Protein AF-0000000071181292 (afdb_homodimer)

pLDDT: mean 82.36, std 25.02, range [13.29, 98.94]

Secondary structure (DSSP, 8-state):
--HHHHHHHHHHHHHHHHHHTT------------------------------------------TTTTS------------TTTTTTT-B-TTSSBS-HHHHHHHHHHHHHHHHHHHH---PPP-GGG--TT-EEEEEEE--SHHHHHHHHHHTTSTT--EEEE-SS-SPPSGGGSGGGGGGGTTSTTB--EEPPP-SSS-TTBGGG--EE--B-STTGGGGTS--B--PPPHHHHHHHHHTT-TT-SHHHHHHHHHHHEEE--HHHHTT-HHHHHT--SSSSEEEEE--SHHHHHHHHHHHHHHHHTTPPB-SS--SS---EEEEPEESEETTEE--HHHHHT-SHHHHT-TTEEEE-S-EEEEEEE-TTSSBEEEEEEE-TTS-EEEEEEEEEEEE-SHHHHHHHHHHHTTEE-HHHHHHTTPPPSEE-TTTTEEEB--EEEEEEEEEESS-SS----HHHHHHIIIIIS-SGGGS-GGGGEEEEE--TT-SS--EEEEEEEE-TT--SSHHHHHHHHTB-HHHHHHHHHHHHHSEEEEEEEEESS----EEEE-SSS-TTSPPEEE--TT-SHHHHHHHHHHHHHHHGGGG-HHHHHTT-EEEPPP-TT--SPTTSHHHHHHHHHHH-EE-S--B-TT-B--TT-TT--B-TTSBBTT-BTEEE-SGGG-SS--SS-HHHHHHHHHHHHHHHHHHT-/--TTHHHHHHHHHHHHHHHHTT------------------------------------------TTGGG------------TTTTSSS---TTSS-SSHHHHHHHHHHHHHHHHHHHH---PPP-GGG--TT-EEEEEEE--SHHHHHHHHHHTTSTT--EEEE-SS-SPPSGGGSGGGGGGGTTSTTB--EEPPP-SSS-TTBGGG--EE--B-STTGGGGTS--B--PPPHHHHHHHHHTT-TT-SHHHHHHHHHHHEEE--HHHHSS-HHHHHT--SSSSEEEEE--SHHHHHHHHHHHHHHHHTTPPB-SS--SS---EEEEPEESEETTEE--HHHHHT-SHHHHT-TTEEEE-S-EEEEEEE-TTSSBEEEEEEE-TTS-EEEEEEEEEEEE-SHHHHHHHHHHHTTEE-HHHHHHTTPPPSEE-TTTTEEEB--EEEEEEEEEESS-SS----HHHHHHIIIIIS-SGGGS-GGGGEEEEE--TT-SS--EEEEEEEE-TT--SSHHHHHHHHTB-HHHHHHHHHHHHHSEEEEEEEEESS----EEEE-SSS-TTSPPEEE--TT-SHHHHHHHHHHHHHHHGGGG-HHHHHTT-EEEPPP-TT--SPTTSHHHHHHHHHHH-EE-S--B-TT-B--TT-TT--B-TTSBBTT-BTEEE-SGGG-SS--SS-HHHHHHHHHHHHHHHHHHT-

Organism: Bemisia tabaci (NCBI:txid7038)

Radius of gyration: 40.75 Å; Cα contacts (8 Å, |Δi|>4): 3110; chains: 2; bounding box: 77×122×88 Å

Nearest PDB structures (foldseek):
  5zu3-assembly2_B  TM=8.491E-01  e=5.265E-46  Aspergillus oryzae RIB40
  5zu2-assembly3_C  TM=8.439E-01  e=2.861E-45  Aspergillus oryzae RIB40
  3q9t-assembly1_A  TM=8.426E-01  e=2.699E-45  Aspergillus oryzae RIB40
  7vkd-assembly1_A  TM=7.624E-01  e=2.354E-42  Aspergillus oryzae
  6ze4-assembly1_A  TM=7.766E-01  e=1.087E-37  Thermochaetoides thermophila DSM 1495

Sequence (1400 aa):
MVAFRDAVQVAAVLAFILTQCTSGEEATARQKRGGLAMLSFGQKQQVVQETETVTTTTTTKVVRRNDVFGYNERMSKPPPPVSVCRRYGYDSEGLYSIKAFTKLLESLNKAQCDIVQEIIYPADNSLSLRDGDTADYIVVGLGVAGSVIASRLSEIPSNSVIGLEAGGNPSLITEFPRLWTEAADTEYEWNYRLRADNYSCLSSEYQRGKLYKGRGLGGTSAIDLMIYDRCMTSDYEKFNEIGLPDWGYEACLKYYMKSEDARCEEIFTKVTTIRASHNSGGLLTVDSFYNSQTVSIRKSFGQCISELGMTSKDVFTEIDHDGFAPSLALIKDGLRVNVARAFLSPREVRRRPNLKVCKFSYVTRLLLDDANTKVIGVEFRNRLGDLVKLYCNKEVILTAGAIESPHVLQNSGIGDPVDLARVGTILRKERPGVGKNLQMHPLFPGAIMTFKTPPIAQWPVGDMLYELIAHRKGPITNIGLTSYTGFVKTNTSDVPNLQIIPYYFSKEDSLFLNGQLAVFGYDEATRKKIREINRESSIAMFGVSLMYPKSVGSVYPETSNPYDHPVIDAKLLSDPEDIYSILGGIDWVRGLEDSPVFQKFGAKFLPLYVDNCLYPIGSREYWMEAVRHLTVPRKHPVGTCKMGLPDDPLAVVDPDFRFIGLDNLRIGDSSILPRIFSSDSSAVTVMIAEKCADRIMSQIMVAFRDAVQVAAVLAFILTQCTSGEEATARQKRGGLAMLSFGQKQQVVQETETVTTTTTTKVVRRNDVFGYNERMSKPPPPVSVCRRYGYDSEGLYSIKAFTKLLESLNKAQCDIVQEIIYPADNSLSLRDGDTADYIVVGLGVAGSVIASRLSEIPSNSVIGLEAGGNPSLITEFPRLWTEAADTEYEWNYRLRADNYSCLSSEYQRGKLYKGRGLGGTSAIDLMIYDRCMTSDYEKFNEIGLPDWGYEACLKYYMKSEDARCEEIFTKVTTIRASHNSGGLLTVDSFYNSQTVSIRKSFGQCISELGMTSKDVFTEIDHDGFAPSLALIKDGLRVNVARAFLSPREVRRRPNLKVCKFSYVTRLLLDDANTKVIGVEFRNRLGDLVKLYCNKEVILTAGAIESPHVLQNSGIGDPVDLARVGTILRKERPGVGKNLQMHPLFPGAIMTFKTPPIAQWPVGDMLYELIAHRKGPITNIGLTSYTGFVKTNTSDVPNLQIIPYYFSKEDSLFLNGQLAVFGYDEATRKKIREINRESSIAMFGVSLMYPKSVGSVYPETSNPYDHPVIDAKLLSDPEDIYSILGGIDWVRGLEDSPVFQKFGAKFLPLYVDNCLYPIGSREYWMEAVRHLTVPRKHPVGTCKMGLPDDPLAVVDPDFRFIGLDNLRIGDSSILPRIFSSDSSAVTVMIAEKCADRIMSQI

InterPro domains:
  IPR000172 Glucose-methanol-choline oxidoreductase, N-terminal [PF00732] (136-442)
  IPR000172 Glucose-methanol-choline oxidoreductase, N-terminal [PS00624] (401-415)
  IPR007867 Glucose-methanol-choline oxidoreductase, C-terminal [PF05199] (549-689)
  IPR012132 Glucose-methanol-choline oxidoreductase [PIRSF000137] (131-699)
  IPR012132 Glucose-methanol-choline oxidoreductase [PTHR11552] (101-697)
  IPR036188 FAD/NAD(P)-binding domain superfamily [G3DSA:3.50.50.60] (136-696)
  IPR036188 FAD/NAD(P)-binding domain superfamily [SSF51905] (133-698)

Structure (mmCIF, N/CA/C/O backbone):
data_AF-0000000071181292-model_v1
#
loop_
_entity.id
_entity.type
_entity.pdbx_description
1 polymer 'Glucose-methanol-choline oxidoreductase N-terminal domain-containing protein'
#
loop_
_atom_site.group_PDB
_atom_site.id
_atom_site.type_symbol
_atom_site.label_atom_id
_atom_site.label_alt_id
_atom_site.label_comp_id
_atom_site.label_asym_id
_atom_site.label_entity_id
_atom_site.label_seq_id
_atom_site.pdbx_PDB_ins_code
_atom_site.Cartn_x
_atom_site.Cartn_y
_atom_site.Cartn_z
_atom_site.occupancy
_atom_site.B_iso_or_equiv
_atom_site.auth_seq_id
_atom_site.auth_comp_id
_atom_site.auth_asym_id
_atom_site.auth_atom_id
_atom_site.pdbx_PDB_model_num
ATOM 1 N N . MET A 1 1 ? -17.594 -4.434 -18.031 1 20.17 1 MET A N 1
ATOM 2 C CA . MET A 1 1 ? -16.391 -5.109 -18.531 1 20.17 1 MET A CA 1
ATOM 3 C C . MET A 1 1 ? -15.906 -4.488 -19.828 1 20.17 1 MET A C 1
ATOM 5 O O . MET A 1 1 ? -14.703 -4.391 -20.062 1 20.17 1 MET A O 1
ATOM 9 N N . VAL A 1 2 ? -16.953 -4.016 -20.609 1 24.22 2 VAL A N 1
ATOM 10 C CA . VAL A 1 2 ? -16.719 -3.533 -21.969 1 24.22 2 VAL A CA 1
ATOM 11 C C . VAL A 1 2 ? -16.203 -2.098 -21.922 1 24.22 2 VAL A C 1
ATOM 13 O O . VAL A 1 2 ? -15.375 -1.702 -22.75 1 24.22 2 VAL A O 1
ATOM 16 N N . ALA A 1 3 ? -16.875 -1.363 -21.078 1 24.17 3 ALA A N 1
ATOM 17 C CA . ALA A 1 3 ? -16.594 0.071 -21.062 1 24.17 3 ALA A CA 1
ATOM 18 C C . ALA A 1 3 ? -15.203 0.352 -20.5 1 24.17 3 ALA A C 1
ATOM 20 O O . ALA A 1 3 ? -14.641 1.423 -20.734 1 24.17 3 ALA A O 1
ATOM 21 N N . PHE A 1 4 ? -14.758 -0.634 -19.656 1 26.12 4 PHE A N 1
ATOM 22 C CA . PHE A 1 4 ? -13.516 -0.522 -18.906 1 26.12 4 PHE A CA 1
ATOM 23 C C . PHE A 1 4 ? -12.312 -0.833 -19.797 1 26.12 4 PHE A C 1
ATOM 25 O O . PHE A 1 4 ? -11.164 -0.657 -19.375 1 26.12 4 PHE A O 1
ATOM 32 N N . ARG A 1 5 ? -12.523 -1.531 -20.984 1 28.03 5 ARG A N 1
ATOM 33 C CA . ARG A 1 5 ? -11.508 -1.911 -21.969 1 28.03 5 ARG A CA 1
ATOM 34 C C . ARG A 1 5 ? -10.898 -0.681 -22.625 1 28.03 5 ARG A C 1
ATOM 36 O O . ARG A 1 5 ? -9.688 -0.627 -22.859 1 28.03 5 ARG A O 1
ATOM 43 N N . ASP A 1 6 ? -11.758 0.251 -22.984 1 28.16 6 ASP A N 1
ATOM 44 C CA . ASP A 1 6 ? -11.391 1.364 -23.859 1 28.16 6 ASP A CA 1
ATOM 45 C C . ASP A 1 6 ? -10.547 2.396 -23.109 1 28.16 6 ASP A C 1
ATOM 47 O O . ASP A 1 6 ? -9.695 3.057 -23.703 1 28.16 6 ASP A O 1
ATOM 51 N N . ALA A 1 7 ? -10.773 2.363 -21.812 1 28.44 7 ALA A N 1
ATOM 52 C CA . ALA A 1 7 ? -10.086 3.402 -21.062 1 28.44 7 ALA A CA 1
ATOM 53 C C . ALA A 1 7 ? -8.625 3.031 -20.828 1 28.44 7 ALA A C 1
ATOM 55 O O . ALA A 1 7 ? -7.746 3.898 -20.812 1 28.44 7 ALA A O 1
ATOM 56 N N . VAL A 1 8 ? -8.383 1.75 -20.891 1 29.02 8 VAL A N 1
ATOM 57 C CA . VAL A 1 8 ? -7.047 1.227 -20.609 1 29.02 8 VAL A CA 1
ATOM 58 C C . VAL A 1 8 ? -6.18 1.328 -21.875 1 29.02 8 VAL A C 1
ATOM 60 O O . VAL A 1 8 ? -4.965 1.515 -21.781 1 29.02 8 VAL A O 1
ATOM 63 N N . GLN A 1 9 ? -6.723 1.319 -23.094 1 28.81 9 GLN A N 1
ATOM 64 C CA . GLN A 1 9 ? -5.969 1.464 -24.344 1 28.81 9 GLN A CA 1
ATOM 65 C C . GLN A 1 9 ? -5.367 2.861 -24.453 1 28.81 9 GLN A C 1
ATOM 67 O O . GLN A 1 9 ? -4.238 3.018 -24.922 1 28.81 9 GLN A O 1
ATOM 72 N N . VAL A 1 10 ? -6.07 3.758 -23.984 1 28.62 10 VAL A N 1
ATOM 73 C CA . VAL A 1 10 ? -5.672 5.145 -24.203 1 28.62 10 VAL A CA 1
ATOM 74 C C . VAL A 1 10 ? -4.52 5.508 -23.281 1 28.62 10 VAL A C 1
ATOM 76 O O . VAL A 1 10 ? -3.566 6.172 -23.688 1 28.62 10 VAL A O 1
ATOM 79 N N . ALA A 1 11 ? -4.441 4.77 -22.219 1 29.11 11 ALA A N 1
ATOM 80 C CA . ALA A 1 11 ? -3.377 5.094 -21.266 1 29.11 11 ALA A CA 1
ATOM 81 C C . ALA A 1 11 ? -2.035 4.539 -21.734 1 29.11 11 ALA A C 1
ATOM 83 O O . ALA A 1 11 ? -0.997 5.184 -21.562 1 29.11 11 ALA A O 1
ATOM 84 N N . ALA A 1 12 ? -2.01 3.545 -22.5 1 30 12 ALA A N 1
ATOM 85 C CA . ALA A 1 12 ? -0.8 2.926 -23.031 1 30 12 ALA A CA 1
ATOM 86 C C . ALA A 1 12 ? -0.184 3.789 -24.125 1 30 12 ALA A C 1
ATOM 88 O O . ALA A 1 12 ? 1.038 3.947 -24.188 1 30 12 ALA A O 1
ATOM 89 N N . VAL A 1 13 ? -0.932 4.332 -25.031 1 29.95 13 VAL A N 1
ATOM 90 C CA . VAL A 1 13 ? -0.421 5.148 -26.125 1 29.95 13 VAL A CA 1
ATOM 91 C C . VAL A 1 13 ? 0.196 6.43 -25.578 1 29.95 13 VAL A C 1
ATOM 93 O O . VAL A 1 13 ? 1.242 6.879 -26.047 1 29.95 13 VAL A O 1
ATOM 96 N N . LEU A 1 14 ? -0.288 6.723 -24.422 1 29.2 14 LEU A N 1
ATOM 97 C CA . LEU A 1 14 ? 0.179 8 -23.891 1 29.2 14 LEU A CA 1
ATOM 98 C C . LEU A 1 14 ? 1.562 7.855 -23.266 1 29.2 14 LEU A C 1
ATOM 100 O O . LEU A 1 14 ? 2.422 8.719 -23.453 1 29.2 14 LEU A O 1
ATOM 104 N N . ALA A 1 15 ? 1.79 6.77 -22.766 1 29.64 15 ALA A N 1
ATOM 105 C CA . ALA A 1 15 ? 3.121 6.57 -22.203 1 29.64 15 ALA A CA 1
ATOM 106 C C . ALA A 1 15 ? 4.172 6.441 -23.297 1 29.64 15 ALA A C 1
ATOM 108 O O . ALA A 1 15 ? 5.332 6.801 -23.094 1 29.64 15 ALA A O 1
ATOM 109 N N . PHE A 1 16 ? 3.781 5.984 -24.469 1 29.44 16 PHE A N 1
ATOM 110 C CA . PHE A 1 16 ? 4.711 5.895 -25.578 1 29.44 16 PHE A CA 1
ATOM 111 C C . PHE A 1 16 ? 5.211 7.273 -25.984 1 29.44 16 PHE A C 1
ATOM 113 O O . PHE A 1 16 ? 6.406 7.461 -26.234 1 29.44 16 PHE A O 1
ATOM 120 N N . ILE A 1 17 ? 4.309 8.203 -26.047 1 28.31 17 ILE A N 1
ATOM 121 C CA . ILE A 1 17 ? 4.707 9.5 -26.578 1 28.31 17 ILE A CA 1
ATOM 122 C C . ILE A 1 17 ? 5.652 10.195 -25.609 1 28.31 17 ILE A C 1
ATOM 124 O O . ILE A 1 17 ? 6.609 10.859 -26.016 1 28.31 17 ILE A O 1
ATOM 128 N N . LEU A 1 18 ? 5.41 9.734 -24.406 1 26.78 18 LEU A N 1
ATOM 129 C CA . LEU A 1 18 ? 6.18 10.539 -23.453 1 26.78 18 LEU A CA 1
ATOM 130 C C . LEU A 1 18 ? 7.664 10.188 -23.531 1 26.78 18 LEU A C 1
ATOM 132 O O . LEU A 1 18 ? 8.516 11.023 -23.234 1 26.78 18 LEU A O 1
ATOM 136 N N . THR A 1 19 ? 7.855 8.961 -23.812 1 26.86 19 THR A N 1
ATOM 137 C CA . THR A 1 19 ? 9.266 8.609 -23.734 1 26.86 19 THR A CA 1
ATOM 138 C C . THR A 1 19 ? 10.031 9.172 -24.922 1 26.86 19 THR A C 1
ATOM 140 O O . THR A 1 19 ? 11.266 9.117 -24.953 1 26.86 19 THR A O 1
ATOM 143 N N . GLN A 1 20 ? 9.227 9.453 -26.047 1 24.16 20 GLN A N 1
ATOM 144 C CA . GLN A 1 20 ? 10.117 9.875 -27.125 1 24.16 20 GLN A CA 1
ATOM 145 C C . GLN A 1 20 ? 10.805 11.203 -26.781 1 24.16 20 GLN A C 1
ATOM 147 O O . GLN A 1 20 ? 11.766 11.594 -27.438 1 24.16 20 GLN A O 1
ATOM 152 N N . CYS A 1 21 ? 10 11.969 -25.938 1 22.62 21 CYS A N 1
ATOM 153 C CA . CYS A 1 21 ? 10.438 13.352 -26.062 1 22.62 21 CYS A CA 1
ATOM 154 C C . CYS A 1 21 ? 11.797 13.562 -25.406 1 22.62 21 CYS A C 1
ATOM 156 O O . CYS A 1 21 ? 12.312 14.68 -25.375 1 22.62 21 CYS A O 1
ATOM 158 N N . THR A 1 22 ? 12.094 12.547 -24.547 1 21.33 22 THR A N 1
ATOM 159 C CA . THR A 1 22 ? 13.156 13.172 -23.781 1 21.33 22 THR A CA 1
ATOM 160 C C . THR A 1 22 ? 14.414 13.336 -24.625 1 21.33 22 THR A C 1
ATOM 162 O O . THR A 1 22 ? 15.477 13.711 -24.125 1 21.33 22 THR A O 1
ATOM 165 N N . SER A 1 23 ? 14.312 12.672 -25.844 1 19.47 23 SER A N 1
ATOM 166 C CA . SER A 1 23 ? 15.641 12.906 -26.406 1 19.47 23 SER A CA 1
ATOM 167 C C . SER A 1 23 ? 15.828 14.375 -26.781 1 19.47 23 SER A C 1
ATOM 169 O O . SER A 1 23 ? 15.164 14.875 -27.688 1 19.47 23 SER A O 1
ATOM 171 N N . GLY A 1 24 ? 15.68 15.164 -25.688 1 17.45 24 GLY A N 1
ATOM 172 C CA . GLY A 1 24 ? 15.93 16.594 -25.797 1 17.45 24 GLY A CA 1
ATOM 173 C C . GLY A 1 24 ? 17.125 16.922 -26.688 1 17.45 24 GLY A C 1
ATOM 174 O O . GLY A 1 24 ? 18.266 16.953 -26.203 1 17.45 24 GLY A O 1
ATOM 175 N N . GLU A 1 25 ? 17.078 16.203 -27.891 1 16.2 25 GLU A N 1
ATOM 176 C CA . GLU A 1 25 ? 18.094 16.844 -28.719 1 16.2 25 GLU A CA 1
ATOM 177 C C . GLU A 1 25 ? 17.844 18.344 -28.859 1 16.2 25 GLU A C 1
ATOM 179 O O . GLU A 1 25 ? 16.703 18.781 -28.922 1 16.2 25 GLU A O 1
ATOM 184 N N . GLU A 1 26 ? 18.812 19.031 -28.391 1 16.56 26 GLU A N 1
ATOM 185 C CA . GLU A 1 26 ? 19.094 20.469 -28.375 1 16.56 26 GLU A CA 1
ATOM 186 C C . GLU A 1 26 ? 18.906 21.078 -29.75 1 16.56 26 GLU A C 1
ATOM 188 O O . GLU A 1 26 ? 19.875 21.562 -30.359 1 16.56 26 GLU A O 1
ATOM 193 N N . ALA A 1 27 ? 17.984 20.359 -30.578 1 14.85 27 ALA A N 1
ATOM 194 C CA . ALA A 1 27 ? 18.125 21.078 -31.844 1 14.85 27 ALA A CA 1
ATOM 195 C C . ALA A 1 27 ? 17.609 22.5 -31.734 1 14.85 27 ALA A C 1
ATOM 197 O O . ALA A 1 27 ? 16.594 22.75 -31.078 1 14.85 27 ALA A O 1
ATOM 198 N N . THR A 1 28 ? 18.234 23.453 -32.281 1 15.39 28 THR A N 1
ATOM 199 C CA . THR A 1 28 ? 18.359 24.891 -32.438 1 15.39 28 THR A CA 1
ATOM 200 C C . THR A 1 28 ? 17.188 25.453 -33.25 1 15.39 28 THR A C 1
ATOM 202 O O . THR A 1 28 ? 16.984 26.672 -33.281 1 15.39 28 THR A O 1
ATOM 205 N N . ALA A 1 29 ? 16.344 24.469 -33.875 1 14.3 29 ALA A N 1
ATOM 206 C CA . ALA A 1 29 ? 16.031 25.234 -35.062 1 14.3 29 ALA A CA 1
ATOM 207 C C . ALA A 1 29 ? 15.062 26.375 -34.781 1 14.3 29 ALA A C 1
ATOM 209 O O . ALA A 1 29 ? 14.211 26.25 -33.875 1 14.3 29 ALA A O 1
ATOM 210 N N . ARG A 1 30 ? 14.938 27.359 -35.719 1 15.44 30 ARG A N 1
ATOM 211 C CA . ARG A 1 30 ? 14.641 28.766 -35.906 1 15.44 30 ARG A CA 1
ATOM 212 C C . ARG A 1 30 ? 13.148 28.984 -36.125 1 15.44 30 ARG A C 1
ATOM 214 O O . ARG A 1 30 ? 12.555 29.906 -35.562 1 15.44 30 ARG A O 1
ATOM 221 N N . GLN A 1 31 ? 12.453 28.188 -37.094 1 13.99 31 GLN A N 1
ATOM 222 C CA . GLN A 1 31 ? 11.914 29.172 -38.031 1 13.99 31 GLN A CA 1
ATOM 223 C C . GLN A 1 31 ? 10.531 29.641 -37.625 1 13.99 31 GLN A C 1
ATOM 225 O O . GLN A 1 31 ? 9.844 28.953 -36.844 1 13.99 31 GLN A O 1
ATOM 230 N N . LYS A 1 32 ? 9.93 30.5 -38.562 1 14.48 32 LYS A N 1
ATOM 231 C CA . LYS A 1 32 ? 9.172 31.75 -38.594 1 14.48 32 LYS A CA 1
ATOM 232 C C . LYS A 1 32 ? 7.668 31.484 -38.562 1 14.48 32 LYS A C 1
ATOM 234 O O . LYS A 1 32 ? 6.953 32.062 -37.719 1 14.48 32 LYS A O 1
ATOM 239 N N . ARG A 1 33 ? 7.07 31.219 -39.719 1 14.35 33 ARG A N 1
ATOM 240 C CA . ARG A 1 33 ? 6.191 32.281 -40.188 1 14.35 33 ARG A CA 1
ATOM 241 C C . ARG A 1 33 ? 4.734 31.984 -39.844 1 14.35 33 ARG A C 1
ATOM 243 O O . ARG A 1 33 ? 4.414 30.891 -39.406 1 14.35 33 ARG A O 1
ATOM 250 N N . GLY A 1 34 ? 3.918 31.719 -40.906 1 14.18 34 GLY A N 1
ATOM 251 C CA . GLY A 1 34 ? 2.816 32.5 -41.438 1 14.18 34 GLY A CA 1
ATOM 252 C C . GLY A 1 34 ? 1.454 31.953 -41.062 1 14.18 34 GLY A C 1
ATOM 253 O O . GLY A 1 34 ? 1.322 30.766 -40.75 1 14.18 34 GLY A O 1
ATOM 254 N N . GLY A 1 35 ? 0.558 32.781 -40.625 1 14.05 35 GLY A N 1
ATOM 255 C CA . GLY A 1 35 ? -0.72 32.938 -39.938 1 14.05 35 GLY A CA 1
ATOM 256 C C . GLY A 1 35 ? -1.87 32.281 -40.656 1 14.05 35 GLY A C 1
ATOM 257 O O . GLY A 1 35 ? -2.621 31.5 -40.062 1 14.05 35 GLY A O 1
ATOM 258 N N . LEU A 1 36 ? -2.375 32.75 -41.812 1 14.16 36 LEU A N 1
ATOM 259 C CA . LEU A 1 36 ? -3.703 33.344 -41.719 1 14.16 36 LEU A CA 1
ATOM 260 C C . LEU A 1 36 ? -4.785 32.312 -42.031 1 14.16 36 LEU A C 1
ATOM 262 O O . LEU A 1 36 ? -5.691 32.094 -41.219 1 14.16 36 LEU A O 1
ATOM 266 N N . ALA A 1 37 ? -5.688 32.469 -43 1 14.31 37 ALA A N 1
ATOM 267 C CA . ALA A 1 37 ? -7.078 32.938 -43 1 14.31 37 ALA A CA 1
ATOM 268 C C . ALA A 1 37 ? -8.008 31.844 -43.531 1 14.31 37 ALA A C 1
ATOM 270 O O . ALA A 1 37 ? -9.227 31.922 -43.344 1 14.31 37 ALA A O 1
ATOM 271 N N . MET A 1 38 ? -7.387 30.531 -44.062 1 13.36 38 MET A N 1
ATOM 272 C CA . MET A 1 38 ? -8.195 30.312 -45.25 1 13.36 38 MET A CA 1
ATOM 273 C C . MET A 1 38 ? -9.609 29.875 -44.906 1 13.36 38 MET A C 1
ATOM 275 O O . MET A 1 38 ? -9.875 29.516 -43.75 1 13.36 38 MET A O 1
ATOM 279 N N . LEU A 1 39 ? -10.055 28.562 -45.375 1 13.88 39 LEU A N 1
ATOM 280 C CA . LEU A 1 39 ? -11 28.312 -46.469 1 13.88 39 LEU A CA 1
ATOM 281 C C . LEU A 1 39 ? -12.359 27.922 -45.906 1 13.88 39 LEU A C 1
ATOM 283 O O . LEU A 1 39 ? -12.469 27.453 -44.781 1 13.88 39 LEU A O 1
ATOM 287 N N . SER A 1 40 ? -13.5 27.906 -46.719 1 14.32 40 SER A N 1
ATOM 288 C CA . SER A 1 40 ? -14.867 28.25 -47.094 1 14.32 40 SER A CA 1
ATOM 289 C C . SER A 1 40 ? -15.797 27.047 -46.969 1 14.32 40 SER A C 1
ATOM 291 O O . SER A 1 40 ? -17.016 27.156 -47.125 1 14.32 40 SER A O 1
ATOM 293 N N . PHE A 1 41 ? -15.203 25.781 -46.531 1 14.09 41 PHE A N 1
ATOM 294 C CA . PHE A 1 41 ? -15.922 24.797 -47.344 1 14.09 41 PHE A CA 1
ATOM 295 C C . PHE A 1 41 ? -17.375 24.672 -46.875 1 14.09 41 PHE A C 1
ATOM 297 O O . PHE A 1 41 ? -17.703 25.031 -45.75 1 14.09 41 PHE A O 1
ATOM 304 N N . GLY A 1 42 ? -18.188 23.938 -47.719 1 14.55 42 GLY A N 1
ATOM 305 C CA . GLY A 1 42 ? -19.438 23.75 -48.438 1 14.55 42 GLY A CA 1
ATOM 306 C C . GLY A 1 42 ? -20.469 22.969 -47.625 1 14.55 42 GLY A C 1
ATOM 307 O O . GLY A 1 42 ? -20.109 22.312 -46.656 1 14.55 42 GLY A O 1
ATOM 308 N N . GLN A 1 43 ? -21.641 22.828 -48.188 1 14.78 43 GLN A N 1
ATOM 309 C CA . GLN A 1 43 ? -23.078 22.859 -48 1 14.78 43 GLN A CA 1
ATOM 310 C C . GLN A 1 43 ? -23.609 21.469 -47.656 1 14.78 43 GLN A C 1
ATOM 312 O O . GLN A 1 43 ? -23.469 20.531 -48.438 1 14.78 43 GLN A O 1
ATOM 317 N N . LYS A 1 44 ? -23.812 21.062 -46.438 1 16.59 44 LYS A N 1
ATOM 318 C CA . LYS A 1 44 ? -24.016 19.766 -45.781 1 16.59 44 LYS A CA 1
ATOM 319 C C . LYS A 1 44 ? -25.422 19.25 -46.062 1 16.59 44 LYS A C 1
ATOM 321 O O . LYS A 1 44 ? -25.797 18.203 -45.531 1 16.59 44 LYS A O 1
ATOM 326 N N . GLN A 1 45 ? -26.141 19.766 -47.094 1 13.92 45 GLN A N 1
ATOM 327 C CA . GLN A 1 45 ? -27.438 19.672 -46.406 1 13.92 45 GLN A CA 1
ATOM 328 C C . GLN A 1 45 ? -27.875 18.219 -46.25 1 13.92 45 GLN A C 1
ATOM 330 O O . GLN A 1 45 ? -28.344 17.828 -45.188 1 13.92 45 GLN A O 1
ATOM 335 N N . GLN A 1 46 ? -27.906 17.375 -47.281 1 14.59 46 GLN A N 1
ATOM 336 C CA . GLN A 1 46 ? -29.219 16.828 -47.594 1 14.59 46 GLN A CA 1
ATOM 337 C C . GLN A 1 46 ? -29.516 15.57 -46.812 1 14.59 46 GLN A C 1
ATOM 339 O O . GLN A 1 46 ? -28.688 14.672 -46.719 1 14.59 46 GLN A O 1
ATOM 344 N N . VAL A 1 47 ? -30.656 15.469 -46 1 15.54 47 VAL A N 1
ATOM 345 C CA . VAL A 1 47 ? -31.141 14.727 -44.812 1 15.54 47 VAL A CA 1
ATOM 346 C C . VAL A 1 47 ? -31.672 13.367 -45.25 1 15.54 47 VAL A C 1
ATOM 348 O O . VAL A 1 47 ? -31.594 12.391 -44.5 1 15.54 47 VAL A O 1
ATOM 351 N N . VAL A 1 48 ? -31.891 13.109 -46.625 1 15.42 48 VAL A N 1
ATOM 352 C CA . VAL A 1 48 ? -33.219 12.547 -46.688 1 15.42 48 VAL A CA 1
ATOM 353 C C . VAL A 1 48 ? -33.219 11.133 -46.094 1 15.42 48 VAL A C 1
ATOM 355 O O . VAL A 1 48 ? -32.188 10.484 -46.031 1 15.42 48 VAL A O 1
ATOM 358 N N . GLN A 1 49 ? -34.438 10.547 -45.844 1 16 49 GLN A N 1
ATOM 359 C CA . GLN A 1 49 ? -35.281 9.773 -44.938 1 16 49 GLN A CA 1
ATOM 360 C C . GLN A 1 49 ? -35.281 8.289 -45.281 1 16 49 GLN A C 1
ATOM 362 O O . GLN A 1 49 ? -35.625 7.441 -44.469 1 16 49 GLN A O 1
ATOM 367 N N . GLU A 1 50 ? -34.5 7.887 -46.344 1 15.67 50 GLU A N 1
ATOM 368 C CA . GLU A 1 50 ? -35.281 6.844 -47 1 15.67 50 GLU A CA 1
ATOM 369 C C . GLU A 1 50 ? -35.344 5.59 -46.125 1 15.67 50 GLU A C 1
ATOM 371 O O . GLU A 1 50 ? -34.406 5.281 -45.406 1 15.67 50 GLU A O 1
ATOM 376 N N . THR A 1 51 ? -36.531 4.977 -46.094 1 17.17 51 THR A N 1
ATOM 377 C CA . THR A 1 51 ? -37.438 4.086 -45.406 1 17.17 51 THR A CA 1
ATOM 378 C C . THR A 1 51 ? -37 2.629 -45.562 1 17.17 51 THR A C 1
ATOM 380 O O . THR A 1 51 ? -37.562 1.737 -44.906 1 17.17 51 THR A O 1
ATOM 383 N N . GLU A 1 52 ? -35.812 2.383 -46.219 1 15.76 52 GLU A N 1
ATOM 384 C CA . GLU A 1 52 ? -36.031 1.128 -46.938 1 15.76 52 GLU A CA 1
ATOM 385 C C . GLU A 1 52 ? -36.25 -0.025 -45.969 1 15.76 52 GLU A C 1
ATOM 387 O O . GLU A 1 52 ? -35.75 -0.016 -44.844 1 15.76 52 GLU A O 1
ATOM 392 N N . THR A 1 53 ? -37.188 -0.838 -46.312 1 18.05 53 THR A N 1
ATOM 393 C CA . THR A 1 53 ? -38.094 -1.938 -45.969 1 18.05 53 THR A CA 1
ATOM 394 C C . THR A 1 53 ? -37.281 -3.229 -45.75 1 18.05 53 THR A C 1
ATOM 396 O O . THR A 1 53 ? -37.875 -4.273 -45.438 1 18.05 53 THR A O 1
ATOM 399 N N . VAL A 1 54 ? -36.062 -3.125 -45.156 1 17.64 54 VAL A N 1
ATOM 400 C CA . VAL A 1 54 ? -35.281 -4.324 -45.438 1 17.64 54 VAL A CA 1
ATOM 401 C C . VAL A 1 54 ? -35.969 -5.551 -44.844 1 17.64 54 VAL A C 1
ATOM 403 O O . VAL A 1 54 ? -36.469 -5.52 -43.719 1 17.64 54 VAL A O 1
ATOM 406 N N . THR A 1 55 ? -36.438 -6.41 -45.75 1 17.55 55 THR A N 1
ATOM 407 C CA . THR A 1 55 ? -37.031 -7.734 -45.844 1 17.55 55 THR A CA 1
ATOM 408 C C . THR A 1 55 ? -36.281 -8.75 -45 1 17.55 55 THR A C 1
ATOM 410 O O . THR A 1 55 ? -35.062 -8.758 -44.969 1 17.55 55 THR A O 1
ATOM 413 N N . THR A 1 56 ? -37.062 -9.312 -44.062 1 18.2 56 THR A N 1
ATOM 414 C CA . THR A 1 56 ? -36.844 -10.078 -42.844 1 18.2 56 THR A CA 1
ATOM 415 C C . THR A 1 56 ? -36.188 -11.43 -43.156 1 18.2 56 THR A C 1
ATOM 417 O O . THR A 1 56 ? -36.031 -12.258 -42.25 1 18.2 56 THR A O 1
ATOM 420 N N . THR A 1 57 ? -35.625 -11.57 -44.438 1 17.88 57 THR A N 1
ATOM 421 C CA . THR A 1 57 ? -35.531 -12.992 -44.781 1 17.88 57 THR A CA 1
ATOM 422 C C . THR A 1 57 ? -34.688 -13.75 -43.812 1 17.88 57 THR A C 1
ATOM 424 O O . THR A 1 57 ? -33.562 -13.328 -43.5 1 17.88 57 THR A O 1
ATOM 427 N N . THR A 1 58 ? -35.312 -14.57 -43.031 1 18.64 58 THR A N 1
ATOM 428 C CA . THR A 1 58 ? -34.969 -15.359 -41.875 1 18.64 58 THR A CA 1
ATOM 429 C C . THR A 1 58 ? -33.875 -16.375 -42.219 1 18.64 58 THR A C 1
ATOM 431 O O . THR A 1 58 ? -33.531 -17.234 -41.375 1 18.64 58 THR A O 1
ATOM 434 N N . THR A 1 59 ? -33.062 -16.094 -43.344 1 17.8 59 THR A N 1
ATOM 435 C CA . THR A 1 59 ? -32.375 -17.297 -43.781 1 17.8 59 THR A CA 1
ATOM 436 C C . THR A 1 59 ? -31.516 -17.875 -42.688 1 17.8 59 THR A C 1
ATOM 438 O O . THR A 1 59 ? -30.797 -17.141 -42 1 17.8 59 THR A O 1
ATOM 441 N N . THR A 1 60 ? -31.859 -19.031 -42.219 1 18.56 60 THR A N 1
ATOM 442 C CA . THR A 1 60 ? -31.328 -19.891 -41.188 1 18.56 60 THR A CA 1
ATOM 443 C C . THR A 1 60 ? -29.844 -20.172 -41.438 1 18.56 60 THR A C 1
ATOM 445 O O . THR A 1 60 ? -29.484 -20.938 -42.312 1 18.56 60 THR A O 1
ATOM 448 N N . LYS A 1 61 ? -28.984 -19.078 -41.562 1 21.02 61 LYS A N 1
ATOM 449 C CA . LYS A 1 61 ? -27.641 -19.344 -42.031 1 21.02 61 LYS A CA 1
ATOM 450 C C . LYS A 1 61 ? -26.938 -20.359 -41.156 1 21.02 61 LYS A C 1
ATOM 452 O O . LYS A 1 61 ? -26.859 -20.172 -39.938 1 21.02 61 LYS A O 1
ATOM 457 N N . VAL A 1 62 ? -26.922 -21.609 -41.594 1 20.23 62 VAL A N 1
ATOM 458 C CA . VAL A 1 62 ? -26.203 -22.812 -41.188 1 20.23 62 VAL A CA 1
ATOM 459 C C . VAL A 1 62 ? -24.734 -22.453 -40.906 1 20.23 62 VAL A C 1
ATOM 461 O O . VAL A 1 62 ? -24 -22.062 -41.812 1 20.23 62 VAL A O 1
ATOM 464 N N . VAL A 1 63 ? -24.562 -21.703 -39.875 1 20.47 63 VAL A N 1
ATOM 465 C CA . VAL A 1 63 ? -23.172 -21.281 -39.688 1 20.47 63 VAL A CA 1
ATOM 466 C C . VAL A 1 63 ? -22.281 -22.516 -39.562 1 20.47 63 VAL A C 1
ATOM 468 O O . VAL A 1 63 ? -22.5 -23.375 -38.719 1 20.47 63 VAL A O 1
ATOM 471 N N . ARG A 1 64 ? -21.734 -22.922 -40.719 1 22.77 64 ARG A N 1
ATOM 472 C CA . ARG A 1 64 ? -20.641 -23.875 -40.906 1 22.77 64 ARG A CA 1
ATOM 473 C C . ARG A 1 64 ? -19.547 -23.656 -39.844 1 22.77 64 ARG A C 1
ATOM 475 O O . ARG A 1 64 ? -19.016 -22.547 -39.719 1 22.77 64 ARG A O 1
ATOM 482 N N . ARG A 1 65 ? -19.641 -24.375 -38.781 1 23.06 65 ARG A N 1
ATOM 483 C CA . ARG A 1 65 ? -18.844 -24.547 -37.594 1 23.06 65 ARG A CA 1
ATOM 484 C C . ARG A 1 65 ? -17.359 -24.609 -37.938 1 23.06 65 ARG A C 1
ATOM 486 O O . ARG A 1 65 ? -16.531 -24.906 -37.062 1 23.06 65 ARG A O 1
ATOM 493 N N . ASN A 1 66 ? -17.25 -24.625 -39.344 1 20.33 66 ASN A N 1
ATOM 494 C CA . ASN A 1 66 ? -15.898 -25.109 -39.625 1 20.33 66 ASN A CA 1
ATOM 495 C C . ASN A 1 66 ? -14.836 -24.172 -39.062 1 20.33 66 ASN A C 1
ATOM 497 O O . ASN A 1 66 ? -13.688 -24.562 -38.875 1 20.33 66 ASN A O 1
ATOM 501 N N . ASP A 1 67 ? -15.164 -22.859 -39.312 1 21.81 67 ASP A N 1
ATOM 502 C CA . ASP A 1 67 ? -13.984 -22.031 -39.531 1 21.81 67 ASP A CA 1
ATOM 503 C C . ASP A 1 67 ? -13.25 -21.766 -38.219 1 21.81 67 ASP A C 1
ATOM 505 O O . ASP A 1 67 ? -13.234 -20.625 -37.75 1 21.81 67 ASP A O 1
ATOM 509 N N . VAL A 1 68 ? -13.43 -22.469 -37.219 1 22.25 68 VAL A N 1
ATOM 510 C CA . VAL A 1 68 ? -12.859 -22.047 -35.969 1 22.25 68 VAL A CA 1
ATOM 511 C C . VAL A 1 68 ? -11.375 -21.734 -36.125 1 22.25 68 VAL A C 1
ATOM 513 O O . VAL A 1 68 ? -10.805 -20.969 -35.375 1 22.25 68 VAL A O 1
ATOM 516 N N . PHE A 1 69 ? -10.719 -22.656 -36.875 1 26.11 69 PHE A N 1
ATOM 517 C CA . PHE A 1 69 ? -9.281 -22.406 -36.844 1 26.11 69 PHE A CA 1
ATOM 518 C C . PHE A 1 69 ? -8.922 -21.188 -37.656 1 26.11 69 PHE A C 1
ATOM 520 O O . PHE A 1 69 ? -8.484 -21.312 -38.812 1 26.11 69 PHE A O 1
ATOM 527 N N . GLY A 1 70 ? -9.812 -20.297 -37.906 1 22.62 70 GLY A N 1
ATOM 528 C CA . GLY A 1 70 ? -9.398 -19.141 -38.688 1 22.62 70 GLY A CA 1
ATOM 529 C C . GLY A 1 70 ? -8.109 -18.516 -38.188 1 22.62 70 GLY A C 1
ATOM 530 O O . GLY A 1 70 ? -8.07 -17.953 -37.125 1 22.62 70 GLY A O 1
ATOM 531 N N . TYR A 1 71 ? -7.059 -19.094 -38.688 1 23.94 71 TYR A N 1
ATOM 532 C CA . TYR A 1 71 ? -5.727 -18.516 -38.688 1 23.94 71 TYR A CA 1
ATOM 533 C C . TYR A 1 71 ? -5.766 -17.078 -39.219 1 23.94 71 TYR A C 1
ATOM 535 O O . TYR A 1 71 ? -5.738 -16.875 -40.438 1 23.94 71 TYR A O 1
ATOM 543 N N . ASN A 1 72 ? -6.762 -16.312 -39.031 1 22.91 72 ASN A N 1
ATOM 544 C CA . ASN A 1 72 ? -6.477 -14.961 -39.531 1 22.91 72 ASN A CA 1
ATOM 545 C C . ASN A 1 72 ? -5.074 -14.516 -39.125 1 22.91 72 ASN A C 1
ATOM 547 O O . ASN A 1 72 ? -4.672 -14.664 -37.969 1 22.91 72 ASN A O 1
ATOM 551 N N . GLU A 1 73 ? -4.234 -14.289 -40.156 1 22.44 73 GLU A N 1
ATOM 552 C CA . GLU A 1 73 ? -2.896 -13.773 -40.438 1 22.44 73 GLU A CA 1
ATOM 553 C C . GLU A 1 73 ? -2.66 -12.445 -39.719 1 22.44 73 GLU A C 1
ATOM 555 O O . GLU A 1 73 ? -1.688 -11.742 -40 1 22.44 73 GLU A O 1
ATOM 560 N N . ARG A 1 74 ? -3.541 -11.703 -39.281 1 26.5 74 ARG A N 1
ATOM 561 C CA . ARG A 1 74 ? -2.844 -10.461 -39 1 26.5 74 ARG A CA 1
ATOM 562 C C . ARG A 1 74 ? -1.594 -10.719 -38.156 1 26.5 74 ARG A C 1
ATOM 564 O O . ARG A 1 74 ? -1.682 -11.25 -37.031 1 26.5 74 ARG A O 1
ATOM 571 N N . MET A 1 75 ? -0.486 -10.898 -38.906 1 24.23 75 MET A N 1
ATOM 572 C CA . MET A 1 75 ? 0.888 -10.766 -38.438 1 24.23 75 MET A CA 1
ATOM 573 C C . MET A 1 75 ? 0.975 -9.75 -37.312 1 24.23 75 MET A C 1
ATOM 575 O O . MET A 1 75 ? 0.957 -8.539 -37.531 1 24.23 75 MET A O 1
ATOM 579 N N . SER A 1 76 ? 0.26 -9.914 -36.469 1 26.95 76 SER A N 1
ATOM 580 C CA . SER A 1 76 ? 0.456 -8.891 -35.469 1 26.95 76 SER A CA 1
ATOM 581 C C . SER A 1 76 ? 1.938 -8.602 -35.25 1 26.95 76 SER A C 1
ATOM 583 O O . SER A 1 76 ? 2.76 -9.516 -35.219 1 26.95 76 SER A O 1
ATOM 585 N N . LYS A 1 77 ? 2.307 -7.348 -35.719 1 30.98 77 LYS A N 1
ATOM 586 C CA . LYS A 1 77 ? 3.635 -6.777 -35.5 1 30.98 77 LYS A CA 1
ATOM 587 C C . LYS A 1 77 ? 4.309 -7.375 -34.281 1 30.98 77 LYS A C 1
ATOM 589 O O . LYS A 1 77 ? 3.66 -7.578 -33.25 1 30.98 77 LYS A O 1
ATOM 594 N N . PRO A 1 78 ? 5.391 -8.094 -34.688 1 28.41 78 PRO A N 1
ATOM 595 C CA . PRO A 1 78 ? 6.188 -8.602 -33.562 1 28.41 78 PRO A CA 1
ATOM 596 C C . PRO A 1 78 ? 6.16 -7.676 -32.375 1 28.41 78 PRO A C 1
ATOM 598 O O . PRO A 1 78 ? 6.25 -6.453 -32.5 1 28.41 78 PRO A O 1
ATOM 601 N N . PRO A 1 79 ? 5.41 -8.109 -31.422 1 31.48 79 PRO A N 1
ATOM 602 C CA . PRO A 1 79 ? 5.406 -7.039 -30.422 1 31.48 79 PRO A CA 1
ATOM 603 C C . PRO A 1 79 ? 6.793 -6.449 -30.188 1 31.48 79 PRO A C 1
ATOM 605 O O . PRO A 1 79 ? 7.801 -7.129 -30.391 1 31.48 79 PRO A O 1
ATOM 608 N N . PRO A 1 80 ? 6.906 -5.137 -30.391 1 30.52 80 PRO A N 1
ATOM 609 C CA . PRO A 1 80 ? 8.227 -4.52 -30.219 1 30.52 80 PRO A CA 1
ATOM 610 C C . PRO A 1 80 ? 9.062 -5.195 -29.141 1 30.52 80 PRO A C 1
ATOM 612 O O . PRO A 1 80 ? 8.516 -5.84 -28.25 1 30.52 80 PRO A O 1
ATOM 615 N N . PRO A 1 81 ? 10.297 -5.359 -29.406 1 29.41 81 PRO A N 1
ATOM 616 C CA . PRO A 1 81 ? 11.297 -5.938 -28.5 1 29.41 81 PRO A CA 1
ATOM 617 C C . PRO A 1 81 ? 10.992 -5.672 -27.031 1 29.41 81 PRO A C 1
ATOM 619 O O . PRO A 1 81 ? 10.492 -4.602 -26.688 1 29.41 81 PRO A O 1
ATOM 622 N N . VAL A 1 82 ? 10.766 -6.766 -26.281 1 34.53 82 VAL A N 1
ATOM 623 C CA . VAL A 1 82 ? 10.648 -6.941 -24.844 1 34.53 82 VAL A CA 1
ATOM 624 C C . VAL A 1 82 ? 11.586 -5.973 -24.125 1 34.53 82 VAL A C 1
ATOM 626 O O . VAL A 1 82 ? 11.906 -6.16 -22.953 1 34.53 82 VAL A O 1
ATOM 629 N N . SER A 1 83 ? 12.305 -5.227 -24.875 1 32.03 83 SER A N 1
ATOM 630 C CA . SER A 1 83 ? 13.305 -4.402 -24.203 1 32.03 83 SER A CA 1
ATOM 631 C C . SER A 1 83 ? 12.664 -3.5 -23.156 1 32.03 83 SER A C 1
ATOM 633 O O . SER A 1 83 ? 13.32 -3.074 -22.203 1 32.03 83 SER A O 1
ATOM 635 N N . VAL A 1 84 ? 11.375 -3.252 -23.406 1 31.53 84 VAL A N 1
ATOM 636 C CA . VAL A 1 84 ? 10.844 -2.164 -22.578 1 31.53 84 VAL A CA 1
ATOM 637 C C . VAL A 1 84 ? 10.336 -2.713 -21.25 1 31.53 84 VAL A C 1
ATOM 639 O O . VAL A 1 84 ? 9.133 -2.908 -21.062 1 31.53 84 VAL A O 1
ATOM 642 N N . CYS A 1 85 ? 10.07 -3.998 -20.969 1 37.91 85 CYS A N 1
ATOM 643 C CA . CYS A 1 85 ? 9.898 -3.92 -19.516 1 37.91 85 CYS A CA 1
ATOM 644 C C . CYS A 1 85 ? 10.797 -2.838 -18.922 1 37.91 85 CYS A C 1
ATOM 646 O O . CYS A 1 85 ? 10.945 -2.756 -17.703 1 37.91 85 CYS A O 1
ATOM 648 N N . ARG A 1 86 ? 11.938 -2.578 -19.375 1 35.25 86 ARG A N 1
ATOM 649 C CA . ARG A 1 86 ? 13.031 -1.98 -18.609 1 35.25 86 ARG A CA 1
ATOM 650 C C . ARG A 1 86 ? 12.547 -0.756 -17.828 1 35.25 86 ARG A C 1
ATOM 652 O O . ARG A 1 86 ? 12.812 -0.625 -16.641 1 35.25 86 ARG A O 1
ATOM 659 N N . ARG A 1 87 ? 12.516 0.513 -18.109 1 33.28 87 ARG A N 1
ATOM 660 C CA . ARG A 1 87 ? 12.641 1.448 -16.984 1 33.28 87 ARG A CA 1
ATOM 661 C C . ARG A 1 87 ? 11.398 1.4 -16.094 1 33.28 87 ARG A C 1
ATOM 663 O O . ARG A 1 87 ? 11.5 1.529 -14.875 1 33.28 87 ARG A O 1
ATOM 670 N N . TYR A 1 88 ? 9.953 1.541 -16.562 1 35.75 88 TYR A N 1
ATOM 671 C CA . TYR A 1 88 ? 8.906 1.87 -15.594 1 35.75 88 TYR A CA 1
ATOM 672 C C . TYR A 1 88 ? 7.926 0.716 -15.445 1 35.75 88 TYR A C 1
ATOM 674 O O . TYR A 1 88 ? 6.84 0.887 -14.883 1 35.75 88 TYR A O 1
ATOM 682 N N . GLY A 1 89 ? 8.047 -0.667 -15.766 1 38.81 89 GLY A N 1
ATOM 683 C CA . GLY A 1 89 ? 7.234 -1.82 -15.422 1 38.81 89 GLY A CA 1
ATOM 684 C C . GLY A 1 89 ? 6.16 -2.123 -16.438 1 38.81 89 GLY A C 1
ATOM 685 O O . GLY A 1 89 ? 5.168 -2.791 -16.141 1 38.81 89 GLY A O 1
ATOM 686 N N . TYR A 1 90 ? 5.973 -1.464 -17.656 1 38.91 90 TYR A N 1
ATOM 687 C CA . TYR A 1 90 ? 4.859 -1.648 -18.578 1 38.91 90 TYR A CA 1
ATOM 688 C C . TYR A 1 90 ? 5.137 -2.787 -19.547 1 38.91 90 TYR A C 1
ATOM 690 O O . TYR A 1 90 ? 6.293 -3.055 -19.891 1 38.91 90 TYR A O 1
ATOM 698 N N . ASP A 1 91 ? 4.188 -3.801 -19.719 1 42.22 91 ASP A N 1
ATOM 699 C CA . ASP A 1 91 ? 4.328 -4.852 -20.719 1 42.22 91 ASP A CA 1
ATOM 700 C C . ASP A 1 91 ? 4.297 -4.273 -22.141 1 42.22 91 ASP A C 1
ATOM 702 O O . ASP A 1 91 ? 4.203 -3.057 -22.312 1 42.22 91 ASP A O 1
ATOM 706 N N . SER A 1 92 ? 4.605 -5.078 -23.25 1 38.5 92 SER A N 1
ATOM 707 C CA . SER A 1 92 ? 4.711 -4.672 -24.641 1 38.5 92 SER A CA 1
ATOM 708 C C . SER A 1 92 ? 3.498 -3.854 -25.078 1 38.5 92 SER A C 1
ATOM 710 O O . SER A 1 92 ? 3.586 -3.049 -26 1 38.5 92 SER A O 1
ATOM 712 N N . GLU A 1 93 ? 2.309 -4.148 -24.547 1 37.94 93 GLU A N 1
ATOM 713 C CA . GLU A 1 93 ? 1.114 -3.416 -24.953 1 37.94 93 GLU A CA 1
ATOM 714 C C . GLU A 1 93 ? 0.897 -2.184 -24.078 1 37.94 93 GLU A C 1
ATOM 716 O O . GLU A 1 93 ? -0.083 -1.457 -24.25 1 37.94 93 GLU A O 1
ATOM 721 N N . GLY A 1 94 ? 1.835 -1.721 -23.375 1 39.72 94 GLY A N 1
ATOM 722 C CA . GLY A 1 94 ? 1.76 -0.514 -22.562 1 39.72 94 GLY A CA 1
ATOM 723 C C . GLY A 1 94 ? 0.916 -0.685 -21.312 1 39.72 94 GLY A C 1
ATOM 724 O O . GLY A 1 94 ? 0.619 0.29 -20.625 1 39.72 94 GLY A O 1
ATOM 725 N N . LEU A 1 95 ? 0.109 -1.662 -21.297 1 40.41 95 LEU A N 1
ATOM 726 C CA . LEU A 1 95 ? -0.768 -1.89 -20.141 1 40.41 95 LEU A CA 1
ATOM 727 C C . LEU A 1 95 ? 0.007 -2.488 -18.984 1 40.41 95 LEU A C 1
ATOM 729 O O . LEU A 1 95 ? 1.043 -3.127 -19.172 1 40.41 95 LEU A O 1
ATOM 733 N N . TYR A 1 96 ? -0.289 -1.872 -17.875 1 46.41 96 TYR A N 1
ATOM 734 C CA . TYR A 1 96 ? 0.325 -2.432 -16.672 1 46.41 96 TYR A CA 1
ATOM 735 C C . TYR A 1 96 ? 0.37 -3.953 -16.734 1 46.41 96 TYR A C 1
ATOM 737 O O . TYR A 1 96 ? -0.598 -4.59 -17.156 1 46.41 96 TYR A O 1
ATOM 745 N N . SER A 1 97 ? 1.48 -4.441 -16.906 1 47.91 97 SER A N 1
ATOM 746 C CA . SER A 1 97 ? 1.796 -5.852 -17.109 1 47.91 97 SER A CA 1
ATOM 747 C C . SER A 1 97 ? 0.974 -6.738 -16.188 1 47.91 97 SER A C 1
ATOM 749 O O . SER A 1 97 ? 0.639 -7.871 -16.531 1 47.91 97 SER A O 1
ATOM 751 N N . ILE A 1 98 ? 0.623 -6.027 -14.914 1 54.03 98 ILE A N 1
ATOM 752 C CA . ILE A 1 98 ? -0.084 -6.895 -13.977 1 54.03 98 ILE A CA 1
ATOM 753 C C . ILE A 1 98 ? -1.496 -6.363 -13.742 1 54.03 98 ILE A C 1
ATOM 755 O O . ILE A 1 98 ? -1.673 -5.281 -13.172 1 54.03 98 ILE A O 1
ATOM 759 N N . LYS A 1 99 ? -2.619 -6.809 -14.5 1 60.56 99 LYS A N 1
ATOM 760 C CA . LYS A 1 99 ? -4.02 -6.477 -14.258 1 60.56 99 LYS A CA 1
ATOM 761 C C . LYS A 1 99 ? -4.262 -6.184 -12.781 1 60.56 99 LYS A C 1
ATOM 763 O O . LYS A 1 99 ? -5.074 -5.316 -12.438 1 60.56 99 LYS A O 1
ATOM 768 N N . ALA A 1 100 ? -3.533 -6.848 -11.992 1 65.25 100 ALA A N 1
ATOM 769 C CA . ALA A 1 100 ? -3.633 -6.645 -10.547 1 65.25 100 ALA A CA 1
ATOM 770 C C . ALA A 1 100 ? -3.209 -5.23 -10.164 1 65.25 100 ALA A C 1
ATOM 772 O O . ALA A 1 100 ? -3.791 -4.621 -9.266 1 65.25 100 ALA A O 1
ATOM 773 N N . PHE A 1 101 ? -2.434 -4.656 -10.969 1 72.5 101 PHE A N 1
ATOM 774 C CA . PHE A 1 101 ? -1.946 -3.312 -10.688 1 72.5 101 PHE A CA 1
ATOM 775 C C . PHE A 1 101 ? -3.031 -2.277 -10.961 1 72.5 101 PHE A C 1
ATOM 777 O O . PHE A 1 101 ? -3.203 -1.334 -10.18 1 72.5 101 PHE A O 1
ATOM 784 N N . THR A 1 102 ? -3.775 -2.568 -11.914 1 70.62 102 THR A N 1
ATOM 785 C CA . THR A 1 102 ? -4.863 -1.651 -12.234 1 70.62 102 THR A CA 1
ATOM 786 C C . THR A 1 102 ? -5.902 -1.633 -11.109 1 70.62 102 THR A C 1
ATOM 788 O O . THR A 1 102 ? -6.422 -0.572 -10.758 1 70.62 102 THR A O 1
ATOM 791 N N . LYS A 1 103 ? -6.105 -2.725 -10.594 1 76.44 103 LYS A N 1
ATOM 792 C CA . LYS A 1 103 ? -7.059 -2.801 -9.492 1 76.44 103 LYS A CA 1
ATOM 793 C C . LYS A 1 103 ? -6.543 -2.045 -8.266 1 76.44 103 LYS A C 1
ATOM 795 O O . LYS A 1 103 ? -7.32 -1.402 -7.555 1 76.44 103 LYS A O 1
ATOM 800 N N . LEU A 1 104 ? -5.258 -2.127 -8.039 1 81.44 104 LEU A N 1
ATOM 801 C CA . LEU A 1 104 ? -4.652 -1.372 -6.949 1 81.44 104 LEU A CA 1
ATOM 802 C C . LEU A 1 104 ? -4.801 0.128 -7.18 1 81.44 104 LEU A C 1
ATOM 804 O O . LEU A 1 104 ? -5.172 0.866 -6.262 1 81.44 104 LEU A O 1
ATOM 808 N N . LEU A 1 105 ? -4.609 0.521 -8.375 1 77.88 105 LEU A N 1
ATOM 809 C CA . LEU A 1 105 ? -4.711 1.938 -8.703 1 77.88 105 LEU A CA 1
ATOM 810 C C . LEU A 1 105 ? -6.145 2.43 -8.531 1 77.88 105 LEU A C 1
ATOM 812 O O . LEU A 1 105 ? -6.375 3.543 -8.055 1 77.88 105 LEU A O 1
ATOM 816 N N . GLU A 1 106 ? -7.074 1.581 -8.891 1 77 106 GLU A N 1
ATOM 817 C CA . GLU A 1 106 ? -8.484 1.928 -8.711 1 77 106 GLU A CA 1
ATOM 818 C C . GLU A 1 106 ? -8.828 2.096 -7.238 1 77 106 GLU A C 1
ATOM 820 O O . GLU A 1 106 ? -9.539 3.029 -6.863 1 77 106 GLU A O 1
ATOM 825 N N . SER A 1 107 ? -8.336 1.228 -6.512 1 80.38 107 SER A N 1
ATOM 826 C CA . SER A 1 107 ? -8.578 1.3 -5.074 1 80.38 107 SER A CA 1
ATOM 827 C C . SER A 1 107 ? -7.988 2.57 -4.477 1 80.38 107 SER A C 1
ATOM 829 O O . SER A 1 107 ? -8.625 3.232 -3.652 1 80.38 107 SER A O 1
ATOM 831 N N . LEU A 1 108 ? -6.801 2.926 -4.883 1 82 108 LEU A N 1
ATOM 832 C CA . LEU A 1 108 ? -6.125 4.109 -4.367 1 82 108 LEU A CA 1
ATOM 833 C C . LEU A 1 108 ? -6.82 5.383 -4.84 1 82 108 LEU A C 1
ATOM 835 O O . LEU A 1 108 ? -6.926 6.352 -4.086 1 82 108 LEU A O 1
ATOM 839 N N . ASN A 1 109 ? -7.305 5.316 -6.008 1 77.19 109 ASN A N 1
ATOM 840 C CA . ASN A 1 109 ? -8.031 6.465 -6.539 1 77.19 109 ASN A CA 1
ATOM 841 C C . ASN A 1 109 ? -9.336 6.699 -5.773 1 77.19 109 ASN A C 1
ATOM 843 O O . ASN A 1 109 ? -9.688 7.84 -5.477 1 77.19 109 ASN A O 1
ATOM 847 N N . LYS A 1 110 ? -10.008 5.652 -5.566 1 80.81 110 LYS A N 1
ATOM 848 C CA . LYS A 1 110 ? -11.234 5.773 -4.777 1 80.81 110 LYS A CA 1
ATOM 849 C C . LYS A 1 110 ? -10.938 6.336 -3.389 1 80.81 110 LYS A C 1
ATOM 851 O O . LYS A 1 110 ? -11.656 7.215 -2.904 1 80.81 110 LYS A O 1
ATOM 856 N N . ALA A 1 111 ? -9.922 5.844 -2.826 1 81 111 ALA A N 1
ATOM 857 C CA . ALA A 1 111 ? -9.547 6.285 -1.485 1 81 111 ALA A CA 1
ATOM 858 C C . ALA A 1 111 ? -9.188 7.77 -1.476 1 81 111 ALA A C 1
ATOM 860 O O . ALA A 1 111 ? -9.602 8.508 -0.578 1 81 111 ALA A O 1
ATOM 861 N N . GLN A 1 112 ? -8.422 8.18 -2.363 1 78.88 112 GLN A N 1
ATOM 862 C CA . GLN A 1 112 ? -8.039 9.586 -2.455 1 78.88 112 GLN A CA 1
ATOM 863 C C . GLN A 1 112 ? -9.266 10.469 -2.672 1 78.88 112 GLN A C 1
ATOM 865 O O . GLN A 1 112 ? -9.359 11.562 -2.1 1 78.88 112 GLN A O 1
ATOM 870 N N . CYS A 1 113 ? -10.18 10.023 -3.475 1 77 113 CYS A N 1
ATOM 871 C CA . CYS A 1 113 ? -11.406 10.773 -3.727 1 77 113 CYS A CA 1
ATOM 872 C C . CYS A 1 113 ? -12.227 10.914 -2.451 1 77 113 CYS A C 1
ATOM 874 O O . CYS A 1 113 ? -12.812 11.977 -2.199 1 77 113 CYS A O 1
ATOM 876 N N . ASP A 1 114 ? -12.227 9.914 -1.767 1 80.12 114 ASP A N 1
ATOM 877 C CA . ASP A 1 114 ? -12.969 9.953 -0.507 1 80.12 114 ASP A CA 1
ATOM 878 C C . ASP A 1 114 ? -12.375 10.992 0.444 1 80.12 114 ASP A C 1
ATOM 880 O O . ASP A 1 114 ? -13.117 11.695 1.137 1 80.12 114 ASP A O 1
ATOM 884 N N . ILE A 1 115 ? -11.117 11.156 0.489 1 79.25 115 ILE A N 1
ATOM 885 C CA . ILE A 1 115 ? -10.438 12.117 1.355 1 79.25 115 ILE A CA 1
ATOM 886 C C . ILE A 1 115 ? -10.758 13.539 0.895 1 79.25 115 ILE A C 1
ATOM 888 O O . ILE A 1 115 ? -11.117 14.398 1.705 1 79.25 115 ILE A O 1
ATOM 892 N N . VAL A 1 116 ? -10.695 13.75 -0.344 1 76.19 116 VAL A N 1
ATOM 893 C CA . VAL A 1 116 ? -10.852 15.094 -0.893 1 76.19 116 VAL A CA 1
ATOM 894 C C . VAL A 1 116 ? -12.305 15.547 -0.722 1 76.19 116 VAL A C 1
ATOM 896 O O . VAL A 1 116 ? -12.562 16.734 -0.494 1 76.19 116 VAL A O 1
ATOM 899 N N . GLN A 1 117 ? -13.219 14.586 -0.806 1 77.31 117 GLN A N 1
ATOM 900 C CA . GLN A 1 117 ? -14.633 14.914 -0.686 1 77.31 117 GLN A CA 1
ATOM 901 C C . GLN A 1 117 ? -14.969 15.398 0.722 1 77.31 117 GLN A C 1
ATOM 903 O O . GLN A 1 117 ? -15.961 16.094 0.923 1 77.31 117 GLN A O 1
ATOM 908 N N . GLU A 1 118 ? -14.141 15.094 1.58 1 81.62 118 GLU A N 1
ATOM 909 C CA . GLU A 1 118 ? -14.367 15.508 2.963 1 81.62 118 GLU A CA 1
ATOM 910 C C . GLU A 1 118 ? -13.844 16.922 3.207 1 81.62 118 GLU A C 1
ATOM 912 O O . GLU A 1 118 ? -14.227 17.562 4.184 1 81.62 118 GLU A O 1
ATOM 917 N N . ILE A 1 119 ? -13.047 17.375 2.357 1 84.94 119 ILE A N 1
ATOM 918 C CA . ILE A 1 119 ? -12.414 18.688 2.52 1 84.94 119 ILE A CA 1
ATOM 919 C C . ILE A 1 119 ? -13.133 19.719 1.644 1 84.94 119 ILE A C 1
ATOM 921 O O . ILE A 1 119 ? -12.742 19.938 0.492 1 84.94 119 ILE A O 1
ATOM 925 N N . ILE A 1 120 ? -14.188 20.328 2.172 1 87 120 ILE A N 1
ATOM 926 C CA . ILE A 1 120 ? -15 21.297 1.438 1 87 120 ILE A CA 1
ATOM 927 C C . ILE A 1 120 ? -14.938 22.641 2.135 1 87 120 ILE A C 1
ATOM 929 O O . ILE A 1 120 ? -15.055 22.734 3.359 1 87 120 ILE A O 1
ATOM 933 N N . TYR A 1 121 ? -14.664 23.688 1.387 1 93.06 121 TYR A N 1
ATOM 934 C CA . TYR A 1 121 ? -14.68 25.062 1.89 1 93.06 121 TYR A CA 1
ATOM 935 C C . TYR A 1 121 ? -15.805 25.859 1.245 1 93.06 121 TYR A C 1
ATOM 937 O O . TYR A 1 121 ? -16.344 25.469 0.205 1 93.06 121 TYR A O 1
ATOM 945 N N . PRO A 1 122 ? -16.234 26.969 1.902 1 95.5 122 PRO A N 1
ATOM 946 C CA . PRO A 1 122 ? -17.312 27.781 1.339 1 95.5 122 PRO A CA 1
ATOM 947 C C . PRO A 1 122 ? -16.984 28.344 -0.042 1 95.5 122 PRO A C 1
ATOM 949 O O . PRO A 1 122 ? -15.805 28.531 -0.364 1 95.5 122 PRO A O 1
ATOM 952 N N . ALA A 1 123 ? -18.031 28.594 -0.77 1 93.44 123 ALA A N 1
ATOM 953 C CA . ALA A 1 123 ? -17.859 29.219 -2.074 1 93.44 123 ALA A CA 1
ATOM 954 C C . ALA A 1 123 ? -17.344 30.656 -1.926 1 93.44 123 ALA A C 1
ATOM 956 O O . ALA A 1 123 ? -17.531 31.281 -0.883 1 93.44 123 ALA A O 1
ATOM 957 N N . ASP A 1 124 ? -16.641 31.109 -2.896 1 94.5 124 ASP A N 1
ATOM 958 C CA . ASP A 1 124 ? -16.156 32.5 -2.947 1 94.5 124 ASP A CA 1
ATOM 959 C C . ASP A 1 124 ? -17.25 33.438 -3.455 1 94.5 124 ASP A C 1
ATOM 961 O O . ASP A 1 124 ? -17.719 33.312 -4.586 1 94.5 124 ASP A O 1
ATOM 965 N N . ASN A 1 125 ? -17.625 34.438 -2.668 1 95.5 125 ASN A N 1
ATOM 966 C CA . ASN A 1 125 ? -18.672 35.375 -3.035 1 95.5 125 ASN A CA 1
ATOM 967 C C . ASN A 1 125 ? -18.094 36.75 -3.322 1 95.5 125 ASN A C 1
ATOM 969 O O . ASN A 1 125 ? -18.828 37.75 -3.377 1 95.5 125 ASN A O 1
ATOM 973 N N . SER A 1 126 ? -16.797 36.875 -3.463 1 93.62 126 SER A N 1
ATOM 974 C CA . SER A 1 126 ? -16.125 38.188 -3.596 1 93.62 126 SER A CA 1
ATOM 975 C C . SER A 1 126 ? -16.641 38.938 -4.809 1 93.62 126 SER A C 1
ATOM 977 O O . SER A 1 126 ? -16.812 40.156 -4.75 1 93.62 126 SER A O 1
ATOM 979 N N . LEU A 1 127 ? -16.922 38.281 -5.867 1 92.44 127 LEU A N 1
ATOM 980 C CA . LEU A 1 127 ? -17.297 38.938 -7.117 1 92.44 127 LEU A CA 1
ATOM 981 C C . LEU A 1 127 ? -18.781 39.281 -7.141 1 92.44 127 LEU A C 1
ATOM 983 O O . LEU A 1 127 ? -19.234 40.031 -8.008 1 92.44 127 LEU A O 1
ATOM 987 N N . SER A 1 128 ? -19.484 38.75 -6.195 1 93.25 128 SER A N 1
ATOM 988 C CA . SER A 1 128 ? -20.891 39.094 -6.094 1 93.25 128 SER A CA 1
ATOM 989 C C . SER A 1 128 ? -21.078 40.438 -5.395 1 93.25 128 SER A C 1
ATOM 991 O O . SER A 1 128 ? -22.156 41.031 -5.461 1 93.25 128 SER A O 1
ATOM 993 N N . LEU A 1 129 ? -20.031 40.906 -4.738 1 95.81 129 LEU A N 1
ATOM 994 C CA . LEU A 1 129 ? -20.109 42.188 -4.02 1 95.81 129 LEU A CA 1
ATOM 995 C C . LEU A 1 129 ? -19.875 43.375 -4.965 1 95.81 129 LEU A C 1
ATOM 997 O O . LEU A 1 129 ? -19.047 43.281 -5.863 1 95.81 129 LEU A O 1
ATOM 1001 N N . ARG A 1 130 ? -20.688 44.438 -4.809 1 92.44 130 ARG A N 1
ATOM 1002 C CA . ARG A 1 130 ? -20.594 45.656 -5.598 1 92.44 130 ARG A CA 1
ATOM 1003 C C . ARG A 1 130 ? -20.312 46.875 -4.711 1 92.44 130 ARG A C 1
ATOM 1005 O O . ARG A 1 130 ? -20.578 46.812 -3.506 1 92.44 130 ARG A O 1
ATOM 1012 N N . ASP A 1 131 ? -19.766 47.906 -5.316 1 95.44 131 ASP A N 1
ATOM 1013 C CA . ASP A 1 131 ? -19.531 49.156 -4.617 1 95.44 131 ASP A CA 1
ATOM 1014 C C . ASP A 1 131 ? -20.828 49.719 -3.994 1 95.44 131 ASP A C 1
ATOM 1016 O O . ASP A 1 131 ? -21.844 49.812 -4.672 1 95.44 131 ASP A O 1
ATOM 1020 N N . GLY A 1 132 ? -20.781 49.938 -2.693 1 96.25 132 GLY A N 1
ATOM 1021 C CA . GLY A 1 132 ? -21.938 50.469 -2.02 1 96.25 132 GLY A CA 1
ATOM 1022 C C . GLY A 1 132 ? -22.75 49.438 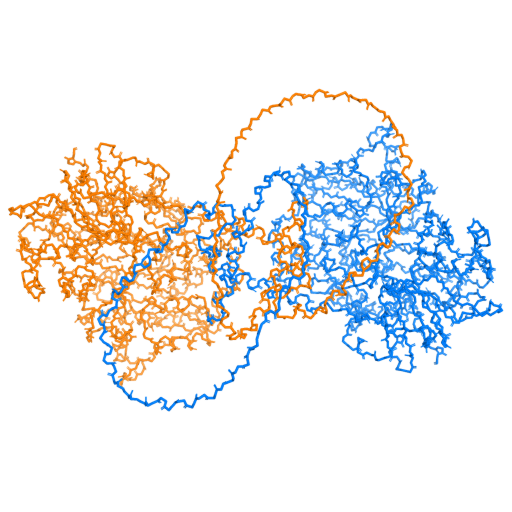-1.272 1 96.25 132 GLY A C 1
ATOM 1023 O O . GLY A 1 132 ? -23.656 49.781 -0.517 1 96.25 132 GLY A O 1
ATOM 1024 N N . ASP A 1 133 ? -22.406 48.188 -1.441 1 97.25 133 ASP A N 1
ATOM 1025 C CA . ASP A 1 133 ? -23.125 47.156 -0.726 1 97.25 133 ASP A CA 1
ATOM 1026 C C . ASP A 1 133 ? -22.984 47.312 0.785 1 97.25 133 ASP A C 1
ATOM 1028 O O . ASP A 1 133 ? -22.047 47.969 1.262 1 97.25 133 ASP A O 1
ATOM 1032 N N . THR A 1 134 ? -24.031 46.781 1.48 1 97.88 134 THR A N 1
ATOM 1033 C CA . THR A 1 134 ? -24.078 46.938 2.928 1 97.88 134 THR A CA 1
ATOM 1034 C C . THR A 1 134 ? -24.281 45.625 3.627 1 97.88 134 THR A C 1
ATOM 1036 O O . THR A 1 134 ? -24.844 44.688 3.045 1 97.88 134 THR A O 1
ATOM 1039 N N . ALA A 1 135 ? -23.812 45.5 4.781 1 98.31 135 ALA A N 1
ATOM 1040 C CA . ALA A 1 135 ? -24.062 44.375 5.703 1 98.31 135 ALA A CA 1
ATOM 1041 C C . ALA A 1 135 ? -24.109 44.875 7.145 1 98.31 135 ALA A C 1
ATOM 1043 O O . ALA A 1 135 ? -23.641 45.969 7.457 1 98.31 135 ALA A O 1
ATOM 1044 N N . ASP A 1 136 ? -24.797 44.094 7.969 1 98.31 136 ASP A N 1
ATOM 1045 C CA . ASP A 1 136 ? -24.812 44.469 9.383 1 98.31 136 ASP A CA 1
ATOM 1046 C C . ASP A 1 136 ? -23.406 44.375 9.984 1 98.31 136 ASP A C 1
ATOM 1048 O O . ASP A 1 136 ? -22.969 45.281 10.68 1 98.31 136 ASP A O 1
ATOM 1052 N N . TYR A 1 137 ? -22.75 43.312 9.664 1 98.62 137 TYR A N 1
ATOM 1053 C CA . TYR A 1 137 ? -21.391 43.094 10.164 1 98.62 137 TYR A CA 1
ATOM 1054 C C . TYR A 1 137 ? -20.438 42.781 9.023 1 98.62 137 TYR A C 1
ATOM 1056 O O . TYR A 1 137 ? -20.766 42 8.125 1 98.62 137 TYR A O 1
ATOM 1064 N N . ILE A 1 138 ? -19.266 43.406 9.008 1 98.88 138 ILE A N 1
ATOM 1065 C CA . ILE A 1 138 ? -18.156 43.094 8.109 1 98.88 138 ILE A CA 1
ATOM 1066 C C . ILE A 1 138 ? -16.969 42.562 8.906 1 98.88 138 ILE A C 1
ATOM 1068 O O . ILE A 1 138 ? -16.406 43.281 9.734 1 98.88 138 ILE A O 1
ATOM 1072 N N . VAL A 1 139 ? -16.656 41.281 8.719 1 98.94 139 VAL A N 1
ATOM 1073 C CA . VAL A 1 139 ? -15.516 40.656 9.391 1 98.94 139 VAL A CA 1
ATOM 1074 C C . VAL A 1 139 ? -14.289 40.688 8.484 1 98.94 139 VAL A C 1
ATOM 1076 O O . VAL A 1 139 ? -14.305 40.125 7.387 1 98.94 139 VAL A O 1
ATOM 1079 N N . VAL A 1 140 ? -13.211 41.375 8.961 1 98.88 140 VAL A N 1
ATOM 1080 C CA . VAL A 1 140 ? -12 41.531 8.172 1 98.88 140 VAL A CA 1
ATOM 1081 C C . VAL A 1 140 ? -10.961 40.5 8.57 1 98.88 140 VAL A C 1
ATOM 1083 O O . VAL A 1 140 ? -10.32 40.625 9.617 1 98.88 140 VAL A O 1
ATOM 1086 N N . GLY A 1 141 ? -10.703 39.531 7.727 1 98.69 141 GLY A N 1
ATOM 1087 C CA . GLY A 1 141 ? -9.852 38.375 8.008 1 98.69 141 GLY A CA 1
ATOM 1088 C C . GLY A 1 141 ? -10.625 37.156 8.469 1 98.69 141 GLY A C 1
ATOM 1089 O O . GLY A 1 141 ? -11.344 37.219 9.469 1 98.69 141 GLY A O 1
ATOM 1090 N N . LEU A 1 142 ? -10.523 36.125 7.707 1 98.75 142 LEU A N 1
ATOM 1091 C CA . LEU A 1 142 ? -11.188 34.875 8.062 1 98.75 142 LEU A CA 1
ATOM 1092 C C . LEU A 1 142 ? -10.164 33.812 8.43 1 98.75 142 LEU A C 1
ATOM 1094 O O . LEU A 1 142 ? -10.25 32.656 7.949 1 98.75 142 LEU A O 1
ATOM 1098 N N . GLY A 1 143 ? -9.148 34.25 9.211 1 97.88 143 GLY A N 1
ATOM 1099 C CA . GLY A 1 143 ? -8.227 33.312 9.828 1 97.88 143 GLY A CA 1
ATOM 1100 C C . GLY A 1 143 ? -8.836 32.562 11 1 97.88 143 GLY A C 1
ATOM 1101 O O . GLY A 1 143 ? -9.984 32.125 10.938 1 97.88 143 GLY A O 1
ATOM 1102 N N . VAL A 1 144 ? -8.109 32.469 12.07 1 97.88 144 VAL A N 1
ATOM 1103 C CA . VAL A 1 144 ? -8.562 31.719 13.234 1 97.88 144 VAL A CA 1
ATOM 1104 C C . VAL A 1 144 ? -9.742 32.438 13.883 1 97.88 144 VAL A C 1
ATOM 1106 O O . VAL A 1 144 ? -10.805 31.844 14.086 1 97.88 144 VAL A O 1
ATOM 1109 N N . ALA A 1 145 ? -9.602 33.656 14.117 1 98.62 145 ALA A N 1
ATOM 1110 C CA . ALA A 1 145 ? -10.617 34.406 14.852 1 98.62 145 ALA A CA 1
ATOM 1111 C C . ALA A 1 145 ? -11.812 34.719 13.961 1 98.62 145 ALA A C 1
ATOM 1113 O O . ALA A 1 145 ? -12.961 34.5 14.352 1 98.62 145 ALA A O 1
ATOM 1114 N N . GLY A 1 146 ? -11.562 35.219 12.789 1 98.81 146 GLY A N 1
ATOM 1115 C CA . GLY A 1 146 ? -12.625 35.656 11.906 1 98.81 146 GLY A CA 1
ATOM 1116 C C . GLY A 1 146 ? -13.57 34.531 11.508 1 98.81 146 GLY A C 1
ATOM 1117 O O . GLY A 1 146 ? -14.773 34.75 11.336 1 98.81 146 GLY A O 1
ATOM 1118 N N . SER A 1 147 ? -13.039 33.375 11.328 1 98.75 147 SER A N 1
ATOM 1119 C CA . SER A 1 147 ? -13.875 32.219 10.984 1 98.75 147 SER A CA 1
ATOM 1120 C C . SER A 1 147 ? -14.898 31.938 12.078 1 98.75 147 SER A C 1
ATOM 1122 O O . SER A 1 147 ? -16.062 31.641 11.789 1 98.75 147 SER A O 1
ATOM 1124 N N . VAL A 1 148 ? -14.469 32.031 13.297 1 98.75 148 VAL A N 1
ATOM 1125 C CA . VAL A 1 148 ? -15.344 31.797 14.438 1 98.75 148 VAL A CA 1
ATOM 1126 C C . VAL A 1 148 ? -16.406 32.875 14.516 1 98.75 148 VAL A C 1
ATOM 1128 O O . VAL A 1 148 ? -17.594 32.594 14.625 1 98.75 148 VAL A O 1
ATOM 1131 N N . ILE A 1 149 ? -16 34.125 14.398 1 98.81 149 ILE A N 1
ATOM 1132 C CA . ILE A 1 149 ? -16.891 35.25 14.594 1 98.81 149 ILE A CA 1
ATOM 1133 C C . ILE A 1 149 ? -17.938 35.281 13.469 1 98.81 149 ILE A C 1
ATOM 1135 O O . ILE A 1 149 ? -19.125 35.469 13.727 1 98.81 149 ILE A O 1
ATOM 1139 N N . ALA A 1 150 ? -17.469 35.156 12.242 1 98.81 150 ALA A N 1
ATOM 1140 C CA . ALA A 1 150 ? -18.391 35.156 11.117 1 98.81 150 ALA A CA 1
ATOM 1141 C C . ALA A 1 150 ? -19.438 34.031 11.258 1 98.81 150 ALA A C 1
ATOM 1143 O O . ALA A 1 150 ? -20.625 34.25 11.008 1 98.81 150 ALA A O 1
ATOM 1144 N N . SER A 1 151 ? -19 32.844 11.656 1 98.69 151 SER A N 1
ATOM 1145 C CA . SER A 1 151 ? -19.891 31.719 11.852 1 98.69 151 SER A CA 1
ATOM 1146 C C . SER A 1 151 ? -20.906 32 12.945 1 98.69 151 SER A C 1
ATOM 1148 O O . SER A 1 151 ? -22.109 31.797 12.75 1 98.69 151 SER A O 1
ATOM 1150 N N . ARG A 1 152 ? -20.438 32.531 14.047 1 98.62 152 ARG A N 1
ATOM 1151 C CA . ARG A 1 152 ? -21.312 32.75 15.195 1 98.62 152 ARG A CA 1
ATOM 1152 C C . ARG A 1 152 ? -22.297 33.875 14.938 1 98.62 152 ARG A C 1
ATOM 1154 O O . ARG A 1 152 ? -23.469 33.75 15.266 1 98.62 152 ARG A O 1
ATOM 1161 N N . LEU A 1 153 ? -21.844 34.969 14.375 1 98.25 153 LEU A N 1
ATOM 1162 C CA . LEU A 1 153 ? -22.734 36.094 14.125 1 98.25 153 LEU A CA 1
ATOM 1163 C C . LEU A 1 153 ? -23.828 35.719 13.125 1 98.25 153 LEU A C 1
ATOM 1165 O O . LEU A 1 153 ? -24.938 36.25 13.195 1 98.25 153 LEU A O 1
ATOM 1169 N N . SER A 1 154 ? -23.562 34.812 12.219 1 98.19 154 SER A N 1
ATOM 1170 C CA . SER A 1 154 ? -24.516 34.438 11.18 1 98.19 154 SER A CA 1
ATOM 1171 C C . SER A 1 154 ? -25.531 33.406 11.695 1 98.19 154 SER A C 1
ATOM 1173 O O . SER A 1 154 ? -26.469 33.031 10.984 1 98.19 154 SER A O 1
ATOM 1175 N N . GLU A 1 155 ? -25.266 32.906 12.945 1 96.88 155 GLU A N 1
ATOM 1176 C CA . GLU A 1 155 ? -26.266 32.031 13.562 1 96.88 155 GLU A CA 1
ATOM 1177 C C . GLU A 1 155 ? -27.594 32.75 13.734 1 96.88 155 GLU A C 1
ATOM 1179 O O . GLU A 1 155 ? -28.641 32.094 13.766 1 96.88 155 GLU A O 1
ATOM 1184 N N . ILE A 1 156 ? -27.516 34.062 13.875 1 96.75 156 ILE A N 1
ATOM 1185 C CA . ILE A 1 156 ? -28.719 34.875 13.945 1 96.75 156 ILE A CA 1
ATOM 1186 C C . ILE A 1 156 ? -29.156 35.25 12.539 1 96.75 156 ILE A C 1
ATOM 1188 O O . ILE A 1 156 ? -28.516 36.094 11.883 1 96.75 156 ILE A O 1
ATOM 1192 N N . PRO A 1 157 ? -30.266 34.844 12.133 1 96 157 PRO A N 1
ATOM 1193 C CA . PRO A 1 157 ? -30.672 35 10.734 1 96 157 PRO A CA 1
ATOM 1194 C C . PRO A 1 157 ? -30.875 36.469 10.359 1 96 157 PRO A C 1
ATOM 1196 O O . PRO A 1 157 ? -30.719 36.844 9.188 1 96 157 PRO A O 1
ATOM 1199 N N . SER A 1 158 ? -31.172 37.312 11.273 1 95.81 158 SER A N 1
ATOM 1200 C CA . SER A 1 158 ? -31.453 38.719 10.984 1 95.81 158 SER A CA 1
ATOM 1201 C C . SER A 1 158 ? -30.172 39.5 10.766 1 95.81 158 SER A C 1
ATOM 1203 O O . SER A 1 158 ? -30.188 40.625 10.266 1 95.81 158 SER A O 1
ATOM 1205 N N . ASN A 1 159 ? -29.016 38.938 11.094 1 97 159 ASN A N 1
ATOM 1206 C CA . ASN A 1 159 ? -27.719 39.594 10.875 1 97 159 ASN A CA 1
ATOM 1207 C C . ASN A 1 159 ? -27.156 39.281 9.492 1 97 159 ASN A C 1
ATOM 1209 O O . ASN A 1 159 ? -26.984 38.094 9.141 1 97 159 ASN A O 1
ATOM 1213 N N . SER A 1 160 ? -26.953 40.25 8.703 1 98.25 160 SER A N 1
ATOM 1214 C CA . SER A 1 160 ? -26.188 40.031 7.48 1 98.25 160 SER A CA 1
ATOM 1215 C C . SER A 1 160 ? -24.703 40.156 7.73 1 98.25 160 SER A C 1
ATOM 1217 O O . SER A 1 160 ? -24.234 41.188 8.234 1 98.25 160 SER A O 1
ATOM 1219 N N . VAL A 1 161 ? -23.938 39.094 7.371 1 98.75 161 VAL A N 1
ATOM 1220 C CA . VAL A 1 161 ? -22.516 39.062 7.684 1 98.75 161 VAL A CA 1
ATOM 1221 C C . VAL A 1 161 ? -21.719 38.844 6.402 1 98.75 161 VAL A C 1
ATOM 1223 O O . VAL A 1 161 ? -22.016 37.938 5.617 1 98.75 161 VAL A O 1
ATOM 1226 N N . ILE A 1 162 ? -20.719 39.688 6.141 1 98.75 162 ILE A N 1
ATOM 1227 C CA . ILE A 1 162 ? -19.766 39.5 5.055 1 98.75 162 ILE A CA 1
ATOM 1228 C C . ILE A 1 162 ? -18.359 39.312 5.629 1 98.75 162 ILE A C 1
ATOM 1230 O O . ILE A 1 162 ? -17.875 40.125 6.398 1 98.75 162 ILE A O 1
ATOM 1234 N N . GLY A 1 163 ? -17.797 38.125 5.32 1 98.75 163 GLY A N 1
ATOM 1235 C CA . GLY A 1 163 ? -16.406 37.875 5.684 1 98.75 163 GLY A CA 1
ATOM 1236 C C . GLY A 1 163 ? -15.445 38.062 4.531 1 98.75 163 GLY A C 1
ATOM 1237 O O . GLY A 1 163 ? -15.641 37.5 3.447 1 98.75 163 GLY A O 1
ATOM 1238 N N . LEU A 1 164 ? -14.383 38.875 4.773 1 98.81 164 LEU A N 1
ATOM 1239 C CA . LEU A 1 164 ? -13.375 39.156 3.758 1 98.81 164 LEU A CA 1
ATOM 1240 C C . LEU A 1 164 ? -12.047 38.5 4.102 1 98.81 164 LEU A C 1
ATOM 1242 O O . LEU A 1 164 ? -11.516 38.688 5.199 1 98.81 164 LEU A O 1
ATOM 1246 N N . GLU A 1 165 ? -11.547 37.688 3.225 1 98.62 165 GLU A N 1
ATOM 1247 C CA . GLU A 1 165 ? -10.273 37 3.406 1 98.62 165 GLU A CA 1
ATOM 1248 C C . GLU A 1 165 ? -9.305 37.312 2.27 1 98.62 165 GLU A C 1
ATOM 1250 O O . GLU A 1 165 ? -9.664 37.219 1.095 1 98.62 165 GLU A O 1
ATOM 1255 N N . ALA A 1 166 ? -8.07 37.656 2.666 1 97.94 166 ALA A N 1
ATOM 1256 C CA . ALA A 1 166 ? -7.047 38.062 1.703 1 97.94 166 ALA A CA 1
ATOM 1257 C C . ALA A 1 166 ? -6.629 36.906 0.818 1 97.94 166 ALA A C 1
ATOM 1259 O O . ALA A 1 166 ? -6.281 37.094 -0.35 1 97.94 166 ALA A O 1
ATOM 1260 N N . GLY A 1 167 ? -6.629 35.719 1.373 1 97 167 GLY A N 1
ATOM 1261 C CA . GLY A 1 167 ? -6.227 34.531 0.63 1 97 167 GLY A CA 1
ATOM 1262 C C . GLY A 1 167 ? -7.398 33.656 0.199 1 97 167 GLY A C 1
ATOM 1263 O O . GLY A 1 167 ? -8.547 34.125 0.205 1 97 167 GLY A O 1
ATOM 1264 N N . GLY A 1 168 ? -7.059 32.469 -0.342 1 96 168 GLY A N 1
ATOM 1265 C CA . GLY A 1 168 ? -8.055 31.5 -0.805 1 96 168 GLY A CA 1
ATOM 1266 C C . GLY A 1 168 ? -8.234 30.328 0.127 1 96 168 GLY A C 1
ATOM 1267 O O . GLY A 1 168 ? -8.156 30.469 1.349 1 96 168 GLY A O 1
ATOM 1268 N N . ASN A 1 169 ? -8.641 29.219 -0.458 1 94.38 169 ASN A N 1
ATOM 1269 C CA . ASN A 1 169 ? -8.672 27.953 0.286 1 94.38 169 ASN A CA 1
ATOM 1270 C C . ASN A 1 169 ? -7.266 27.5 0.677 1 94.38 169 ASN A C 1
ATOM 1272 O O . ASN A 1 169 ? -6.301 27.766 -0.041 1 94.38 169 ASN A O 1
ATOM 1276 N N . PRO A 1 170 ? -7.148 26.906 1.84 1 93.25 170 PRO A N 1
ATOM 1277 C CA . PRO A 1 170 ? -5.852 26.312 2.16 1 93.25 170 PRO A CA 1
ATOM 1278 C C . PRO A 1 170 ? -5.461 25.188 1.197 1 93.25 170 PRO A C 1
ATOM 1280 O O . PRO A 1 170 ? -6.316 24.672 0.471 1 93.25 170 PRO A O 1
ATOM 1283 N N . SER A 1 171 ? -4.203 24.859 1.259 1 88.31 171 SER A N 1
ATOM 1284 C CA . SER A 1 171 ? -3.707 23.781 0.423 1 88.31 171 SER A CA 1
ATOM 1285 C C . SER A 1 171 ? -4.215 22.422 0.918 1 88.31 171 SER A C 1
ATOM 1287 O O . SER A 1 171 ? -4.312 22.203 2.125 1 88.31 171 SER A O 1
ATOM 1289 N N . LEU A 1 172 ? -4.445 21.578 -0.028 1 85.12 172 LEU A N 1
ATOM 1290 C CA . LEU A 1 172 ? -4.844 20.219 0.329 1 85.12 172 LEU A CA 1
ATOM 1291 C C . LEU A 1 172 ? -3.697 19.484 1.015 1 85.12 172 LEU A C 1
ATOM 1293 O O . LEU A 1 172 ? -3.932 18.609 1.865 1 85.12 172 LEU A O 1
ATOM 1297 N N . ILE A 1 173 ? -2.504 19.797 0.688 1 85.56 173 ILE A N 1
ATOM 1298 C CA . ILE A 1 173 ? -1.341 19.062 1.184 1 85.56 173 ILE A CA 1
ATOM 1299 C C . ILE A 1 173 ? -1.199 19.281 2.688 1 85.56 173 ILE A C 1
ATOM 1301 O O . ILE A 1 173 ? -0.762 18.391 3.414 1 85.56 173 ILE A O 1
ATOM 1305 N N . THR A 1 174 ? -1.618 20.438 3.148 1 90 174 THR A N 1
ATOM 1306 C CA . THR A 1 174 ? -1.428 20.734 4.562 1 90 174 THR A CA 1
ATOM 1307 C C . THR A 1 174 ? -2.549 20.125 5.398 1 90 174 THR A C 1
ATOM 1309 O O . THR A 1 174 ? -2.52 20.188 6.629 1 90 174 THR A O 1
ATOM 1312 N N . GLU A 1 175 ? -3.496 19.531 4.727 1 90.5 175 GLU A N 1
ATOM 1313 C CA . GLU A 1 175 ? -4.512 18.766 5.449 1 90.5 175 GLU A CA 1
ATOM 1314 C C . GLU A 1 175 ? -3.906 17.547 6.121 1 90.5 175 GLU A C 1
ATOM 1316 O O . GLU A 1 175 ? -4.473 17.016 7.074 1 90.5 175 GLU A O 1
ATOM 1321 N N . PHE A 1 176 ? -2.836 17.141 5.559 1 89.62 176 PHE A N 1
ATOM 1322 C CA . PHE A 1 176 ? -2.113 16.016 6.148 1 89.62 176 PHE A CA 1
ATOM 1323 C C . PHE A 1 176 ? -1.117 16.5 7.195 1 89.62 176 PHE A C 1
ATOM 1325 O O . PHE A 1 176 ? -0.166 17.219 6.871 1 89.62 176 PHE A O 1
ATOM 1332 N N . PRO A 1 177 ? -1.234 16.078 8.359 1 91.94 177 PRO A N 1
ATOM 1333 C CA . PRO A 1 177 ? -0.529 16.672 9.492 1 91.94 177 PRO A CA 1
ATOM 1334 C C . PRO A 1 177 ? 0.983 16.734 9.289 1 91.94 177 PRO A C 1
ATOM 1336 O O . PRO A 1 177 ? 1.594 17.797 9.461 1 91.94 177 PRO A O 1
ATOM 1339 N N . ARG A 1 178 ? 1.59 15.648 8.82 1 91.5 178 ARG A N 1
ATOM 1340 C CA . ARG A 1 178 ? 3.047 15.617 8.734 1 91.5 178 ARG A CA 1
ATOM 1341 C C . ARG A 1 178 ? 3.553 16.5 7.598 1 91.5 178 ARG A C 1
ATOM 1343 O O . ARG A 1 178 ? 4.746 16.797 7.527 1 91.5 178 ARG A O 1
ATOM 1350 N N . LEU A 1 179 ? 2.674 16.953 6.734 1 90.62 179 LEU A N 1
ATOM 1351 C CA . LEU A 1 179 ? 3.072 17.766 5.586 1 90.62 179 LEU A CA 1
ATOM 1352 C C . LEU A 1 179 ? 2.727 19.234 5.805 1 90.62 179 LEU A C 1
ATOM 1354 O O . LEU A 1 179 ? 2.566 19.984 4.84 1 90.62 179 LEU A O 1
ATOM 1358 N N . TRP A 1 180 ? 2.666 19.656 7.016 1 93.5 180 TRP A N 1
ATOM 1359 C CA . TRP A 1 180 ? 2.295 21.016 7.383 1 93.5 180 TRP A CA 1
ATOM 1360 C C . TRP A 1 180 ? 3.33 22.016 6.879 1 93.5 180 TRP A C 1
ATOM 1362 O O . TRP A 1 180 ? 3.01 23.172 6.633 1 93.5 180 TRP A O 1
ATOM 1372 N N . THR A 1 181 ? 4.559 21.516 6.625 1 94.56 181 THR A N 1
ATOM 1373 C CA . THR A 1 181 ? 5.641 22.422 6.242 1 94.56 181 THR A CA 1
ATOM 1374 C C . THR A 1 181 ? 5.594 22.719 4.742 1 94.56 181 THR A C 1
ATOM 1376 O O . THR A 1 181 ? 6.285 23.609 4.262 1 94.56 181 THR A O 1
ATOM 1379 N N . GLU A 1 182 ? 4.75 22.062 4.039 1 90.12 182 GLU A N 1
ATOM 1380 C CA . GLU A 1 182 ? 4.758 22.172 2.582 1 90.12 182 GLU A CA 1
ATOM 1381 C C . GLU A 1 182 ? 4.152 23.484 2.111 1 90.12 182 GLU A C 1
ATOM 1383 O O . GLU A 1 182 ? 4.281 23.844 0.941 1 90.12 182 GLU A O 1
ATOM 1388 N N . ALA A 1 183 ? 3.6 24.188 2.996 1 92.31 183 ALA A N 1
ATOM 1389 C CA . ALA A 1 183 ? 3.066 25.5 2.65 1 92.31 183 ALA A CA 1
ATOM 1390 C C . ALA A 1 183 ? 4.168 26.562 2.664 1 92.31 183 ALA A C 1
ATOM 1392 O O . ALA A 1 183 ? 3.977 27.672 2.16 1 92.31 183 ALA A O 1
ATOM 1393 N N . ALA A 1 184 ? 5.328 26.234 3.205 1 93.56 184 ALA A N 1
ATOM 1394 C CA . ALA A 1 184 ? 6.414 27.203 3.309 1 93.56 184 ALA A CA 1
ATOM 1395 C C . ALA A 1 184 ? 6.824 27.719 1.933 1 93.56 184 ALA A C 1
ATOM 1397 O O . ALA A 1 184 ? 6.965 26.938 0.988 1 93.56 184 ALA A O 1
ATOM 1398 N N . ASP A 1 185 ? 6.926 29.031 1.825 1 92.12 185 ASP A N 1
ATOM 1399 C CA . ASP A 1 185 ? 7.41 29.734 0.635 1 92.12 185 ASP A CA 1
ATOM 1400 C C . ASP A 1 185 ? 6.43 29.578 -0.524 1 92.12 185 ASP A C 1
ATOM 1402 O O . ASP A 1 185 ? 6.832 29.562 -1.688 1 92.12 185 ASP A O 1
ATOM 1406 N N . THR A 1 186 ? 5.152 29.312 -0.18 1 92.25 186 THR A N 1
ATOM 1407 C CA . THR A 1 186 ? 4.102 29.234 -1.187 1 92.25 186 THR A CA 1
ATOM 1408 C C . THR A 1 186 ? 3.072 30.344 -0.974 1 92.25 186 THR A C 1
ATOM 1410 O O . THR A 1 186 ? 3.254 31.219 -0.114 1 92.25 186 THR A O 1
ATOM 1413 N N . GLU A 1 187 ? 1.991 30.344 -1.786 1 92.19 187 GLU A N 1
ATOM 1414 C CA . GLU A 1 187 ? 0.94 31.359 -1.716 1 92.19 187 GLU A CA 1
ATOM 1415 C C . GLU A 1 187 ? 0.045 31.141 -0.5 1 92.19 187 GLU A C 1
ATOM 1417 O O . GLU A 1 187 ? -0.741 32 -0.135 1 92.19 187 GLU A O 1
ATOM 1422 N N . TYR A 1 188 ? 0.282 30.078 0.213 1 94.5 188 TYR A N 1
ATOM 1423 C CA . TYR A 1 188 ? -0.585 29.734 1.336 1 94.5 188 TYR A CA 1
ATOM 1424 C C . TYR A 1 188 ? -0.071 30.359 2.629 1 94.5 188 TYR A C 1
ATOM 1426 O O . TYR A 1 188 ? -0.723 30.25 3.672 1 94.5 188 TYR A O 1
ATOM 1434 N N . GLU A 1 189 ? 1.061 31.062 2.545 1 95.19 189 GLU A N 1
ATOM 1435 C CA . GLU A 1 189 ? 1.586 31.812 3.68 1 95.19 189 GLU A CA 1
ATOM 1436 C C . GLU A 1 189 ? 1.872 33.25 3.297 1 95.19 189 GLU A C 1
ATOM 1438 O O . GLU A 1 189 ? 2.045 33.562 2.117 1 95.19 189 GLU A O 1
ATOM 1443 N N . TRP A 1 190 ? 1.881 34.188 4.227 1 96.31 190 TRP A N 1
ATOM 1444 C CA . TRP A 1 190 ? 2.094 35.625 4.016 1 96.31 190 TRP A CA 1
ATOM 1445 C C . TRP A 1 190 ? 3.547 35.906 3.658 1 96.31 190 TRP A C 1
ATOM 1447 O O . TRP A 1 190 ? 3.857 36.938 3.086 1 96.31 190 TRP A O 1
ATOM 1457 N N . ASN A 1 191 ? 4.52 34.969 4 1 94.94 191 ASN A N 1
ATOM 1458 C CA . ASN A 1 191 ? 5.953 35.094 3.756 1 94.94 191 ASN A CA 1
ATOM 1459 C C . ASN A 1 191 ? 6.512 36.375 4.418 1 94.94 191 ASN A C 1
ATOM 1461 O O . ASN A 1 191 ? 7.258 37.125 3.793 1 94.94 191 ASN A O 1
ATOM 1465 N N . TYR A 1 192 ? 6.078 36.625 5.625 1 97 192 TYR A N 1
ATOM 1466 C CA . TYR A 1 192 ? 6.582 37.719 6.418 1 97 192 TYR A CA 1
ATOM 1467 C C . TYR A 1 192 ? 8.039 37.5 6.82 1 97 192 TYR A C 1
ATOM 1469 O O . TYR A 1 192 ? 8.438 36.375 7.102 1 97 192 TYR A O 1
ATOM 1477 N N . ARG A 1 193 ? 8.773 38.625 6.895 1 97 193 ARG A N 1
ATOM 1478 C CA . ARG A 1 193 ? 10.125 38.625 7.449 1 97 193 ARG A CA 1
ATOM 1479 C C . ARG A 1 193 ? 10.273 39.719 8.5 1 97 193 ARG A C 1
ATOM 1481 O O . ARG A 1 193 ? 9.75 40.812 8.336 1 97 193 ARG A O 1
ATOM 1488 N N . LEU A 1 194 ? 10.844 39.344 9.531 1 97.81 194 LEU A N 1
ATOM 1489 C CA . LEU A 1 194 ? 11.133 40.344 10.562 1 97.81 194 LEU A CA 1
ATOM 1490 C C . LEU A 1 194 ? 12.148 41.344 10.055 1 97.81 194 LEU A C 1
ATOM 1492 O O . LEU A 1 194 ? 12.914 41.062 9.133 1 97.81 194 LEU A O 1
ATOM 1496 N N . ARG A 1 195 ? 12.07 42.5 10.633 1 97.38 195 ARG A N 1
ATOM 1497 C CA . ARG A 1 195 ? 13.141 43.469 10.391 1 97.38 195 ARG A CA 1
ATOM 1498 C C . ARG A 1 195 ? 14.484 42.938 10.852 1 97.38 195 ARG A C 1
ATOM 1500 O O . ARG A 1 195 ? 14.578 42.312 11.914 1 97.38 195 ARG A O 1
ATOM 1507 N N . ALA A 1 196 ? 15.492 43.156 10.031 1 96.25 196 ALA A N 1
ATOM 1508 C CA . ALA A 1 196 ? 16.828 42.719 10.422 1 96.25 196 ALA A CA 1
ATOM 1509 C C . ALA A 1 196 ? 17.344 43.562 11.602 1 96.25 196 ALA A C 1
ATOM 1511 O O . ALA A 1 196 ? 17.141 44.781 11.656 1 96.25 196 ALA A O 1
ATOM 1512 N N . ASP A 1 197 ? 17.906 42.906 12.531 1 94.5 197 ASP A N 1
ATOM 1513 C CA . ASP A 1 197 ? 18.594 43.531 13.648 1 94.5 197 ASP A CA 1
ATOM 1514 C C . ASP A 1 197 ? 19.781 42.688 14.117 1 94.5 197 ASP A C 1
ATOM 1516 O O . ASP A 1 197 ? 20.203 41.75 13.414 1 94.5 197 ASP A O 1
ATOM 1520 N N . ASN A 1 198 ? 20.422 43.062 15.211 1 92.44 198 ASN A N 1
ATOM 1521 C CA . ASN A 1 198 ? 21.609 42.344 15.656 1 92.44 198 ASN A CA 1
ATOM 1522 C C . ASN A 1 198 ? 21.312 41.469 16.875 1 92.44 198 ASN A C 1
ATOM 1524 O O . ASN A 1 198 ? 22.234 40.969 17.516 1 92.44 198 ASN A O 1
ATOM 1528 N N . TYR A 1 199 ? 20.047 41.219 17.125 1 95.06 199 TYR A N 1
ATOM 1529 C CA . TYR A 1 199 ? 19.703 40.5 18.344 1 95.06 199 TYR A CA 1
ATOM 1530 C C . TYR A 1 199 ? 19.438 39.031 18.062 1 95.06 199 TYR A C 1
ATOM 1532 O O . TYR A 1 199 ? 19.75 38.188 18.891 1 95.06 199 TYR A O 1
ATOM 1540 N N . SER A 1 200 ? 18.828 38.781 16.953 1 95.5 200 SER A N 1
ATOM 1541 C CA . SER A 1 200 ? 18.359 37.438 16.688 1 95.5 200 SER A CA 1
ATOM 1542 C C . SER A 1 200 ? 18.312 37.125 15.195 1 95.5 200 SER A C 1
ATOM 1544 O O . SER A 1 200 ? 18.531 38.031 14.375 1 95.5 200 SER A O 1
ATOM 1546 N N . CYS A 1 201 ? 18.125 35.844 14.797 1 96.75 201 CYS A N 1
ATOM 1547 C CA . CYS A 1 201 ? 17.891 35.344 13.445 1 96.75 201 CYS A CA 1
ATOM 1548 C C . CYS A 1 201 ? 19.062 35.656 12.531 1 96.75 201 CYS A C 1
ATOM 1550 O O . CYS A 1 201 ? 18.891 35.969 11.352 1 96.75 201 CYS A O 1
ATOM 1552 N N . LEU A 1 202 ? 20.219 35.594 13.078 1 96.44 202 LEU A N 1
ATOM 1553 C CA . LEU A 1 202 ? 21.406 36 12.312 1 96.44 202 LEU A CA 1
ATOM 1554 C C . LEU A 1 202 ? 21.766 34.938 11.273 1 96.44 202 LEU A C 1
ATOM 1556 O O . LEU A 1 202 ? 22.484 35.219 10.32 1 96.44 202 LEU A O 1
ATOM 1560 N N . SER A 1 203 ? 21.25 33.719 11.445 1 96.06 203 SER A N 1
ATOM 1561 C CA . SER A 1 203 ? 21.469 32.656 10.469 1 96.06 203 SER A CA 1
ATOM 1562 C C . SER A 1 203 ? 20.266 32.469 9.555 1 96.06 203 SER A C 1
ATOM 1564 O O . SER A 1 203 ? 20.172 31.453 8.844 1 96.06 203 SER A O 1
ATOM 1566 N N . SER A 1 204 ? 19.281 33.312 9.633 1 96.62 204 SER A N 1
ATOM 1567 C CA . SER A 1 204 ? 18.141 33.312 8.727 1 96.62 204 SER A CA 1
ATOM 1568 C C . SER A 1 204 ? 18.469 33.969 7.391 1 96.62 204 SER A C 1
ATOM 1570 O O . SER A 1 204 ? 19.453 34.688 7.285 1 96.62 204 SER A O 1
ATOM 1572 N N . GLU A 1 205 ? 17.672 33.625 6.359 1 94 205 GLU A N 1
ATOM 1573 C CA . GLU A 1 205 ? 17.844 34.281 5.062 1 94 205 GLU A CA 1
ATOM 1574 C C . GLU A 1 205 ? 17.844 35.812 5.199 1 94 205 GLU A C 1
ATOM 1576 O O . GLU A 1 205 ? 16.922 36.375 5.793 1 94 205 GLU A O 1
ATOM 1581 N N . TYR A 1 206 ? 18.906 36.531 4.777 1 92.81 206 TYR A N 1
ATOM 1582 C CA . TYR A 1 206 ? 19.078 37.969 4.832 1 92.81 206 TYR A CA 1
ATOM 1583 C C . TYR A 1 206 ? 19.109 38.469 6.273 1 92.81 206 TYR A C 1
ATOM 1585 O O . TYR A 1 206 ? 18.828 39.625 6.539 1 92.81 206 TYR A O 1
ATOM 1593 N N . GLN A 1 207 ? 19.266 37.531 7.223 1 95.38 207 GLN A N 1
ATOM 1594 C CA . GLN A 1 207 ? 19.281 37.812 8.656 1 95.38 207 GLN A CA 1
ATOM 1595 C C . GLN A 1 207 ? 17.938 38.375 9.117 1 95.38 207 GLN A C 1
ATOM 1597 O O . GLN A 1 207 ? 17.891 39.25 9.969 1 95.38 207 GLN A O 1
ATOM 1602 N N . ARG A 1 208 ? 16.922 38 8.414 1 96.88 208 ARG A N 1
ATOM 1603 C CA . ARG A 1 208 ? 15.539 38.344 8.75 1 96.88 208 ARG A CA 1
ATOM 1604 C C . ARG A 1 208 ? 14.734 37.094 9.086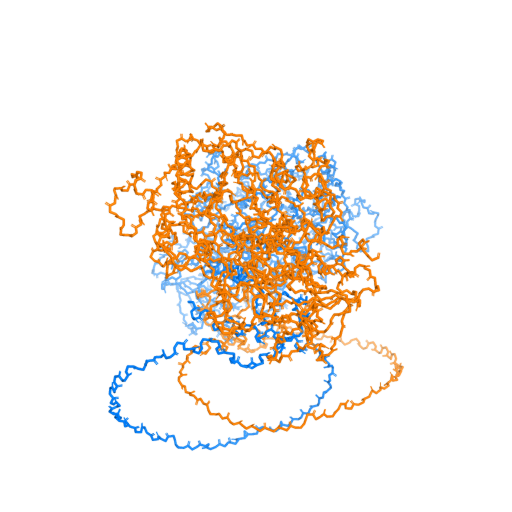 1 96.88 208 ARG A C 1
ATOM 1606 O O . ARG A 1 208 ? 14.57 36.219 8.242 1 96.88 208 ARG A O 1
ATOM 1613 N N . GLY A 1 209 ? 14.281 37.094 10.305 1 96.88 209 GLY A N 1
ATOM 1614 C CA . GLY A 1 209 ? 13.492 35.938 10.711 1 96.88 209 GLY A CA 1
ATOM 1615 C C . GLY A 1 209 ? 12.227 35.75 9.891 1 96.88 209 GLY A C 1
ATOM 1616 O O . GLY A 1 209 ? 11.57 36.719 9.539 1 96.88 209 GLY A O 1
ATOM 1617 N N . LYS A 1 210 ? 11.953 34.531 9.562 1 97 210 LYS A N 1
ATOM 1618 C CA . LYS A 1 210 ? 10.719 34.188 8.852 1 97 210 LYS A CA 1
ATOM 1619 C C . LYS A 1 210 ? 9.555 34.031 9.82 1 97 210 LYS A C 1
ATOM 1621 O O . LYS A 1 210 ? 9.656 33.281 10.797 1 97 210 LYS A O 1
ATOM 1626 N N . LEU A 1 211 ? 8.57 34.781 9.633 1 97.19 211 LEU A N 1
ATOM 1627 C CA . LEU A 1 211 ? 7.336 34.594 10.383 1 97.19 211 LEU A CA 1
ATOM 1628 C C . LEU A 1 211 ? 6.32 33.781 9.57 1 97.19 211 LEU A C 1
ATOM 1630 O O . LEU A 1 211 ? 5.672 34.344 8.68 1 97.19 211 LEU A O 1
ATOM 1634 N N . TYR A 1 212 ? 6.199 32.531 9.867 1 95.81 212 TYR A N 1
ATOM 1635 C CA . TYR A 1 212 ? 5.383 31.562 9.133 1 95.81 212 TYR A CA 1
ATOM 1636 C C . TYR A 1 212 ? 3.91 31.703 9.5 1 95.81 212 TYR A C 1
ATOM 1638 O O . TYR A 1 212 ? 3.447 31.109 10.477 1 95.81 212 TYR A O 1
ATOM 1646 N N . LYS A 1 213 ? 3.137 32.531 8.742 1 97 213 LYS A N 1
ATOM 1647 C CA . LYS A 1 213 ? 1.727 32.812 8.977 1 97 213 LYS A CA 1
ATOM 1648 C C . LYS A 1 213 ? 0.874 32.406 7.773 1 97 213 LYS A C 1
ATOM 1650 O O . LYS A 1 213 ? 1.271 32.656 6.629 1 97 213 LYS A O 1
ATOM 1655 N N . GLY A 1 214 ? -0.232 31.875 8.062 1 96.81 214 GLY A N 1
ATOM 1656 C CA . GLY A 1 214 ? -1.109 31.422 7 1 96.81 214 GLY A CA 1
ATOM 1657 C C . GLY A 1 214 ? -1.86 32.562 6.316 1 96.81 214 GLY A C 1
ATOM 1658 O O . GLY A 1 214 ? -2.291 33.5 6.973 1 96.81 214 GLY A O 1
ATOM 1659 N N . ARG A 1 215 ? -1.921 32.469 5.008 1 97.25 215 ARG A N 1
ATOM 1660 C CA . ARG A 1 215 ? -2.725 33.344 4.184 1 97.25 215 ARG A CA 1
ATOM 1661 C C . ARG A 1 215 ? -3.863 32.594 3.504 1 97.25 215 ARG A C 1
ATOM 1663 O O . ARG A 1 215 ? -3.637 31.859 2.545 1 97.25 215 ARG A O 1
ATOM 1670 N N . GLY A 1 216 ? -5.047 32.781 3.982 1 97.19 216 GLY A N 1
ATOM 1671 C CA . GLY A 1 216 ? -6.219 32.094 3.498 1 97.19 216 GLY A CA 1
ATOM 1672 C C . GLY A 1 216 ? -7.199 31.719 4.602 1 97.19 216 GLY A C 1
ATOM 1673 O O . GLY A 1 216 ? -6.969 32.031 5.77 1 97.19 216 GLY A O 1
ATOM 1674 N N . LEU A 1 217 ? -8.281 31.016 4.199 1 97.94 217 LEU A N 1
ATOM 1675 C CA . LEU A 1 217 ? -9.289 30.594 5.164 1 97.94 217 LEU A CA 1
ATOM 1676 C C . LEU A 1 217 ? -8.672 29.766 6.273 1 97.94 217 LEU A C 1
ATOM 1678 O O . LEU A 1 217 ? -7.859 28.875 6.008 1 97.94 217 LEU A O 1
ATOM 1682 N N . GLY A 1 218 ? -8.992 30.109 7.477 1 97.31 218 GLY A N 1
ATOM 1683 C CA . GLY A 1 218 ? -8.438 29.391 8.617 1 97.31 218 GLY A CA 1
ATOM 1684 C C . GLY A 1 218 ? -7.117 29.969 9.094 1 97.31 218 GLY A C 1
ATOM 1685 O O . GLY A 1 218 ? -6.672 29.672 10.211 1 97.31 218 GLY A O 1
ATOM 1686 N N . GLY A 1 219 ? -6.48 30.781 8.219 1 97 219 GLY A N 1
ATOM 1687 C CA . GLY A 1 219 ? -5.238 31.438 8.594 1 97 219 GLY A CA 1
ATOM 1688 C C . GLY A 1 219 ? -4.133 30.469 8.953 1 97 219 GLY A C 1
ATOM 1689 O O . GLY A 1 219 ? -3.904 29.484 8.242 1 97 219 GLY A O 1
ATOM 1690 N N . THR A 1 220 ? -3.439 30.75 10.039 1 97 220 THR A N 1
ATOM 1691 C CA . THR A 1 220 ? -2.277 29.969 10.43 1 97 220 THR A CA 1
ATOM 1692 C C . THR A 1 220 ? -2.699 28.578 10.906 1 97 220 THR A C 1
ATOM 1694 O O . THR A 1 220 ? -1.922 27.625 10.828 1 97 220 THR A O 1
ATOM 1697 N N . SER A 1 221 ? -3.945 28.359 11.32 1 96.81 221 SER A N 1
ATOM 1698 C CA . SER A 1 221 ? -4.414 27.047 11.734 1 96.81 221 SER A CA 1
ATOM 1699 C C . SER A 1 221 ? -4.438 26.062 10.562 1 96.81 221 SER A C 1
ATOM 1701 O O . SER A 1 221 ? -4.516 24.859 10.758 1 96.81 221 SER A O 1
ATOM 1703 N N . ALA A 1 222 ? -4.332 26.562 9.367 1 96.62 222 ALA A N 1
ATOM 1704 C CA . ALA A 1 222 ? -4.352 25.734 8.172 1 96.62 222 ALA A CA 1
ATOM 1705 C C . ALA A 1 222 ? -2.957 25.203 7.848 1 96.62 222 ALA A C 1
ATOM 1707 O O . ALA A 1 222 ? -2.803 24.297 7.043 1 96.62 222 ALA A O 1
ATOM 1708 N N . ILE A 1 223 ? -1.937 25.734 8.531 1 96.06 223 ILE A N 1
ATOM 1709 C CA . ILE A 1 223 ? -0.59 25.344 8.125 1 96.06 223 ILE A CA 1
ATOM 1710 C C . ILE A 1 223 ? 0.268 25.078 9.359 1 96.06 223 ILE A C 1
ATOM 1712 O O . ILE A 1 223 ? 1.469 24.828 9.25 1 96.06 223 ILE A O 1
ATOM 1716 N N . ASP A 1 224 ? -0.32 25.172 10.508 1 95.31 224 ASP A N 1
ATOM 1717 C CA . ASP A 1 224 ? 0.448 25.047 11.742 1 95.31 224 ASP A CA 1
ATOM 1718 C C . ASP A 1 224 ? 0.584 23.578 12.156 1 95.31 224 ASP A C 1
ATOM 1720 O O . ASP A 1 224 ? 0.367 22.672 11.344 1 95.31 224 ASP A O 1
ATOM 1724 N N . LEU A 1 225 ? 0.989 23.281 13.438 1 95.12 225 LEU A N 1
ATOM 1725 C CA . LEU A 1 225 ? 1.271 21.938 13.938 1 95.12 225 LEU A CA 1
ATOM 1726 C C . LEU A 1 225 ? 0.017 21.297 14.531 1 95.12 225 LEU A C 1
ATOM 1728 O O . LEU A 1 225 ? 0.044 20.156 14.961 1 95.12 225 LEU A O 1
ATOM 1732 N N . MET A 1 226 ? -1.071 22 14.609 1 95.06 226 MET A N 1
ATOM 1733 C CA . MET A 1 226 ? -2.371 21.5 15.055 1 95.06 226 MET A CA 1
ATOM 1734 C C . MET A 1 226 ? -2.373 21.25 16.562 1 95.06 226 MET A C 1
ATOM 1736 O O . MET A 1 226 ? -3.305 20.641 17.094 1 95.06 226 MET A O 1
ATOM 1740 N N . ILE A 1 227 ? -1.358 21.703 17.281 1 92.5 227 ILE A N 1
ATOM 1741 C CA . ILE A 1 227 ? -1.288 21.531 18.734 1 92.5 227 ILE A CA 1
ATOM 1742 C C . ILE A 1 227 ? -2.34 22.391 19.422 1 92.5 227 ILE A C 1
ATOM 1744 O O . ILE A 1 227 ? -2.473 23.578 19.094 1 92.5 227 ILE A O 1
ATOM 1748 N N . TYR A 1 228 ? -3.115 21.766 20.234 1 91.06 228 TYR A N 1
ATOM 1749 C CA . TYR A 1 228 ? -4.164 22.438 21 1 91.06 228 TYR A CA 1
ATOM 1750 C C . TYR A 1 228 ? -3.877 22.375 22.484 1 91.06 228 TYR A C 1
ATOM 1752 O O . TYR A 1 228 ? -4.406 21.5 23.203 1 91.06 228 TYR A O 1
ATOM 1760 N N . ASP A 1 229 ? -3.031 23.297 22.984 1 85.31 229 ASP A N 1
ATOM 1761 C CA . ASP A 1 229 ? -2.732 23.406 24.406 1 85.31 229 ASP A CA 1
ATOM 1762 C C . ASP A 1 229 ? -3.289 24.719 24.984 1 85.31 229 ASP A C 1
ATOM 1764 O O . ASP A 1 229 ? -3.148 25.781 24.375 1 85.31 229 ASP A O 1
ATOM 1768 N N . ARG A 1 230 ? -3.963 24.547 26.047 1 88.5 230 ARG A N 1
ATOM 1769 C CA . ARG A 1 230 ? -4.41 25.734 26.75 1 88.5 230 ARG A CA 1
ATOM 1770 C C . ARG A 1 230 ? -3.324 26.266 27.688 1 88.5 230 ARG A C 1
ATOM 1772 O O . ARG A 1 230 ? -2.316 25.594 27.922 1 88.5 230 ARG A O 1
ATOM 1779 N N . CYS A 1 231 ? -3.457 27.453 28.062 1 91.62 231 CYS A N 1
ATOM 1780 C CA . CYS A 1 231 ? -2.42 28.125 28.844 1 91.62 231 CYS A CA 1
ATOM 1781 C C . CYS A 1 231 ? -2.678 27.969 30.344 1 91.62 231 CYS A C 1
ATOM 1783 O O . CYS A 1 231 ? -3.721 27.453 30.75 1 91.62 231 CYS A O 1
ATOM 1785 N N . MET A 1 232 ? -1.725 28.344 31.125 1 92.31 232 MET A N 1
ATOM 1786 C CA . MET A 1 232 ? -1.828 28.234 32.594 1 92.31 232 MET A CA 1
ATOM 1787 C C . MET A 1 232 ? -2.887 29.203 33.125 1 92.31 232 MET A C 1
ATOM 1789 O O . MET A 1 232 ? -3.021 30.312 32.625 1 92.31 232 MET A O 1
ATOM 1793 N N . THR A 1 233 ? -3.555 28.781 34.188 1 91.75 233 THR A N 1
ATOM 1794 C CA . THR A 1 233 ? -4.59 29.594 34.812 1 91.75 233 THR A CA 1
ATOM 1795 C C . THR A 1 233 ? -4.035 30.953 35.25 1 91.75 233 THR A C 1
ATOM 1797 O O . THR A 1 233 ? -4.738 31.953 35.188 1 91.75 233 THR A O 1
ATOM 1800 N N . SER A 1 234 ? -2.826 30.984 35.594 1 90.81 234 SER A N 1
ATOM 1801 C CA . SER A 1 234 ? -2.189 32.188 36.062 1 90.81 234 SER A CA 1
ATOM 1802 C C . SER A 1 234 ? -2.117 33.25 34.969 1 90.81 234 SER A C 1
ATOM 1804 O O . SER A 1 234 ? -2.133 34.469 35.25 1 90.81 234 SER A O 1
ATOM 1806 N N . ASP A 1 235 ? -2.055 32.844 33.75 1 92.62 235 ASP A N 1
ATOM 1807 C CA . ASP A 1 235 ? -2.021 33.781 32.625 1 92.62 235 ASP A CA 1
ATOM 1808 C C . ASP A 1 235 ? -3.295 34.625 32.594 1 92.62 235 ASP A C 1
ATOM 1810 O O . ASP A 1 235 ? -3.236 35.844 32.406 1 92.62 235 ASP A O 1
ATOM 1814 N N . TYR A 1 236 ? -4.375 34 32.875 1 92.81 236 TYR A N 1
ATOM 1815 C CA . TYR A 1 236 ? -5.672 34.656 32.812 1 92.81 236 TYR A CA 1
ATOM 1816 C C . TYR A 1 236 ? -5.875 35.531 34.031 1 92.81 236 TYR A C 1
ATOM 1818 O O . TYR A 1 236 ? -6.414 36.656 33.938 1 92.81 236 TYR A O 1
ATOM 1826 N N . GLU A 1 237 ? -5.41 35.062 35.125 1 91.94 237 GLU A N 1
ATOM 1827 C CA . GLU A 1 237 ? -5.578 35.812 36.344 1 91.94 237 GLU A CA 1
ATOM 1828 C C . GLU A 1 237 ? -4.781 37.125 36.312 1 91.94 237 GLU A C 1
ATOM 1830 O O . GLU A 1 237 ? -5.184 38.125 36.938 1 91.94 237 GLU A O 1
ATOM 1835 N N . LYS A 1 238 ? -3.76 37.094 35.562 1 90.81 238 LYS A N 1
ATOM 1836 C CA . LYS A 1 238 ? -2.98 38.312 35.406 1 90.81 238 LYS A CA 1
ATOM 1837 C C . LYS A 1 238 ? -3.799 39.406 34.719 1 90.81 238 LYS A C 1
ATOM 1839 O O . LYS A 1 238 ? -3.588 40.594 34.938 1 90.81 238 LYS A O 1
ATOM 1844 N N . PHE A 1 239 ? -4.695 39.031 33.875 1 90.75 239 PHE A N 1
ATOM 1845 C CA . PHE A 1 239 ? -5.57 40 33.219 1 90.75 239 PHE A CA 1
ATOM 1846 C C . PHE A 1 239 ? -6.512 40.625 34.25 1 90.75 239 PHE A C 1
ATOM 1848 O O . PHE A 1 239 ? -6.754 41.844 34.188 1 90.75 239 PHE A O 1
ATOM 1855 N N . ASN A 1 240 ? -6.949 39.844 35.125 1 86.5 240 ASN A N 1
ATOM 1856 C CA . ASN A 1 240 ? -7.762 40.375 36.188 1 86.5 240 ASN A CA 1
ATOM 1857 C C . ASN A 1 240 ? -6.973 41.344 37.062 1 86.5 240 ASN A C 1
ATOM 1859 O O . ASN A 1 240 ? -7.504 42.375 37.5 1 86.5 240 ASN A O 1
ATOM 1863 N N . GLU A 1 241 ? -5.809 41.031 37.281 1 88.19 241 GLU A N 1
ATOM 1864 C CA . GLU A 1 241 ? -4.957 41.812 38.156 1 88.19 241 GLU A CA 1
ATOM 1865 C C . GLU A 1 241 ? -4.711 43.219 37.594 1 88.19 241 GLU A C 1
ATOM 1867 O O . GLU A 1 241 ? -4.543 44.188 38.344 1 88.19 241 GLU A O 1
ATOM 1872 N N . ILE A 1 242 ? -4.695 43.281 36.312 1 86.81 242 ILE A N 1
ATOM 1873 C CA . ILE A 1 242 ? -4.441 44.594 35.719 1 86.81 242 ILE A CA 1
ATOM 1874 C C . ILE A 1 242 ? -5.77 45.312 35.438 1 86.81 242 ILE A C 1
ATOM 1876 O O . ILE A 1 242 ? -5.809 46.312 34.719 1 86.81 242 ILE A O 1
ATOM 1880 N N . GLY A 1 243 ? -6.887 44.719 35.875 1 86.44 243 GLY A N 1
ATOM 1881 C CA . GLY A 1 243 ? -8.164 45.438 35.906 1 86.44 243 GLY A CA 1
ATOM 1882 C C . GLY A 1 243 ? -9.047 45.125 34.719 1 86.44 243 GLY A C 1
ATOM 1883 O O . GLY A 1 243 ? -9.977 45.875 34.406 1 86.44 243 GLY A O 1
ATOM 1884 N N . LEU A 1 244 ? -8.75 44.156 34.031 1 91.31 244 LEU A N 1
ATOM 1885 C CA . LEU A 1 244 ? -9.609 43.781 32.938 1 91.31 244 LEU A CA 1
ATOM 1886 C C . LEU A 1 244 ? -10.711 42.812 33.375 1 91.31 244 LEU A C 1
ATOM 1888 O O . LEU A 1 244 ? -10.469 41.625 33.531 1 91.31 244 LEU A O 1
ATOM 1892 N N . PRO A 1 245 ? -11.852 43.344 33.5 1 88.69 245 PRO A N 1
ATOM 1893 C CA . PRO A 1 245 ? -12.93 42.531 34.062 1 88.69 245 PRO A CA 1
ATOM 1894 C C . PRO A 1 245 ? -13.328 41.375 33.125 1 88.69 245 PRO A C 1
ATOM 1896 O O . PRO A 1 245 ? -13.305 41.531 31.906 1 88.69 245 PRO A O 1
ATOM 1899 N N . ASP A 1 246 ? -13.688 40.219 33.688 1 92.12 246 ASP A N 1
ATOM 1900 C CA . ASP A 1 246 ? -14.273 39.094 33 1 92.12 246 ASP A CA 1
ATOM 1901 C C . ASP A 1 246 ? -13.25 38.406 32.062 1 92.12 246 ASP A C 1
ATOM 1903 O O . ASP A 1 246 ? -13.617 37.844 31.031 1 92.12 246 ASP A O 1
ATOM 1907 N N . TRP A 1 247 ? -11.953 38.562 32.344 1 95.12 247 TRP A N 1
ATOM 1908 C CA . TRP A 1 247 ? -10.914 37.906 31.547 1 95.12 247 TRP A CA 1
ATOM 1909 C C . TRP A 1 247 ? -10.102 36.938 32.375 1 95.12 247 TRP A C 1
ATOM 1911 O O . TRP A 1 247 ? -9.016 36.5 32 1 95.12 247 TRP A O 1
ATOM 1921 N N . GLY A 1 248 ? -10.633 36.562 33.562 1 93.38 248 GLY A N 1
ATOM 1922 C CA . GLY A 1 248 ? -10.055 35.5 34.375 1 93.38 248 GLY A CA 1
ATOM 1923 C C . GLY A 1 248 ? -10.281 34.125 33.781 1 93.38 248 GLY A C 1
ATOM 1924 O O . GLY A 1 248 ? -10.984 34 32.781 1 93.38 248 GLY A O 1
ATOM 1925 N N . TYR A 1 249 ? -9.727 33.188 34.375 1 92.56 249 TYR A N 1
ATOM 1926 C CA . TYR A 1 249 ? -9.727 31.828 33.812 1 92.56 249 TYR A CA 1
ATOM 1927 C C . TYR A 1 249 ? -11.148 31.297 33.688 1 92.56 249 TYR A C 1
ATOM 1929 O O . TYR A 1 249 ? -11.531 30.828 32.594 1 92.56 249 TYR A O 1
ATOM 1937 N N . GLU A 1 250 ? -11.961 31.344 34.719 1 92.25 250 GLU A N 1
ATOM 1938 C CA . GLU A 1 250 ? -13.32 30.812 34.688 1 92.25 250 GLU A CA 1
ATOM 1939 C C . GLU A 1 250 ? -14.164 31.5 33.625 1 92.25 250 GLU A C 1
ATOM 1941 O O . GLU A 1 250 ? -14.961 30.844 32.938 1 92.25 250 GLU A O 1
ATOM 1946 N N . ALA A 1 251 ? -13.969 32.812 33.5 1 93.94 251 ALA A N 1
ATOM 1947 C CA . ALA A 1 251 ? -14.719 33.594 32.5 1 93.94 251 ALA A CA 1
ATOM 1948 C C . ALA A 1 251 ? -14.328 33.188 31.094 1 93.94 251 ALA A C 1
ATOM 1950 O O . ALA A 1 251 ? -15.156 33.219 30.188 1 93.94 251 ALA A O 1
ATOM 1951 N N . CYS A 1 252 ? -13.117 32.781 30.938 1 94.62 252 CYS A N 1
ATOM 1952 C CA . CYS A 1 252 ? -12.625 32.438 29.609 1 94.62 252 CYS A CA 1
ATOM 1953 C C . CYS A 1 252 ? -12.898 30.969 29.297 1 94.62 252 CYS A C 1
ATOM 1955 O O . CYS A 1 252 ? -13.102 30.609 28.141 1 94.62 252 CYS A O 1
ATOM 1957 N N . LEU A 1 253 ? -12.914 30.078 30.312 1 94.69 253 LEU A N 1
ATOM 1958 C CA . LEU A 1 253 ? -13.07 28.625 30.172 1 94.69 253 LEU A CA 1
ATOM 1959 C C . LEU A 1 253 ? -14.352 28.297 29.422 1 94.69 253 LEU A C 1
ATOM 1961 O O . LEU A 1 253 ? -14.375 27.359 28.609 1 94.69 253 LEU A O 1
ATOM 1965 N N . LYS A 1 254 ? -15.398 29.016 29.672 1 95.12 254 LYS A N 1
ATOM 1966 C CA . LYS A 1 254 ? -16.688 28.719 29.047 1 95.12 254 LYS A CA 1
ATOM 1967 C C . LYS A 1 254 ? -16.609 28.828 27.531 1 95.12 254 LYS A C 1
ATOM 1969 O O . LYS A 1 254 ? -17.312 28.109 26.812 1 95.12 254 LYS A O 1
ATOM 1974 N N . TYR A 1 255 ? -15.734 29.688 27.031 1 96.31 255 TYR A N 1
ATOM 1975 C CA . TYR A 1 255 ? -15.625 29.875 25.594 1 96.31 255 TYR A CA 1
ATOM 1976 C C . TYR A 1 255 ? -14.758 28.797 24.969 1 96.31 255 TYR A C 1
ATOM 1978 O O . TYR A 1 255 ? -14.977 28.406 23.812 1 96.31 255 TYR A O 1
ATOM 1986 N N . TYR A 1 256 ? -13.781 28.297 25.75 1 95.12 256 TYR A N 1
ATOM 1987 C CA . TYR A 1 256 ? -13.07 27.094 25.297 1 95.12 256 TYR A CA 1
ATOM 1988 C C . TYR A 1 256 ? -14.031 25.922 25.125 1 95.12 256 TYR A C 1
ATOM 1990 O O . TYR A 1 256 ? -14.016 25.25 24.094 1 95.12 256 TYR A O 1
ATOM 1998 N N . MET A 1 257 ? -14.805 25.75 26.094 1 95.25 257 MET A N 1
ATOM 1999 C CA . MET A 1 257 ? -15.719 24.609 26.141 1 95.25 257 MET A CA 1
ATOM 2000 C C . MET A 1 257 ? -16.797 24.734 25.078 1 95.25 257 MET A C 1
ATOM 2002 O O . MET A 1 257 ? -17.25 23.734 24.516 1 95.25 257 MET A O 1
ATOM 2006 N N . LYS A 1 258 ? -17.156 25.922 24.75 1 96 258 LYS A N 1
ATOM 2007 C CA . LYS A 1 258 ? -18.188 26.156 23.75 1 96 258 LYS A CA 1
ATOM 2008 C C . LYS A 1 258 ? -17.75 25.641 22.375 1 96 258 LYS A C 1
ATOM 2010 O O . LYS A 1 258 ? -18.531 25.031 21.656 1 96 258 LYS A O 1
ATOM 2015 N N . SER A 1 259 ? -16.531 25.859 22.031 1 96.5 259 SER A N 1
ATOM 2016 C CA . SER A 1 259 ? -16.031 25.516 20.703 1 96.5 259 SER A CA 1
ATOM 2017 C C . SER A 1 259 ? -15.562 24.062 20.641 1 96.5 259 SER A C 1
ATOM 2019 O O . SER A 1 259 ? -15.516 23.469 19.562 1 96.5 259 SER A O 1
ATOM 2021 N N . GLU A 1 260 ? -15.336 23.453 21.734 1 95.06 260 GLU A N 1
ATOM 2022 C CA . GLU A 1 260 ? -14.586 22.203 21.797 1 95.06 260 GLU A CA 1
ATOM 2023 C C . GLU A 1 260 ? -15.484 21 21.531 1 95.06 260 GLU A C 1
ATOM 2025 O O . GLU A 1 260 ? -16.594 20.922 22.062 1 95.06 260 GLU A O 1
ATOM 2030 N N . ASP A 1 261 ? -15.047 20.156 20.672 1 95 261 ASP A N 1
ATOM 2031 C CA . ASP A 1 261 ? -15.523 18.781 20.531 1 95 261 ASP A CA 1
ATOM 2032 C C . ASP A 1 261 ? -14.414 17.781 20.875 1 95 261 ASP A C 1
ATOM 2034 O O . ASP A 1 261 ? -13.805 17.203 19.969 1 95 261 ASP A O 1
ATOM 2038 N N . ALA A 1 262 ? -14.25 17.562 22.156 1 91.12 262 ALA A N 1
ATOM 2039 C CA . ALA A 1 262 ? -13.188 16.688 22.625 1 91.12 262 ALA A CA 1
ATOM 2040 C C . ALA A 1 262 ? -13.516 15.219 22.344 1 91.12 262 ALA A C 1
ATOM 2042 O O . ALA A 1 262 ? -14.578 14.734 22.719 1 91.12 262 ALA A O 1
ATOM 2043 N N . ARG A 1 263 ? -12.562 14.492 21.766 1 87.12 263 ARG A N 1
ATOM 2044 C CA . ARG A 1 263 ? -12.812 13.109 21.391 1 87.12 263 ARG A CA 1
ATOM 2045 C C . ARG A 1 263 ? -11.711 12.188 21.906 1 87.12 263 ARG A C 1
ATOM 2047 O O . ARG A 1 263 ? -11.812 10.969 21.797 1 87.12 263 ARG A O 1
ATOM 2054 N N . CYS A 1 264 ? -10.719 12.688 22.406 1 80.69 264 CYS A N 1
ATOM 2055 C CA . CYS A 1 264 ? -9.594 11.867 22.844 1 80.69 264 CYS A CA 1
ATOM 2056 C C . CYS A 1 264 ? -9.961 11.078 24.094 1 80.69 264 CYS A C 1
ATOM 2058 O O . CYS A 1 264 ? -10.602 11.602 25 1 80.69 264 CYS A O 1
ATOM 2060 N N . GLU A 1 265 ? -9.586 9.805 24.109 1 71.31 265 GLU A N 1
ATOM 2061 C CA . GLU A 1 265 ? -9.883 8.914 25.219 1 71.31 265 GLU A CA 1
ATOM 2062 C C . GLU A 1 265 ? -9.219 9.391 26.5 1 71.31 265 GLU A C 1
ATOM 2064 O O . GLU A 1 265 ? -9.758 9.195 27.594 1 71.31 265 GLU A O 1
ATOM 2069 N N . GLU A 1 266 ? -8.078 10.07 26.328 1 67.31 266 GLU A N 1
ATOM 2070 C CA . GLU A 1 266 ? -7.305 10.523 27.484 1 67.31 266 GLU A CA 1
ATOM 2071 C C . GLU A 1 266 ? -8.102 11.516 28.328 1 67.31 266 GLU A C 1
ATOM 2073 O O . GLU A 1 266 ? -7.891 11.617 29.531 1 67.31 266 GLU A O 1
ATOM 2078 N N . ILE A 1 267 ? -8.984 12.297 27.672 1 66.19 267 ILE A N 1
ATOM 2079 C CA . ILE A 1 267 ? -9.797 13.297 28.359 1 66.19 267 ILE A CA 1
ATOM 2080 C C . ILE A 1 267 ? -10.945 12.609 29.094 1 66.19 267 ILE A C 1
ATOM 2082 O O . ILE A 1 267 ? -11.297 12.992 30.219 1 66.19 267 ILE A O 1
ATOM 2086 N N . PHE A 1 268 ? -11.453 11.531 28.562 1 64 268 PHE A N 1
ATOM 2087 C CA . PHE A 1 268 ? -12.703 11.031 29.125 1 64 268 PHE A CA 1
ATOM 2088 C C . PHE A 1 268 ? -12.453 9.797 29.984 1 64 268 PHE A C 1
ATOM 2090 O O . PHE A 1 268 ? -13.328 9.383 30.75 1 64 268 PHE A O 1
ATOM 2097 N N . THR A 1 269 ? -11.547 8.984 29.828 1 58.72 269 THR A N 1
ATOM 2098 C CA . THR A 1 269 ? -11.414 7.734 30.562 1 58.72 269 THR A CA 1
ATOM 2099 C C . THR A 1 269 ? -10.805 7.977 31.938 1 58.72 269 THR A C 1
ATOM 2101 O O . THR A 1 269 ? -10.875 7.109 32.812 1 58.72 269 THR A O 1
ATOM 2104 N N . LYS A 1 270 ? -9.805 8.852 31.906 1 54.84 270 LYS A N 1
ATOM 2105 C CA . LYS A 1 270 ? -9.039 8.633 33.125 1 54.84 270 LYS A CA 1
ATOM 2106 C C . LYS A 1 270 ? -9.445 9.625 34.219 1 54.84 270 LYS A C 1
ATOM 2108 O O . LYS A 1 270 ? -9.617 9.25 35.375 1 54.84 270 LYS A O 1
ATOM 2113 N N . VAL A 1 271 ? -9.148 10.805 34.188 1 51.38 271 VAL A N 1
ATOM 2114 C CA . VAL A 1 271 ? -9.188 11.68 35.344 1 51.38 271 VAL A CA 1
ATOM 2115 C C . VAL A 1 271 ? -10.414 12.586 35.281 1 51.38 271 VAL A C 1
ATOM 2117 O O . VAL A 1 271 ? -10.555 13.383 34.344 1 51.38 271 VAL A O 1
ATOM 2120 N N . THR A 1 272 ? -11.383 12.445 36.188 1 50.72 272 THR A N 1
ATOM 2121 C CA . THR A 1 272 ? -12.656 13.141 36.344 1 50.72 272 THR A CA 1
ATOM 2122 C C . THR A 1 272 ? -12.469 14.648 36.219 1 50.72 272 THR A C 1
ATOM 2124 O O . THR A 1 272 ? -13.297 15.336 35.625 1 50.72 272 THR A O 1
ATOM 2127 N N . THR A 1 273 ? -11.438 15.242 36.781 1 50.47 273 THR A N 1
ATOM 2128 C CA . THR A 1 273 ? -11.25 16.688 36.812 1 50.47 273 THR A CA 1
ATOM 2129 C C . THR A 1 273 ? -10.922 17.219 35.438 1 50.47 273 THR A C 1
ATOM 2131 O O . THR A 1 273 ? -11.305 18.344 35.094 1 50.47 273 THR A O 1
ATOM 2134 N N . ILE A 1 274 ? -10.391 16.469 34.656 1 62.75 274 ILE A N 1
ATOM 2135 C CA . ILE A 1 274 ? -10.039 16.891 33.312 1 62.75 274 ILE A CA 1
ATOM 2136 C C . ILE A 1 274 ? -11.289 16.922 32.438 1 62.75 274 ILE A C 1
ATOM 2138 O O . ILE A 1 274 ? -11.484 17.844 31.656 1 62.75 274 ILE A O 1
ATOM 2142 N N . ARG A 1 275 ? -12.156 16.109 32.906 1 66.88 275 ARG A N 1
ATOM 2143 C CA . ARG A 1 275 ? -13.391 15.992 32.125 1 66.88 275 ARG A CA 1
ATOM 2144 C C . ARG A 1 275 ? -14.258 17.234 32.312 1 66.88 275 ARG A C 1
ATOM 2146 O O . ARG A 1 275 ? -14.93 17.672 31.359 1 66.88 275 ARG A O 1
ATOM 2153 N N . ALA A 1 276 ? -14.094 17.844 33.438 1 73.44 276 ALA A N 1
ATOM 2154 C CA . ALA A 1 276 ? -14.977 18.969 33.75 1 73.44 276 ALA A CA 1
ATOM 2155 C C . ALA A 1 276 ? -14.562 20.219 33 1 73.44 276 ALA A C 1
ATOM 2157 O O . ALA A 1 276 ? -15.367 21.141 32.812 1 73.44 276 ALA A O 1
ATOM 2158 N N . SER A 1 277 ? -13.391 20.297 32.562 1 85.94 277 SER A N 1
ATOM 2159 C CA . SER A 1 277 ? -12.891 21.484 31.875 1 85.94 277 SER A CA 1
ATOM 2160 C C . SER A 1 277 ? -12.906 21.312 30.359 1 85.94 277 SER A C 1
ATOM 2162 O O . SER A 1 277 ? -12.383 22.141 29.625 1 85.94 277 SER A O 1
ATOM 2164 N N . HIS A 1 278 ? -13.516 20.25 29.953 1 89.69 278 HIS A N 1
ATOM 2165 C CA . HIS A 1 278 ? -13.617 20 28.516 1 89.69 278 HIS A CA 1
ATOM 2166 C C . HIS A 1 278 ? -15.055 19.703 28.109 1 89.69 278 HIS A C 1
ATOM 2168 O O . HIS A 1 278 ? -15.906 19.438 28.953 1 89.69 278 HIS A O 1
ATOM 2174 N N . ASN A 1 279 ? -15.336 19.828 26.844 1 91.19 279 ASN A N 1
ATOM 2175 C CA . ASN A 1 279 ? -16.688 19.609 26.328 1 91.19 279 ASN A CA 1
ATOM 2176 C C . ASN A 1 279 ? -16.672 18.844 25 1 91.19 279 ASN A C 1
ATOM 2178 O O . ASN A 1 279 ? -15.641 18.781 24.344 1 91.19 279 ASN A O 1
ATOM 2182 N N . SER A 1 280 ? -17.766 18.109 24.797 1 90.25 280 SER A N 1
ATOM 2183 C CA . SER A 1 280 ? -18.016 17.484 23.5 1 90.25 280 SER A CA 1
ATOM 2184 C C . SER A 1 280 ? -19.219 18.125 22.812 1 90.25 280 SER A C 1
ATOM 2186 O O . SER A 1 280 ? -20.125 18.641 23.484 1 90.25 280 SER A O 1
ATOM 2188 N N . GLY A 1 281 ? -19.125 18.172 21.469 1 91.88 281 GLY A N 1
ATOM 2189 C CA . GLY A 1 281 ? -20.297 18.656 20.734 1 91.88 281 GLY A CA 1
ATOM 2190 C C . GLY A 1 281 ? -20.047 19.984 20.062 1 91.88 281 GLY A C 1
ATOM 2191 O O . GLY A 1 281 ? -20.875 20.438 19.25 1 91.88 281 GLY A O 1
ATOM 2192 N N . GLY A 1 282 ? -18.984 20.688 20.406 1 95.12 282 GLY A N 1
ATOM 2193 C CA . GLY A 1 282 ? -18.641 21.938 19.734 1 95.12 282 GLY A CA 1
ATOM 2194 C C . GLY A 1 282 ? -18.188 21.719 18.297 1 95.12 282 GLY A C 1
ATOM 2195 O O . GLY A 1 282 ? -18.156 20.594 17.812 1 95.12 282 GLY A O 1
ATOM 2196 N N . LEU A 1 283 ? -17.844 22.75 17.672 1 95.75 283 LEU A N 1
ATOM 2197 C CA . LEU A 1 283 ? -17.531 22.703 16.25 1 95.75 283 LEU A CA 1
ATOM 2198 C C . LEU A 1 283 ? -16.062 22.328 16.016 1 95.75 283 LEU A C 1
ATOM 2200 O O . LEU A 1 283 ? -15.695 21.875 14.938 1 95.75 283 LEU A O 1
ATOM 2204 N N . LEU A 1 284 ? -15.273 22.547 17 1 96.62 284 LEU A N 1
ATOM 2205 C CA . LEU A 1 284 ? -13.828 22.375 16.875 1 96.62 284 LEU A CA 1
ATOM 2206 C C . LEU A 1 284 ? -13.398 21.031 17.438 1 96.62 284 LEU A C 1
ATOM 2208 O O . LEU A 1 284 ? -13.258 20.875 18.656 1 96.62 284 LEU A O 1
ATOM 2212 N N . THR A 1 285 ? -13.148 20.109 16.594 1 94.81 285 THR A N 1
ATOM 2213 C CA . THR A 1 285 ? -12.766 18.781 17.047 1 94.81 285 THR A CA 1
ATOM 2214 C C . THR A 1 285 ? -11.359 18.797 17.625 1 94.81 285 THR A C 1
ATOM 2216 O O . THR A 1 285 ? -10.422 19.281 17 1 94.81 285 THR A O 1
ATOM 2219 N N . VAL A 1 286 ? -11.234 18.359 18.797 1 91.88 286 VAL A N 1
ATOM 2220 C CA . VAL A 1 286 ? -9.961 18.188 19.5 1 91.88 286 VAL A CA 1
ATOM 2221 C C . VAL A 1 286 ? -9.727 16.703 19.781 1 91.88 286 VAL A C 1
ATOM 2223 O O . VAL A 1 286 ? -10.539 16.062 20.453 1 91.88 286 VAL A O 1
ATOM 2226 N N . ASP A 1 287 ? -8.688 16.203 19.234 1 89.06 287 ASP A N 1
ATOM 2227 C CA . ASP A 1 287 ? -8.352 14.789 19.406 1 89.06 287 ASP A CA 1
ATOM 2228 C C . ASP A 1 287 ? -6.863 14.609 19.703 1 89.06 287 ASP A C 1
ATOM 2230 O O . ASP A 1 287 ? -6.176 15.57 20.062 1 89.06 287 ASP A O 1
ATOM 2234 N N . SER A 1 288 ? -6.453 13.344 19.734 1 82.06 288 SER A N 1
ATOM 2235 C CA . SER A 1 288 ? -5.039 13.031 19.906 1 82.06 288 SER A CA 1
ATOM 2236 C C . SER A 1 288 ? -4.406 12.562 18.609 1 82.06 288 SER A C 1
ATOM 2238 O O . SER A 1 288 ? -5.109 12.102 17.703 1 82.06 288 SER A O 1
ATOM 2240 N N . PHE A 1 289 ? -3.111 12.789 18.484 1 77.75 289 PHE A N 1
ATOM 2241 C CA . PHE A 1 289 ? -2.387 12.289 17.328 1 77.75 289 PHE A CA 1
ATOM 2242 C C . PHE A 1 289 ? -2.287 10.766 17.375 1 77.75 289 PHE A C 1
ATOM 2244 O O . PHE A 1 289 ? -1.588 10.164 16.547 1 77.75 289 PHE A O 1
ATOM 2251 N N . TYR A 1 290 ? -3.102 10.055 18.062 1 64.56 290 TYR A N 1
ATOM 2252 C CA . TYR A 1 290 ? -2.941 8.656 18.438 1 64.56 290 TYR A CA 1
ATOM 2253 C C . TYR A 1 290 ? -2.812 7.77 17.219 1 64.56 290 TYR A C 1
ATOM 2255 O O . TYR A 1 290 ? -3.711 7.727 16.375 1 64.56 290 TYR A O 1
ATOM 2263 N N . ASN A 1 291 ? -1.58 7.492 16.781 1 60.03 291 ASN A N 1
ATOM 2264 C CA . ASN A 1 291 ? -1.238 6.359 15.93 1 60.03 291 ASN A CA 1
ATOM 2265 C C . ASN A 1 291 ? -0.167 5.48 16.562 1 60.03 291 ASN A C 1
ATOM 2267 O O . ASN A 1 291 ? 0.356 5.809 17.625 1 60.03 291 ASN A O 1
ATOM 2271 N N . SER A 1 292 ? -0.17 4.336 16.219 1 56.03 292 SER A N 1
ATOM 2272 C CA . SER A 1 292 ? 0.752 3.336 16.75 1 56.03 292 SER A CA 1
ATOM 2273 C C . SER A 1 292 ? 2.146 3.922 16.953 1 56.03 292 SER A C 1
ATOM 2275 O O . SER A 1 292 ? 2.812 3.621 17.938 1 56.03 292 SER A O 1
ATOM 2277 N N . GLN A 1 293 ? 2.496 4.93 16.297 1 59.88 293 GLN A N 1
ATOM 2278 C CA . GLN A 1 293 ? 3.836 5.492 16.406 1 59.88 293 GLN A CA 1
ATOM 2279 C C . GLN A 1 293 ? 3.945 6.414 17.625 1 59.88 293 GLN A C 1
ATOM 2281 O O . GLN A 1 293 ? 4.977 6.434 18.297 1 59.88 293 GLN A O 1
ATOM 2286 N N . THR A 1 294 ? 2.863 7.039 17.875 1 63.59 294 THR A N 1
ATOM 2287 C CA . THR A 1 294 ? 2.867 7.957 19 1 63.59 294 THR A CA 1
ATOM 2288 C C . THR A 1 294 ? 3.033 7.199 20.312 1 63.59 294 THR A C 1
ATOM 2290 O O . THR A 1 294 ? 3.715 7.668 21.234 1 63.59 294 THR A O 1
ATOM 2293 N N . VAL A 1 295 ? 2.508 6.039 20.203 1 63.84 295 VAL A N 1
ATOM 2294 C CA . VAL A 1 295 ? 2.607 5.211 21.406 1 63.84 295 VAL A CA 1
ATOM 2295 C C . VAL A 1 295 ? 4.059 4.781 21.609 1 63.84 295 VAL A C 1
ATOM 2297 O O . VAL A 1 295 ? 4.574 4.84 22.734 1 63.84 295 VAL A O 1
ATOM 2300 N N . SER A 1 296 ? 4.645 4.406 20.516 1 69.19 296 SER A N 1
ATOM 2301 C CA . SER A 1 296 ? 6.035 3.977 20.609 1 69.19 296 SER A CA 1
ATOM 2302 C C . SER A 1 296 ? 6.945 5.133 21.016 1 69.19 296 SER A C 1
ATOM 2304 O O . SER A 1 296 ? 7.867 4.953 21.812 1 69.19 296 SER A O 1
ATOM 2306 N N . ILE A 1 297 ? 6.672 6.293 20.578 1 69.56 297 ILE A N 1
ATOM 2307 C CA . ILE A 1 297 ? 7.445 7.492 20.875 1 69.56 297 ILE A CA 1
ATOM 2308 C C . ILE A 1 297 ? 7.309 7.828 22.359 1 69.56 297 ILE A C 1
ATOM 2310 O O . ILE A 1 297 ? 8.305 8.07 23.047 1 69.56 297 ILE A O 1
ATOM 2314 N N . ARG A 1 298 ? 6.094 7.785 22.766 1 70.44 298 ARG A N 1
ATOM 2315 C CA . ARG A 1 298 ? 5.812 8.086 24.172 1 70.44 298 ARG A CA 1
ATOM 2316 C C . ARG A 1 298 ? 6.535 7.113 25.094 1 70.44 298 ARG A C 1
ATOM 2318 O O . ARG A 1 298 ? 7.078 7.516 26.125 1 70.44 298 ARG A O 1
ATOM 2325 N N . LYS A 1 299 ? 6.504 5.938 24.625 1 73 299 LYS A N 1
ATOM 2326 C CA . LYS A 1 299 ? 7.125 4.918 25.469 1 73 299 LYS A CA 1
ATOM 2327 C C . LYS A 1 299 ? 8.633 5.125 25.562 1 73 299 LYS A C 1
ATOM 2329 O O . LYS A 1 299 ? 9.195 5.168 26.656 1 73 299 LYS A O 1
ATOM 2334 N N . SER A 1 300 ? 9.273 5.363 24.469 1 72.75 300 SER A N 1
ATOM 2335 C CA . SER A 1 300 ? 10.734 5.48 24.453 1 72.75 300 SER A CA 1
ATOM 2336 C C . SER A 1 300 ? 11.18 6.828 25.016 1 72.75 300 SER A C 1
ATOM 2338 O O . SER A 1 300 ? 12.086 6.887 25.859 1 72.75 300 SER A O 1
ATOM 2340 N N . PHE A 1 301 ? 10.547 7.906 24.688 1 81.19 301 PHE A N 1
ATOM 2341 C CA . PHE A 1 301 ? 10.961 9.242 25.094 1 81.19 301 PHE A CA 1
ATOM 2342 C C . PHE A 1 301 ? 10.43 9.562 26.5 1 81.19 301 PHE A C 1
ATOM 2344 O O . PHE A 1 301 ? 11.07 10.289 27.25 1 81.19 301 PHE A O 1
ATOM 2351 N N . GLY A 1 302 ? 9.266 8.977 26.766 1 81.38 302 GLY A N 1
ATOM 2352 C CA . GLY A 1 302 ? 8.734 9.133 28.109 1 81.38 302 GLY A CA 1
ATOM 2353 C C . GLY A 1 302 ? 9.648 8.57 29.172 1 81.38 302 GLY A C 1
ATOM 2354 O O . GLY A 1 302 ? 9.844 9.188 30.219 1 81.38 302 GLY A O 1
ATOM 2355 N N . GLN A 1 303 ? 10.18 7.488 28.844 1 82.88 303 GLN A N 1
ATOM 2356 C CA . GLN A 1 303 ? 11.117 6.875 29.781 1 82.88 303 GLN A CA 1
ATOM 2357 C C . GLN A 1 303 ? 12.375 7.73 29.938 1 82.88 303 GLN A C 1
ATOM 2359 O O . GLN A 1 303 ? 12.891 7.887 31.047 1 82.88 303 GLN A O 1
ATOM 2364 N N . CYS A 1 304 ? 12.836 8.273 28.891 1 84.75 304 CYS A N 1
ATOM 2365 C CA . CYS A 1 304 ? 14.023 9.125 28.938 1 84.75 304 CYS A CA 1
ATOM 2366 C C . CYS A 1 304 ? 13.789 10.352 29.797 1 84.75 304 CYS A C 1
ATOM 2368 O O . CYS A 1 304 ? 14.633 10.711 30.625 1 84.75 304 CYS A O 1
ATOM 2370 N N . ILE A 1 305 ? 12.664 10.992 29.641 1 85.62 305 ILE A N 1
ATOM 2371 C CA . ILE A 1 305 ? 12.305 12.195 30.391 1 85.62 305 ILE A CA 1
ATOM 2372 C C . ILE A 1 305 ? 12.195 11.875 31.875 1 85.62 305 ILE A C 1
ATOM 2374 O O . ILE A 1 305 ? 12.633 12.664 32.719 1 85.62 305 ILE A O 1
ATOM 2378 N N . SER A 1 306 ? 11.68 10.719 32.125 1 83.44 306 SER A N 1
ATOM 2379 C CA . SER A 1 306 ? 11.523 10.297 33.5 1 83.44 306 SER A CA 1
ATOM 2380 C C . SER A 1 306 ? 12.875 10.078 34.188 1 83.44 306 SER A C 1
ATOM 2382 O O . SER A 1 306 ? 13.039 10.367 35.375 1 83.44 306 SER A O 1
ATOM 2384 N N . GLU A 1 307 ? 13.727 9.68 33.5 1 83.25 307 GLU A N 1
ATOM 2385 C CA . GLU A 1 307 ? 15.07 9.445 34 1 83.25 307 GLU A CA 1
ATOM 2386 C C . GLU A 1 307 ? 15.758 10.758 34.375 1 83.25 307 GLU A C 1
ATOM 2388 O O . GLU A 1 307 ? 16.656 10.781 35.219 1 83.25 307 GLU A O 1
ATOM 2393 N N . LEU A 1 308 ? 15.383 11.828 33.75 1 79.38 308 LEU A N 1
ATOM 2394 C CA . LEU A 1 308 ? 15.93 13.148 34.062 1 79.38 308 LEU A CA 1
ATOM 2395 C C . LEU A 1 308 ? 15.125 13.844 35.125 1 79.38 308 LEU A C 1
ATOM 2397 O O . LEU A 1 308 ? 15.328 15.031 35.406 1 79.38 308 LEU A O 1
ATOM 2401 N N . GLY A 1 309 ? 14.156 13.156 35.688 1 80.62 309 GLY A N 1
ATOM 2402 C CA . GLY A 1 309 ? 13.422 13.695 36.812 1 80.62 309 GLY A CA 1
ATOM 2403 C C . GLY A 1 309 ? 12.188 14.477 36.406 1 80.62 309 GLY A C 1
ATOM 2404 O O . GLY A 1 309 ? 11.602 15.188 37.219 1 80.62 309 GLY A O 1
ATOM 2405 N N . MET A 1 310 ? 11.867 14.367 35.188 1 86 310 MET A N 1
ATOM 2406 C CA . MET A 1 310 ? 10.656 15.055 34.75 1 86 310 MET A CA 1
ATOM 2407 C C . MET A 1 310 ? 9.484 14.078 34.625 1 86 310 MET A C 1
ATOM 2409 O O . MET A 1 310 ? 9.688 12.875 34.531 1 86 310 MET A O 1
ATOM 2413 N N . THR A 1 311 ? 8.336 14.602 34.75 1 85.38 311 THR A N 1
ATOM 2414 C CA . THR A 1 311 ? 7.137 13.773 34.75 1 85.38 311 THR A CA 1
ATOM 2415 C C . THR A 1 311 ? 6.574 13.68 33.312 1 85.38 311 THR A C 1
ATOM 2417 O O . THR A 1 311 ? 6.512 14.68 32.594 1 85.38 311 THR A O 1
ATOM 2420 N N . SER A 1 312 ? 6.305 12.477 32.906 1 83.56 312 SER A N 1
ATOM 2421 C CA . SER A 1 312 ? 5.508 12.234 31.719 1 83.56 312 SER A CA 1
ATOM 2422 C C . SER A 1 312 ? 4.027 12.102 32.062 1 83.56 312 SER A C 1
ATOM 2424 O O . SER A 1 312 ? 3.635 11.219 32.812 1 83.56 312 SER A O 1
ATOM 2426 N N . LYS A 1 313 ? 3.256 13.008 31.484 1 82.88 313 LYS A N 1
ATOM 2427 C CA . LYS A 1 313 ? 1.829 13.062 31.781 1 82.88 313 LYS A CA 1
ATOM 2428 C C . LYS A 1 313 ? 0.998 12.57 30.609 1 82.88 313 LYS A C 1
ATOM 2430 O O . LYS A 1 313 ? 1.514 12.422 29.484 1 82.88 313 LYS A O 1
ATOM 2435 N N . ASP A 1 314 ? -0.286 12.281 30.906 1 78.5 314 ASP A N 1
ATOM 2436 C CA . ASP A 1 314 ? -1.192 11.852 29.844 1 78.5 314 ASP A CA 1
ATOM 2437 C C . ASP A 1 314 ? -1.686 13.047 29.031 1 78.5 314 ASP A C 1
ATOM 2439 O O . ASP A 1 314 ? -1.934 12.93 27.844 1 78.5 314 ASP A O 1
ATOM 2443 N N . VAL A 1 315 ? -1.887 14.117 29.812 1 81.31 315 VAL A N 1
ATOM 2444 C CA . VAL A 1 315 ? -2.342 15.352 29.172 1 81.31 315 VAL A CA 1
ATOM 2445 C C . VAL A 1 315 ? -1.944 16.547 30.031 1 81.31 315 VAL A C 1
ATOM 2447 O O . VAL A 1 315 ? -1.821 16.438 31.25 1 81.31 315 VAL A O 1
ATOM 2450 N N . PHE A 1 316 ? -1.747 17.641 29.359 1 82 316 PHE A N 1
ATOM 2451 C CA . PHE A 1 316 ? -1.534 18.891 30.094 1 82 316 PHE A CA 1
ATOM 2452 C C . PHE A 1 316 ? -2.863 19.484 30.547 1 82 316 PHE A C 1
ATOM 2454 O O . PHE A 1 316 ? -3.85 19.438 29.797 1 82 316 PHE A O 1
ATOM 2461 N N . THR A 1 317 ? -2.836 20.031 31.781 1 80.69 317 THR A N 1
ATOM 2462 C CA . THR A 1 317 ? -3.963 20.828 32.25 1 80.69 317 THR A CA 1
ATOM 2463 C C . THR A 1 317 ? -3.521 22.266 32.562 1 80.69 317 THR A C 1
ATOM 2465 O O . THR A 1 317 ? -2.324 22.547 32.656 1 80.69 317 THR A O 1
ATOM 2468 N N . GLU A 1 318 ? -4.441 23.109 32.75 1 80.56 318 GLU A N 1
ATOM 2469 C CA . GLU A 1 318 ? -4.176 24.531 33 1 80.56 318 GLU A CA 1
ATOM 2470 C C . GLU A 1 318 ? -3.572 24.766 34.375 1 80.56 318 GLU A C 1
ATOM 2472 O O . GLU A 1 318 ? -3.025 25.828 34.625 1 80.56 318 GLU A O 1
ATOM 2477 N N . ILE A 1 319 ? -3.652 23.859 35.188 1 78.62 319 ILE A N 1
ATOM 2478 C CA . ILE A 1 319 ? -3.111 24 36.531 1 78.62 319 ILE A CA 1
ATOM 2479 C C . ILE A 1 319 ? -1.798 23.234 36.625 1 78.62 319 ILE A C 1
ATOM 2481 O O . ILE A 1 319 ? -0.931 23.578 37.438 1 78.62 319 ILE A O 1
ATOM 2485 N N . ASP A 1 320 ? -1.651 22.266 35.812 1 77.44 320 ASP A N 1
ATOM 2486 C CA . ASP A 1 320 ? -0.483 21.391 35.844 1 77.44 320 ASP A CA 1
ATOM 2487 C C . ASP A 1 320 ? 0.232 21.391 34.5 1 77.44 320 ASP A C 1
ATOM 2489 O O . ASP A 1 320 ? 0.009 20.5 33.688 1 77.44 320 ASP A O 1
ATOM 2493 N N . HIS A 1 321 ? 1.236 22.328 34.406 1 83.19 321 HIS A N 1
ATOM 2494 C CA . HIS A 1 321 ? 1.834 22.547 33.094 1 83.19 321 HIS A CA 1
ATOM 2495 C C . HIS A 1 321 ? 3.293 22.094 33.062 1 83.19 321 HIS A C 1
ATOM 2497 O O . HIS A 1 321 ? 3.967 22.203 32.031 1 83.19 321 HIS A O 1
ATOM 2503 N N . ASP A 1 322 ? 3.75 21.5 34.094 1 87.12 322 ASP A N 1
ATOM 2504 C CA . ASP A 1 322 ? 5.148 21.078 34.156 1 87.12 322 ASP A CA 1
ATOM 2505 C C . ASP A 1 322 ? 5.312 19.625 33.688 1 87.12 322 ASP A C 1
ATOM 2507 O O . ASP A 1 322 ? 4.5 18.766 34.031 1 87.12 322 ASP A O 1
ATOM 2511 N N . GLY A 1 323 ? 6.352 19.406 32.875 1 90.69 323 GLY A N 1
ATOM 2512 C CA . GLY A 1 323 ? 6.598 18.047 32.375 1 90.69 323 GLY A CA 1
ATOM 2513 C C . GLY A 1 323 ? 6.348 17.891 30.906 1 90.69 323 GLY A C 1
ATOM 2514 O O . GLY A 1 323 ? 6.414 18.859 30.141 1 90.69 323 GLY A O 1
ATOM 2515 N N . PHE A 1 324 ? 6.27 16.547 30.484 1 90.5 324 PHE A N 1
ATOM 2516 C CA . PHE A 1 324 ? 6.027 16.219 29.094 1 90.5 324 PHE A CA 1
ATOM 2517 C C . PHE A 1 324 ? 4.715 15.461 28.938 1 90.5 324 PHE A C 1
ATOM 2519 O O . PHE A 1 324 ? 4.316 14.703 29.812 1 90.5 324 PHE A O 1
ATOM 2526 N N . ALA A 1 325 ? 4.039 15.664 27.875 1 86.62 325 ALA A N 1
ATOM 2527 C CA . ALA A 1 325 ? 2.811 14.945 27.547 1 86.62 325 ALA A CA 1
ATOM 2528 C C . ALA A 1 325 ? 2.551 14.961 26.047 1 86.62 325 ALA A C 1
ATOM 2530 O O . ALA A 1 325 ? 3.035 15.844 25.328 1 86.62 325 ALA A O 1
ATOM 2531 N N . PRO A 1 326 ? 1.834 13.891 25.594 1 84.81 326 PRO A N 1
ATOM 2532 C CA . PRO A 1 326 ? 1.306 14.039 24.234 1 84.81 326 PRO A CA 1
ATOM 2533 C C . PRO A 1 326 ? 0.361 15.234 24.094 1 84.81 326 PRO A C 1
ATOM 2535 O O . PRO A 1 326 ? -0.484 15.461 24.969 1 84.81 326 PRO A O 1
ATOM 2538 N N . SER A 1 327 ? 0.513 15.977 23.047 1 85.38 327 SER A N 1
ATOM 2539 C CA . SER A 1 327 ? -0.317 17.156 22.844 1 85.38 327 SER A CA 1
ATOM 2540 C C . SER A 1 327 ? -1.697 16.781 22.312 1 85.38 327 SER A C 1
ATOM 2542 O O . SER A 1 327 ? -1.837 15.82 21.562 1 85.38 327 SER A O 1
ATOM 2544 N N . LEU A 1 328 ? -2.674 17.531 22.766 1 88 328 LEU A N 1
ATOM 2545 C CA . LEU A 1 328 ? -3.953 17.5 22.078 1 88 328 LEU A CA 1
ATOM 2546 C C . LEU A 1 328 ? -3.842 18.156 20.703 1 88 328 LEU A C 1
ATOM 2548 O O . LEU A 1 328 ? -2.949 18.984 20.484 1 88 328 LEU A O 1
ATOM 2552 N N . ALA A 1 329 ? -4.711 17.703 19.844 1 91 329 ALA A N 1
ATOM 2553 C CA . ALA A 1 329 ? -4.523 18.141 18.469 1 91 329 ALA A CA 1
ATOM 2554 C C . ALA A 1 329 ? -5.859 18.5 17.828 1 91 329 ALA A C 1
ATOM 2556 O O . ALA A 1 329 ? -6.887 17.891 18.125 1 91 329 ALA A O 1
ATOM 2557 N N . LEU A 1 330 ? -5.82 19.516 16.969 1 94.56 330 LEU A N 1
ATOM 2558 C CA . LEU A 1 330 ? -6.934 19.797 16.062 1 94.56 330 LEU A CA 1
ATOM 2559 C C . LEU A 1 330 ? -6.898 18.875 14.852 1 94.56 330 LEU A C 1
ATOM 2561 O O . LEU A 1 330 ? -6.504 19.297 13.758 1 94.56 330 LEU A O 1
ATOM 2565 N N . ILE A 1 331 ? -7.309 17.672 15.125 1 91.88 331 ILE A N 1
ATOM 2566 C CA . ILE A 1 331 ? -7.266 16.609 14.125 1 91.88 331 ILE A CA 1
ATOM 2567 C C . ILE A 1 331 ? -8.555 15.797 14.18 1 91.88 331 ILE A C 1
ATOM 2569 O O . ILE A 1 331 ? -9.18 15.672 15.234 1 91.88 331 ILE A O 1
ATOM 2573 N N . LYS A 1 332 ? -9 15.305 13.055 1 89.94 332 LYS A N 1
ATOM 2574 C CA . LYS A 1 332 ? -10.141 14.398 12.938 1 89.94 332 LYS A CA 1
ATOM 2575 C C . LYS A 1 332 ? -9.898 13.344 11.867 1 89.94 332 LYS A C 1
ATOM 2577 O O . LYS A 1 332 ? -9.672 13.672 10.703 1 89.94 332 LYS A O 1
ATOM 2582 N N . ASP A 1 333 ? -9.898 12.109 12.203 1 83.94 333 ASP A N 1
ATOM 2583 C CA . ASP A 1 333 ? -9.773 10.977 11.289 1 83.94 333 ASP A CA 1
ATOM 2584 C C . ASP A 1 333 ? -8.484 11.07 10.469 1 83.94 333 ASP A C 1
ATOM 2586 O O . ASP A 1 333 ? -8.508 10.898 9.25 1 83.94 333 ASP A O 1
ATOM 2590 N N . GLY A 1 334 ? -7.438 11.562 11.141 1 83.69 334 GLY A N 1
ATOM 2591 C CA . GLY A 1 334 ? -6.125 11.578 10.516 1 83.69 334 GLY A CA 1
ATOM 2592 C C . GLY A 1 334 ? -5.863 12.836 9.703 1 83.69 334 GLY A C 1
ATOM 2593 O O . GLY A 1 334 ? -4.789 12.992 9.117 1 83.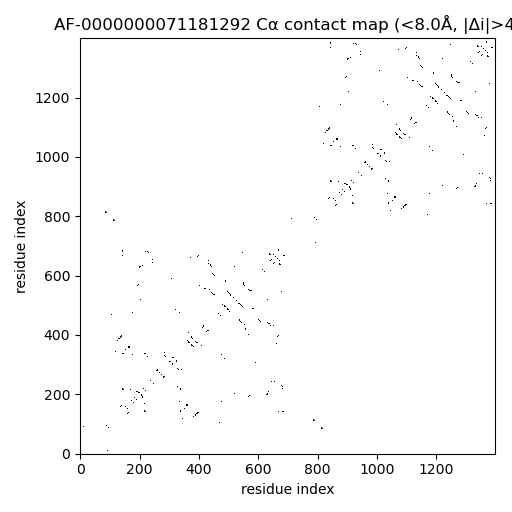69 334 GLY A O 1
ATOM 2594 N N . LEU A 1 335 ? -6.863 13.75 9.656 1 89.38 335 LEU A N 1
ATOM 2595 C CA . LEU A 1 335 ? -6.727 14.984 8.891 1 89.38 335 LEU A CA 1
ATOM 2596 C C . LEU A 1 335 ? -6.758 16.203 9.805 1 89.38 335 LEU A C 1
ATOM 2598 O O . LEU A 1 335 ? -7.402 16.172 10.859 1 89.38 335 LEU A O 1
ATOM 2602 N N . ARG A 1 336 ? -6.09 17.203 9.398 1 93.62 336 ARG A N 1
ATOM 2603 C CA . ARG A 1 336 ? -6.125 18.5 10.078 1 93.62 336 ARG A CA 1
ATOM 2604 C C . ARG A 1 336 ? -7.551 19.031 10.172 1 93.62 336 ARG A C 1
ATOM 2606 O O . ARG A 1 336 ? -8.344 18.859 9.242 1 93.62 336 ARG A O 1
ATOM 2613 N N . VAL A 1 337 ? -7.844 19.609 11.305 1 94.06 337 VAL A N 1
ATOM 2614 C CA . VAL A 1 337 ? -9.039 20.422 11.453 1 94.06 337 VAL A CA 1
ATOM 2615 C C . VAL A 1 337 ? -8.648 21.891 11.648 1 94.06 337 VAL A C 1
ATOM 2617 O O . VAL A 1 337 ? -8.453 22.344 12.781 1 94.06 337 VAL A O 1
ATOM 2620 N N . ASN A 1 338 ? -8.555 22.609 10.508 1 95.81 338 ASN A N 1
ATOM 2621 C CA . ASN A 1 338 ? -8.32 24.031 10.727 1 95.81 338 ASN A CA 1
ATOM 2622 C C . ASN A 1 338 ? -9.609 24.75 11.102 1 95.81 338 ASN A C 1
ATOM 2624 O O . ASN A 1 338 ? -10.703 24.188 11.008 1 95.81 338 ASN A O 1
ATOM 2628 N N . VAL A 1 339 ? -9.516 25.953 11.531 1 97.69 339 VAL A N 1
ATOM 2629 C CA . VAL A 1 339 ? -10.633 26.625 12.18 1 97.69 339 VAL A CA 1
ATOM 2630 C C . VAL A 1 339 ? -11.695 26.984 11.141 1 97.69 339 VAL A C 1
ATOM 2632 O O . VAL A 1 339 ? -12.891 26.953 11.43 1 97.69 339 VAL A O 1
ATOM 2635 N N . ALA A 1 340 ? -11.281 27.312 9.922 1 97.81 340 ALA A N 1
ATOM 2636 C CA . ALA A 1 340 ? -12.266 27.578 8.875 1 97.81 340 ALA A CA 1
ATOM 2637 C C . ALA A 1 340 ? -13.047 26.312 8.523 1 97.81 340 ALA A C 1
ATOM 2639 O O . ALA A 1 340 ? -14.25 26.375 8.266 1 97.81 340 ALA A O 1
ATOM 2640 N N . ARG A 1 341 ? -12.367 25.219 8.523 1 95.12 341 ARG A N 1
ATOM 2641 C CA . ARG A 1 341 ? -13.031 23.953 8.258 1 95.12 341 ARG A CA 1
ATOM 2642 C C . ARG A 1 341 ? -14.047 23.625 9.352 1 95.12 341 ARG A C 1
ATOM 2644 O O . ARG A 1 341 ? -15.117 23.078 9.062 1 95.12 341 ARG A O 1
ATOM 2651 N N . ALA A 1 342 ? -13.75 23.922 10.5 1 97.12 342 ALA A N 1
ATOM 2652 C CA . ALA A 1 342 ? -14.617 23.625 11.641 1 97.12 342 ALA A CA 1
ATOM 2653 C C . ALA A 1 342 ? -15.812 24.578 11.672 1 97.12 342 ALA A C 1
ATOM 2655 O O . ALA A 1 342 ? -16.938 24.156 11.922 1 97.12 342 ALA A O 1
ATOM 2656 N N . PHE A 1 343 ? -15.617 25.875 11.312 1 98.38 343 PHE A N 1
ATOM 2657 C CA . PHE A 1 343 ? -16.625 26.859 11.633 1 98.38 343 PHE A CA 1
ATOM 2658 C C . PHE A 1 343 ? -17.328 27.359 10.375 1 98.38 343 PHE A C 1
ATOM 2660 O O . PHE A 1 343 ? -18.422 27.922 10.438 1 98.38 343 PHE A O 1
ATOM 2667 N N . LEU A 1 344 ? -16.688 27.188 9.18 1 98.12 344 LEU A N 1
ATOM 2668 C CA . LEU A 1 344 ? -17.266 27.75 7.969 1 98.12 344 LEU A CA 1
ATOM 2669 C C . LEU A 1 344 ? -17.641 26.641 6.984 1 98.12 344 LEU A C 1
ATOM 2671 O O . LEU A 1 344 ? -18.484 26.859 6.109 1 98.12 344 LEU A O 1
ATOM 2675 N N . SER A 1 345 ? -17.094 25.484 7.125 1 94.88 345 SER A N 1
ATOM 2676 C CA . SER A 1 345 ? -17.219 24.438 6.113 1 94.88 345 SER A CA 1
ATOM 2677 C C . SER A 1 345 ? -18.469 23.594 6.336 1 94.88 345 SER A C 1
ATOM 2679 O O . SER A 1 345 ? -18.969 22.953 5.406 1 94.88 345 SER A O 1
ATOM 2681 N N . PRO A 1 346 ? -18.938 23.391 7.59 1 95.31 346 PRO A N 1
ATOM 2682 C CA . PRO A 1 346 ? -20.172 22.609 7.758 1 95.31 346 PRO A CA 1
ATOM 2683 C C . PRO A 1 346 ? -21.281 23.047 6.809 1 95.31 346 PRO A C 1
ATOM 2685 O O . PRO A 1 346 ? -21.453 24.25 6.562 1 95.31 346 PRO A O 1
ATOM 2688 N N . ARG A 1 347 ? -22.016 22.047 6.336 1 93.38 347 ARG A N 1
ATOM 2689 C CA . ARG A 1 347 ? -23.047 22.266 5.328 1 93.38 347 ARG A CA 1
ATOM 2690 C C . ARG A 1 347 ? -24.062 23.297 5.809 1 93.38 347 ARG A C 1
ATOM 2692 O O . ARG A 1 347 ? -24.5 24.156 5.039 1 93.38 347 ARG A O 1
ATOM 2699 N N . GLU A 1 348 ? -24.406 23.25 7.016 1 95.06 348 GLU A N 1
ATOM 2700 C CA . GLU A 1 348 ? -25.406 24.141 7.59 1 95.06 348 GLU A CA 1
ATOM 2701 C C . GLU A 1 348 ? -24.922 25.594 7.562 1 95.06 348 GLU A C 1
ATOM 2703 O O . GLU A 1 348 ? -25.719 26.516 7.402 1 95.06 348 GLU A O 1
ATOM 2708 N N . VAL A 1 349 ? -23.609 25.828 7.723 1 97.06 349 VAL A N 1
ATOM 2709 C CA . VAL A 1 349 ? -23.047 27.172 7.715 1 97.06 349 VAL A CA 1
ATOM 2710 C C . VAL A 1 349 ? -22.906 27.656 6.277 1 97.06 349 VAL A C 1
ATOM 2712 O O . VAL A 1 349 ? -23.266 28.797 5.969 1 97.06 349 VAL A O 1
ATOM 2715 N N . ARG A 1 350 ? -22.453 26.781 5.422 1 95.25 350 ARG A N 1
ATOM 2716 C CA . ARG A 1 350 ? -22.219 27.141 4.027 1 95.25 350 ARG A CA 1
ATOM 2717 C C . ARG A 1 350 ? -23.531 27.516 3.332 1 95.25 350 ARG A C 1
ATOM 2719 O O . ARG A 1 350 ? -23.531 28.281 2.371 1 95.25 350 ARG A O 1
ATOM 2726 N N . ARG A 1 351 ? -24.609 27.031 3.846 1 95.31 351 ARG A N 1
ATOM 2727 C CA . ARG A 1 351 ? -25.906 27.219 3.184 1 95.31 351 ARG A CA 1
ATOM 2728 C C . ARG A 1 351 ? -26.641 28.422 3.766 1 95.31 351 ARG A C 1
ATOM 2730 O O . ARG A 1 351 ? -27.703 28.797 3.271 1 95.31 351 ARG A O 1
ATOM 2737 N N . ARG A 1 352 ? -26.125 29.094 4.785 1 97.75 352 ARG A N 1
ATOM 2738 C CA . ARG A 1 352 ? -26.781 30.266 5.355 1 97.75 352 ARG A CA 1
ATOM 2739 C C . ARG A 1 352 ? -26.828 31.406 4.348 1 97.75 352 ARG A C 1
ATOM 2741 O O . ARG A 1 352 ? -25.797 31.859 3.861 1 97.75 352 ARG A O 1
ATOM 2748 N N . PRO A 1 353 ? -27.969 31.891 4.098 1 96.62 353 PRO A N 1
ATOM 2749 C CA . PRO A 1 353 ? -28.078 32.969 3.115 1 96.62 353 PRO A CA 1
ATOM 2750 C C . PRO A 1 353 ? -27.562 34.312 3.65 1 96.62 353 PRO A C 1
ATOM 2752 O O . PRO A 1 353 ? -27.281 35.219 2.873 1 96.62 353 PRO A O 1
ATOM 2755 N N . ASN A 1 354 ? -27.453 34.406 4.988 1 98.19 354 ASN A N 1
ATOM 2756 C CA . ASN A 1 354 ? -27.062 35.688 5.59 1 98.19 354 ASN A CA 1
ATOM 2757 C C . ASN A 1 354 ? -25.562 35.75 5.816 1 98.19 354 ASN A C 1
ATOM 2759 O O . ASN A 1 354 ? -25.078 36.688 6.48 1 98.19 354 ASN A O 1
ATOM 2763 N N . LEU A 1 355 ? -24.797 34.781 5.297 1 98.56 355 LEU A N 1
ATOM 2764 C CA . LEU A 1 355 ? -23.344 34.781 5.398 1 98.56 355 LEU A CA 1
ATOM 2765 C C . LEU A 1 355 ? -22.703 34.719 4.02 1 98.56 355 LEU A C 1
ATOM 2767 O O . LEU A 1 355 ? -22.984 33.812 3.24 1 98.56 355 LEU A O 1
ATOM 2771 N N . LYS A 1 356 ? -21.859 35.719 3.73 1 98.31 356 LYS A N 1
ATOM 2772 C CA . LYS A 1 356 ? -21.062 35.688 2.504 1 98.31 356 LYS A CA 1
ATOM 2773 C C . LYS A 1 356 ? -19.578 35.594 2.814 1 98.31 356 LYS A C 1
ATOM 2775 O O . LYS A 1 356 ? -19.016 36.531 3.412 1 98.31 356 LYS A O 1
ATOM 2780 N N . VAL A 1 357 ? -19 34.531 2.422 1 98.5 357 VAL A N 1
ATOM 2781 C CA . VAL A 1 357 ? -17.547 34.375 2.516 1 98.5 357 VAL A CA 1
ATOM 2782 C C . VAL A 1 357 ? -16.891 34.875 1.227 1 98.5 357 VAL A C 1
ATOM 2784 O O . VAL A 1 357 ? -17.25 34.406 0.134 1 98.5 357 VAL A O 1
ATOM 2787 N N . CYS A 1 358 ? -15.977 35.812 1.395 1 98.31 358 CYS A N 1
ATOM 2788 C CA . CYS A 1 358 ? -15.305 36.406 0.237 1 98.31 358 CYS A CA 1
ATOM 2789 C C . CYS A 1 358 ? -13.805 36.125 0.285 1 98.31 358 CYS A C 1
ATOM 2791 O O . CYS A 1 358 ? -13.117 36.625 1.191 1 98.31 358 CYS A O 1
ATOM 2793 N N . LYS A 1 359 ? -13.352 35.406 -0.675 1 97.56 359 LYS A N 1
ATOM 2794 C CA . LYS A 1 359 ? -11.938 35.062 -0.784 1 97.56 359 LYS A CA 1
ATOM 2795 C C . LYS A 1 359 ? -11.211 36.031 -1.721 1 97.56 359 LYS A C 1
ATOM 2797 O O . LYS A 1 359 ? -11.844 36.812 -2.408 1 97.56 359 LYS A O 1
ATOM 2802 N N . PHE A 1 360 ? -9.859 36.031 -1.559 1 97.06 360 PHE A N 1
ATOM 2803 C CA . PHE A 1 360 ? -9.031 36.906 -2.361 1 97.06 360 PHE A CA 1
ATOM 2804 C C . PHE A 1 360 ? -9.539 38.344 -2.289 1 97.06 360 PHE A C 1
ATOM 2806 O O . PHE A 1 360 ? -9.664 39 -3.314 1 97.06 360 PHE A O 1
ATOM 2813 N N . SER A 1 361 ? -9.961 38.719 -1.165 1 98.19 361 SER A N 1
ATOM 2814 C CA . SER A 1 361 ? -10.484 40.062 -0.853 1 98.19 361 SER A CA 1
ATOM 2815 C C . SER A 1 361 ? -9.602 40.781 0.158 1 98.19 361 SER A C 1
ATOM 2817 O O . SER A 1 361 ? -9.852 40.719 1.363 1 98.19 361 SER A O 1
ATOM 2819 N N . TYR A 1 362 ? -8.625 41.5 -0.331 1 98.12 362 TYR A N 1
ATOM 2820 C CA . TYR A 1 362 ? -7.613 42.156 0.488 1 98.12 362 TYR A CA 1
ATOM 2821 C C . TYR A 1 362 ? -8.094 43.531 0.956 1 98.12 362 TYR A C 1
ATOM 2823 O O . TYR A 1 362 ? -8.234 44.438 0.151 1 98.12 362 TYR A O 1
ATOM 2831 N N . VAL A 1 363 ? -8.367 43.688 2.227 1 98.75 363 VAL A N 1
ATOM 2832 C CA . VAL A 1 363 ? -8.844 44.969 2.779 1 98.75 363 VAL A CA 1
ATOM 2833 C C . VAL A 1 363 ? -7.695 45.969 2.848 1 98.75 363 VAL A C 1
ATOM 2835 O O . VAL A 1 363 ? -6.648 45.688 3.432 1 98.75 363 VAL A O 1
ATOM 2838 N N . THR A 1 364 ? -7.914 47.156 2.291 1 97.81 364 THR A N 1
ATOM 2839 C CA . THR A 1 364 ? -6.863 48.188 2.203 1 97.81 364 THR A CA 1
ATOM 2840 C C . THR A 1 364 ? -7.023 49.219 3.303 1 97.81 364 THR A C 1
ATOM 2842 O O . THR A 1 364 ? -6.035 49.75 3.824 1 97.81 364 THR A O 1
ATOM 2845 N N . ARG A 1 365 ? -8.258 49.531 3.629 1 97.5 365 ARG A N 1
ATOM 2846 C CA . ARG A 1 365 ? -8.461 50.531 4.684 1 97.5 365 ARG A CA 1
ATOM 2847 C C . ARG A 1 365 ? -9.891 50.5 5.195 1 97.5 365 ARG A C 1
ATOM 2849 O O . ARG A 1 365 ? -10.789 49.969 4.527 1 97.5 365 ARG A O 1
ATOM 2856 N N . LEU A 1 366 ? -10.07 51.031 6.383 1 98.69 366 LEU A N 1
ATOM 2857 C CA . LEU A 1 366 ? -11.375 51.312 6.961 1 98.69 366 LEU A CA 1
ATOM 2858 C C . LEU A 1 366 ? -11.914 52.656 6.445 1 98.69 366 LEU A C 1
ATOM 2860 O O . LEU A 1 366 ? -11.141 53.594 6.223 1 98.69 366 LEU A O 1
ATOM 2864 N N . LEU A 1 367 ? -13.219 52.719 6.238 1 98.5 367 LEU A N 1
ATOM 2865 C CA . LEU A 1 367 ? -13.891 53.969 5.883 1 98.5 367 LEU A CA 1
ATOM 2866 C C . LEU A 1 367 ? -14.453 54.656 7.121 1 98.5 367 LEU A C 1
ATOM 2868 O O . LEU A 1 367 ? -15.211 54.062 7.883 1 98.5 367 LEU A O 1
ATOM 2872 N N . LEU A 1 368 ? -14.031 55.906 7.34 1 98.31 368 LEU A N 1
ATOM 2873 C CA . LEU A 1 368 ? -14.508 56.688 8.477 1 98.31 368 LEU A CA 1
ATOM 2874 C C . LEU A 1 368 ? -15.5 57.75 8.023 1 98.31 368 LEU A C 1
ATOM 2876 O O . LEU A 1 368 ? -15.516 58.125 6.848 1 98.31 368 LEU A O 1
ATOM 2880 N N . ASP A 1 369 ? -16.359 58.188 8.953 1 97.88 369 ASP A N 1
ATOM 2881 C CA . ASP A 1 369 ? -17.25 59.312 8.656 1 97.88 369 ASP A CA 1
ATOM 2882 C C . ASP A 1 369 ? -16.484 60.625 8.57 1 97.88 369 ASP A C 1
ATOM 2884 O O . ASP A 1 369 ? -15.297 60.688 8.922 1 97.88 369 ASP A O 1
ATOM 2888 N N . ASP A 1 370 ? -17.125 61.656 8.148 1 96.12 370 ASP A N 1
ATOM 2889 C CA . ASP A 1 370 ? -16.469 62.938 7.902 1 96.12 370 ASP A CA 1
ATOM 2890 C C . ASP A 1 370 ? -15.867 63.5 9.188 1 96.12 370 ASP A C 1
ATOM 2892 O O . ASP A 1 370 ? -14.828 64.188 9.156 1 96.12 370 ASP A O 1
ATOM 2896 N N . ALA A 1 371 ? -16.422 63.125 10.344 1 97.19 371 ALA A N 1
ATOM 2897 C CA . ALA A 1 371 ? -15.977 63.656 11.641 1 97.19 371 ALA A CA 1
ATOM 2898 C C . ALA A 1 371 ? -14.922 62.75 12.258 1 97.19 371 ALA A C 1
ATOM 2900 O O . ALA A 1 371 ? -14.344 63.062 13.297 1 97.19 371 ALA A O 1
ATOM 2901 N N . ASN A 1 372 ? -14.578 61.594 11.617 1 97.38 372 ASN A N 1
ATOM 2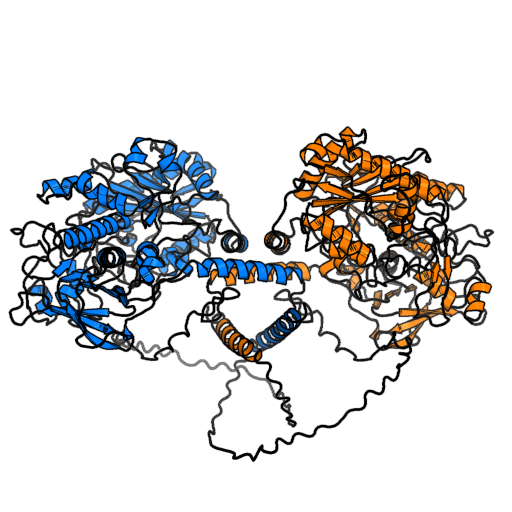902 C CA . ASN A 1 372 ? -13.633 60.594 12.117 1 97.38 372 ASN A CA 1
ATOM 2903 C C . ASN A 1 372 ? -14.023 60.125 13.508 1 97.38 372 ASN A C 1
ATOM 2905 O O . ASN A 1 372 ? -13.18 60.031 14.398 1 97.38 372 ASN A O 1
ATOM 2909 N N . THR A 1 373 ? -15.312 59.812 13.688 1 97.19 373 THR A N 1
ATOM 2910 C CA . THR A 1 373 ? -15.805 59.375 14.984 1 97.19 373 THR A CA 1
ATOM 2911 C C . THR A 1 373 ? -16.359 57.969 14.883 1 97.19 373 THR A C 1
ATOM 2913 O O . THR A 1 373 ? -16.547 57.281 15.906 1 97.19 373 THR A O 1
ATOM 2916 N N . LYS A 1 374 ? -16.578 57.656 13.648 1 97.62 374 LYS A N 1
ATOM 2917 C CA . LYS A 1 374 ? -17.188 56.344 13.469 1 97.62 374 LYS A CA 1
ATOM 2918 C C . LYS A 1 374 ? -16.688 55.656 12.203 1 97.62 374 LYS A C 1
ATOM 2920 O O . LYS A 1 374 ? -16.391 56.312 11.203 1 97.62 374 LYS A O 1
ATOM 2925 N N . VAL A 1 375 ? -16.578 54.281 12.266 1 98.62 375 VAL A N 1
ATOM 2926 C CA . VAL A 1 375 ? -16.266 53.469 11.078 1 98.62 375 VAL A CA 1
ATOM 2927 C C . VAL A 1 375 ? -17.562 53.156 10.328 1 98.62 375 VAL A C 1
ATOM 2929 O O . VAL A 1 375 ? -18.531 52.688 10.914 1 98.62 375 VAL A O 1
ATOM 2932 N N . ILE A 1 376 ? -17.625 53.406 9.008 1 98.56 376 ILE A N 1
ATOM 2933 C CA . ILE A 1 376 ? -18.859 53.25 8.258 1 98.56 376 ILE A CA 1
ATOM 2934 C C . ILE A 1 376 ? -18.719 52.125 7.246 1 98.56 376 ILE A C 1
ATOM 2936 O O . ILE A 1 376 ? -19.672 51.75 6.574 1 98.56 376 ILE A O 1
ATOM 2940 N N . GLY A 1 377 ? -17.516 51.594 7.109 1 98.62 377 GLY A N 1
ATOM 2941 C CA . GLY A 1 377 ? -17.312 50.531 6.168 1 98.62 377 GLY A CA 1
ATOM 2942 C C . GLY A 1 377 ? -15.852 50.188 5.926 1 98.62 377 GLY A C 1
ATOM 2943 O O . GLY A 1 377 ? -15 50.5 6.766 1 98.62 377 GLY A O 1
ATOM 2944 N N . VAL A 1 378 ? -15.594 49.406 4.789 1 98.81 378 VAL A N 1
ATOM 2945 C CA . VAL A 1 378 ? -14.234 49.031 4.426 1 98.81 378 VAL A CA 1
ATOM 2946 C C . VAL A 1 378 ? -14.055 49.156 2.916 1 98.81 378 VAL A C 1
ATOM 2948 O O . VAL A 1 378 ? -15.031 49.156 2.164 1 98.81 378 VAL A O 1
ATOM 2951 N N . GLU A 1 379 ? -12.844 49.375 2.551 1 98.62 379 GLU A N 1
ATOM 2952 C CA . GLU A 1 379 ? -12.414 49.25 1.162 1 98.62 379 GLU A CA 1
ATOM 2953 C C . GLU A 1 379 ? -11.516 48.031 0.967 1 98.62 379 GLU A C 1
ATOM 2955 O O . GLU A 1 379 ? -10.648 47.75 1.801 1 98.62 379 GLU A O 1
ATOM 2960 N N . PHE A 1 380 ? -11.797 47.25 -0.051 1 98.12 380 PHE A N 1
ATOM 2961 C CA . PHE A 1 380 ? -10.953 46.094 -0.327 1 98.12 380 PHE A CA 1
ATOM 2962 C C . PHE A 1 380 ? -10.734 45.938 -1.826 1 98.12 380 PHE A C 1
ATOM 2964 O O . PHE A 1 380 ? -11.477 46.469 -2.633 1 98.12 380 PHE A O 1
ATOM 2971 N N . ARG A 1 381 ? -9.641 45.25 -2.139 1 97.19 381 ARG A N 1
ATOM 2972 C CA . ARG A 1 381 ? -9.344 44.875 -3.514 1 97.19 381 ARG A CA 1
ATOM 2973 C C . ARG A 1 3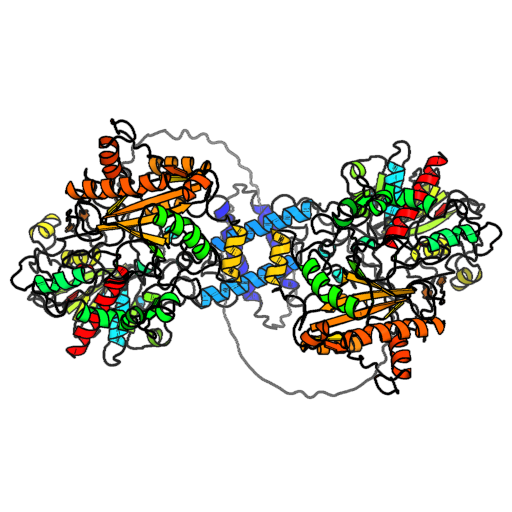81 ? -9.797 43.438 -3.793 1 97.19 381 ARG A C 1
ATOM 2975 O O . ARG A 1 381 ? -9.406 42.531 -3.09 1 97.19 381 ARG A O 1
ATOM 2982 N N . ASN A 1 382 ? -10.656 43.25 -4.73 1 93.62 382 ASN A N 1
ATOM 2983 C CA . ASN A 1 382 ? -11.133 41.906 -5.062 1 93.62 382 ASN A CA 1
ATOM 2984 C C . ASN A 1 382 ? -10.148 41.156 -5.969 1 93.62 382 ASN A C 1
ATOM 2986 O O . ASN A 1 382 ? -9.07 41.688 -6.266 1 93.62 382 ASN A O 1
ATOM 2990 N N . ARG A 1 383 ? -10.445 39.938 -6.293 1 90.88 383 ARG A N 1
ATOM 2991 C CA . ARG A 1 383 ? -9.531 39.062 -7.004 1 90.88 383 ARG A CA 1
ATOM 2992 C C . ARG A 1 383 ? -9.234 39.594 -8.398 1 90.88 383 ARG A C 1
ATOM 2994 O O . ARG A 1 383 ? -8.219 39.25 -9.008 1 90.88 383 ARG A O 1
ATOM 3001 N N . LEU A 1 384 ? -10.094 40.469 -8.938 1 91.94 384 LEU A N 1
ATOM 3002 C CA . LEU A 1 384 ? -9.898 41.062 -10.266 1 91.94 384 LEU A CA 1
ATOM 3003 C C . LEU A 1 384 ? -9.062 42.312 -10.188 1 91.94 384 LEU A C 1
ATOM 3005 O O . LEU A 1 384 ? -8.688 42.906 -11.211 1 91.94 384 LEU A O 1
ATOM 3009 N N . GLY A 1 385 ? -8.781 42.781 -8.984 1 92.19 385 GLY A N 1
ATOM 3010 C CA . GLY A 1 385 ? -7.961 43.969 -8.805 1 92.19 385 GLY A CA 1
ATOM 3011 C C . GLY A 1 385 ? -8.773 45.219 -8.609 1 92.19 385 GLY A C 1
ATOM 3012 O O . GLY A 1 385 ? -8.203 46.312 -8.438 1 92.19 385 GLY A O 1
ATOM 3013 N N . ASP A 1 386 ? -10.078 45.125 -8.578 1 93.88 386 ASP A N 1
ATOM 3014 C CA . ASP A 1 386 ? -10.945 46.281 -8.398 1 93.88 386 ASP A CA 1
ATOM 3015 C C . ASP A 1 386 ? -11.055 46.656 -6.922 1 93.88 386 ASP A C 1
ATOM 3017 O O . ASP A 1 386 ? -11.094 45.781 -6.051 1 93.88 386 ASP A O 1
ATOM 3021 N N . LEU A 1 387 ? -11.086 47.969 -6.691 1 96.19 387 LEU A N 1
ATOM 3022 C CA . LEU A 1 387 ? -11.367 48.438 -5.348 1 96.19 387 LEU A CA 1
ATOM 3023 C C . LEU A 1 387 ? -12.867 48.531 -5.105 1 96.19 387 LEU A C 1
ATOM 3025 O O . LEU A 1 387 ? -13.602 49.094 -5.914 1 96.19 387 LEU A O 1
ATOM 3029 N N . VAL A 1 388 ? -13.312 47.938 -4.07 1 97.44 388 VAL A N 1
ATOM 3030 C CA . VAL A 1 388 ? -14.727 47.906 -3.713 1 97.44 388 VAL A CA 1
ATOM 3031 C C . VAL A 1 388 ? -14.93 48.5 -2.316 1 97.44 388 VAL A C 1
ATOM 3033 O O . VAL A 1 388 ? -14.172 48.188 -1.396 1 97.44 388 VAL A O 1
ATOM 3036 N N . LYS A 1 389 ? -15.922 49.375 -2.145 1 98.38 389 LYS A N 1
ATOM 3037 C CA . LYS A 1 389 ? -16.281 49.906 -0.838 1 98.38 389 LYS A CA 1
ATOM 3038 C C . LYS A 1 389 ? -17.562 49.25 -0.302 1 98.38 389 LYS A C 1
ATOM 3040 O O . LYS A 1 389 ? -18.578 49.219 -0.982 1 98.38 389 LYS A O 1
ATOM 3045 N N . LEU A 1 390 ? -17.422 48.719 0.841 1 98.31 390 LEU A N 1
ATOM 3046 C CA . LEU A 1 390 ? -18.547 48.094 1.554 1 98.31 390 LEU A CA 1
ATOM 3047 C C . LEU A 1 390 ? -18.891 48.906 2.795 1 98.31 390 LEU A C 1
ATOM 3049 O O . LEU A 1 390 ? -18.016 49.406 3.496 1 98.31 390 LEU A O 1
ATOM 3053 N N . TYR A 1 391 ? -20.141 48.969 3.062 1 98.44 391 TYR A N 1
ATOM 3054 C CA . TYR A 1 391 ? -20.594 49.75 4.215 1 98.44 391 TYR A CA 1
ATOM 3055 C C . TYR A 1 391 ? -21.234 48.844 5.258 1 98.44 391 TYR A C 1
ATOM 3057 O O . TYR A 1 391 ? -21.734 47.781 4.934 1 98.44 391 TYR A O 1
ATOM 3065 N N . CYS A 1 392 ? -21.094 49.219 6.531 1 97.69 392 CYS A N 1
ATOM 3066 C CA . CYS A 1 392 ? -21.656 48.438 7.609 1 97.69 392 CYS A CA 1
ATOM 3067 C C . CYS A 1 392 ? -22.797 49.156 8.297 1 97.69 392 CYS A C 1
ATOM 3069 O O . CYS A 1 392 ? -22.734 50.375 8.516 1 97.69 392 CYS A O 1
ATOM 3071 N N . ASN A 1 393 ? -23.891 48.438 8.641 1 97.56 393 ASN A N 1
ATOM 3072 C CA . ASN A 1 393 ? -25.016 49 9.383 1 97.56 393 ASN A CA 1
ATOM 3073 C C . ASN A 1 393 ? -24.766 48.969 10.891 1 97.56 393 ASN A C 1
ATOM 3075 O O . ASN A 1 393 ? -25.328 49.781 11.625 1 97.56 393 ASN A O 1
ATOM 3079 N N . LYS A 1 394 ? -23.969 48.062 11.32 1 97.62 394 LYS A N 1
ATOM 3080 C CA . LYS A 1 394 ? -23.703 47.938 12.758 1 97.62 394 LYS A CA 1
ATOM 3081 C C . LYS A 1 394 ? -22.219 48.094 13.062 1 97.62 394 LYS A C 1
ATOM 3083 O O . LYS A 1 394 ? -21.766 49.188 13.438 1 97.62 394 LYS A O 1
ATOM 3088 N N . GLU A 1 395 ? -21.391 47.031 12.727 1 98.12 395 GLU A N 1
ATOM 3089 C CA . GLU A 1 395 ? -20 47.156 13.117 1 98.12 395 GLU A CA 1
ATOM 3090 C C . GLU A 1 395 ? -19.078 46.469 12.102 1 98.12 395 GLU A C 1
ATOM 3092 O O . GLU A 1 395 ? -19.484 45.562 11.391 1 98.12 395 GLU A O 1
ATOM 3097 N N . VAL A 1 396 ? -17.875 46.969 12.047 1 98.81 396 VAL A N 1
ATOM 3098 C CA . VAL A 1 396 ? -16.75 46.281 11.438 1 98.81 396 VAL A CA 1
ATOM 3099 C C . VAL A 1 396 ? -15.938 45.562 12.508 1 98.81 396 VAL A C 1
ATOM 3101 O O . VAL A 1 396 ? -15.625 46.156 13.555 1 98.81 396 VAL A O 1
ATOM 3104 N N . ILE A 1 397 ? -15.688 44.281 12.32 1 98.88 397 ILE A N 1
ATOM 3105 C CA . ILE A 1 397 ? -14.867 43.5 13.242 1 98.88 397 ILE A CA 1
ATOM 3106 C C . ILE A 1 397 ? -13.523 43.188 12.594 1 98.88 397 ILE A C 1
ATOM 3108 O O . ILE A 1 397 ? -13.469 42.406 11.625 1 98.88 397 ILE A O 1
ATOM 3112 N N . LEU A 1 398 ? -12.492 43.75 13.133 1 98.81 398 LEU A N 1
ATOM 3113 C CA . LEU A 1 398 ? -11.141 43.531 12.625 1 98.81 398 LEU A CA 1
ATOM 3114 C C . LEU A 1 398 ? -10.531 42.25 13.227 1 98.81 398 LEU A C 1
ATOM 3116 O O . LEU A 1 398 ? -10.383 42.156 14.445 1 98.81 398 LEU A O 1
ATOM 3120 N N . THR A 1 399 ? -10.234 41.281 12.406 1 98.81 399 THR A N 1
ATOM 3121 C CA . THR A 1 399 ? -9.633 40 12.812 1 98.81 399 THR A CA 1
ATOM 3122 C C . THR A 1 399 ? -8.539 39.594 11.836 1 98.81 399 THR A C 1
ATOM 3124 O O . THR A 1 399 ? -8.484 38.438 11.414 1 98.81 399 THR A O 1
ATOM 3127 N N . ALA A 1 400 ? -7.734 40.5 11.469 1 98.31 400 ALA A N 1
ATOM 3128 C CA . ALA A 1 400 ? -6.707 40.25 10.461 1 98.31 400 ALA A CA 1
ATOM 3129 C C . ALA A 1 400 ? -5.418 39.719 11.102 1 98.31 400 ALA A C 1
ATOM 3131 O O . ALA A 1 400 ? -4.449 39.438 10.398 1 98.31 400 ALA A O 1
ATOM 3132 N N . GLY A 1 401 ? -5.379 39.594 12.422 1 97.06 401 GLY A N 1
ATOM 3133 C CA . GLY A 1 401 ? -4.227 39.031 13.117 1 97.06 401 GLY A CA 1
ATOM 3134 C C . GLY A 1 401 ? -3.314 40.125 13.688 1 97.06 401 GLY A C 1
ATOM 3135 O O . GLY A 1 401 ? -3.467 41.281 13.367 1 97.06 401 GLY A O 1
ATOM 3136 N N . ALA A 1 402 ? -2.35 39.719 14.383 1 97.94 402 ALA A N 1
ATOM 3137 C CA . ALA A 1 402 ? -1.491 40.625 15.148 1 97.94 402 ALA A CA 1
ATOM 3138 C C . ALA A 1 402 ? -0.574 41.406 14.227 1 97.94 402 ALA A C 1
ATOM 3140 O O . ALA A 1 402 ? 0.036 42.406 14.648 1 97.94 402 ALA A O 1
ATOM 3141 N N . ILE A 1 403 ? -0.506 41 12.969 1 98.25 403 ILE A N 1
ATOM 3142 C CA . ILE A 1 403 ? 0.32 41.75 12.023 1 98.25 403 ILE A CA 1
ATOM 3143 C C . ILE A 1 403 ? -0.562 42.656 11.172 1 98.25 403 ILE A C 1
ATOM 3145 O O . ILE A 1 403 ? -0.307 43.844 11.07 1 98.25 403 ILE A O 1
ATOM 3149 N N . GLU A 1 404 ? -1.639 42.156 10.719 1 98.19 404 GLU A N 1
ATOM 3150 C CA . GLU A 1 404 ? -2.406 42.875 9.711 1 98.19 404 GLU A CA 1
ATOM 3151 C C . GLU A 1 404 ? -3.482 43.75 10.359 1 98.19 404 GLU A C 1
ATOM 3153 O O . GLU A 1 404 ? -3.904 44.75 9.781 1 98.19 404 GLU A O 1
ATOM 3158 N N . SER A 1 405 ? -4.008 43.406 11.562 1 98.75 405 SER A N 1
ATOM 3159 C CA . SER A 1 405 ? -4.996 44.25 12.211 1 98.75 405 SER A CA 1
ATOM 3160 C C . SER A 1 405 ? -4.441 45.656 12.461 1 98.75 405 SER A C 1
ATOM 3162 O O . SER A 1 405 ? -5.055 46.656 12.07 1 98.75 405 SER A O 1
ATOM 3164 N N . PRO A 1 406 ? -3.277 45.781 13.102 1 98.75 406 PRO A N 1
ATOM 3165 C CA . PRO A 1 406 ? -2.727 47.125 13.242 1 98.75 406 PRO A CA 1
ATOM 3166 C C . PRO A 1 406 ? -2.387 47.75 11.898 1 98.75 406 PRO A C 1
ATOM 3168 O O . PRO A 1 406 ? -2.514 48.969 11.742 1 98.75 406 PRO A O 1
ATOM 3171 N N . HIS A 1 407 ? -1.957 46.969 10.945 1 98.5 407 HIS A N 1
ATOM 3172 C CA . HIS A 1 407 ? -1.589 47.469 9.633 1 98.5 407 HIS A CA 1
ATOM 3173 C C . HIS A 1 407 ? -2.791 48.125 8.93 1 98.5 407 HIS A C 1
ATOM 3175 O O . HIS A 1 407 ? -2.68 49.188 8.344 1 98.5 407 HIS A O 1
ATOM 3181 N N . VAL A 1 408 ? -3.924 47.438 9 1 98.62 408 VAL A N 1
ATOM 3182 C CA . VAL A 1 408 ? -5.156 47.969 8.422 1 98.62 408 VAL A CA 1
ATOM 3183 C C . VAL A 1 408 ? -5.52 49.281 9.117 1 98.62 408 VAL A C 1
ATOM 3185 O O . VAL A 1 408 ? -5.922 50.25 8.453 1 98.62 408 VAL A O 1
ATOM 3188 N N . LEU A 1 409 ? -5.387 49.344 10.406 1 98.81 409 LEU A N 1
ATOM 3189 C CA . LEU A 1 409 ? -5.652 50.562 11.156 1 98.81 409 LEU A CA 1
ATOM 3190 C C . LEU A 1 409 ? -4.719 51.688 10.703 1 98.81 409 LEU A C 1
ATOM 3192 O O . LEU A 1 409 ? -5.168 52.812 10.422 1 98.81 409 LEU A O 1
ATOM 3196 N N . GLN A 1 410 ? -3.51 51.406 10.594 1 98.75 410 GLN A N 1
ATOM 3197 C CA . GLN A 1 410 ? -2.498 52.406 10.227 1 98.75 410 GLN A CA 1
ATOM 3198 C C . GLN A 1 410 ? -2.721 52.906 8.805 1 98.75 410 GLN A C 1
ATOM 3200 O O . GLN A 1 410 ? -2.637 54.094 8.555 1 98.75 410 GLN A O 1
ATOM 3205 N N . ASN A 1 411 ? -3.043 52 7.926 1 97.94 411 ASN A N 1
ATOM 3206 C CA . ASN A 1 411 ? -3.34 52.406 6.551 1 97.94 411 ASN A CA 1
ATOM 3207 C C . ASN A 1 411 ? -4.602 53.25 6.469 1 97.94 411 ASN A C 1
ATOM 3209 O O . ASN A 1 411 ? -4.82 53.938 5.477 1 97.94 411 ASN A O 1
ATOM 3213 N N . SER A 1 412 ? -5.398 53.219 7.508 1 98.56 412 SER A N 1
ATOM 3214 C CA . SER A 1 412 ? -6.641 54 7.574 1 98.56 412 SER A CA 1
ATOM 3215 C C . SER A 1 412 ? -6.434 55.344 8.25 1 98.56 412 SER A C 1
ATOM 3217 O O . SER A 1 412 ? -7.395 56.062 8.508 1 98.56 412 SER A O 1
ATOM 3219 N N . GLY A 1 413 ? -5.172 55.625 8.594 1 98.25 413 GLY A N 1
ATOM 3220 C CA . GLY A 1 413 ? -4.859 56.875 9.281 1 98.25 413 GLY A CA 1
ATOM 3221 C C . GLY A 1 413 ? -5.109 56.812 10.773 1 98.25 413 GLY A C 1
ATOM 3222 O O . GLY A 1 413 ? -5.336 57.844 11.414 1 98.25 413 GLY A O 1
ATOM 3223 N N . ILE A 1 414 ? -5.18 55.688 11.344 1 98.62 414 ILE A N 1
ATOM 3224 C CA . ILE A 1 414 ? -5.43 55.5 12.766 1 98.62 414 ILE A CA 1
ATOM 3225 C C . ILE A 1 414 ? -4.172 54.938 13.438 1 98.62 414 ILE A C 1
ATOM 3227 O O . ILE A 1 414 ? -3.695 53.875 13.078 1 98.62 414 ILE A O 1
ATOM 3231 N N . GLY A 1 415 ? -3.574 55.625 14.375 1 97.88 415 GLY A N 1
ATOM 3232 C CA . GLY A 1 415 ? -2.396 55.094 15.039 1 97.88 415 GLY A CA 1
ATOM 3233 C C . GLY A 1 415 ? -1.477 56.188 15.578 1 97.88 415 GLY A C 1
ATOM 3234 O O . GLY A 1 415 ? -1.937 57.25 15.984 1 97.88 415 GLY A O 1
ATOM 3235 N N . ASP A 1 416 ? -0.278 55.844 15.711 1 97.56 416 ASP A N 1
ATOM 3236 C CA . ASP A 1 416 ? 0.766 56.75 16.172 1 97.56 416 ASP A CA 1
ATOM 3237 C C . ASP A 1 416 ? 1.068 57.812 15.133 1 97.56 416 ASP A C 1
ATOM 3239 O O . ASP A 1 416 ? 1.432 57.5 13.992 1 97.56 416 ASP A O 1
ATOM 3243 N N . PRO A 1 417 ? 0.939 59.062 15.555 1 97.12 417 PRO A N 1
ATOM 3244 C CA . PRO A 1 417 ? 1.146 60.125 14.586 1 97.12 417 PRO A CA 1
ATOM 3245 C C . PRO A 1 417 ? 2.541 60.125 13.961 1 97.12 417 PRO A C 1
ATOM 3247 O O . PRO A 1 417 ? 2.701 60.438 12.781 1 97.12 417 PRO A O 1
ATOM 3250 N N . VAL A 1 418 ? 3.486 59.719 14.68 1 96.75 418 VAL A N 1
ATOM 3251 C CA . VAL A 1 418 ? 4.863 59.719 14.195 1 96.75 418 VAL A CA 1
ATOM 3252 C C . VAL A 1 418 ? 5.031 58.625 13.133 1 96.75 418 VAL A C 1
ATOM 3254 O O . VAL A 1 418 ? 5.605 58.875 12.07 1 96.75 418 VAL A O 1
ATOM 3257 N N . ASP A 1 419 ? 4.535 57.469 13.398 1 96.12 419 ASP A N 1
ATOM 3258 C CA . ASP A 1 419 ? 4.621 56.375 12.453 1 96.12 419 ASP A CA 1
ATOM 3259 C C . ASP A 1 419 ? 3.91 56.688 11.148 1 96.12 419 ASP A C 1
ATOM 3261 O O . ASP A 1 419 ? 4.402 56.375 10.062 1 96.12 419 ASP A O 1
ATOM 3265 N N . LEU A 1 420 ? 2.758 57.312 11.234 1 97.81 420 LEU A N 1
ATOM 3266 C CA . LEU A 1 420 ? 1.942 57.625 10.062 1 97.81 420 LEU A CA 1
ATOM 3267 C C . LEU A 1 420 ? 2.58 58.719 9.234 1 97.81 420 LEU A C 1
ATOM 3269 O O . LEU A 1 420 ? 2.596 58.656 8.008 1 97.81 420 LEU A O 1
ATOM 3273 N N . ALA A 1 421 ? 3.146 59.719 9.938 1 97.56 421 ALA A N 1
ATOM 3274 C CA . ALA A 1 421 ? 3.789 60.844 9.25 1 97.56 421 ALA A CA 1
ATOM 3275 C C . ALA A 1 421 ? 5.012 60.375 8.461 1 97.56 421 ALA A C 1
ATOM 3277 O O . ALA A 1 421 ? 5.289 60.875 7.375 1 97.56 421 ALA A O 1
ATOM 3278 N N . ARG A 1 422 ? 5.664 59.5 8.984 1 96.81 422 ARG A N 1
ATOM 3279 C CA . ARG A 1 422 ? 6.883 58.969 8.383 1 96.81 422 ARG A CA 1
ATOM 3280 C C . ARG A 1 422 ? 6.613 58.438 6.98 1 96.81 422 ARG A C 1
ATOM 3282 O O . ARG A 1 422 ? 7.473 58.531 6.102 1 96.81 422 ARG A O 1
ATOM 3289 N N . VAL A 1 423 ? 5.43 57.906 6.734 1 97.38 423 VAL A N 1
ATOM 3290 C CA . VAL A 1 423 ? 5.16 57.281 5.445 1 97.38 423 VAL A CA 1
ATOM 3291 C C . VAL A 1 423 ? 4.176 58.125 4.648 1 97.38 423 VAL A C 1
ATOM 3293 O O . VAL A 1 423 ? 3.701 57.719 3.588 1 97.38 423 VAL A O 1
ATOM 3296 N N . GLY A 1 424 ? 3.771 59.219 5.18 1 97.06 424 GLY A N 1
ATOM 3297 C CA . GLY A 1 424 ? 2.928 60.156 4.469 1 97.06 424 GLY A CA 1
ATOM 3298 C C . GLY A 1 424 ? 1.451 59.844 4.559 1 97.06 424 GLY A C 1
ATOM 3299 O O . GLY A 1 424 ? 0.662 60.25 3.707 1 97.06 424 GLY A O 1
ATOM 3300 N N . THR A 1 425 ? 1.058 59.062 5.539 1 96.75 425 THR A N 1
ATOM 3301 C CA . THR A 1 425 ? -0.351 58.75 5.75 1 96.75 425 THR A CA 1
ATOM 3302 C C . THR A 1 425 ? -1.024 59.812 6.59 1 96.75 425 THR A C 1
ATOM 3304 O O . THR A 1 425 ? -0.511 60.219 7.645 1 96.75 425 THR A O 1
ATOM 3307 N N . ILE A 1 426 ? -2.18 60.312 6.137 1 96.62 426 ILE A N 1
ATOM 3308 C CA . ILE A 1 426 ? -2.912 61.375 6.82 1 96.62 426 ILE A CA 1
ATOM 3309 C C . ILE A 1 426 ? -3.494 60.844 8.125 1 96.62 426 ILE A C 1
ATOM 3311 O O . ILE A 1 426 ? -4.176 59.812 8.133 1 96.62 426 ILE A O 1
ATOM 3315 N N . LEU A 1 427 ? -3.174 61.5 9.234 1 97.81 427 LEU A N 1
ATOM 3316 C CA . LEU A 1 427 ? -3.705 61.156 10.539 1 97.81 427 LEU A CA 1
ATOM 3317 C C . LEU A 1 427 ? -5.188 61.469 10.641 1 97.81 427 LEU A C 1
ATOM 3319 O O . LEU A 1 427 ? -5.582 62.625 10.453 1 97.81 427 LEU A O 1
ATOM 3323 N N . ARG A 1 428 ? -6.004 60.562 10.891 1 98 428 ARG A N 1
ATOM 3324 C CA . ARG A 1 428 ? -7.438 60.75 11.07 1 98 428 ARG A CA 1
ATOM 3325 C C . ARG A 1 428 ? -7.844 60.562 12.523 1 98 428 ARG A C 1
ATOM 3327 O O . ARG A 1 428 ? -8.742 61.219 13.031 1 98 428 ARG A O 1
ATOM 3334 N N . LYS A 1 429 ? -7.25 59.594 13.219 1 97.56 429 LYS A N 1
ATOM 3335 C CA . LYS A 1 429 ? -7.52 59.281 14.625 1 97.56 429 LYS A CA 1
ATOM 3336 C C . LYS A 1 429 ? -6.238 58.875 15.352 1 97.56 429 LYS A C 1
ATOM 3338 O O . LYS A 1 429 ? -5.582 57.906 14.977 1 97.56 429 LYS A O 1
ATOM 3343 N N . GLU A 1 430 ? -5.922 59.625 16.344 1 96.94 430 GLU A N 1
ATOM 3344 C CA . GLU A 1 430 ? -4.727 59.344 17.125 1 96.94 430 GLU A CA 1
ATOM 3345 C C . GLU A 1 430 ? -4.984 58.219 18.141 1 96.94 430 GLU A C 1
ATOM 3347 O O . GLU A 1 430 ? -5.906 58.312 18.953 1 96.94 430 GLU A O 1
ATOM 3352 N N . ARG A 1 431 ? -4.23 57.219 18.094 1 97.19 431 ARG A N 1
ATOM 3353 C CA . ARG A 1 431 ? -4.168 56.125 19.047 1 97.19 431 ARG A CA 1
ATOM 3354 C C . ARG A 1 431 ? -2.787 55.469 19.031 1 97.19 431 ARG A C 1
ATOM 3356 O O . ARG A 1 431 ? -2.582 54.438 18.391 1 97.19 431 ARG A O 1
ATOM 3363 N N . PRO A 1 432 ? -1.855 56 19.844 1 97.31 432 PRO A N 1
ATOM 3364 C CA . PRO A 1 432 ? -0.438 55.625 19.734 1 97.31 432 PRO A CA 1
ATOM 3365 C C . PRO A 1 432 ? -0.174 54.156 20.047 1 97.31 432 PRO A C 1
ATOM 3367 O O . PRO A 1 432 ? 0.875 53.625 19.688 1 97.31 432 PRO A O 1
ATOM 3370 N N . GLY A 1 433 ? -1.071 53.469 20.656 1 98.06 433 GLY A N 1
ATOM 3371 C CA . GLY A 1 433 ? -0.881 52.094 21.016 1 98.06 433 GLY A CA 1
ATOM 3372 C C . GLY A 1 433 ? -0.98 51.125 19.828 1 98.06 433 GLY A C 1
ATOM 3373 O O . GLY A 1 433 ? -0.568 49.969 19.922 1 98.06 433 GLY A O 1
ATOM 3374 N N . VAL A 1 434 ? -1.482 51.656 18.672 1 98.69 434 VAL A N 1
ATOM 3375 C CA . VAL A 1 434 ? -1.651 50.812 17.5 1 98.69 434 VAL A CA 1
ATOM 3376 C C . VAL A 1 434 ? -0.285 50.375 16.984 1 98.69 434 VAL A C 1
ATOM 3378 O O . VAL A 1 434 ? 0.577 51.188 16.688 1 98.69 434 VAL A O 1
ATOM 3381 N N . GLY A 1 435 ? -0.066 49.031 16.875 1 98.56 435 GLY A N 1
ATOM 3382 C CA . GLY A 1 435 ? 1.161 48.469 16.359 1 98.56 435 GLY A CA 1
ATOM 3383 C C . GLY A 1 435 ? 2.236 48.281 17.422 1 98.56 435 GLY A C 1
ATOM 3384 O O . GLY A 1 435 ? 3.295 47.719 17.141 1 98.56 435 GLY A O 1
ATOM 3385 N N . LYS A 1 436 ? 1.942 48.688 18.625 1 98.25 436 LYS A N 1
ATOM 3386 C CA . LYS A 1 436 ? 2.922 48.594 19.703 1 98.25 436 LYS A CA 1
ATOM 3387 C C . LYS A 1 436 ? 2.695 47.344 20.531 1 98.25 436 LYS A C 1
ATOM 3389 O O . LYS A 1 436 ? 1.699 46.625 20.344 1 98.25 436 LYS A O 1
ATOM 3394 N N . ASN A 1 437 ? 3.645 46.938 21.375 1 98 437 ASN A N 1
ATOM 3395 C CA . ASN A 1 437 ? 3.549 45.812 22.312 1 98 437 ASN A CA 1
ATOM 3396 C C . ASN A 1 437 ? 3.549 44.469 21.594 1 98 437 ASN A C 1
ATOM 3398 O O . ASN A 1 437 ? 2.857 43.531 22 1 98 437 ASN A O 1
ATOM 3402 N N . LEU A 1 438 ? 4.25 44.406 20.453 1 98.25 438 LEU A N 1
ATOM 3403 C CA . LEU A 1 438 ? 4.379 43.125 19.766 1 98.25 438 LEU A CA 1
ATOM 3404 C C . LEU A 1 438 ? 5.156 42.125 20.609 1 98.25 438 LEU A C 1
ATOM 3406 O O . LEU A 1 438 ? 6.305 42.375 20.984 1 98.25 438 LEU A O 1
ATOM 3410 N N . GLN A 1 439 ? 4.508 41.062 20.984 1 97.06 439 GLN A N 1
ATOM 3411 C CA . GLN A 1 439 ? 5.129 39.969 21.703 1 97.06 439 GLN A CA 1
ATOM 3412 C C . GLN A 1 439 ? 5.066 38.688 20.906 1 97.06 439 GLN A C 1
ATOM 3414 O O . GLN A 1 439 ? 4.062 38.406 20.25 1 97.06 439 GLN A O 1
ATOM 3419 N N . MET A 1 440 ? 6.148 37.969 20.938 1 94.75 440 MET A N 1
ATOM 3420 C CA . MET A 1 440 ? 6.215 36.688 20.25 1 94.75 440 MET A CA 1
ATOM 3421 C C . MET A 1 440 ? 7.117 35.688 21 1 94.75 440 MET A C 1
ATOM 3423 O O . MET A 1 440 ? 8.078 36.125 21.641 1 94.75 440 MET A O 1
ATOM 3427 N N . HIS A 1 441 ? 6.816 34.438 20.859 1 96.12 441 HIS A N 1
ATOM 3428 C CA . HIS A 1 441 ? 7.672 33.406 21.422 1 96.12 441 HIS A CA 1
ATOM 3429 C C . HIS A 1 441 ? 8.898 33.156 20.547 1 96.12 441 HIS A C 1
ATOM 3431 O O . HIS A 1 441 ? 8.766 32.875 19.359 1 96.12 441 HIS A O 1
ATOM 3437 N N . PRO A 1 442 ? 10.117 33.281 21.125 1 97.25 442 PRO A N 1
ATOM 3438 C CA . PRO A 1 442 ? 11.297 32.812 20.391 1 97.25 442 PRO A CA 1
ATOM 3439 C C . PRO A 1 442 ? 11.477 31.297 20.453 1 97.25 442 PRO A C 1
ATOM 3441 O O . PRO A 1 442 ? 11.102 30.672 21.453 1 97.25 442 PRO A O 1
ATOM 3444 N N . LEU A 1 443 ? 11.992 30.703 19.406 1 97.94 443 LEU A N 1
ATOM 3445 C CA . LEU A 1 443 ? 12.297 29.281 19.344 1 97.94 443 LEU A CA 1
ATOM 3446 C C . LEU A 1 443 ? 13.75 29.062 18.922 1 97.94 443 LEU A C 1
ATOM 3448 O O . LEU A 1 443 ? 14.195 29.562 17.891 1 97.94 443 LEU A O 1
ATOM 3452 N N . PHE A 1 444 ? 14.523 28.406 19.734 1 98 444 PHE A N 1
ATOM 3453 C CA . PHE A 1 444 ? 15.867 27.938 19.406 1 98 444 PHE A CA 1
ATOM 3454 C C . PHE A 1 444 ? 15.859 26.469 19.031 1 98 444 PHE A C 1
ATOM 3456 O O . PHE A 1 444 ? 15.898 25.594 19.922 1 98 444 PHE A O 1
ATOM 3463 N N . PRO A 1 445 ? 15.898 26.109 17.781 1 96.56 445 PRO A N 1
ATOM 3464 C CA . PRO A 1 445 ? 15.875 24.703 17.375 1 96.56 445 PRO A CA 1
ATOM 3465 C C . PRO A 1 445 ? 17.281 24.109 17.219 1 96.56 445 PRO A C 1
ATOM 3467 O O . PRO A 1 445 ? 17.438 23.047 16.609 1 96.56 445 PRO A O 1
ATOM 3470 N N . GLY A 1 446 ? 18.312 24.703 17.719 1 93.5 446 GLY A N 1
ATOM 3471 C CA . GLY A 1 446 ? 19.688 24.328 17.422 1 93.5 446 GLY A CA 1
ATOM 3472 C C . GLY A 1 446 ? 20.234 23.297 18.391 1 93.5 446 GLY A C 1
ATOM 3473 O O . GLY A 1 446 ? 21.406 22.922 18.312 1 93.5 446 GLY A O 1
ATOM 3474 N N . ALA A 1 447 ? 19.422 22.844 19.297 1 95.25 447 ALA A N 1
ATOM 3475 C CA . ALA A 1 447 ? 19.828 21.734 20.172 1 95.25 447 ALA A CA 1
ATOM 3476 C C . ALA A 1 447 ? 19.625 20.391 19.484 1 95.25 447 ALA A C 1
ATOM 3478 O O . ALA A 1 447 ? 18.547 19.797 19.562 1 95.25 447 ALA A O 1
ATOM 3479 N N . ILE A 1 448 ? 20.703 19.906 18.891 1 96.31 448 ILE A N 1
ATOM 3480 C CA . ILE A 1 448 ? 20.594 18.75 18 1 96.31 448 ILE A CA 1
ATOM 3481 C C . ILE A 1 448 ? 21.141 17.5 18.703 1 96.31 448 ILE A C 1
ATOM 3483 O O . ILE A 1 448 ? 22.234 17.547 19.281 1 96.31 448 ILE A O 1
ATOM 3487 N N . MET A 1 449 ? 20.391 16.484 18.688 1 95.44 449 MET A N 1
ATOM 3488 C CA . MET A 1 449 ? 20.781 15.148 19.141 1 95.44 449 MET A CA 1
ATOM 3489 C C . MET A 1 449 ? 20.875 14.188 17.953 1 95.44 449 MET A C 1
ATOM 3491 O O . MET A 1 449 ? 19.953 14.102 17.141 1 95.44 449 MET A O 1
ATOM 3495 N N . THR A 1 450 ? 22 13.508 17.75 1 95.94 450 THR A N 1
ATOM 3496 C CA . THR A 1 450 ? 22.141 12.484 16.719 1 95.94 450 THR A CA 1
ATOM 3497 C C . THR A 1 450 ? 21.984 11.094 17.328 1 95.94 450 THR A C 1
ATOM 3499 O O . THR A 1 450 ? 22.234 10.883 18.516 1 95.94 450 THR A O 1
ATOM 3502 N N . PHE A 1 451 ? 21.484 10.211 16.516 1 93.69 451 PHE A N 1
ATOM 3503 C CA . PHE A 1 451 ? 21.297 8.828 16.938 1 93.69 451 PHE A CA 1
ATOM 3504 C C . PHE A 1 451 ? 22 7.867 15.984 1 93.69 451 PHE A C 1
ATOM 3506 O O . PHE A 1 451 ? 21.797 7.938 14.773 1 93.69 451 PHE A O 1
ATOM 3513 N N . LYS A 1 452 ? 22.75 6.902 16.453 1 91.19 452 LYS A N 1
ATOM 3514 C CA . LYS A 1 452 ? 23.391 5.871 15.641 1 91.19 452 LYS A CA 1
ATOM 3515 C C . LYS A 1 452 ? 22.359 4.867 15.125 1 91.19 452 LYS A C 1
ATOM 3517 O O . LYS A 1 452 ? 22.422 4.453 13.969 1 91.19 452 LYS A O 1
ATOM 3522 N N . THR A 1 453 ? 21.484 4.473 16.016 1 90 453 THR A N 1
ATOM 3523 C CA . THR A 1 453 ? 20.344 3.641 15.68 1 90 453 THR A CA 1
ATOM 3524 C C . THR A 1 453 ? 19.047 4.426 15.82 1 90 453 THR A C 1
ATOM 3526 O O . THR A 1 453 ? 18.828 5.094 16.828 1 90 453 THR A O 1
ATOM 3529 N N . PRO A 1 454 ? 18.234 4.293 14.812 1 86.81 454 PRO A N 1
ATOM 3530 C CA . PRO A 1 454 ? 17.016 5.082 14.898 1 86.81 454 PRO A CA 1
ATOM 3531 C C . PRO A 1 454 ? 16.141 4.688 16.094 1 86.81 454 PRO A C 1
ATOM 3533 O O . PRO A 1 454 ? 15.781 3.516 16.234 1 86.81 454 PRO A O 1
ATOM 3536 N N . PRO A 1 455 ? 15.812 5.621 16.844 1 84.56 455 PRO A N 1
ATOM 3537 C CA . PRO A 1 455 ? 14.953 5.309 18 1 84.56 455 PRO A CA 1
ATOM 3538 C C . PRO A 1 455 ? 13.492 5.102 17.594 1 84.56 455 PRO A C 1
ATOM 3540 O O . PRO A 1 455 ? 12.695 4.598 18.391 1 84.56 455 PRO A O 1
ATOM 3543 N N . ILE A 1 456 ? 13.125 5.574 16.438 1 80.62 456 ILE A N 1
ATOM 3544 C CA . ILE A 1 456 ? 11.781 5.426 15.906 1 80.62 456 ILE A CA 1
ATOM 3545 C C . ILE A 1 456 ? 11.828 4.605 14.617 1 80.62 456 ILE A C 1
ATOM 3547 O O . ILE A 1 456 ? 12.734 4.781 13.797 1 80.62 456 ILE A O 1
ATOM 3551 N N . ALA A 1 457 ? 10.805 3.664 14.531 1 76.38 457 ALA A N 1
ATOM 3552 C CA . ALA A 1 457 ? 10.742 2.797 13.359 1 76.38 457 ALA A CA 1
ATOM 3553 C C . ALA A 1 457 ? 10.68 3.619 12.07 1 76.38 457 ALA A C 1
ATOM 3555 O O . ALA A 1 457 ? 9.977 4.637 12.016 1 76.38 457 ALA A O 1
ATOM 3556 N N . GLN A 1 458 ? 11.508 3.16 11.133 1 80 458 GLN A N 1
ATOM 3557 C CA . GLN A 1 458 ? 11.523 3.824 9.828 1 80 458 GLN A CA 1
ATOM 3558 C C . GLN A 1 458 ? 10.547 3.162 8.867 1 80 458 GLN A C 1
ATOM 3560 O O . GLN A 1 458 ? 10.406 1.938 8.852 1 80 458 GLN A O 1
ATOM 3565 N N . TRP A 1 459 ? 9.797 3.979 8.195 1 81.75 459 TRP A N 1
ATOM 3566 C CA . TRP A 1 459 ? 8.867 3.512 7.172 1 81.75 459 TRP A CA 1
ATOM 3567 C C . TRP A 1 459 ? 9.359 3.906 5.781 1 81.75 459 TRP A C 1
ATOM 3569 O O . TRP A 1 459 ? 9.805 5.035 5.57 1 81.75 459 TRP A O 1
ATOM 3579 N N . PRO A 1 460 ? 9.289 2.951 4.828 1 83.81 460 PRO A N 1
ATOM 3580 C CA . PRO A 1 460 ? 9.484 3.395 3.447 1 83.81 460 PRO A CA 1
ATOM 3581 C C . PRO A 1 460 ? 8.438 4.414 3.002 1 83.81 460 PRO A C 1
ATOM 3583 O O . PRO A 1 460 ? 7.266 4.316 3.389 1 83.81 460 PRO A O 1
ATOM 3586 N N . VAL A 1 461 ? 8.914 5.348 2.254 1 82.69 461 VAL A N 1
ATOM 3587 C CA . VAL A 1 461 ? 8.047 6.441 1.816 1 82.69 461 VAL A CA 1
ATOM 3588 C C . VAL A 1 461 ? 6.777 5.875 1.19 1 82.69 461 VAL A C 1
ATOM 3590 O O . VAL A 1 461 ? 5.676 6.352 1.472 1 82.69 461 VAL A O 1
ATOM 3593 N N . GLY A 1 462 ? 6.895 4.852 0.339 1 84.56 462 GLY A N 1
ATOM 3594 C CA . GLY A 1 462 ? 5.734 4.242 -0.292 1 84.56 462 GLY A CA 1
ATOM 3595 C C . GLY A 1 462 ? 4.738 3.684 0.705 1 84.56 462 GLY A C 1
ATOM 3596 O O . GLY A 1 462 ? 3.527 3.834 0.53 1 84.56 462 GLY A O 1
ATOM 3597 N N . ASP A 1 463 ? 5.191 3.104 1.722 1 88.81 463 ASP A N 1
ATOM 3598 C CA . ASP A 1 463 ? 4.324 2.525 2.742 1 88.81 463 ASP A CA 1
ATOM 3599 C C . ASP A 1 463 ? 3.576 3.615 3.51 1 88.81 463 ASP A C 1
ATOM 3601 O O . ASP A 1 463 ? 2.391 3.467 3.812 1 88.81 463 ASP A O 1
ATOM 3605 N N . MET A 1 464 ? 4.301 4.664 3.783 1 87.38 464 MET A N 1
ATOM 3606 C CA . MET A 1 464 ? 3.686 5.777 4.5 1 87.38 464 MET A CA 1
ATOM 3607 C C . MET A 1 464 ? 2.531 6.367 3.697 1 87.38 464 MET A C 1
ATOM 3609 O O . MET A 1 464 ? 1.453 6.613 4.242 1 87.38 464 MET A O 1
ATOM 3613 N N . LEU A 1 465 ? 2.82 6.555 2.551 1 85.69 465 LEU A N 1
ATOM 3614 C CA . LEU A 1 465 ? 1.833 7.188 1.683 1 85.69 465 LEU A CA 1
ATOM 3615 C C . LEU A 1 465 ? 0.646 6.262 1.443 1 85.69 465 LEU A C 1
ATOM 3617 O O . LEU A 1 465 ? -0.501 6.711 1.401 1 85.69 465 LEU A O 1
ATOM 3621 N N . TYR A 1 466 ? 0.906 5.027 1.267 1 88.75 466 TYR A N 1
ATOM 3622 C CA . TYR A 1 466 ? -0.183 4.074 1.078 1 88.75 466 TYR A CA 1
ATOM 3623 C C . TYR A 1 466 ? -1.089 4.031 2.303 1 88.75 466 TYR A C 1
ATOM 3625 O O . TYR A 1 466 ? -2.314 4.039 2.176 1 88.75 466 TYR A O 1
ATOM 3633 N N . GLU A 1 467 ? -0.507 3.91 3.436 1 89.06 467 GLU A N 1
ATOM 3634 C CA . GLU A 1 467 ? -1.286 3.869 4.668 1 89.06 467 GLU A CA 1
ATOM 3635 C C . GLU A 1 467 ? -2.16 5.113 4.812 1 89.06 467 GLU A C 1
ATOM 3637 O O . GLU A 1 467 ? -3.291 5.031 5.293 1 89.06 467 GLU A O 1
ATOM 3642 N N . LEU A 1 468 ? -1.589 6.246 4.449 1 86.25 468 LEU A N 1
ATOM 3643 C CA . LEU A 1 468 ? -2.33 7.504 4.492 1 86.25 468 LEU A CA 1
ATOM 3644 C C . LEU A 1 468 ? -3.531 7.457 3.555 1 86.25 468 LEU A C 1
ATOM 3646 O O . LEU A 1 468 ? -4.664 7.703 3.977 1 86.25 468 LEU A O 1
ATOM 3650 N N . ILE A 1 469 ? -3.275 7.082 2.365 1 84.62 469 ILE A N 1
ATOM 3651 C CA . ILE A 1 469 ? -4.289 7.195 1.322 1 84.62 469 ILE A CA 1
ATOM 3652 C C . ILE A 1 469 ? -5.336 6.098 1.497 1 84.62 469 ILE A C 1
ATOM 3654 O O . ILE A 1 469 ? -6.539 6.367 1.47 1 84.62 469 ILE A O 1
ATOM 3658 N N . ALA A 1 470 ? -4.844 4.902 1.705 1 87.12 470 ALA A N 1
ATOM 3659 C CA . ALA A 1 470 ? -5.746 3.758 1.735 1 87.12 470 ALA A CA 1
ATOM 3660 C C . ALA A 1 470 ? -6.5 3.688 3.062 1 87.12 470 ALA A C 1
ATOM 3662 O O . ALA A 1 470 ? -7.648 3.244 3.107 1 87.12 470 ALA A O 1
ATOM 3663 N N . HIS A 1 471 ? -5.844 4.172 4.191 1 87.56 471 HIS A N 1
ATOM 3664 C CA . HIS A 1 471 ? -6.414 3.861 5.496 1 87.56 471 HIS A CA 1
ATOM 3665 C C . HIS A 1 471 ? -6.484 5.102 6.375 1 87.56 471 HIS A C 1
ATOM 3667 O O . HIS A 1 471 ? -7.055 5.062 7.469 1 87.56 471 HIS A O 1
ATOM 3673 N N . ARG A 1 472 ? -5.902 6.242 6.016 1 84.19 472 ARG A N 1
ATOM 3674 C CA . ARG A 1 472 ? -5.816 7.461 6.812 1 84.19 472 ARG A CA 1
ATOM 3675 C C . ARG A 1 472 ? -5.121 7.191 8.148 1 84.19 472 ARG A C 1
ATOM 3677 O O . ARG A 1 472 ? -5.598 7.625 9.195 1 84.19 472 ARG A O 1
ATOM 3684 N N . LYS A 1 473 ? -4.109 6.422 8.047 1 85.94 473 LYS A N 1
ATOM 3685 C CA . LYS A 1 473 ? -3.271 6.066 9.188 1 85.94 473 LYS A CA 1
ATOM 3686 C C . LYS A 1 473 ? -1.79 6.199 8.844 1 85.94 473 LYS A C 1
ATOM 3688 O O . LYS A 1 473 ? -1.438 6.645 7.75 1 85.94 473 LYS A O 1
ATOM 3693 N N . GLY A 1 474 ? -1.005 6.016 9.805 1 84.06 474 GLY A N 1
ATOM 3694 C CA . GLY A 1 474 ? 0.43 5.992 9.57 1 84.06 474 GLY A CA 1
ATOM 3695 C C . GLY A 1 474 ? 1.12 7.285 9.969 1 84.06 474 GLY A C 1
ATOM 3696 O O . GLY A 1 474 ? 0.486 8.188 10.508 1 84.06 474 GLY A O 1
ATOM 3697 N N . PRO A 1 475 ? 2.373 7.391 9.602 1 85.25 475 PRO A N 1
ATOM 3698 C CA . PRO A 1 475 ? 3.223 8.469 10.109 1 85.25 475 PRO A CA 1
ATOM 3699 C C . PRO A 1 475 ? 2.83 9.836 9.555 1 85.25 475 PRO A C 1
ATOM 3701 O O . PRO A 1 475 ? 3.115 10.867 10.18 1 85.25 475 PRO A O 1
ATOM 3704 N N . ILE A 1 476 ? 2.139 9.898 8.461 1 88.25 476 ILE A N 1
ATOM 3705 C CA . ILE A 1 476 ? 1.819 11.18 7.848 1 88.25 476 ILE A CA 1
ATOM 3706 C C . ILE A 1 476 ? 0.569 11.766 8.5 1 88.25 476 ILE A C 1
ATOM 3708 O O . ILE A 1 476 ? 0.308 12.969 8.383 1 88.25 476 ILE A O 1
ATOM 3712 N N . THR A 1 477 ? -0.168 10.953 9.266 1 88.19 477 THR A N 1
ATOM 3713 C CA . THR A 1 477 ? -1.394 11.406 9.914 1 88.19 477 THR A CA 1
ATOM 3714 C C . THR A 1 477 ? -1.098 11.969 11.297 1 88.19 477 THR A C 1
ATOM 3716 O O . THR A 1 477 ? -2.018 12.258 12.07 1 88.19 477 THR A O 1
ATOM 3719 N N . ASN A 1 478 ? 0.157 12.125 11.555 1 87.94 478 ASN A N 1
ATOM 3720 C CA . ASN A 1 478 ? 0.619 12.758 12.789 1 87.94 478 ASN A CA 1
ATOM 3721 C C . ASN A 1 478 ? 1.838 13.641 12.539 1 87.94 478 ASN A C 1
ATOM 3723 O O . ASN A 1 478 ? 2.281 13.789 11.406 1 87.94 478 ASN A O 1
ATOM 3727 N N . ILE A 1 479 ? 2.363 14.219 13.625 1 90 479 ILE A N 1
ATOM 3728 C CA . ILE A 1 479 ? 3.496 15.117 13.445 1 90 479 ILE A CA 1
ATOM 3729 C C . ILE A 1 479 ? 4.734 14.531 14.125 1 90 479 ILE A C 1
ATOM 3731 O O . ILE A 1 479 ? 5.641 15.273 14.516 1 90 479 ILE A O 1
ATOM 3735 N N . GLY A 1 480 ? 4.727 13.219 14.367 1 85.81 480 GLY A N 1
ATOM 3736 C CA . GLY A 1 480 ? 5.879 12.508 14.898 1 85.81 480 GLY A CA 1
ATOM 3737 C C . GLY A 1 480 ? 6.184 12.859 16.344 1 85.81 480 GLY A C 1
ATOM 3738 O O . GLY A 1 480 ? 5.27 13.016 17.156 1 85.81 480 GLY A O 1
ATOM 3739 N N . LEU A 1 481 ? 7.441 12.969 16.625 1 86.5 481 LEU A N 1
ATOM 3740 C CA . LEU A 1 481 ? 7.918 13.242 17.969 1 86.5 481 LEU A CA 1
ATOM 3741 C C . LEU A 1 481 ? 7.465 14.617 18.438 1 86.5 481 LEU A C 1
ATOM 3743 O O . LEU A 1 481 ? 7.371 14.875 19.641 1 86.5 481 LEU A O 1
ATOM 3747 N N . THR A 1 482 ? 7.129 15.484 17.5 1 91.12 482 THR A N 1
ATOM 3748 C CA . THR A 1 482 ? 6.699 16.844 17.828 1 91.12 482 THR A CA 1
ATOM 3749 C C . THR A 1 482 ? 5.371 16.828 18.578 1 91.12 482 THR A C 1
ATOM 3751 O O . THR A 1 482 ? 5.016 17.812 19.234 1 91.12 482 THR A O 1
ATOM 3754 N N . SER A 1 483 ? 4.703 15.727 18.531 1 88.88 483 SER A N 1
ATOM 3755 C CA . SER A 1 483 ? 3.432 15.594 19.234 1 88.88 483 SER A CA 1
ATOM 3756 C C . SER A 1 483 ? 3.65 15.352 20.734 1 88.88 483 SER A C 1
ATOM 3758 O O . SER A 1 483 ? 2.705 15.398 21.516 1 88.88 483 SER A O 1
ATOM 3760 N N . TYR A 1 484 ? 4.852 15.133 21.141 1 89 484 TYR A N 1
ATOM 3761 C CA . TYR A 1 484 ? 5.234 14.938 22.531 1 89 484 TYR A CA 1
ATOM 3762 C C . TYR A 1 484 ? 6.066 16.109 23.031 1 89 484 TYR A C 1
ATOM 3764 O O . TYR A 1 484 ? 7.297 16.078 22.984 1 89 484 TYR A O 1
ATOM 3772 N N . THR A 1 485 ? 5.449 17.141 23.578 1 89.75 485 THR A N 1
ATOM 3773 C CA . THR A 1 485 ? 6.102 18.375 23.984 1 89.75 485 THR A CA 1
ATOM 3774 C C . THR A 1 485 ? 6.207 18.469 25.5 1 89.75 485 THR A C 1
ATOM 3776 O O . THR A 1 485 ? 5.555 17.703 26.219 1 89.75 485 THR A O 1
ATOM 3779 N N . GLY A 1 486 ? 7.109 19.344 25.938 1 91.44 486 GLY A N 1
ATOM 3780 C CA . GLY A 1 486 ? 7.309 19.5 27.359 1 91.44 486 GLY A CA 1
ATOM 3781 C C . GLY A 1 486 ? 7.418 20.969 27.781 1 91.44 486 GLY A C 1
ATOM 3782 O O . GLY A 1 486 ? 7.801 21.812 26.984 1 91.44 486 GLY A O 1
ATOM 3783 N N . PHE A 1 487 ? 6.984 21.219 29.016 1 93.25 487 PHE A N 1
ATOM 3784 C CA . PHE A 1 487 ? 7.172 22.516 29.672 1 93.25 487 PHE A CA 1
ATOM 3785 C C . PHE A 1 487 ? 8.117 22.375 30.859 1 93.25 487 PHE A C 1
ATOM 3787 O O . PHE A 1 487 ? 7.934 21.516 31.719 1 93.25 487 PHE A O 1
ATOM 3794 N N . VAL A 1 488 ? 9.133 23.219 30.812 1 91.75 488 VAL A N 1
ATOM 3795 C CA . VAL A 1 488 ? 10.203 23.141 31.812 1 91.75 488 VAL A CA 1
ATOM 3796 C C . VAL A 1 488 ? 10.359 24.484 32.5 1 91.75 488 VAL A C 1
ATOM 3798 O O . VAL A 1 488 ? 10.234 25.547 31.891 1 91.75 488 VAL A O 1
ATOM 3801 N N . LYS A 1 489 ? 10.609 24.328 33.75 1 89.88 489 LYS A N 1
ATOM 3802 C CA . LYS A 1 489 ? 10.875 25.516 34.594 1 89.88 489 LYS A CA 1
ATOM 3803 C C . LYS A 1 489 ? 12.375 25.781 34.688 1 89.88 489 LYS A C 1
ATOM 3805 O O . LYS A 1 489 ? 13.156 24.859 34.969 1 89.88 489 LYS A O 1
ATOM 3810 N N . THR A 1 490 ? 12.75 26.969 34.375 1 85.06 490 THR A N 1
ATOM 3811 C CA . THR A 1 490 ? 14.141 27.359 34.625 1 85.06 490 THR A CA 1
ATOM 3812 C C . THR A 1 490 ? 14.297 28.031 35.969 1 85.06 490 THR A C 1
ATOM 3814 O O . THR A 1 490 ? 13.305 28.297 36.656 1 85.06 490 THR A O 1
ATOM 3817 N N . ASN A 1 491 ? 15.531 28.344 36.375 1 80.62 491 ASN A N 1
ATOM 3818 C CA . ASN A 1 491 ? 15.828 28.969 37.656 1 80.62 491 ASN A CA 1
ATOM 3819 C C . ASN A 1 491 ? 15.375 30.438 37.688 1 80.62 491 ASN A C 1
ATOM 3821 O O . ASN A 1 491 ? 15.227 31.016 38.75 1 80.62 491 ASN A O 1
ATOM 3825 N N . THR A 1 492 ? 15 30.938 36.562 1 78.25 492 THR A N 1
ATOM 3826 C CA . THR A 1 492 ? 14.648 32.344 36.469 1 78.25 492 THR A CA 1
ATOM 3827 C C . THR A 1 492 ? 13.141 32.562 36.594 1 78.25 492 THR A C 1
ATOM 3829 O O . THR A 1 492 ? 12.648 33.688 36.531 1 78.25 492 THR A O 1
ATOM 3832 N N . SER A 1 493 ? 12.414 31.438 36.781 1 84.38 493 SER A N 1
ATOM 3833 C CA . SER A 1 493 ? 10.961 31.562 36.781 1 84.38 493 SER A CA 1
ATOM 3834 C C . SER A 1 493 ? 10.32 30.688 37.844 1 84.38 493 SER A C 1
ATOM 3836 O O . SER A 1 493 ? 10.867 29.641 38.188 1 84.38 493 SER A O 1
ATOM 3838 N N . ASP A 1 494 ? 9.18 31.109 38.344 1 85.62 494 ASP A N 1
ATOM 3839 C CA . ASP A 1 494 ? 8.438 30.344 39.344 1 85.62 494 ASP A CA 1
ATOM 3840 C C . ASP A 1 494 ? 7.449 29.391 38.656 1 85.62 494 ASP A C 1
ATOM 3842 O O . ASP A 1 494 ? 6.859 28.531 39.344 1 85.62 494 ASP A O 1
ATOM 3846 N N . VAL A 1 495 ? 7.27 29.5 37.438 1 89.56 495 VAL A N 1
ATOM 3847 C CA . VAL A 1 495 ? 6.402 28.641 36.625 1 89.56 495 VAL A CA 1
ATOM 3848 C C . VAL A 1 495 ? 7.164 28.141 35.406 1 89.56 495 VAL A C 1
ATOM 3850 O O . VAL A 1 495 ? 8.203 28.688 35.031 1 89.56 495 VAL A O 1
ATOM 3853 N N . PRO A 1 496 ? 6.723 27.062 34.844 1 92.19 496 PRO A N 1
ATOM 3854 C CA . PRO A 1 496 ? 7.387 26.656 33.625 1 92.19 496 PRO A CA 1
ATOM 3855 C C . PRO A 1 496 ? 7.441 27.781 32.594 1 92.19 496 PRO A C 1
ATOM 3857 O O . PRO A 1 496 ? 6.402 28.344 32.219 1 92.19 496 PRO A O 1
ATOM 3860 N N . ASN A 1 497 ? 8.625 28.156 32.156 1 93.62 497 ASN A N 1
ATOM 3861 C CA . ASN A 1 497 ? 8.766 29.297 31.25 1 93.62 497 ASN A CA 1
ATOM 3862 C C . ASN A 1 497 ? 9.383 28.875 29.922 1 93.62 497 ASN A C 1
ATOM 3864 O O . ASN A 1 497 ? 9.68 29.719 29.078 1 93.62 497 ASN A O 1
ATOM 3868 N N . LEU A 1 498 ? 9.648 27.547 29.797 1 95.56 498 LEU A N 1
ATOM 3869 C CA . LEU A 1 498 ? 10.156 27.031 28.516 1 95.56 498 LEU A CA 1
ATOM 3870 C C . LEU A 1 498 ? 9.266 25.922 27.984 1 95.56 498 LEU A C 1
ATOM 3872 O O . LEU A 1 498 ? 8.766 25.094 28.766 1 95.56 498 LEU A O 1
ATOM 3876 N N . GLN A 1 499 ? 9.039 25.906 26.75 1 94.94 499 GLN A N 1
ATOM 3877 C CA . GLN A 1 499 ? 8.469 24.766 26.047 1 94.94 499 GLN A CA 1
ATOM 3878 C C . GLN A 1 499 ? 9.531 24.047 25.219 1 94.94 499 GLN A C 1
ATOM 3880 O O . GLN A 1 499 ? 10.258 24.688 24.453 1 94.94 499 GLN A O 1
ATOM 3885 N N . ILE A 1 500 ? 9.664 22.797 25.406 1 94.94 500 ILE A N 1
ATOM 3886 C CA . ILE A 1 500 ? 10.578 21.969 24.625 1 94.94 500 ILE A CA 1
ATOM 3887 C C . ILE A 1 500 ? 9.797 21.219 23.547 1 94.94 500 ILE A C 1
ATOM 3889 O O . ILE A 1 500 ? 8.914 20.422 23.859 1 94.94 500 ILE A O 1
ATOM 3893 N N . ILE A 1 501 ? 10.156 21.438 22.297 1 94.94 501 ILE A N 1
ATOM 3894 C CA . ILE A 1 501 ? 9.469 20.828 21.156 1 94.94 501 ILE A CA 1
ATOM 3895 C C . ILE A 1 501 ? 10.469 20.016 20.328 1 94.94 501 ILE A C 1
ATOM 3897 O O . ILE A 1 501 ? 11.266 20.594 19.578 1 94.94 501 ILE A O 1
ATOM 3901 N N . PRO A 1 502 ? 10.375 18.75 20.312 1 94.06 502 PRO A N 1
ATOM 3902 C CA . PRO A 1 502 ? 11.32 17.938 19.531 1 94.06 502 PRO A CA 1
ATOM 3903 C C . PRO A 1 502 ? 10.891 17.75 18.078 1 94.06 502 PRO A C 1
ATOM 3905 O O . PRO A 1 502 ? 9.711 17.516 17.812 1 94.06 502 PRO A O 1
ATOM 3908 N N . TYR A 1 503 ? 11.82 17.875 17.188 1 94.69 503 TYR A N 1
ATOM 3909 C CA . TYR A 1 503 ? 11.664 17.578 15.758 1 94.69 503 TYR A CA 1
ATOM 3910 C C . TYR A 1 503 ? 12.578 16.422 15.344 1 94.69 503 TYR A C 1
ATOM 3912 O O . TYR A 1 503 ? 13.797 16.578 15.312 1 94.69 503 TYR A O 1
ATOM 3920 N N . TYR A 1 504 ? 11.969 15.328 15 1 92.81 504 TYR A N 1
ATOM 3921 C CA . TYR A 1 504 ? 12.742 14.141 14.664 1 92.81 504 TYR A CA 1
ATOM 3922 C C . TYR A 1 504 ? 12.742 13.891 13.164 1 92.81 504 TYR A C 1
ATOM 3924 O O . TYR A 1 504 ? 11.711 14.016 12.508 1 92.81 504 TYR A O 1
ATOM 3932 N N . PHE A 1 505 ? 13.914 13.539 12.68 1 93.44 505 PHE A N 1
ATOM 3933 C CA . PHE A 1 505 ? 14.086 13.211 11.273 1 93.44 505 PHE A CA 1
ATOM 3934 C C . PHE A 1 505 ? 14.945 11.961 11.117 1 93.44 505 PHE A C 1
ATOM 3936 O O . PHE A 1 505 ? 16.016 11.852 11.711 1 93.44 505 PHE A O 1
ATOM 3943 N N . SER A 1 506 ? 14.438 11.055 10.32 1 91.38 506 SER A N 1
ATOM 3944 C CA . SER A 1 506 ? 15.195 9.836 10.031 1 91.38 506 SER A CA 1
ATOM 3945 C C . SER A 1 506 ? 16.438 10.141 9.195 1 91.38 506 SER A C 1
ATOM 3947 O O . SER A 1 506 ? 16.547 11.211 8.594 1 91.38 506 SER A O 1
ATOM 3949 N N . LYS A 1 507 ? 17.328 9.156 9.25 1 93.38 507 LYS A N 1
ATOM 3950 C CA . LYS A 1 507 ? 18.531 9.305 8.438 1 93.38 507 LYS A CA 1
ATOM 3951 C C . LYS A 1 507 ? 18.188 9.555 6.973 1 93.38 507 LYS A C 1
ATOM 3953 O O . LYS A 1 507 ? 17.375 8.836 6.395 1 93.38 507 LYS A O 1
ATOM 3958 N N . GLU A 1 508 ? 18.719 10.602 6.387 1 90.62 508 GLU A N 1
ATOM 3959 C CA . GLU A 1 508 ? 18.5 11 4.996 1 90.62 508 GLU A CA 1
ATOM 3960 C C . GLU A 1 508 ? 17.016 11.242 4.719 1 90.62 508 GLU A C 1
ATOM 3962 O O . GLU A 1 508 ? 16.469 10.703 3.76 1 90.62 508 GLU A O 1
ATOM 3967 N N . ASP A 1 509 ? 16.438 11.914 5.664 1 89.62 509 ASP A N 1
ATOM 3968 C CA . ASP A 1 509 ? 15.031 12.242 5.504 1 89.62 509 ASP A CA 1
ATOM 3969 C C . ASP A 1 509 ? 14.82 13.18 4.316 1 89.62 509 ASP A C 1
ATOM 3971 O O . ASP A 1 509 ? 15.219 14.344 4.355 1 89.62 509 ASP A O 1
ATOM 3975 N N . SER A 1 510 ? 14.25 12.727 3.303 1 76.69 510 SER A N 1
ATOM 3976 C CA . SER A 1 510 ? 14.055 13.484 2.074 1 76.69 510 SER A CA 1
ATOM 3977 C C . SER A 1 510 ? 12.656 14.086 2.006 1 76.69 510 SER A C 1
ATOM 3979 O O . SER A 1 510 ? 12.367 14.906 1.133 1 76.69 510 SER A O 1
ATOM 3981 N N . LEU A 1 511 ? 11.836 13.75 2.961 1 80.19 511 LEU A N 1
ATOM 3982 C CA . LEU A 1 511 ? 10.438 14.133 2.844 1 80.19 511 LEU A CA 1
ATOM 3983 C C . LEU A 1 511 ? 10.117 15.312 3.762 1 80.19 511 LEU A C 1
ATOM 3985 O O . LEU A 1 511 ? 9.344 16.203 3.396 1 80.19 511 LEU A O 1
ATOM 3989 N N . PHE A 1 512 ? 10.75 15.336 4.965 1 90.44 512 PHE A N 1
ATOM 3990 C CA . PHE A 1 512 ? 10.188 16.25 5.961 1 90.44 512 PHE A CA 1
ATOM 3991 C C . PHE A 1 512 ? 11.211 17.297 6.371 1 90.44 512 PHE A C 1
ATOM 3993 O O . PHE A 1 512 ? 10.844 18.422 6.734 1 90.44 512 PHE A O 1
ATOM 4000 N N . LEU A 1 513 ? 12.531 17 6.324 1 94.88 513 LEU A N 1
ATOM 4001 C CA . LEU A 1 513 ? 13.57 17.875 6.871 1 94.88 513 LEU A CA 1
ATOM 4002 C C . LEU A 1 513 ? 13.625 19.203 6.113 1 94.88 513 LEU A C 1
ATOM 4004 O O . LEU A 1 513 ? 13.68 20.266 6.723 1 94.88 513 LEU A O 1
ATOM 4008 N N . ASN A 1 514 ? 13.539 19.125 4.816 1 93.81 514 ASN A N 1
ATOM 4009 C CA . ASN A 1 514 ? 13.648 20.344 4.02 1 93.81 514 ASN A CA 1
ATOM 4010 C C . ASN A 1 514 ? 12.5 21.297 4.297 1 93.81 514 ASN A C 1
ATOM 4012 O O . ASN A 1 514 ? 12.695 22.516 4.363 1 93.81 514 ASN A O 1
ATOM 4016 N N . GLY A 1 515 ? 11.305 20.75 4.371 1 94.06 515 GLY A N 1
ATOM 4017 C CA . GLY A 1 515 ? 10.164 21.578 4.715 1 94.06 515 GLY A CA 1
ATOM 4018 C C . GLY A 1 515 ? 10.305 22.25 6.066 1 94.06 515 GLY A C 1
ATOM 4019 O O . GLY A 1 515 ? 9.969 23.422 6.219 1 94.06 515 GLY A O 1
ATOM 4020 N N . GLN A 1 516 ? 10.867 21.531 7.008 1 96.44 516 GLN A N 1
ATOM 4021 C CA . GLN A 1 516 ? 11.055 22.078 8.344 1 96.44 516 GLN A CA 1
ATOM 4022 C C . GLN A 1 516 ? 12.07 23.219 8.336 1 96.44 516 GLN A C 1
ATOM 4024 O O . GLN A 1 516 ? 11.859 24.25 8.977 1 96.44 516 GLN A O 1
ATOM 4029 N N . LEU A 1 517 ? 13.156 23 7.648 1 96.81 517 LEU A N 1
ATOM 4030 C CA . LEU A 1 517 ? 14.203 24.016 7.57 1 96.81 517 LEU A CA 1
ATOM 4031 C C . LEU A 1 517 ? 13.695 25.266 6.852 1 96.81 517 LEU A C 1
ATOM 4033 O O . LEU A 1 517 ? 14.086 26.375 7.184 1 96.81 517 LEU A O 1
ATOM 4037 N N . ALA A 1 518 ? 12.781 25.031 5.887 1 95.69 518 ALA A N 1
ATOM 4038 C CA . ALA A 1 518 ? 12.156 26.156 5.203 1 95.69 518 ALA A CA 1
ATOM 4039 C C . ALA A 1 518 ? 11.273 26.953 6.156 1 95.69 518 ALA A C 1
ATOM 4041 O O . ALA A 1 518 ? 11.25 28.188 6.105 1 95.69 518 ALA A O 1
ATOM 4042 N N . VAL A 1 519 ? 10.617 26.297 7.031 1 96.81 519 VAL A N 1
ATOM 4043 C CA . VAL A 1 519 ? 9.75 26.953 8.008 1 96.81 519 VAL A CA 1
ATOM 4044 C C . VAL A 1 519 ? 10.594 27.734 9.008 1 96.81 519 VAL A C 1
ATOM 4046 O O . VAL A 1 519 ? 10.211 28.844 9.414 1 96.81 519 VAL A O 1
ATOM 4049 N N . PHE A 1 520 ? 11.766 27.188 9.336 1 97.06 520 PHE A N 1
ATOM 4050 C CA . PHE A 1 520 ? 12.672 27.906 10.227 1 97.06 520 PHE A CA 1
ATOM 4051 C C . PHE A 1 520 ? 13.234 29.141 9.547 1 97.06 520 PHE A C 1
ATOM 4053 O O . PHE A 1 520 ? 13.68 30.078 10.211 1 97.06 520 PHE A O 1
ATOM 4060 N N . GLY A 1 521 ? 13.258 29.188 8.258 1 97.06 521 GLY A N 1
ATOM 4061 C CA . GLY A 1 521 ? 13.711 30.344 7.5 1 97.06 521 GLY A CA 1
ATOM 4062 C C . GLY A 1 521 ? 15.219 30.5 7.488 1 97.06 521 GLY A C 1
ATOM 4063 O O . GLY A 1 521 ? 15.742 31.609 7.316 1 97.06 521 GLY A O 1
ATOM 4064 N N . TYR A 1 522 ? 15.953 29.391 7.664 1 96.62 522 TYR A N 1
ATOM 4065 C CA . TYR A 1 522 ? 17.406 29.422 7.703 1 96.62 522 TYR A CA 1
ATOM 4066 C C . TYR A 1 522 ? 17.984 29.719 6.324 1 96.62 522 TYR A C 1
ATOM 4068 O O . TYR A 1 522 ? 17.344 29.422 5.309 1 96.62 522 TYR A O 1
ATOM 4076 N N . ASP A 1 523 ? 19.125 30.297 6.312 1 95.94 523 ASP A N 1
ATOM 4077 C CA . ASP A 1 523 ? 19.828 30.469 5.051 1 95.94 523 ASP A CA 1
ATOM 4078 C C . ASP A 1 523 ? 20.375 29.141 4.535 1 95.94 523 ASP A C 1
ATOM 4080 O O . ASP A 1 523 ? 20.312 28.125 5.234 1 95.94 523 ASP A O 1
ATOM 4084 N N . GLU A 1 524 ? 20.812 29.141 3.357 1 95.56 524 GLU A N 1
ATOM 4085 C CA . GLU A 1 524 ? 21.203 27.891 2.699 1 95.56 524 GLU A CA 1
ATOM 4086 C C . GLU A 1 524 ? 22.406 27.266 3.381 1 95.56 524 GLU A C 1
ATOM 4088 O O . GLU A 1 524 ? 22.516 26.031 3.447 1 95.56 524 GLU A O 1
ATOM 4093 N N . ALA A 1 525 ? 23.344 28.047 3.809 1 95.31 525 ALA A N 1
ATOM 4094 C CA . ALA A 1 525 ? 24.531 27.516 4.484 1 95.31 525 ALA A CA 1
ATOM 4095 C C . ALA A 1 525 ? 24.141 26.734 5.734 1 95.31 525 ALA A C 1
ATOM 4097 O O . ALA A 1 525 ? 24.672 25.641 5.973 1 95.31 525 ALA A O 1
ATOM 4098 N N . THR A 1 526 ? 23.281 27.312 6.527 1 96.06 526 THR A N 1
ATOM 4099 C CA . THR A 1 526 ? 22.797 26.656 7.738 1 96.06 526 THR A CA 1
ATOM 4100 C C . THR A 1 526 ? 22.016 25.391 7.398 1 96.06 526 THR A C 1
ATOM 4102 O O . THR A 1 526 ? 22.188 24.344 8.031 1 96.06 526 THR A O 1
ATOM 4105 N N . ARG A 1 527 ? 21.156 25.453 6.418 1 96.62 527 ARG A N 1
ATOM 4106 C CA . ARG A 1 527 ? 20.375 24.297 5.977 1 96.62 527 ARG A CA 1
ATOM 4107 C C . ARG A 1 527 ? 21.297 23.156 5.555 1 96.62 527 ARG A C 1
ATOM 4109 O O . ARG A 1 527 ? 21.062 22 5.91 1 96.62 527 ARG A O 1
ATOM 4116 N N . LYS A 1 528 ? 22.266 23.469 4.742 1 96.06 528 LYS A N 1
ATOM 4117 C CA . LYS A 1 528 ? 23.219 22.469 4.242 1 96.06 528 LYS A CA 1
ATOM 4118 C C . LYS A 1 528 ? 23.906 21.75 5.395 1 96.06 528 LYS A C 1
ATOM 4120 O O . LYS A 1 528 ? 24.078 20.531 5.355 1 96.06 528 LYS A O 1
ATOM 4125 N N . LYS A 1 529 ? 24.328 22.484 6.402 1 95.62 529 LYS A N 1
ATOM 4126 C CA . LYS A 1 529 ? 25 21.906 7.555 1 95.62 529 LYS A CA 1
ATOM 4127 C C . LYS A 1 529 ? 24.109 20.875 8.242 1 95.62 529 LYS A C 1
ATOM 4129 O O . LYS A 1 529 ? 24.562 19.781 8.594 1 95.62 529 LYS A O 1
ATOM 4134 N N . ILE A 1 530 ? 22.875 21.219 8.445 1 96.75 530 ILE A N 1
ATOM 4135 C CA . ILE A 1 530 ? 21.938 20.328 9.125 1 96.75 530 ILE A CA 1
ATOM 4136 C C . ILE A 1 530 ? 21.672 19.109 8.25 1 96.75 530 ILE A C 1
ATOM 4138 O O . ILE A 1 530 ? 21.609 17.984 8.75 1 96.75 530 ILE A O 1
ATOM 4142 N N . ARG A 1 531 ? 21.516 19.281 6.941 1 96.44 531 ARG A N 1
ATOM 4143 C CA . ARG A 1 531 ? 21.312 18.188 6.004 1 96.44 531 ARG A CA 1
ATOM 4144 C C . ARG A 1 531 ? 22.5 17.219 6.039 1 96.44 531 ARG A C 1
ATOM 4146 O O . ARG A 1 531 ? 22.312 16 5.938 1 96.44 531 ARG A O 1
ATOM 4153 N N . GLU A 1 532 ? 23.656 17.734 6.109 1 95.75 532 GLU A N 1
ATOM 4154 C CA . GLU A 1 532 ? 24.859 16.906 6.148 1 95.75 532 GLU A CA 1
ATOM 4155 C C . GLU A 1 532 ? 24.891 16.031 7.402 1 95.75 532 GLU A C 1
ATOM 4157 O O . GLU A 1 532 ? 25.266 14.852 7.34 1 95.75 532 GLU A O 1
ATOM 4162 N N . ILE A 1 533 ? 24.484 16.625 8.445 1 95.62 533 ILE A N 1
ATOM 4163 C CA . ILE A 1 533 ? 24.391 15.859 9.68 1 95.62 533 ILE A CA 1
ATOM 4164 C C . ILE A 1 533 ? 23.359 14.742 9.523 1 95.62 533 ILE A C 1
ATOM 4166 O O . ILE A 1 533 ? 23.594 13.609 9.938 1 95.62 533 ILE A O 1
ATOM 4170 N N . ASN A 1 534 ? 22.234 15.055 8.906 1 96.5 534 ASN A N 1
ATOM 4171 C CA . ASN A 1 534 ? 21.141 14.102 8.742 1 96.5 534 ASN A CA 1
ATOM 4172 C C . ASN A 1 534 ? 21.484 13.016 7.727 1 96.5 534 ASN A C 1
ATOM 4174 O O . ASN A 1 534 ? 20.922 11.922 7.766 1 96.5 534 ASN A O 1
ATOM 4178 N N . ARG A 1 535 ? 22.406 13.211 6.824 1 94.31 535 ARG A N 1
ATOM 4179 C CA . ARG A 1 535 ? 22.859 12.195 5.875 1 94.31 535 ARG A CA 1
ATOM 4180 C C . ARG A 1 535 ? 23.547 11.039 6.59 1 94.31 535 ARG A C 1
ATOM 4182 O O . ARG A 1 535 ? 23.531 9.906 6.109 1 94.31 535 ARG A O 1
ATOM 4189 N N . GLU A 1 536 ? 24.062 11.352 7.758 1 93.5 536 GLU A N 1
ATOM 4190 C CA . GLU A 1 536 ? 24.875 10.367 8.453 1 93.5 536 GLU A CA 1
ATOM 4191 C C . GLU A 1 536 ? 24.094 9.688 9.57 1 93.5 536 GLU A C 1
ATOM 4193 O O . GLU A 1 536 ? 24.453 8.586 10.008 1 93.5 536 GLU A O 1
ATOM 4198 N N . SER A 1 537 ? 23.109 10.352 10.062 1 94.56 537 SER A N 1
ATOM 4199 C CA . SER A 1 537 ? 22.391 9.828 11.211 1 94.56 537 SER A CA 1
ATOM 4200 C C . SER A 1 537 ? 20.969 10.375 11.273 1 94.56 537 SER A C 1
ATOM 4202 O O . SER A 1 537 ? 20.656 11.391 10.641 1 94.56 537 SER A O 1
ATOM 4204 N N . SER A 1 538 ? 20.094 9.609 12 1 93.94 538 SER A N 1
ATOM 4205 C CA . SER A 1 538 ? 18.844 10.234 12.438 1 93.94 538 SER A CA 1
ATOM 4206 C C . SER A 1 538 ? 19.109 11.344 13.445 1 93.94 538 SER A C 1
ATOM 4208 O O . SER A 1 538 ? 20.078 11.281 14.211 1 93.94 538 SER A O 1
ATOM 4210 N N . ILE A 1 539 ? 18.281 12.375 13.391 1 95.44 539 ILE A N 1
ATOM 4211 C CA . ILE A 1 539 ? 18.531 13.5 14.289 1 95.44 539 ILE A CA 1
ATOM 4212 C C . ILE A 1 539 ? 17.219 13.922 14.953 1 95.44 539 ILE A C 1
ATOM 4214 O O . ILE A 1 539 ? 16.141 13.742 14.391 1 95.44 539 ILE A O 1
ATOM 4218 N N . ALA A 1 540 ? 17.297 14.406 16.156 1 93.94 540 ALA A N 1
ATOM 4219 C CA . ALA A 1 540 ? 16.25 15.156 16.844 1 93.94 540 ALA A CA 1
ATOM 4220 C C . ALA A 1 540 ? 16.703 16.578 17.156 1 93.94 540 ALA A C 1
ATOM 4222 O O . ALA A 1 540 ? 17.734 16.781 17.797 1 93.94 540 ALA A O 1
ATOM 4223 N N . MET A 1 541 ? 16 17.531 16.578 1 96.44 541 MET A N 1
ATOM 4224 C CA . MET A 1 541 ? 16.219 18.938 16.906 1 96.44 541 MET A CA 1
ATOM 4225 C C . MET A 1 541 ? 15.258 19.391 18 1 96.44 541 MET A C 1
ATOM 4227 O O . MET A 1 541 ? 14.062 19.578 17.75 1 96.44 541 MET A O 1
ATOM 4231 N N . PHE A 1 542 ? 15.781 19.594 19.172 1 95.81 542 PHE A N 1
ATOM 4232 C CA . PHE A 1 542 ? 14.945 20.031 20.297 1 95.81 542 PHE A CA 1
ATOM 4233 C C . PHE A 1 542 ? 14.789 21.547 20.297 1 95.81 542 PHE A C 1
ATOM 4235 O O . PHE A 1 542 ? 15.711 22.266 20.688 1 95.81 542 PHE A O 1
ATOM 4242 N N . GLY A 1 543 ? 13.586 21.969 19.906 1 97.31 543 GLY A N 1
ATOM 4243 C CA . GLY A 1 543 ? 13.281 23.391 19.969 1 97.31 543 GLY A CA 1
ATOM 4244 C C . GLY A 1 543 ? 13.055 23.875 21.391 1 97.31 543 GLY A C 1
ATOM 4245 O O . GLY A 1 543 ? 12.195 23.344 22.109 1 97.31 543 GLY A O 1
ATOM 4246 N N . VAL A 1 544 ? 13.844 24.859 21.812 1 97.31 544 VAL A N 1
ATOM 4247 C CA . VAL A 1 544 ? 13.672 25.516 23.109 1 97.31 544 VAL A CA 1
ATOM 4248 C C . VAL A 1 544 ? 12.961 26.859 22.906 1 97.31 544 VAL A C 1
ATOM 4250 O O . VAL A 1 544 ? 13.516 27.781 22.297 1 97.31 544 VAL A O 1
ATOM 4253 N N . SER A 1 545 ? 11.766 26.906 23.406 1 97.06 545 SER A N 1
ATOM 4254 C CA . SER A 1 545 ? 10.969 28.125 23.219 1 97.06 545 SER A CA 1
ATOM 4255 C C . SER A 1 545 ? 10.688 28.812 24.547 1 97.06 545 SER A C 1
ATOM 4257 O O . SER A 1 545 ? 10.266 28.156 25.516 1 97.06 545 SER A O 1
ATOM 4259 N N . LEU A 1 546 ? 10.953 30.094 24.547 1 96.69 546 LEU A N 1
ATOM 4260 C CA . LEU A 1 546 ? 10.672 30.875 25.734 1 96.69 546 LEU A CA 1
ATOM 4261 C C . LEU A 1 546 ? 9.227 31.375 25.734 1 96.69 546 LEU A C 1
ATOM 4263 O O . LEU A 1 546 ? 8.781 32 24.766 1 96.69 546 LEU A O 1
ATOM 4267 N N . MET A 1 547 ? 8.484 31.156 26.812 1 94.69 547 MET A N 1
ATOM 4268 C CA . MET A 1 547 ? 7.051 31.422 26.844 1 94.69 547 MET A CA 1
ATOM 4269 C C . MET A 1 547 ? 6.773 32.844 27.312 1 94.69 547 MET A C 1
ATOM 4271 O O . MET A 1 547 ? 5.75 33.438 26.953 1 94.69 547 MET A O 1
ATOM 4275 N N . TYR A 1 548 ? 7.695 33.438 28.094 1 93.88 548 TYR A N 1
ATOM 4276 C CA . TYR A 1 548 ? 7.492 34.781 28.609 1 93.88 548 TYR A CA 1
ATOM 4277 C C . TYR A 1 548 ? 8.672 35.688 28.266 1 93.88 548 TYR A C 1
ATOM 4279 O O . TYR A 1 548 ? 9.383 36.156 29.156 1 93.88 548 TYR A O 1
ATOM 4287 N N . PRO A 1 549 ? 8.852 35.938 27 1 95.38 549 PRO A N 1
ATOM 4288 C CA . PRO A 1 549 ? 9.945 36.844 26.641 1 95.38 549 PRO A CA 1
ATOM 4289 C C . PRO A 1 549 ? 9.75 38.25 27.188 1 95.38 549 PRO A C 1
ATOM 4291 O O . PRO A 1 549 ? 8.617 38.75 27.234 1 95.38 549 PRO A O 1
ATOM 4294 N N . LYS A 1 550 ? 10.844 38.875 27.484 1 95.81 550 LYS A N 1
ATOM 4295 C CA . LYS A 1 550 ? 10.828 40.281 27.953 1 95.81 550 LYS A CA 1
ATOM 4296 C C . LYS A 1 550 ? 10.961 41.25 26.781 1 95.81 550 LYS A C 1
ATOM 4298 O O . LYS A 1 550 ? 10.578 42.406 26.891 1 95.81 550 LYS A O 1
ATOM 4303 N N . SER A 1 551 ? 11.516 40.75 25.688 1 96.75 551 SER A N 1
ATOM 4304 C CA . SER A 1 551 ? 11.648 41.562 24.469 1 96.75 551 SER A CA 1
ATOM 4305 C C . SER A 1 551 ? 10.281 41.906 23.891 1 96.75 551 SER A C 1
ATOM 4307 O O . SER A 1 551 ? 9.398 41.062 23.812 1 96.75 551 SER A O 1
ATOM 4309 N N . VAL A 1 552 ? 10.023 43.188 23.609 1 97.38 552 VAL A N 1
ATOM 4310 C CA . VAL A 1 552 ? 8.781 43.719 23.031 1 97.38 552 VAL A CA 1
ATOM 4311 C C . VAL A 1 552 ? 9.094 44.531 21.781 1 97.38 552 VAL A C 1
ATOM 4313 O O . VAL A 1 552 ? 10.07 45.281 21.75 1 97.38 552 VAL A O 1
ATOM 4316 N N . GLY A 1 553 ? 8.32 44.312 20.75 1 97.62 553 GLY A N 1
ATOM 4317 C CA . GLY A 1 553 ? 8.531 45 19.484 1 97.62 553 GLY A CA 1
ATOM 4318 C C . GLY A 1 553 ? 7.32 45.781 19.031 1 97.62 553 GLY A C 1
ATOM 4319 O O . GLY A 1 553 ? 6.539 46.25 19.859 1 97.62 553 GLY A O 1
ATOM 4320 N N . SER A 1 554 ? 7.309 46.094 17.719 1 98.19 554 SER A N 1
ATOM 4321 C CA . SER A 1 554 ? 6.223 46.875 17.125 1 98.19 554 SER A CA 1
ATOM 4322 C C . SER A 1 554 ? 6.027 46.531 15.656 1 98.19 554 SER A C 1
ATOM 4324 O O . SER A 1 554 ? 6.902 45.938 15.031 1 98.19 554 SER A O 1
ATOM 4326 N N . VAL A 1 555 ? 4.855 46.844 15.188 1 98.5 555 VAL A N 1
ATOM 4327 C CA . VAL A 1 555 ? 4.5 46.75 13.773 1 98.5 555 VAL A CA 1
ATOM 4328 C C . VAL A 1 555 ? 4.117 48.125 13.25 1 98.5 555 VAL A C 1
ATOM 4330 O O . VAL A 1 555 ? 3.27 48.812 13.828 1 98.5 555 VAL A O 1
ATOM 4333 N N . TYR A 1 556 ? 4.746 48.562 12.195 1 98.31 556 TYR A N 1
ATOM 4334 C CA . TYR A 1 556 ? 4.438 49.875 11.625 1 98.31 556 TYR A CA 1
ATOM 4335 C C . TYR A 1 556 ? 4.602 49.844 10.109 1 98.31 556 TYR A C 1
ATOM 4337 O O . TYR A 1 556 ? 5.277 48.969 9.562 1 98.31 556 TYR A O 1
ATOM 4345 N N . PRO A 1 557 ? 3.902 50.75 9.438 1 97.62 557 PRO A N 1
ATOM 4346 C CA . PRO A 1 557 ? 3.939 50.719 7.973 1 97.62 557 PRO A CA 1
ATOM 4347 C C . PRO A 1 557 ? 5.316 51.062 7.414 1 97.62 557 PRO A C 1
ATOM 4349 O O . PRO A 1 557 ? 5.992 51.969 7.945 1 97.62 557 PRO A O 1
ATOM 4352 N N . GLU A 1 558 ? 5.703 50.406 6.422 1 96.06 558 GLU A N 1
ATOM 4353 C CA . GLU A 1 558 ? 6.934 50.719 5.699 1 96.06 558 GLU A CA 1
ATOM 4354 C C . GLU A 1 558 ? 6.715 51.812 4.676 1 96.06 558 GLU A C 1
ATOM 4356 O O . GLU A 1 558 ? 7.613 52.625 4.43 1 96.06 558 GLU A O 1
ATOM 4361 N N . THR A 1 559 ? 5.594 51.719 3.951 1 97.12 559 THR A N 1
ATOM 4362 C CA . THR A 1 559 ? 5.152 52.688 2.979 1 97.12 559 THR A CA 1
ATOM 4363 C C . THR A 1 559 ? 3.666 53 3.148 1 97.12 559 THR A C 1
ATOM 4365 O O . THR A 1 559 ? 3.006 52.406 4.012 1 97.12 559 THR A O 1
ATOM 4368 N N . SER A 1 560 ? 3.219 53.938 2.328 1 95.62 560 SER A N 1
ATOM 4369 C CA . SER A 1 560 ? 1.797 54.25 2.367 1 95.62 560 SER A CA 1
ATOM 4370 C C . SER A 1 560 ? 0.992 53.312 1.472 1 95.62 560 SER A C 1
ATOM 4372 O O . SER A 1 560 ? -0.238 53.375 1.435 1 95.62 560 SER A O 1
ATOM 4374 N N . ASN A 1 561 ? 1.723 52.406 0.795 1 95.81 561 ASN A N 1
ATOM 4375 C CA . ASN A 1 561 ? 1.058 51.406 -0.021 1 95.81 561 ASN A CA 1
ATOM 4376 C C . ASN A 1 561 ? 0.53 50.25 0.833 1 95.81 561 ASN A C 1
ATOM 4378 O O . ASN A 1 561 ? 1.309 49.5 1.438 1 95.81 561 ASN A O 1
ATOM 4382 N N . PRO A 1 562 ? -0.825 50.062 0.874 1 95.5 562 PRO A N 1
ATOM 4383 C CA . PRO A 1 562 ? -1.408 49.062 1.756 1 95.5 562 PRO A CA 1
ATOM 4384 C C . PRO A 1 562 ? -1.02 47.625 1.358 1 95.5 562 PRO A C 1
ATOM 4386 O O . PRO A 1 562 ? -1.229 46.688 2.131 1 95.5 562 PRO A O 1
ATOM 4389 N N . TYR A 1 563 ? -0.48 47.438 0.226 1 94.19 563 TYR A N 1
ATOM 4390 C CA . TYR A 1 563 ? -0.141 46.125 -0.267 1 94.19 563 TYR A CA 1
ATOM 4391 C C . TYR A 1 563 ? 1.28 45.719 0.129 1 94.19 563 TYR A C 1
ATOM 4393 O O . TYR A 1 563 ? 1.67 44.562 0.021 1 94.19 563 TYR A O 1
ATOM 4401 N N . ASP A 1 564 ? 2.059 46.656 0.569 1 96.25 564 ASP A N 1
ATOM 4402 C CA . ASP A 1 564 ? 3.391 46.375 1.089 1 96.25 564 ASP A CA 1
ATOM 4403 C C . ASP A 1 564 ? 3.312 45.781 2.502 1 96.25 564 ASP A C 1
ATOM 4405 O O . ASP A 1 564 ? 2.484 46.219 3.307 1 96.25 564 ASP A O 1
ATOM 4409 N N . HIS A 1 565 ? 4.145 44.844 2.74 1 96.69 565 HIS A N 1
ATOM 4410 C CA . HIS A 1 565 ? 4.211 44.344 4.109 1 96.69 565 HIS A CA 1
ATOM 4411 C C . HIS A 1 565 ? 4.594 45.438 5.086 1 96.69 565 HIS A C 1
ATOM 4413 O O . HIS A 1 565 ? 5.387 46.344 4.75 1 96.69 565 HIS A O 1
ATOM 4419 N N . PRO A 1 566 ? 4.004 45.406 6.23 1 98 566 PRO A N 1
ATOM 4420 C CA . PRO A 1 566 ? 4.512 46.281 7.266 1 98 566 PRO A CA 1
ATOM 4421 C C . PRO A 1 566 ? 5.887 45.875 7.789 1 98 566 PRO A C 1
ATOM 4423 O O . PRO A 1 566 ? 6.336 44.75 7.527 1 98 566 PRO A O 1
ATOM 4426 N N . VAL A 1 567 ? 6.531 46.812 8.445 1 98.19 567 VAL A N 1
ATOM 4427 C CA . VAL A 1 567 ? 7.75 46.469 9.164 1 98.19 567 VAL A CA 1
ATOM 4428 C C . VAL A 1 567 ? 7.402 45.719 10.453 1 98.19 567 VAL A C 1
ATOM 4430 O O . VAL A 1 567 ? 6.613 46.219 11.266 1 98.19 567 VAL A O 1
ATOM 4433 N N . ILE A 1 568 ? 7.887 44.594 10.547 1 98.38 568 ILE A N 1
ATOM 4434 C CA . ILE A 1 568 ? 7.75 43.812 11.773 1 98.38 568 ILE A CA 1
ATOM 4435 C C . ILE A 1 568 ? 9.047 43.875 12.578 1 98.38 568 ILE A C 1
ATOM 4437 O O . ILE A 1 568 ? 9.953 43.094 12.375 1 98.38 568 ILE A O 1
ATOM 4441 N N . ASP A 1 569 ? 9.07 44.781 13.477 1 98.06 569 ASP A N 1
ATOM 4442 C CA . ASP A 1 569 ? 10.219 45 14.352 1 98.06 569 ASP A CA 1
ATOM 4443 C C . ASP A 1 569 ? 10.047 44.281 15.688 1 98.06 569 ASP A C 1
ATOM 4445 O O . ASP A 1 569 ? 9.695 44.906 16.688 1 98.06 569 ASP A O 1
ATOM 4449 N N . ALA A 1 570 ? 10.375 43.062 15.672 1 96.62 570 ALA A N 1
ATOM 4450 C CA . ALA A 1 570 ? 10.07 42.219 16.812 1 96.62 570 ALA A CA 1
ATOM 4451 C C . ALA A 1 570 ? 11.07 42.406 17.953 1 96.62 570 ALA A C 1
ATOM 4453 O O . ALA A 1 570 ? 10.75 42.219 19.125 1 96.62 570 ALA A O 1
ATOM 4454 N N . LYS A 1 571 ? 12.32 42.75 17.609 1 96.81 571 LYS A N 1
ATOM 4455 C CA . LYS A 1 571 ? 13.406 42.906 18.562 1 96.81 571 LYS A CA 1
ATOM 4456 C C . LYS A 1 571 ? 13.562 41.688 19.438 1 96.81 571 LYS A C 1
ATOM 4458 O O . LYS A 1 571 ? 13.688 41.781 20.656 1 96.81 571 LYS A O 1
ATOM 4463 N N . LEU A 1 572 ? 13.391 40.562 18.766 1 95.75 572 LEU A N 1
ATOM 4464 C CA . LEU A 1 572 ? 13.492 39.281 19.453 1 95.75 572 LEU A CA 1
ATOM 4465 C C . LEU A 1 572 ? 14.859 39.125 20.109 1 95.75 572 LEU A C 1
ATOM 4467 O O . LEU A 1 572 ? 15.891 39.344 19.484 1 95.75 572 LEU A O 1
ATOM 4471 N N . LEU A 1 573 ? 14.914 38.844 21.406 1 97.44 573 LEU A N 1
ATOM 4472 C CA . LEU A 1 573 ? 16.094 38.594 22.219 1 97.44 573 LEU A CA 1
ATOM 4473 C C . LEU A 1 573 ? 16.828 39.906 22.5 1 97.44 573 LEU A C 1
ATOM 4475 O O . LEU A 1 573 ? 18.016 39.906 22.812 1 97.44 573 LEU A O 1
ATOM 4479 N N . SER A 1 574 ? 16.141 41.031 22.359 1 97.38 574 SER A N 1
ATOM 4480 C CA . SER A 1 574 ? 16.75 42.312 22.688 1 97.38 574 SER A CA 1
ATOM 4481 C C . SER A 1 574 ? 17.016 42.406 24.188 1 97.38 574 SER A C 1
ATOM 4483 O O . SER A 1 574 ? 17.906 43.156 24.609 1 97.38 574 SER A O 1
ATOM 4485 N N . ASP A 1 575 ? 16.234 41.719 24.984 1 96.62 575 ASP A N 1
ATOM 4486 C CA . ASP A 1 575 ? 16.516 41.625 26.422 1 96.62 575 ASP A CA 1
ATOM 4487 C C . ASP A 1 575 ? 17.438 40.438 26.719 1 96.62 575 ASP A C 1
ATOM 4489 O O . ASP A 1 575 ? 17.094 39.281 26.422 1 96.62 575 ASP A O 1
ATOM 4493 N N . PRO A 1 576 ? 18.516 40.594 27.391 1 94.81 576 PRO A N 1
ATOM 4494 C CA . PRO A 1 576 ? 19.484 39.531 27.641 1 94.81 576 PRO A CA 1
ATOM 4495 C C . PRO A 1 576 ? 18.906 38.406 28.5 1 94.81 576 PRO A C 1
ATOM 4497 O O . PRO A 1 576 ? 19.359 37.25 28.406 1 94.81 576 PRO A O 1
ATOM 4500 N N . GLU A 1 577 ? 17.953 38.75 29.312 1 94.88 577 GLU A N 1
ATOM 4501 C CA . GLU A 1 577 ? 17.344 37.719 30.141 1 94.88 577 GLU A CA 1
ATOM 4502 C C . GLU A 1 577 ? 16.703 36.625 29.281 1 94.88 577 GLU A C 1
ATOM 4504 O O . GLU A 1 577 ? 16.609 35.469 29.703 1 94.88 577 GLU A O 1
ATOM 4509 N N . ASP A 1 578 ? 16.234 37 28.125 1 96.75 578 ASP A N 1
ATOM 4510 C CA . ASP A 1 578 ? 15.656 36 27.203 1 96.75 578 ASP A CA 1
ATOM 4511 C C . ASP A 1 578 ? 16.703 34.969 26.781 1 96.75 578 ASP A C 1
ATOM 4513 O O . ASP A 1 578 ? 16.406 33.781 26.703 1 96.75 578 ASP A O 1
ATOM 4517 N N . ILE A 1 579 ? 17.938 35.438 26.547 1 96.62 579 ILE A N 1
ATOM 4518 C CA . ILE A 1 579 ? 19.016 34.562 26.109 1 96.62 579 ILE A CA 1
ATOM 4519 C C . ILE A 1 579 ? 19.391 33.594 27.234 1 96.62 579 ILE A C 1
ATOM 4521 O O . ILE A 1 579 ? 19.562 32.406 27 1 96.62 579 ILE A O 1
ATOM 4525 N N . TYR A 1 580 ? 19.438 34.156 28.469 1 95.31 580 TYR A N 1
ATOM 4526 C CA . TYR A 1 580 ? 19.812 33.312 29.609 1 95.31 580 TYR A CA 1
ATOM 4527 C C . TYR A 1 580 ? 18.797 32.219 29.844 1 95.31 580 TYR A C 1
ATOM 4529 O O . TYR A 1 580 ? 19.172 31.078 30.172 1 95.31 580 TYR A O 1
ATOM 4537 N N . SER A 1 581 ? 17.531 32.531 29.688 1 95.44 581 SER A N 1
ATOM 4538 C CA . SER A 1 581 ? 16.5 31.531 29.844 1 95.44 581 SER A CA 1
ATOM 4539 C C . SER A 1 581 ? 16.641 30.406 28.812 1 95.44 581 SER A C 1
ATOM 4541 O O . SER A 1 581 ? 16.531 29.234 29.156 1 95.44 581 SER A O 1
ATOM 4543 N N . ILE A 1 582 ? 16.922 30.75 27.594 1 97.06 582 ILE A N 1
ATOM 4544 C CA . ILE A 1 582 ? 17.062 29.766 26.516 1 97.06 582 ILE A CA 1
ATOM 4545 C C . ILE A 1 582 ? 18.297 28.906 26.766 1 97.06 582 ILE A C 1
ATOM 4547 O O . ILE A 1 582 ? 18.266 27.688 26.516 1 97.06 582 ILE A O 1
ATOM 4551 N N . LEU A 1 583 ? 19.422 29.516 27.297 1 96.31 583 LEU A N 1
ATOM 4552 C CA . LEU A 1 583 ? 20.609 28.75 27.641 1 96.31 583 LEU A CA 1
ATOM 4553 C C . LEU A 1 583 ? 20.281 27.688 28.672 1 96.31 583 LEU A C 1
ATOM 4555 O O . LEU A 1 583 ? 20.812 26.562 28.609 1 96.31 583 LEU A O 1
ATOM 4559 N N . GLY A 1 584 ? 19.422 28.078 29.641 1 93.69 584 GLY A N 1
ATOM 4560 C CA . GLY A 1 584 ? 18.969 27.094 30.609 1 93.69 584 GLY A CA 1
ATOM 4561 C C . GLY A 1 584 ? 18.266 25.906 29.953 1 93.69 584 GLY A C 1
ATOM 4562 O O . GLY A 1 584 ? 18.438 24.766 30.391 1 93.69 584 GLY A O 1
ATOM 4563 N N . GLY A 1 585 ? 17.438 26.172 28.938 1 94.94 585 GLY A N 1
ATOM 4564 C CA . GLY A 1 585 ? 16.781 25.109 28.203 1 94.94 585 GLY A CA 1
ATOM 4565 C C . GLY A 1 585 ? 17.734 24.25 27.406 1 94.94 585 GLY A C 1
ATOM 4566 O O . GLY A 1 585 ? 17.531 23.031 27.312 1 94.94 585 GLY A O 1
ATOM 4567 N N . ILE A 1 586 ? 18.781 24.844 26.812 1 95.56 586 ILE A N 1
ATOM 4568 C CA . ILE A 1 586 ? 19.797 24.094 26.062 1 95.56 586 ILE A CA 1
ATOM 4569 C C . ILE A 1 586 ? 20.516 23.141 27 1 95.56 586 ILE A C 1
ATOM 4571 O O . ILE A 1 586 ? 20.766 21.984 26.641 1 95.56 586 ILE A O 1
ATOM 4575 N N . ASP A 1 587 ? 20.797 23.656 28.156 1 93.12 587 ASP A N 1
ATOM 4576 C CA . ASP A 1 587 ? 21.453 22.812 29.156 1 93.12 587 ASP A CA 1
ATOM 4577 C C . ASP A 1 587 ? 20.578 21.625 29.547 1 93.12 587 ASP A C 1
ATOM 4579 O O . ASP A 1 587 ? 21.062 20.516 29.734 1 93.12 587 ASP A O 1
ATOM 4583 N N . TRP A 1 588 ? 19.375 21.922 29.688 1 91.06 588 TRP A N 1
ATOM 4584 C CA . TRP A 1 588 ? 18.438 20.844 30 1 91.06 588 TRP A CA 1
ATOM 4585 C C . TRP A 1 588 ? 18.438 19.781 28.906 1 91.06 588 TRP A C 1
ATOM 4587 O O . TRP A 1 588 ? 18.469 18.578 29.203 1 91.06 588 TRP A O 1
ATOM 4597 N N . VAL A 1 589 ? 18.406 20.156 27.625 1 93.38 589 VAL A N 1
ATOM 4598 C CA . VAL A 1 589 ? 18.391 19.234 26.5 1 93.38 589 VAL A CA 1
ATOM 4599 C C . VAL A 1 589 ? 19.688 18.438 26.469 1 93.38 589 VAL A C 1
ATOM 4601 O O . VAL A 1 589 ? 19.688 17.234 26.172 1 93.38 589 VAL A O 1
ATOM 4604 N N . ARG A 1 590 ? 20.766 19.094 26.672 1 93.38 590 ARG A N 1
ATOM 4605 C CA . ARG A 1 590 ? 22.047 18.422 26.719 1 93.38 590 ARG A CA 1
ATOM 4606 C C . ARG A 1 590 ? 22.031 17.266 27.719 1 93.38 590 ARG A C 1
ATOM 4608 O O . ARG A 1 590 ? 22.641 16.219 27.484 1 93.38 590 ARG A O 1
ATOM 4615 N N . GLY A 1 591 ? 21.344 17.438 28.766 1 90.56 591 GLY A N 1
ATOM 4616 C CA . GLY A 1 591 ? 21.234 16.406 29.781 1 90.56 591 GLY A CA 1
ATOM 4617 C C . GLY A 1 591 ? 20.578 15.133 29.297 1 90.56 591 GLY A C 1
ATOM 4618 O O . GLY A 1 591 ? 20.828 14.055 29.844 1 90.56 591 GLY A O 1
ATOM 4619 N N . LEU A 1 592 ? 19.812 15.203 28.266 1 90.38 592 LEU A N 1
ATOM 4620 C CA . LEU A 1 592 ? 19.156 14.031 27.688 1 90.38 592 LEU A CA 1
ATOM 4621 C C . LEU A 1 592 ? 20.172 13.031 27.172 1 90.38 592 LEU A C 1
ATOM 4623 O O . LEU A 1 592 ? 19.891 11.836 27.094 1 90.38 592 LEU A O 1
ATOM 4627 N N . GLU A 1 593 ? 21.266 13.531 26.703 1 91.62 593 GLU A N 1
ATOM 4628 C CA . GLU A 1 593 ? 22.328 12.672 26.172 1 91.62 593 GLU A CA 1
ATOM 4629 C C . GLU A 1 593 ? 22.75 11.617 27.188 1 91.62 593 GLU A C 1
ATOM 4631 O O . GLU A 1 593 ? 23.109 10.5 26.828 1 91.62 593 GLU A O 1
ATOM 4636 N N . ASP A 1 594 ? 22.625 11.977 28.453 1 89.12 594 ASP A N 1
ATOM 4637 C CA . ASP A 1 594 ? 23.125 11.117 29.531 1 89.12 594 ASP A CA 1
ATOM 4638 C C . ASP A 1 594 ? 22.078 10.086 29.938 1 89.12 594 ASP A C 1
ATOM 4640 O O . ASP A 1 594 ? 22.359 9.188 30.734 1 89.12 594 ASP A O 1
ATOM 4644 N N . SER A 1 595 ? 20.922 10.172 29.422 1 89 595 SER A N 1
ATOM 4645 C CA . SER A 1 595 ? 19.891 9.188 29.734 1 89 595 SER A CA 1
ATOM 4646 C C . SER A 1 595 ? 20.266 7.801 29.219 1 89 595 SER A C 1
ATOM 4648 O O . SER A 1 595 ? 20.703 7.652 28.078 1 89 595 SER A O 1
ATOM 4650 N N . PRO A 1 596 ? 20.062 6.695 29.984 1 89.06 596 PRO A N 1
ATOM 4651 C CA . PRO A 1 596 ? 20.359 5.332 29.531 1 89.06 596 PRO A CA 1
ATOM 4652 C C . PRO A 1 596 ? 19.562 4.93 28.297 1 89.06 596 PRO A C 1
ATOM 4654 O O . PRO A 1 596 ? 20.094 4.227 27.422 1 89.06 596 PRO A O 1
ATOM 4657 N N . VAL A 1 597 ? 18.375 5.328 28.234 1 86.62 597 VAL A N 1
ATOM 4658 C CA . VAL A 1 597 ? 17.547 4.984 27.078 1 86.62 597 VAL A CA 1
ATOM 4659 C C . VAL A 1 597 ? 18.156 5.59 25.812 1 86.62 597 VAL A C 1
ATOM 4661 O O . VAL A 1 597 ? 18.266 4.91 24.781 1 86.62 597 VAL A O 1
ATOM 4664 N N . PHE A 1 598 ? 18.547 6.84 25.828 1 89.12 598 PHE A N 1
ATOM 4665 C CA . PHE A 1 598 ? 19.125 7.5 24.672 1 89.12 598 PHE A CA 1
ATOM 4666 C C . PHE A 1 598 ? 20.5 6.914 24.328 1 89.12 598 PHE A C 1
ATOM 4668 O O . PHE A 1 598 ? 20.859 6.805 23.156 1 89.12 598 PHE A O 1
ATOM 4675 N N . GLN A 1 599 ? 21.156 6.531 25.344 1 91.25 599 GLN A N 1
ATOM 4676 C CA . GLN A 1 599 ? 22.469 5.938 25.125 1 91.25 599 GLN A CA 1
ATOM 4677 C C . GLN A 1 599 ? 22.359 4.617 24.359 1 91.25 599 GLN A C 1
ATOM 4679 O O . GLN A 1 599 ? 23.234 4.277 23.578 1 91.25 599 GLN A O 1
ATOM 4684 N N . LYS A 1 600 ? 21.312 3.887 24.641 1 89.88 600 LYS A N 1
ATOM 4685 C CA . LYS A 1 600 ? 21.078 2.637 23.922 1 89.88 600 LYS A CA 1
ATOM 4686 C C . LYS A 1 600 ? 20.984 2.869 22.422 1 89.88 600 LYS A C 1
ATOM 4688 O O . LYS A 1 600 ? 21.312 1.979 21.625 1 89.88 600 LYS A O 1
ATOM 4693 N N . PHE A 1 601 ? 20.609 4.07 22.109 1 89.88 601 PHE A N 1
ATOM 4694 C CA . PHE A 1 601 ? 20.469 4.379 20.688 1 89.88 601 PHE A CA 1
ATOM 4695 C C . PHE A 1 601 ? 21.688 5.129 20.172 1 89.88 601 PHE A C 1
ATOM 4697 O O . PHE A 1 601 ? 21.703 5.598 19.031 1 89.88 601 PHE A O 1
ATOM 4704 N N . GLY A 1 602 ? 22.703 5.316 20.984 1 93.25 602 GLY A N 1
ATOM 4705 C CA . GLY A 1 602 ? 23.906 6.039 20.578 1 93.25 602 GLY A CA 1
ATOM 4706 C C . GLY A 1 602 ? 23.688 7.531 20.438 1 93.25 602 GLY A C 1
ATOM 4707 O O . GLY A 1 602 ? 24.203 8.148 19.5 1 93.25 602 GLY A O 1
ATOM 4708 N N . ALA A 1 603 ? 22.891 8.086 21.281 1 93.62 603 ALA A N 1
ATOM 4709 C CA . ALA A 1 603 ? 22.578 9.508 21.203 1 93.62 603 ALA A CA 1
ATOM 4710 C C . ALA A 1 603 ? 23.797 10.359 21.531 1 93.62 603 ALA A C 1
ATOM 4712 O O . ALA A 1 603 ? 24.578 10.031 22.422 1 93.62 603 ALA A O 1
ATOM 4713 N N . LYS A 1 604 ? 24 11.398 20.75 1 95.69 604 LYS A N 1
ATOM 4714 C CA . LYS A 1 604 ? 25.062 12.375 20.969 1 95.69 604 LYS A CA 1
ATOM 4715 C C . LYS A 1 604 ? 24.562 13.797 20.734 1 95.69 604 LYS A C 1
ATOM 4717 O O . LYS A 1 604 ? 23.969 14.086 19.688 1 95.69 604 LYS A O 1
ATOM 4722 N N . PHE A 1 605 ? 24.766 14.633 21.766 1 95.56 605 PHE A N 1
ATOM 4723 C CA . PHE A 1 605 ? 24.438 16.047 21.641 1 95.56 605 PHE A CA 1
ATOM 4724 C C . PHE A 1 605 ? 25.469 16.766 20.766 1 95.56 605 PHE A C 1
ATOM 4726 O O . PHE A 1 605 ? 26.672 16.703 21.062 1 95.56 605 PHE A O 1
ATOM 4733 N N . LEU A 1 606 ? 25.031 17.422 19.688 1 93.69 606 LEU A N 1
ATOM 4734 C CA . LEU A 1 606 ? 25.938 18.016 18.703 1 93.69 606 LEU A CA 1
ATOM 4735 C C . LEU A 1 606 ? 25.672 19.5 18.547 1 93.69 606 LEU A C 1
ATOM 4737 O O . LEU A 1 606 ? 24.609 19.906 18.078 1 93.69 606 LEU A O 1
ATOM 4741 N N . PRO A 1 607 ? 26.609 20.406 18.984 1 92.56 607 PRO A N 1
ATOM 4742 C CA . PRO A 1 607 ? 26.484 21.828 18.672 1 92.56 607 PRO A CA 1
ATOM 4743 C C . PRO A 1 607 ? 26.672 22.125 17.188 1 92.56 607 PRO A C 1
ATOM 4745 O O . PRO A 1 607 ? 27.594 21.594 16.562 1 92.56 607 PRO A O 1
ATOM 4748 N N . LEU A 1 608 ? 25.766 22.828 16.641 1 92.06 608 LEU A N 1
ATOM 4749 C CA . LEU A 1 608 ? 25.875 23.234 15.25 1 92.06 608 LEU A CA 1
ATOM 4750 C C . LEU A 1 608 ? 26.906 24.359 15.094 1 92.06 608 LEU A C 1
ATOM 4752 O O . LEU A 1 608 ? 26.859 25.344 15.836 1 92.06 608 LEU A O 1
ATOM 4756 N N . TYR A 1 609 ? 27.703 24.25 14.195 1 87.56 609 TYR A N 1
ATOM 4757 C CA . TYR A 1 609 ? 28.672 25.312 13.914 1 87.56 609 TYR A CA 1
ATOM 4758 C C . TYR A 1 609 ? 27.969 26.547 13.352 1 87.56 609 TYR A C 1
ATOM 4760 O O . TYR A 1 609 ? 27.172 26.438 12.414 1 87.56 609 TYR A O 1
ATOM 4768 N N . VAL A 1 610 ? 28.188 27.656 13.961 1 90.19 610 VAL A N 1
ATOM 4769 C CA . VAL A 1 610 ? 27.625 28.938 13.5 1 90.19 610 VAL A CA 1
ATOM 4770 C C . VAL A 1 610 ? 28.719 29.75 12.82 1 90.19 610 VAL A C 1
ATOM 4772 O O . VAL A 1 610 ? 29.828 29.891 13.352 1 90.19 610 VAL A O 1
ATOM 4775 N N . ASP A 1 611 ? 28.375 30.297 11.719 1 84.69 611 ASP A N 1
ATOM 4776 C CA . ASP A 1 611 ? 29.359 31.016 10.922 1 84.69 611 ASP A CA 1
ATOM 4777 C C . ASP A 1 611 ? 29.859 32.25 11.664 1 84.69 611 ASP A C 1
ATOM 4779 O O . ASP A 1 611 ? 29.078 32.938 12.328 1 84.69 611 ASP A O 1
ATOM 4783 N N . ASN A 1 612 ? 31.094 32.594 11.664 1 83.75 612 ASN A N 1
ATOM 4784 C CA . ASN A 1 612 ? 31.766 33.781 12.18 1 83.75 612 ASN A CA 1
ATOM 4785 C C . ASN A 1 612 ? 31.781 33.781 13.711 1 83.75 612 ASN A C 1
ATOM 4787 O O . ASN A 1 612 ? 31.969 34.844 14.32 1 83.75 612 ASN A O 1
ATOM 4791 N N . CYS A 1 613 ? 31.391 32.719 14.234 1 88.12 613 CYS A N 1
ATOM 4792 C CA . CYS A 1 613 ? 31.531 32.625 15.688 1 88.12 613 CYS A CA 1
ATOM 4793 C C . CYS A 1 613 ? 33 32.438 16.094 1 88.12 613 CYS A C 1
ATOM 4795 O O . CYS A 1 613 ? 33.688 31.562 15.578 1 88.12 613 CYS A O 1
ATOM 4797 N N . LEU A 1 614 ? 33.531 33.219 17.031 1 89 614 LEU A N 1
ATOM 4798 C CA . LEU A 1 614 ? 34.938 33.25 17.406 1 89 614 LEU A CA 1
ATOM 4799 C C . LEU A 1 614 ? 35.188 32.438 18.688 1 89 614 LEU A C 1
ATOM 4801 O O . LEU A 1 614 ? 36.312 32.281 19.109 1 89 614 LEU A O 1
ATOM 4805 N N . TYR A 1 615 ? 34.188 31.891 19.281 1 93.06 615 TYR A N 1
ATOM 4806 C CA . TYR A 1 615 ? 34.281 31.203 20.547 1 93.06 615 TYR A CA 1
ATOM 4807 C C . TYR A 1 615 ? 34.375 29.688 20.344 1 93.06 615 TYR A C 1
ATOM 4809 O O . TYR A 1 615 ? 33.875 29.172 19.344 1 93.06 615 TYR A O 1
ATOM 4817 N N . PRO A 1 616 ? 35.062 28.984 21.266 1 92.31 616 PRO A N 1
ATOM 4818 C CA . PRO A 1 616 ? 35.094 27.516 21.156 1 92.31 616 PRO A CA 1
ATOM 4819 C C . PRO A 1 616 ? 33.719 26.891 21.203 1 92.31 616 PRO A C 1
ATOM 4821 O O . PRO A 1 616 ? 32.906 27.25 22.047 1 92.31 616 PRO A O 1
ATOM 4824 N N . ILE A 1 617 ? 33.562 25.984 20.281 1 89.62 617 ILE A N 1
ATOM 4825 C CA . ILE A 1 617 ? 32.281 25.312 20.172 1 89.62 617 ILE A CA 1
ATOM 4826 C C . ILE A 1 617 ? 31.938 24.641 21.5 1 89.62 617 ILE A C 1
ATOM 4828 O O . ILE A 1 617 ? 32.781 23.969 22.109 1 89.62 617 ILE A O 1
ATOM 4832 N N . GLY A 1 618 ? 30.797 25.016 22.016 1 87.25 618 GLY A N 1
ATOM 4833 C CA . GLY A 1 618 ? 30.344 24.406 23.25 1 87.25 618 GLY A CA 1
ATOM 4834 C C . GLY A 1 618 ? 30.531 25.281 24.469 1 87.25 618 GLY A C 1
ATOM 4835 O O . GLY A 1 618 ? 29.984 25.016 25.531 1 87.25 618 GLY A O 1
ATOM 4836 N N . SER A 1 619 ? 31.281 26.328 24.359 1 92.94 619 SER A N 1
ATOM 4837 C CA . SER A 1 619 ? 31.438 27.281 25.469 1 92.94 619 SER A CA 1
ATOM 4838 C C . SER A 1 619 ? 30.156 28.062 25.703 1 92.94 619 SER A C 1
ATOM 4840 O O . SER A 1 619 ? 29.266 28.062 24.859 1 92.94 619 SER A O 1
ATOM 4842 N N . ARG A 1 620 ? 30.078 28.625 26.844 1 92.94 620 ARG A N 1
ATOM 4843 C CA . ARG A 1 620 ? 28.922 29.469 27.156 1 92.94 620 ARG A CA 1
ATOM 4844 C C . ARG A 1 620 ? 28.781 30.609 26.156 1 92.94 620 ARG A C 1
ATOM 4846 O O . ARG A 1 620 ? 27.672 30.922 25.719 1 92.94 620 ARG A O 1
ATOM 4853 N N . GLU A 1 621 ? 29.922 31.172 25.75 1 94 621 GLU A N 1
ATOM 4854 C CA . GLU A 1 621 ? 29.938 32.281 24.781 1 94 621 GLU A CA 1
ATOM 4855 C C . GLU A 1 621 ? 29.453 31.781 23.406 1 94 621 GLU A C 1
ATOM 4857 O O . GLU A 1 621 ? 28.734 32.5 22.719 1 94 621 GLU A O 1
ATOM 4862 N N . TYR A 1 622 ? 29.938 30.641 23.109 1 94.75 622 TYR A N 1
ATOM 4863 C CA . TYR A 1 622 ? 29.453 30.047 21.859 1 94.75 622 TYR A CA 1
ATOM 4864 C C . TYR A 1 622 ? 27.938 29.922 21.859 1 94.75 622 TYR A C 1
ATOM 4866 O O . TYR A 1 622 ? 27.281 30.297 20.891 1 94.75 622 TYR A O 1
ATOM 4874 N N . TRP A 1 623 ? 27.406 29.422 22.938 1 96.44 623 TRP A N 1
ATOM 4875 C CA . TRP A 1 623 ? 25.969 29.172 22.984 1 96.44 623 TRP A CA 1
ATOM 4876 C C . TRP A 1 623 ? 25.188 30.484 22.953 1 96.44 623 TRP A C 1
ATOM 4878 O O . TRP A 1 623 ? 24.109 30.562 22.375 1 96.44 623 TRP A O 1
ATOM 4888 N N . MET A 1 624 ? 25.688 31.5 23.594 1 95.69 624 MET A N 1
ATOM 4889 C CA . MET A 1 624 ? 25.047 32.812 23.5 1 95.69 624 MET A CA 1
ATOM 4890 C C . MET A 1 624 ? 24.984 33.281 22.062 1 95.69 624 MET A C 1
ATOM 4892 O O . MET A 1 624 ? 23.953 33.812 21.609 1 95.69 624 MET A O 1
ATOM 4896 N N . GLU A 1 625 ? 26.031 33.031 21.359 1 95.25 625 GLU A N 1
ATOM 4897 C CA . GLU A 1 625 ? 26.062 33.375 19.938 1 95.25 625 GLU A CA 1
ATOM 4898 C C . GLU A 1 625 ? 25.125 32.5 19.125 1 95.25 625 GLU A C 1
ATOM 4900 O O . GLU A 1 625 ? 24.438 33 18.234 1 95.25 625 GLU A O 1
ATOM 4905 N N . ALA A 1 626 ? 25.219 31.281 19.422 1 96.62 626 ALA A N 1
ATOM 4906 C CA . ALA A 1 626 ? 24.359 30.344 18.703 1 96.62 626 ALA A CA 1
ATOM 4907 C C . ALA A 1 626 ? 22.875 30.719 18.859 1 96.62 626 ALA A C 1
ATOM 4909 O O . ALA A 1 626 ? 22.109 30.609 17.906 1 96.62 626 ALA A O 1
ATOM 4910 N N . VAL A 1 627 ? 22.5 31.109 20.047 1 97.81 627 VAL A N 1
ATOM 4911 C CA . VAL A 1 627 ? 21.125 31.516 20.312 1 97.81 627 VAL A CA 1
ATOM 4912 C C . VAL A 1 627 ? 20.781 32.719 19.438 1 97.81 627 VAL A C 1
ATOM 4914 O O . VAL A 1 627 ? 19.703 32.781 18.828 1 97.81 627 VAL A O 1
ATOM 4917 N N . ARG A 1 628 ? 21.625 33.656 19.312 1 96.62 628 ARG A N 1
ATOM 4918 C CA . ARG A 1 628 ? 21.375 34.844 18.484 1 96.62 628 ARG A CA 1
ATOM 4919 C C . ARG A 1 628 ? 21.266 34.469 17.016 1 96.62 628 ARG A C 1
ATOM 4921 O O . ARG A 1 628 ? 20.5 35.094 16.281 1 96.62 628 ARG A O 1
ATOM 4928 N N . HIS A 1 629 ? 22.016 33.5 16.641 1 96.19 629 HIS A N 1
ATOM 4929 C CA . HIS A 1 629 ? 22.078 33.094 15.242 1 96.19 629 HIS A CA 1
ATOM 4930 C C . HIS A 1 629 ? 20.891 32.219 14.852 1 96.19 629 HIS A C 1
ATOM 4932 O O . HIS A 1 629 ? 20.266 32.438 13.812 1 96.19 629 HIS A O 1
ATOM 4938 N N . LEU A 1 630 ? 20.562 31.297 15.703 1 97.31 630 LEU A N 1
ATOM 4939 C CA . LEU A 1 630 ? 19.703 30.203 15.266 1 97.31 630 LEU A CA 1
ATOM 4940 C C . LEU A 1 630 ? 18.281 30.391 15.766 1 97.31 630 LEU A C 1
ATOM 4942 O O . LEU A 1 630 ? 17.359 29.719 15.305 1 97.31 630 LEU A O 1
ATOM 4946 N N . THR A 1 631 ? 18.047 31.312 16.672 1 97.75 631 THR A N 1
ATOM 4947 C CA . THR A 1 631 ? 16.688 31.531 17.172 1 97.75 631 THR A CA 1
ATOM 4948 C C . THR A 1 631 ? 15.797 32.125 16.078 1 97.75 631 THR A C 1
ATOM 4950 O O . THR A 1 631 ? 16.234 33 15.336 1 97.75 631 THR A O 1
ATOM 4953 N N . VAL A 1 632 ? 14.641 31.594 15.984 1 97.31 632 VAL A N 1
ATOM 4954 C CA . VAL A 1 632 ? 13.656 32.031 15.008 1 97.31 632 VAL A CA 1
ATOM 4955 C C . VAL A 1 632 ? 12.328 32.344 15.711 1 97.31 632 VAL A C 1
ATOM 4957 O O . VAL A 1 632 ? 12.102 31.875 16.828 1 97.31 632 VAL A O 1
ATOM 4960 N N . PRO A 1 633 ? 11.5 33.156 15.102 1 96.25 633 PRO A N 1
ATOM 4961 C CA . PRO A 1 633 ? 10.195 33.438 15.711 1 96.25 633 PRO A CA 1
ATOM 4962 C C . PRO A 1 633 ? 9.227 32.25 15.57 1 96.25 633 PRO A C 1
ATOM 4964 O O . PRO A 1 633 ? 9.219 31.578 14.539 1 96.25 633 PRO A O 1
ATOM 4967 N N . ARG A 1 634 ? 8.422 32.031 16.594 1 94.06 634 ARG A N 1
ATOM 4968 C CA . ARG A 1 634 ? 7.289 31.125 16.453 1 94.06 634 ARG A CA 1
ATOM 4969 C C . ARG A 1 634 ? 6.113 31.812 15.781 1 94.06 634 ARG A C 1
ATOM 4971 O O . ARG A 1 634 ? 6.199 33 15.422 1 94.06 634 ARG A O 1
ATOM 4978 N N . LYS A 1 635 ? 5.07 31.203 15.648 1 87.5 635 LYS A N 1
ATOM 4979 C CA . LYS A 1 635 ? 3.928 31.641 14.852 1 87.5 635 LYS A CA 1
ATOM 4980 C C . LYS A 1 635 ? 2.873 32.312 15.734 1 87.5 635 LYS A C 1
ATOM 4982 O O . LYS A 1 635 ? 1.686 32.312 15.406 1 87.5 635 LYS A O 1
ATOM 4987 N N . HIS A 1 636 ? 3.34 32.938 16.859 1 87.88 636 HIS A N 1
ATOM 4988 C CA . HIS A 1 636 ? 2.334 33.375 17.812 1 87.88 636 HIS A CA 1
ATOM 4989 C C . HIS A 1 636 ? 2.504 34.875 18.141 1 87.88 636 HIS A C 1
ATOM 4991 O O . HIS A 1 636 ? 2.633 35.219 19.312 1 87.88 636 HIS A O 1
ATOM 4997 N N . PRO A 1 637 ? 2.445 35.719 17.172 1 95.62 637 PRO A N 1
ATOM 4998 C CA . PRO A 1 637 ? 2.477 37.125 17.547 1 95.62 637 PRO A CA 1
ATOM 4999 C C . PRO A 1 637 ? 1.186 37.594 18.219 1 95.62 637 PRO A C 1
ATOM 5001 O O . PRO A 1 637 ? 0.096 37.156 17.844 1 95.62 637 PRO A O 1
ATOM 5004 N N . VAL A 1 638 ? 1.338 38.469 19.25 1 97.5 638 VAL A N 1
ATOM 5005 C CA . VAL A 1 638 ? 0.174 39 19.953 1 97.5 638 VAL A CA 1
ATOM 5006 C C . VAL A 1 638 ? 0.457 40.438 20.391 1 97.5 638 VAL A C 1
ATOM 5008 O O . VAL A 1 638 ? 1.591 40.906 20.297 1 97.5 638 VAL A O 1
ATOM 5011 N N . GLY A 1 639 ? -0.553 41.188 20.703 1 97.62 639 GLY A N 1
ATOM 5012 C CA . GLY A 1 639 ? -0.428 42.375 21.562 1 97.62 639 GLY A CA 1
ATOM 5013 C C . GLY A 1 639 ? -0.418 43.688 20.812 1 97.62 639 GLY A C 1
ATOM 5014 O O . GLY A 1 639 ? -0.392 44.75 21.406 1 97.62 639 GLY A O 1
ATOM 5015 N N . THR A 1 640 ? -0.578 43.719 19.516 1 98.62 640 THR A N 1
ATOM 5016 C CA . THR A 1 640 ? -0.313 44.906 18.719 1 98.62 640 THR A CA 1
ATOM 5017 C C . THR A 1 640 ? -1.534 45.844 18.688 1 98.62 640 THR A C 1
ATOM 5019 O O . THR A 1 640 ? -1.478 46.938 18.141 1 98.62 640 THR A O 1
ATOM 5022 N N . CYS A 1 641 ? -2.607 45.406 19.172 1 98.69 641 CYS A N 1
ATOM 5023 C CA . CYS A 1 641 ? -3.805 46.188 19.453 1 98.69 641 CYS A CA 1
ATOM 5024 C C . CYS A 1 641 ? -4.316 45.906 20.859 1 98.69 641 CYS A C 1
ATOM 5026 O O . CYS A 1 641 ? -5.5 45.625 21.047 1 98.69 641 CYS A O 1
ATOM 5028 N N . LYS A 1 642 ? -3.514 46.125 21.844 1 97.81 642 LYS A N 1
ATOM 5029 C CA . LYS A 1 642 ? -3.695 45.594 23.172 1 97.81 642 LYS A CA 1
ATOM 5030 C C . LYS A 1 642 ? -4.926 46.188 23.859 1 97.81 642 LYS A C 1
ATOM 5032 O O . LYS A 1 642 ? -5.215 47.375 23.703 1 97.81 642 LYS A O 1
ATOM 5037 N N . MET A 1 643 ? -5.543 45.312 24.578 1 97.12 643 MET A N 1
ATOM 5038 C CA . MET A 1 643 ? -6.652 45.719 25.453 1 97.12 643 MET A CA 1
ATOM 5039 C C . MET A 1 643 ? -6.145 46.406 26.703 1 97.12 643 MET A C 1
ATOM 5041 O O . MET A 1 643 ? -5.051 46.125 27.188 1 97.12 643 MET A O 1
ATOM 5045 N N . GLY A 1 644 ? -6.895 47.375 27.141 1 94.81 644 GLY A N 1
ATOM 5046 C CA . GLY A 1 644 ? -6.547 48.062 28.359 1 94.81 644 GLY A CA 1
ATOM 5047 C C . GLY A 1 644 ? -7.664 48.969 28.875 1 94.81 644 GLY A C 1
ATOM 5048 O O . GLY A 1 644 ? -8.773 48.938 28.328 1 94.81 644 GLY A O 1
ATOM 5049 N N . LEU A 1 645 ? -7.32 49.562 29.953 1 89.56 645 LEU A N 1
ATOM 5050 C CA . LEU A 1 645 ? -8.258 50.5 30.547 1 89.56 645 LEU A CA 1
ATOM 5051 C C . LEU A 1 645 ? -8.32 51.781 29.719 1 89.56 645 LEU A C 1
ATOM 5053 O O . LEU A 1 645 ? -7.363 52.125 29.016 1 89.56 645 LEU A O 1
ATOM 5057 N N . PRO A 1 646 ? -9.383 52.438 29.875 1 82.38 646 PRO A N 1
ATOM 5058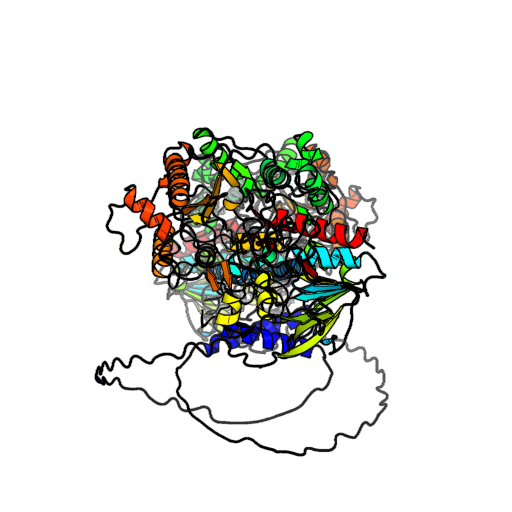 C CA . PRO A 1 646 ? -9.555 53.656 29.047 1 82.38 646 PRO A CA 1
ATOM 5059 C C . PRO A 1 646 ? -8.5 54.719 29.328 1 82.38 646 PRO A C 1
ATOM 5061 O O . PRO A 1 646 ? -8.148 55.5 28.438 1 82.38 646 PRO A O 1
ATOM 5064 N N . ASP A 1 647 ? -7.984 54.719 30.5 1 87.06 647 ASP A N 1
ATOM 5065 C CA . ASP A 1 647 ? -7.027 55.781 30.859 1 87.06 647 ASP A CA 1
ATOM 5066 C C . ASP A 1 647 ? -5.609 55.375 30.453 1 87.06 647 ASP A C 1
ATOM 5068 O O . ASP A 1 647 ? -4.684 56.188 30.516 1 87.06 647 ASP A O 1
ATOM 5072 N N . ASP A 1 648 ? -5.41 54.188 29.969 1 92.19 648 ASP A N 1
ATOM 5073 C CA . ASP A 1 648 ? -4.141 53.75 29.391 1 92.19 648 ASP A CA 1
ATOM 5074 C C . ASP A 1 648 ? -3.963 54.281 27.969 1 92.19 648 ASP A C 1
ATOM 5076 O O . ASP A 1 648 ? -4.688 53.906 27.062 1 92.19 648 ASP A O 1
ATOM 5080 N N . PRO A 1 649 ? -3.039 55.156 27.812 1 91.94 649 PRO A N 1
ATOM 5081 C CA . PRO A 1 649 ? -2.881 55.812 26.5 1 91.94 649 PRO A CA 1
ATOM 5082 C C . PRO A 1 649 ? -2.443 54.812 25.422 1 91.94 649 PRO A C 1
ATOM 5084 O O . PRO A 1 649 ? -2.594 55.094 24.234 1 91.94 649 PRO A O 1
ATOM 5087 N N . LEU A 1 650 ? -1.935 53.688 25.828 1 95.75 650 LEU A N 1
ATOM 5088 C CA . LEU A 1 650 ? -1.446 52.719 24.844 1 95.75 650 LEU A CA 1
ATOM 5089 C C . LEU A 1 650 ? -2.479 51.625 24.578 1 95.75 650 LEU A C 1
ATOM 5091 O O . LEU A 1 650 ? -2.283 50.781 23.719 1 95.75 650 LEU A O 1
ATOM 5095 N N . ALA A 1 651 ? -3.625 51.688 25.344 1 97.19 651 ALA A N 1
ATOM 5096 C CA . ALA A 1 651 ? -4.707 50.75 25.078 1 97.19 651 ALA A CA 1
ATOM 5097 C C . ALA A 1 651 ? -5.414 51.062 23.766 1 97.19 651 ALA A C 1
ATOM 5099 O O . ALA A 1 651 ? -5.637 52.219 23.438 1 97.19 651 ALA A O 1
ATOM 5100 N N . VAL A 1 652 ? -5.66 50.094 23 1 98.38 652 VAL A N 1
ATOM 5101 C CA . VAL A 1 652 ? -6.285 50.25 21.688 1 98.38 652 VAL A CA 1
ATOM 5102 C C . VAL A 1 652 ? -7.762 49.875 21.766 1 98.38 652 VAL A C 1
ATOM 5104 O O . VAL A 1 652 ? -8.609 50.531 21.156 1 98.38 652 VAL A O 1
ATOM 5107 N N . VAL A 1 653 ? -8.062 48.75 22.5 1 97.94 653 VAL A N 1
ATOM 5108 C CA . VAL A 1 653 ? -9.445 48.344 22.672 1 97.94 653 VAL A CA 1
ATOM 5109 C C . VAL A 1 653 ? -9.781 48.219 24.156 1 97.94 653 VAL A C 1
ATOM 5111 O O . VAL A 1 653 ? -8.883 48.094 24.984 1 97.94 653 VAL A O 1
ATOM 5114 N N . ASP A 1 654 ? -11.008 48.312 24.438 1 96.12 654 ASP A N 1
ATOM 5115 C CA . ASP A 1 654 ? -11.461 48.094 25.812 1 96.12 654 ASP A CA 1
ATOM 5116 C C . ASP A 1 654 ? -11.75 46.594 26.062 1 96.12 654 ASP A C 1
ATOM 5118 O O . ASP A 1 654 ? -11.562 45.781 25.156 1 96.12 654 ASP A O 1
ATOM 5122 N N . PRO A 1 655 ? -12.141 46.188 27.234 1 94.5 655 PRO A N 1
ATOM 5123 C CA . PRO A 1 655 ? -12.305 44.75 27.547 1 94.5 655 PRO A CA 1
ATOM 5124 C C . PRO A 1 655 ? -13.453 44.125 26.781 1 94.5 655 PRO A C 1
ATOM 5126 O O . PRO A 1 655 ? -13.578 42.875 26.766 1 94.5 655 PRO A O 1
ATOM 5129 N N . ASP A 1 656 ? -14.32 44.875 26.156 1 95.25 656 ASP A N 1
ATOM 5130 C CA . ASP A 1 656 ? -15.414 44.375 25.344 1 95.25 656 ASP A CA 1
ATOM 5131 C C . ASP A 1 656 ? -15.078 44.438 23.859 1 95.25 656 ASP A C 1
ATOM 5133 O O . ASP A 1 656 ? -15.977 44.438 23.016 1 95.25 656 ASP A O 1
ATOM 5137 N N . PHE A 1 657 ? -13.797 44.625 23.516 1 97.38 657 PHE A N 1
ATOM 5138 C CA . PHE A 1 657 ? -13.234 44.5 22.172 1 97.38 657 PHE A CA 1
ATOM 5139 C C . PHE A 1 657 ? -13.477 45.781 21.375 1 97.38 657 PHE A C 1
ATOM 5141 O O . PHE A 1 657 ? -13.117 45.844 20.203 1 97.38 657 PHE A O 1
ATOM 5148 N N . ARG A 1 658 ? -14.125 46.812 21.969 1 97.88 658 ARG A N 1
ATOM 5149 C CA . ARG A 1 658 ? -14.445 48.031 21.25 1 97.88 658 ARG A CA 1
ATOM 5150 C C . ARG A 1 658 ? -13.211 48.938 21.109 1 97.88 658 ARG A C 1
ATOM 5152 O O . ARG A 1 658 ? -12.469 49.125 22.078 1 97.88 658 ARG A O 1
ATOM 5159 N N . PHE A 1 659 ? -13 49.375 19.906 1 97.94 659 PHE A N 1
ATOM 5160 C CA . PHE A 1 659 ? -11.914 50.312 19.703 1 97.94 659 PHE A CA 1
ATOM 5161 C C . PHE A 1 659 ? -12.125 51.594 20.531 1 97.94 659 PHE A C 1
ATOM 5163 O O . PHE A 1 659 ? -13.219 52.156 20.547 1 97.94 659 PHE A O 1
ATOM 5170 N N . ILE A 1 660 ? -11.156 52.031 21.234 1 97.31 660 ILE A N 1
ATOM 5171 C CA . ILE A 1 660 ? -11.266 53.219 22.078 1 97.31 660 ILE A CA 1
ATOM 5172 C C . ILE A 1 660 ? -11.195 54.469 21.219 1 97.31 660 ILE A C 1
ATOM 5174 O O . ILE A 1 660 ? -10.172 54.75 20.562 1 97.31 660 ILE A O 1
ATOM 5178 N N . GLY A 1 661 ? -12.297 55.25 21.125 1 94.81 661 GLY A N 1
ATOM 5179 C CA . GLY A 1 661 ? -12.289 56.531 20.438 1 94.81 661 GLY A CA 1
ATOM 5180 C C . GLY A 1 661 ? -12.977 56.469 19.094 1 94.81 661 GLY A C 1
ATOM 5181 O O . GLY A 1 661 ? -13.133 57.5 18.438 1 94.81 661 GLY A O 1
ATOM 5182 N N . LEU A 1 662 ? -13.359 55.312 18.609 1 96.19 662 LEU A N 1
ATOM 5183 C CA . LEU A 1 662 ? -14.094 55.188 17.359 1 96.19 662 LEU A CA 1
ATOM 5184 C C . LEU A 1 662 ? -15.297 54.25 17.547 1 96.19 662 LEU A C 1
ATOM 5186 O O . LEU A 1 662 ? -15.148 53.125 18.062 1 96.19 662 LEU A O 1
ATOM 5190 N N . ASP A 1 663 ? -16.438 54.688 17.078 1 97.56 663 ASP A N 1
ATOM 5191 C CA . ASP A 1 663 ? -17.625 53.844 17.141 1 97.56 663 ASP A CA 1
ATOM 5192 C C . ASP A 1 663 ? -17.672 52.844 16 1 97.56 663 ASP A C 1
ATOM 5194 O O . ASP A 1 663 ? -17.047 53.062 14.953 1 97.56 663 ASP A O 1
ATOM 5198 N N . ASN A 1 664 ? -18.297 51.719 16.141 1 98.25 664 ASN A N 1
ATOM 5199 C CA . ASN A 1 664 ? -18.625 50.688 15.141 1 98.25 664 ASN A CA 1
ATOM 5200 C C . ASN A 1 664 ? -17.375 49.938 14.703 1 98.25 664 ASN A C 1
ATOM 5202 O O . ASN A 1 664 ? -17.25 49.562 13.539 1 98.25 664 ASN A O 1
ATOM 5206 N N . LEU A 1 665 ? -16.422 49.812 15.664 1 98.56 665 LEU A N 1
ATOM 5207 C CA . LEU A 1 665 ? -15.219 49.062 15.367 1 98.56 665 LEU A CA 1
ATOM 5208 C C . LEU A 1 665 ? -14.828 48.188 16.562 1 98.56 665 LEU A C 1
ATOM 5210 O O . LEU A 1 665 ? -14.719 48.688 17.688 1 98.56 665 LEU A O 1
ATOM 5214 N N . ARG A 1 666 ? -14.68 46.906 16.312 1 98.62 666 ARG A N 1
ATOM 5215 C CA . ARG A 1 666 ? -14.102 46 17.297 1 98.62 666 ARG A CA 1
ATOM 5216 C C . ARG A 1 666 ? -12.906 45.25 16.703 1 98.62 666 ARG A C 1
ATOM 5218 O O . ARG A 1 666 ? -12.773 45.156 15.484 1 98.62 666 ARG A O 1
ATOM 5225 N N . ILE A 1 667 ? -12.047 44.844 17.562 1 98.81 667 ILE A N 1
ATOM 5226 C CA . ILE A 1 667 ? -10.945 43.938 17.203 1 98.81 667 ILE A CA 1
ATOM 5227 C C . ILE A 1 667 ? -11.047 42.656 18.016 1 98.81 667 ILE A C 1
ATOM 5229 O O . ILE A 1 667 ? -11.055 42.688 19.25 1 98.81 667 ILE A O 1
ATOM 5233 N N . GLY A 1 668 ? -11.125 41.531 17.312 1 98.31 668 GLY A N 1
ATOM 5234 C CA . GLY A 1 668 ? -11.422 40.281 18.016 1 98.31 668 GLY A CA 1
ATOM 5235 C C . GLY A 1 668 ? -10.406 39.188 17.766 1 98.31 668 GLY A C 1
ATOM 5236 O O . GLY A 1 668 ? -10.75 38 17.719 1 98.31 668 GLY A O 1
ATOM 5237 N N . ASP A 1 669 ? -9.094 39.562 17.469 1 98.06 669 ASP A N 1
ATOM 5238 C CA . ASP A 1 669 ? -8.055 38.562 17.234 1 98.06 669 ASP A CA 1
ATOM 5239 C C . ASP A 1 669 ? -6.977 38.625 18.328 1 98.06 669 ASP A C 1
ATOM 5241 O O . ASP A 1 669 ? -7.18 39.25 19.359 1 98.06 669 ASP A O 1
ATOM 5245 N N . SER A 1 670 ? -5.906 37.938 18.125 1 97.12 670 SER A N 1
ATOM 5246 C CA . SER A 1 670 ? -4.887 37.781 19.172 1 97.12 670 SER A CA 1
ATOM 5247 C C . SER A 1 670 ? -4.156 39.094 19.422 1 97.12 670 SER A C 1
ATOM 5249 O O . SER A 1 670 ? -3.463 39.219 20.438 1 97.12 670 SER A O 1
ATOM 5251 N N . SER A 1 671 ? -4.301 40.094 18.547 1 98.31 671 SER A N 1
ATOM 5252 C CA . SER A 1 671 ? -3.621 41.375 18.703 1 98.31 671 SER A CA 1
ATOM 5253 C C . SER A 1 671 ? -4.098 42.094 19.953 1 98.31 671 SER A C 1
ATOM 5255 O O . SER A 1 671 ? -3.428 43 20.453 1 98.31 671 SER A O 1
ATOM 5257 N N . ILE A 1 672 ? -5.156 41.688 20.562 1 98 672 ILE A N 1
ATOM 5258 C CA . ILE A 1 672 ? -5.754 42.438 21.656 1 98 672 ILE A CA 1
ATOM 5259 C C . ILE A 1 672 ? -5.102 42.031 22.969 1 98 672 ILE A C 1
ATOM 5261 O O . ILE A 1 672 ? -5.324 42.688 24 1 98 672 ILE A O 1
ATOM 5265 N N . LEU A 1 673 ? -4.363 41 23 1 96.81 673 LEU A N 1
ATOM 5266 C CA . LEU A 1 673 ? -3.801 40.5 24.25 1 96.81 673 LEU A CA 1
ATOM 5267 C C . LEU A 1 673 ? -2.75 41.469 24.797 1 96.81 673 LEU A C 1
ATOM 5269 O O . LEU A 1 673 ? -1.775 41.781 24.109 1 96.81 673 LEU A O 1
ATOM 5273 N N . PRO A 1 674 ? -2.895 41.812 26.031 1 95.81 674 PRO A N 1
ATOM 5274 C CA . PRO A 1 674 ? -1.88 42.719 26.609 1 95.81 674 PRO A CA 1
ATOM 5275 C C . PRO A 1 674 ? -0.562 42 26.891 1 95.81 674 PRO A C 1
ATOM 5277 O O . PRO A 1 674 ? 0.494 42.625 26.938 1 95.81 674 PRO A O 1
ATOM 5280 N N . ARG A 1 675 ? -0.693 40.688 27.156 1 93.44 675 ARG A N 1
ATOM 5281 C CA . ARG A 1 675 ? 0.468 39.844 27.453 1 93.44 675 ARG A CA 1
ATOM 5282 C C . ARG A 1 675 ? 0.367 38.5 26.734 1 93.44 675 ARG A C 1
ATOM 5284 O O . ARG A 1 675 ? -0.726 37.969 26.594 1 93.44 675 ARG A O 1
ATOM 5291 N N . ILE A 1 676 ? 1.558 38.094 26.375 1 93.88 676 ILE A N 1
ATOM 5292 C CA . ILE A 1 676 ? 1.624 36.781 25.703 1 93.88 676 ILE A CA 1
ATOM 5293 C C . ILE A 1 676 ? 1.385 35.656 26.719 1 93.88 676 ILE A C 1
ATOM 5295 O O . ILE A 1 676 ? 1.67 35.844 27.906 1 93.88 676 ILE A O 1
ATOM 5299 N N . PHE A 1 677 ? 0.777 34.594 26.312 1 90.94 677 PHE A N 1
ATOM 5300 C CA . PHE A 1 677 ? 0.403 33.5 27.188 1 90.94 677 PHE A CA 1
ATOM 5301 C C . PHE A 1 677 ? 1.504 32.438 27.219 1 90.94 677 PHE A C 1
ATOM 5303 O O . PHE A 1 677 ? 2.484 32.531 26.484 1 90.94 677 PHE A O 1
ATOM 5310 N N . SER A 1 678 ? 1.333 31.438 28.062 1 89 678 SER A N 1
ATOM 5311 C CA . SER A 1 678 ? 2.326 30.422 28.406 1 89 678 SER A CA 1
ATOM 5312 C C . SER A 1 678 ? 2.309 29.281 27.391 1 89 678 SER A C 1
ATOM 5314 O O . SER A 1 678 ? 3.016 28.281 27.562 1 89 678 SER A O 1
ATOM 5316 N N . SER A 1 679 ? 1.478 29.375 26.438 1 85 679 SER A N 1
ATOM 5317 C CA . SER A 1 679 ? 1.425 28.312 25.438 1 85 679 SER A CA 1
ATOM 5318 C C . SER A 1 679 ? 1.045 28.875 24.078 1 85 679 SER A C 1
ATOM 5320 O O . SER A 1 679 ? 1.101 30.078 23.844 1 85 679 SER A O 1
ATOM 5322 N N . ASP A 1 680 ? 0.697 27.969 23.188 1 85.06 680 ASP A N 1
ATOM 5323 C CA . ASP A 1 680 ? 0.386 28.328 21.812 1 85.06 680 ASP A CA 1
ATOM 5324 C C . ASP A 1 680 ? -0.885 29.172 21.734 1 85.06 680 ASP A C 1
ATOM 5326 O O . ASP A 1 680 ? -1.72 29.125 22.641 1 85.06 680 ASP A O 1
ATOM 5330 N N . SER A 1 681 ? -1.007 29.859 20.703 1 84.94 681 SER A N 1
ATOM 5331 C CA . SER A 1 681 ? -2.021 30.906 20.672 1 84.94 681 SER A CA 1
ATOM 5332 C C . SER A 1 681 ? -3.283 30.438 19.969 1 84.94 681 SER A C 1
ATOM 5334 O O . SER A 1 681 ? -4.309 31.125 20 1 84.94 681 SER A O 1
ATOM 5336 N N . SER A 1 682 ? -3.26 29.328 19.359 1 89.12 682 SER A N 1
ATOM 5337 C CA . SER A 1 682 ? -4.41 28.938 18.547 1 89.12 682 SER A CA 1
ATOM 5338 C C . SER A 1 682 ? -5.656 28.766 19.406 1 89.12 682 SER A C 1
ATOM 5340 O O . SER A 1 682 ? -6.715 29.312 19.094 1 89.12 682 SER A O 1
ATOM 5342 N N . ALA A 1 683 ? -5.539 28 20.438 1 92.88 683 ALA A N 1
ATOM 5343 C CA . ALA A 1 683 ? -6.672 27.781 21.344 1 92.88 683 ALA A CA 1
ATOM 5344 C C . ALA A 1 683 ? -7.152 29.094 21.953 1 92.88 683 ALA A C 1
ATOM 5346 O O . ALA A 1 683 ? -8.359 29.344 22.031 1 92.88 683 ALA A O 1
ATOM 5347 N N . VAL A 1 684 ? -6.25 29.891 22.312 1 95.06 684 VAL A N 1
ATOM 5348 C CA . VAL A 1 684 ? -6.555 31.172 22.938 1 95.06 684 VAL A CA 1
ATOM 5349 C C . VAL A 1 684 ? -7.281 32.094 21.953 1 95.06 684 VAL A C 1
ATOM 5351 O O . VAL A 1 684 ? -8.234 32.781 22.312 1 95.06 684 VAL A O 1
ATOM 5354 N N . THR A 1 685 ? -6.812 32.094 20.734 1 97 685 THR A N 1
ATOM 5355 C CA . THR A 1 685 ? -7.418 32.938 19.719 1 97 685 THR A CA 1
ATOM 5356 C C . THR A 1 685 ? -8.859 32.531 19.453 1 97 685 THR A C 1
ATOM 5358 O O . THR A 1 685 ? -9.734 33.375 19.25 1 97 685 THR A O 1
ATOM 5361 N N . VAL A 1 686 ? -9.109 31.219 19.438 1 97.69 686 VAL A N 1
ATOM 5362 C CA . VAL A 1 686 ? -10.477 30.734 19.281 1 97.69 686 VAL A CA 1
ATOM 5363 C C . VAL A 1 686 ? -11.336 31.188 20.453 1 97.69 686 VAL A C 1
ATOM 5365 O O . VAL A 1 686 ? -12.469 31.625 20.266 1 97.69 686 VAL A O 1
ATOM 5368 N N . MET A 1 687 ? -10.797 31.062 21.625 1 97 687 MET A N 1
ATOM 5369 C CA . MET A 1 687 ? -11.492 31.5 22.828 1 97 687 MET A CA 1
ATOM 5370 C C . MET A 1 687 ? -11.828 33 22.75 1 97 687 MET A C 1
ATOM 5372 O O . MET A 1 687 ? -12.953 33.406 23.031 1 97 687 MET A O 1
ATOM 5376 N N . ILE A 1 688 ? -10.898 33.812 22.297 1 97.31 688 ILE A N 1
ATOM 5377 C CA . ILE A 1 688 ? -11.078 35.25 22.125 1 97.31 688 ILE A CA 1
ATOM 5378 C C . ILE A 1 688 ? -12.219 35.531 21.141 1 97.31 688 ILE A C 1
ATOM 5380 O O . ILE A 1 688 ? -13.086 36.344 21.406 1 97.31 688 ILE A O 1
ATOM 5384 N N . ALA A 1 689 ? -12.164 34.812 20.094 1 98.69 689 ALA A N 1
ATOM 5385 C CA . ALA A 1 689 ? -13.156 35 19.031 1 98.69 689 ALA A CA 1
ATOM 5386 C C . ALA A 1 689 ? -14.555 34.656 19.516 1 98.69 689 ALA A C 1
ATOM 5388 O O . ALA A 1 689 ? -15.523 35.344 19.219 1 98.69 689 ALA A O 1
ATOM 5389 N N . GLU A 1 690 ? -14.688 33.531 20.234 1 98.5 690 GLU A N 1
ATOM 5390 C CA . GLU A 1 690 ? -15.969 33.156 20.828 1 98.5 690 GLU A CA 1
ATOM 5391 C C . GLU A 1 690 ? -16.484 34.219 21.781 1 98.5 690 GLU A C 1
ATOM 5393 O O . GLU A 1 690 ? -17.672 34.562 21.75 1 98.5 690 GLU A O 1
ATOM 5398 N N . LYS A 1 691 ? -15.68 34.688 22.562 1 97.88 691 LYS A N 1
ATOM 5399 C CA . LYS A 1 691 ? -16.047 35.719 23.516 1 97.88 691 LYS A CA 1
ATOM 5400 C C . LYS A 1 691 ? -16.469 37 22.812 1 97.88 691 LYS A C 1
ATOM 5402 O O . LYS A 1 691 ? -17.453 37.656 23.188 1 97.88 691 LYS A O 1
ATOM 5407 N N . CYS A 1 692 ? -15.672 37.375 21.812 1 98.31 692 CYS A N 1
ATOM 5408 C CA . CYS A 1 692 ? -16 38.562 21.031 1 98.31 692 CYS A CA 1
ATOM 5409 C C . CYS A 1 692 ? -17.375 38.438 20.406 1 98.31 692 CYS A C 1
ATOM 5411 O O . CYS A 1 692 ? -18.203 39.375 20.516 1 98.31 692 CYS A O 1
ATOM 5413 N N . ALA A 1 693 ? -17.641 37.344 19.781 1 98.38 693 ALA A N 1
ATOM 5414 C CA . ALA A 1 693 ? -18.953 37.125 19.172 1 98.38 693 ALA A CA 1
ATOM 5415 C C . ALA A 1 693 ? -20.062 37.188 20.219 1 98.38 693 ALA A C 1
ATOM 5417 O O . ALA A 1 693 ? -21.125 37.75 19.969 1 98.38 693 ALA A O 1
ATOM 5418 N N . ASP A 1 694 ? -19.797 36.562 21.328 1 97.31 694 ASP A N 1
ATOM 5419 C CA . ASP A 1 694 ? -20.781 36.562 22.406 1 97.31 694 ASP A CA 1
ATOM 5420 C C . ASP A 1 694 ? -21.078 37.969 22.891 1 97.31 694 ASP A C 1
ATOM 5422 O O . ASP A 1 694 ? -22.25 38.312 23.141 1 97.31 694 ASP A O 1
ATOM 5426 N N . ARG A 1 695 ? -20.062 38.812 23.047 1 95.75 695 ARG A N 1
ATOM 5427 C CA . ARG A 1 695 ? -20.234 40.188 23.5 1 95.75 695 ARG A CA 1
ATOM 5428 C C . ARG A 1 695 ? -21.031 41 22.5 1 95.75 695 ARG A C 1
ATOM 5430 O O . ARG A 1 695 ? -21.828 41.844 22.875 1 95.75 695 ARG A O 1
ATOM 5437 N N . ILE A 1 696 ? -20.797 40.75 21.25 1 95.94 696 ILE A N 1
ATOM 5438 C CA . ILE A 1 696 ? -21.531 41.438 20.188 1 95.94 696 ILE A CA 1
ATOM 5439 C C . ILE A 1 696 ? -23 41.031 20.234 1 95.94 696 ILE A C 1
ATOM 5441 O O . ILE A 1 696 ? -23.891 41.906 20.141 1 95.94 696 ILE A O 1
ATOM 5445 N N . MET A 1 697 ? -23.281 39.812 20.391 1 92.69 697 MET A N 1
ATOM 5446 C CA . MET A 1 697 ? -24.641 39.281 20.344 1 92.69 697 MET A CA 1
ATOM 5447 C C . MET A 1 697 ? -25.422 39.656 21.594 1 92.69 697 MET A C 1
ATOM 5449 O O . MET A 1 697 ? -26.656 39.75 21.547 1 92.69 697 MET A O 1
ATOM 5453 N N . SER A 1 698 ? -24.766 39.781 22.703 1 87 698 SER A N 1
ATOM 5454 C CA . SER A 1 698 ? -25.453 40.125 23.938 1 87 698 SER A CA 1
ATOM 5455 C C . SER A 1 698 ? -25.906 41.594 23.906 1 87 698 SER A C 1
ATOM 5457 O O . SER A 1 698 ? -26.797 41.969 24.672 1 87 698 SER A O 1
ATOM 5459 N N . GLN A 1 699 ? -25.328 42.375 23.125 1 73.81 699 GLN A N 1
ATOM 5460 C CA . GLN A 1 699 ? -25.688 43.781 23.016 1 73.81 699 GLN A CA 1
ATOM 5461 C C . GLN A 1 699 ? -26.828 43.969 22.016 1 73.81 699 GLN A C 1
ATOM 5463 O O . GLN A 1 699 ? -27.438 45.062 21.953 1 73.81 699 GLN A O 1
ATOM 5468 N N . ILE A 1 700 ? -27.125 42.938 21.344 1 50.31 700 ILE A N 1
ATOM 5469 C CA . ILE A 1 700 ? -28.266 43 20.422 1 50.31 700 ILE A CA 1
ATOM 5470 C C . ILE A 1 700 ? -29.547 42.656 21.156 1 50.31 700 ILE A C 1
ATOM 5472 O O . ILE A 1 700 ? -29.609 41.688 21.906 1 50.31 700 ILE A O 1
ATOM 5476 N N . MET B 1 1 ? 13.945 19.031 -10.594 1 20.02 1 MET B N 1
ATOM 5477 C CA . MET B 1 1 ? 12.742 19.797 -10.273 1 20.02 1 MET B CA 1
ATOM 5478 C C . MET B 1 1 ? 12.07 20.297 -11.547 1 20.02 1 MET B C 1
ATOM 5480 O O . MET B 1 1 ? 10.844 20.359 -11.625 1 20.02 1 MET B O 1
ATOM 5484 N N . VAL B 1 2 ? 12.984 20.688 -12.508 1 23.81 2 VAL B N 1
ATOM 5485 C CA . VAL B 1 2 ? 12.539 21.359 -13.719 1 23.81 2 VAL B CA 1
ATOM 5486 C C . VAL B 1 2 ? 11.938 20.359 -14.695 1 23.81 2 VAL B C 1
ATOM 5488 O O . VAL B 1 2 ? 11.031 20.688 -15.461 1 23.81 2 VAL B O 1
ATOM 5491 N N . ALA B 1 3 ? 12.648 19.234 -14.719 1 23.19 3 ALA B N 1
ATOM 5492 C CA . ALA B 1 3 ? 12.297 18.234 -15.719 1 23.19 3 ALA B CA 1
ATOM 5493 C C . ALA B 1 3 ? 10.938 17.609 -15.406 1 23.19 3 ALA B C 1
ATOM 5495 O O . ALA B 1 3 ? 10.32 16.984 -16.281 1 23.19 3 ALA B O 1
ATOM 5496 N N . PHE B 1 4 ? 10.594 17.734 -14.07 1 25.55 4 PHE B N 1
ATOM 5497 C CA . PHE B 1 4 ? 9.43 17.078 -13.492 1 25.55 4 PHE B CA 1
ATOM 5498 C C . PHE B 1 4 ? 8.164 17.875 -13.766 1 25.55 4 PHE B C 1
ATOM 5500 O O . PHE B 1 4 ? 7.055 17.406 -13.516 1 25.55 4 PHE B O 1
ATOM 5507 N N . ARG B 1 5 ? 8.273 19.234 -14.047 1 27.61 5 ARG B N 1
ATOM 5508 C CA . ARG B 1 5 ? 7.18 20.172 -14.289 1 27.61 5 ARG B CA 1
ATOM 5509 C C . ARG B 1 5 ? 6.43 19.812 -15.57 1 27.61 5 ARG B C 1
ATOM 5511 O O . ARG B 1 5 ? 5.203 19.891 -15.617 1 27.61 5 ARG B O 1
ATOM 5518 N N . ASP B 1 6 ? 7.191 19.578 -16.594 1 27.22 6 ASP B N 1
ATOM 5519 C CA . ASP B 1 6 ? 6.648 19.484 -17.938 1 27.22 6 ASP B CA 1
ATOM 5520 C C . ASP B 1 6 ? 5.824 18.219 -18.125 1 27.22 6 ASP B C 1
ATOM 5522 O O . ASP B 1 6 ? 4.883 18.188 -18.906 1 27.22 6 ASP B O 1
ATOM 5526 N N . ALA B 1 7 ? 6.172 17.312 -17.234 1 27.66 7 ALA B N 1
ATOM 5527 C CA . ALA B 1 7 ? 5.52 16.016 -17.406 1 27.66 7 ALA B CA 1
ATOM 5528 C C . ALA B 1 7 ? 4.098 16.031 -16.844 1 27.66 7 ALA B C 1
ATOM 5530 O O . ALA B 1 7 ? 3.205 15.375 -17.375 1 27.66 7 ALA B O 1
ATOM 5531 N N . VAL B 1 8 ? 3.898 16.984 -15.953 1 28.33 8 VAL B N 1
ATOM 5532 C CA . VAL B 1 8 ? 2.615 17.094 -15.266 1 28.33 8 VAL B CA 1
ATOM 5533 C C . VAL B 1 8 ? 1.626 17.859 -16.141 1 28.33 8 VAL B C 1
ATOM 5535 O O . VAL B 1 8 ? 0.435 17.547 -16.172 1 28.33 8 VAL B O 1
ATOM 5538 N N . GLN B 1 9 ? 2.061 18.844 -16.984 1 27.86 9 GLN B N 1
ATOM 5539 C CA . GLN B 1 9 ? 1.152 19.609 -17.812 1 27.86 9 GLN B CA 1
ATOM 5540 C C . GLN B 1 9 ? 0.5 18.734 -18.891 1 27.86 9 GLN B C 1
ATOM 5542 O O . GLN B 1 9 ? -0.683 18.891 -19.188 1 27.86 9 GLN B O 1
ATOM 5547 N N . VAL B 1 10 ? 1.266 17.859 -19.344 1 27.73 10 VAL B N 1
ATOM 5548 C CA . VAL B 1 10 ? 0.775 17.078 -20.484 1 27.73 10 VAL B CA 1
ATOM 5549 C C . VAL B 1 10 ? -0.274 16.078 -20.016 1 27.73 10 VAL B C 1
ATOM 5551 O O . VAL B 1 10 ? -1.281 15.859 -20.688 1 27.73 10 VAL B O 1
ATOM 5554 N N . ALA B 1 11 ? -0.187 15.828 -18.719 1 28.59 11 ALA B N 1
ATOM 5555 C CA . ALA B 1 11 ? -1.149 14.867 -18.188 1 28.59 11 ALA B CA 1
ATOM 5556 C C . ALA B 1 11 ? -2.525 15.508 -18.016 1 28.59 11 ALA B C 1
ATOM 5558 O O . ALA B 1 11 ? -3.549 14.867 -18.25 1 28.59 11 ALA B O 1
ATOM 5559 N N . ALA B 1 12 ? -2.566 16.734 -17.781 1 29.09 12 ALA B N 1
ATOM 5560 C CA . ALA B 1 12 ? -3.811 17.484 -17.625 1 29.09 12 ALA B CA 1
ATOM 5561 C C . ALA B 1 12 ? -4.547 17.609 -18.953 1 29.09 12 ALA B C 1
ATOM 5563 O O . ALA B 1 12 ? -5.773 17.469 -19.016 1 29.09 12 ALA B O 1
ATOM 5564 N N . VAL B 1 13 ? -3.844 17.938 -20.016 1 29.25 13 VAL B N 1
ATOM 5565 C CA . VAL B 1 13 ? -4.504 18.156 -21.297 1 29.25 13 VAL B CA 1
ATOM 5566 C C . VAL B 1 13 ? -5.109 16.844 -21.797 1 29.25 13 VAL B C 1
ATOM 5568 O O . VAL B 1 13 ? -6.227 16.828 -22.312 1 29.25 13 VAL B O 1
ATOM 5571 N N . LEU B 1 14 ? -4.43 15.836 -21.281 1 28 14 LEU B N 1
ATOM 5572 C CA . LEU B 1 14 ? -4.895 14.57 -21.812 1 28 14 LEU B CA 1
ATOM 5573 C C . LEU B 1 14 ? -6.176 14.117 -21.125 1 28 14 LEU B C 1
ATOM 5575 O O . LEU B 1 14 ? -7.078 13.578 -21.766 1 28 14 LEU B O 1
ATOM 5579 N N . ALA B 1 15 ? -6.27 14.484 -19.922 1 28.95 15 ALA B N 1
ATOM 5580 C CA . ALA B 1 15 ? -7.531 14.172 -19.266 1 28.95 15 ALA B CA 1
ATOM 5581 C C . ALA B 1 15 ? -8.68 14.969 -19.859 1 28.95 15 ALA B C 1
ATOM 5583 O O . ALA B 1 15 ? -9.82 14.492 -19.906 1 28.95 15 ALA B O 1
ATOM 5584 N N . PHE B 1 16 ? -8.32 16.141 -20.344 1 28.59 16 PHE B N 1
ATOM 5585 C CA . PHE B 1 16 ? -9.359 16.938 -20.984 1 28.59 16 PHE B CA 1
ATOM 5586 C C . PHE B 1 16 ? -9.914 16.219 -22.203 1 28.59 16 PHE B C 1
ATOM 5588 O O . PHE B 1 16 ? -11.133 16.188 -22.422 1 28.59 16 PHE B O 1
ATOM 5595 N N . ILE B 1 17 ? -8.922 15.688 -22.922 1 26.84 17 ILE B N 1
ATOM 5596 C CA . ILE B 1 17 ? -9.414 15.148 -24.172 1 26.84 17 ILE B CA 1
ATOM 5597 C C . ILE B 1 17 ? -10.281 13.914 -23.906 1 26.84 17 ILE B C 1
ATOM 5599 O O . ILE B 1 17 ? -11.305 13.719 -24.562 1 26.84 17 ILE B O 1
ATOM 5603 N N . LEU B 1 18 ? -9.797 13.375 -22.75 1 26.09 18 LEU B N 1
ATOM 5604 C CA . LEU B 1 18 ? -10.5 12.109 -22.609 1 26.09 18 LEU B CA 1
ATOM 5605 C C . LEU B 1 18 ? -11.969 12.336 -22.266 1 26.09 18 LEU B C 1
ATOM 5607 O O . LEU B 1 18 ? -12.812 11.484 -22.562 1 26.09 18 LEU B O 1
ATOM 5611 N N . THR B 1 19 ? -12.094 13.391 -21.5 1 26.14 19 THR B N 1
ATOM 5612 C CA . THR B 1 19 ? -13.5 13.547 -21.125 1 26.14 19 THR B CA 1
ATOM 5613 C C . THR B 1 19 ? -14.344 13.883 -22.344 1 26.14 19 THR B C 1
ATOM 5615 O O . THR B 1 19 ? -15.578 13.812 -22.297 1 26.14 19 THR B O 1
ATOM 5618 N N . GLN B 1 20 ? -13.5 14.57 -23.344 1 23.41 20 GLN B N 1
ATOM 5619 C CA . GLN B 1 20 ? -14.477 14.969 -24.359 1 23.41 20 GLN B CA 1
ATOM 5620 C C . GLN B 1 20 ? -15.094 13.742 -25.031 1 23.41 20 GLN B C 1
ATOM 5622 O O . GLN B 1 20 ? -16.125 13.844 -25.688 1 23.41 20 GLN B O 1
ATOM 5627 N N . CYS B 1 21 ? -14.109 12.695 -25.016 1 22.22 21 CYS B N 1
ATOM 5628 C CA . CYS B 1 21 ? -14.547 11.812 -26.078 1 22.22 21 CYS B CA 1
ATOM 5629 C C . CYS B 1 21 ? -15.875 11.148 -25.75 1 22.22 21 CYS B C 1
ATOM 5631 O O . CYS B 1 21 ? -16.406 10.375 -26.547 1 22.22 21 CYS B O 1
ATOM 5633 N N . THR B 1 22 ? -16.094 11.164 -24.422 1 21.22 22 THR B N 1
ATOM 5634 C CA . THR B 1 22 ? -17.141 10.156 -24.406 1 21.22 22 THR B CA 1
ATOM 5635 C C . THR B 1 22 ? -18.375 10.648 -25.172 1 21.22 22 THR B C 1
ATOM 5637 O O . THR B 1 22 ? -19.422 10 -25.141 1 21.22 22 THR B O 1
ATOM 5640 N N . SER B 1 23 ? -18.234 12.039 -25.562 1 19.78 23 SER B N 1
ATOM 5641 C CA . SER B 1 23 ? -19.5 12.227 -26.266 1 19.78 23 SER B CA 1
ATOM 5642 C C . SER B 1 23 ? -19.516 11.5 -27.609 1 19.78 23 SER B C 1
ATOM 5644 O O . SER B 1 23 ? -18.766 11.859 -28.516 1 19.78 23 SER B O 1
ATOM 5646 N N . GLY B 1 24 ? -19.188 10.203 -27.547 1 17.3 24 GLY B N 1
ATOM 5647 C CA . GLY B 1 24 ? -19.297 9.367 -28.734 1 17.3 24 GLY B CA 1
ATOM 5648 C C . GLY B 1 24 ? -20.453 9.766 -29.641 1 17.3 24 GLY B C 1
ATOM 5649 O O . GLY B 1 24 ? -21.594 9.336 -29.422 1 17.3 24 GLY B O 1
ATOM 5650 N N . GLU B 1 25 ? -20.578 11.148 -29.984 1 16.28 25 GLU B N 1
ATOM 5651 C CA . GLU B 1 25 ? -21.391 11.203 -31.203 1 16.28 25 GLU B CA 1
ATOM 5652 C C . GLU B 1 25 ? -20.734 10.422 -32.344 1 16.28 25 GLU B C 1
ATOM 5654 O O . GLU B 1 25 ? -19.516 10.234 -32.344 1 16.28 25 GLU B O 1
ATOM 5659 N N . GLU B 1 26 ? -21.531 9.766 -33.188 1 16.58 26 GLU B N 1
ATOM 5660 C CA . GLU B 1 26 ? -21.531 8.969 -34.406 1 16.58 26 GLU B CA 1
ATOM 5661 C C . GLU B 1 26 ? -20.797 9.688 -35.531 1 16.58 26 GLU B C 1
ATOM 5663 O O . GLU B 1 26 ? -20.688 9.156 -36.656 1 16.58 26 GLU B O 1
ATOM 5668 N N . ALA B 1 27 ? -20.125 10.93 -35.375 1 15.97 27 ALA B N 1
ATOM 5669 C CA . ALA B 1 27 ? -19.938 11.398 -36.75 1 15.97 27 ALA B CA 1
ATOM 5670 C C . ALA B 1 27 ? -18.719 10.758 -37.406 1 15.97 27 ALA B C 1
ATOM 5672 O O . ALA B 1 27 ? -17.609 10.859 -36.875 1 15.97 27 ALA B O 1
ATOM 5673 N N . THR B 1 28 ? -18.672 9.656 -38.219 1 15.66 28 THR B N 1
ATOM 5674 C CA . THR B 1 28 ? -17.641 8.844 -38.812 1 15.66 28 THR B CA 1
ATOM 5675 C C . THR B 1 28 ? -16.766 9.695 -39.75 1 15.66 28 THR B C 1
ATOM 5677 O O . THR B 1 28 ? -17.188 10.117 -40.812 1 15.66 28 THR B O 1
ATOM 5680 N N . ALA B 1 29 ? -16.062 10.852 -39.031 1 14.34 29 ALA B N 1
ATOM 5681 C CA . ALA B 1 29 ? -15.391 11.578 -40.094 1 14.34 29 ALA B CA 1
ATOM 5682 C C . ALA B 1 29 ? -14.391 10.688 -40.812 1 14.34 29 ALA B C 1
ATOM 5684 O O . ALA B 1 29 ? -13.719 9.859 -40.219 1 14.34 29 ALA B O 1
ATOM 5685 N N . ARG B 1 30 ? -14.07 10.984 -42.25 1 14.98 30 ARG B N 1
ATOM 5686 C CA . ARG B 1 30 ? -13.578 10.375 -43.5 1 14.98 30 ARG B CA 1
ATOM 5687 C C . ARG B 1 30 ? -12.062 10.5 -43.625 1 14.98 30 ARG B C 1
ATOM 5689 O O . ARG B 1 30 ? -11.391 9.586 -44.094 1 14.98 30 ARG B O 1
ATOM 5696 N N . GLN B 1 31 ? -11.367 11.703 -43.125 1 13.84 31 GLN B N 1
ATOM 5697 C CA . GLN B 1 31 ? -10.547 12.102 -44.281 1 13.84 31 GLN B CA 1
ATOM 5698 C C . GLN B 1 31 ? -9.258 11.289 -44.344 1 13.84 31 GLN B C 1
ATOM 5700 O O . GLN B 1 31 ? -8.789 10.789 -43.312 1 13.84 31 GLN B O 1
ATOM 5705 N N . LYS B 1 32 ? -8.5 11.555 -45.562 1 14.88 32 LYS B N 1
ATOM 5706 C CA . LYS B 1 32 ? -7.648 10.812 -46.469 1 14.88 32 LYS B CA 1
ATOM 5707 C C . LYS B 1 32 ? -6.184 10.891 -46.062 1 14.88 32 LYS B C 1
ATOM 5709 O O . LYS B 1 32 ? -5.516 9.859 -45.938 1 14.88 32 LYS B O 1
ATOM 5714 N N . ARG B 1 33 ? -5.355 11.992 -46.531 1 14.19 33 ARG B N 1
ATOM 5715 C CA . ARG B 1 33 ? -4.402 11.531 -47.531 1 14.19 33 ARG B CA 1
ATOM 5716 C C . ARG B 1 33 ? -3.014 11.359 -46.938 1 14.19 33 ARG B C 1
ATOM 5718 O O . ARG B 1 33 ? -2.488 10.242 -46.906 1 14.19 33 ARG B O 1
ATOM 5725 N N . GLY B 1 34 ? -2.057 12.422 -47.219 1 13.5 34 GLY B N 1
ATOM 5726 C CA . GLY B 1 34 ? -0.923 12.18 -48.125 1 13.5 34 GLY B CA 1
ATOM 5727 C C . GLY B 1 34 ? 0.371 11.93 -47.375 1 13.5 34 GLY B C 1
ATOM 5728 O O . GLY B 1 34 ? 0.4 11.984 -46.125 1 13.5 34 GLY B O 1
ATOM 5729 N N . GLY B 1 35 ? 1.405 12.859 -47.594 1 13.61 35 GLY B N 1
ATOM 5730 C CA . GLY B 1 35 ? 2.623 12.508 -48.312 1 13.61 35 GLY B CA 1
ATOM 5731 C C . GLY B 1 35 ? 3.816 12.312 -47.406 1 13.61 35 GLY B C 1
ATOM 5732 O O . GLY B 1 35 ? 4.215 11.18 -47.125 1 13.61 35 GLY B O 1
ATOM 5733 N N . LEU B 1 36 ? 4.664 13.406 -47.25 1 13.84 36 LEU B N 1
ATOM 5734 C CA . LEU B 1 36 ? 5.98 13.367 -47.875 1 13.84 36 LEU B CA 1
ATOM 5735 C C . LEU B 1 36 ? 7.055 12.984 -46.844 1 13.84 36 LEU B C 1
ATOM 5737 O O . LEU B 1 36 ? 6.867 13.156 -45.656 1 13.84 36 LEU B O 1
ATOM 5741 N N . ALA B 1 37 ? 8.305 13.367 -47.281 1 13.73 37 ALA B N 1
ATOM 5742 C CA . ALA B 1 37 ? 9.617 12.789 -47.562 1 13.73 37 ALA B CA 1
ATOM 5743 C C . ALA B 1 37 ? 10.586 13.047 -46.406 1 13.73 37 ALA B C 1
ATOM 5745 O O . ALA B 1 37 ? 10.758 14.188 -45.969 1 13.73 37 ALA B O 1
ATOM 5746 N N . MET B 1 38 ? 10.977 12.086 -45.719 1 13.97 38 MET B N 1
ATOM 5747 C CA . MET B 1 38 ? 11.547 11.758 -44.406 1 13.97 38 MET B CA 1
ATOM 5748 C C . MET B 1 38 ? 12.984 12.258 -44.312 1 13.97 38 MET B C 1
ATOM 5750 O O . MET B 1 38 ? 13.531 12.344 -43.219 1 13.97 38 MET B O 1
ATOM 5754 N N . LEU B 1 39 ? 13.68 12.633 -45.5 1 13.61 39 LEU B N 1
ATOM 5755 C CA . LEU B 1 39 ? 14.805 11.742 -45.219 1 13.61 39 LEU B CA 1
ATOM 5756 C C . LEU B 1 39 ? 15.781 12.391 -44.25 1 13.61 39 LEU B C 1
ATOM 5758 O O . LEU B 1 39 ? 16.156 11.781 -43.25 1 13.61 39 LEU B O 1
ATOM 5762 N N . SER B 1 40 ? 16.641 13.422 -44.656 1 13.34 40 SER B N 1
ATOM 5763 C CA . SER B 1 40 ? 18.062 13.062 -44.75 1 13.34 40 SER B CA 1
ATOM 5764 C C . SER B 1 40 ? 18.844 13.562 -43.531 1 13.34 40 SER B C 1
ATOM 5766 O O . SER B 1 40 ? 18.609 14.672 -43.062 1 13.34 40 SER B O 1
ATOM 5768 N N . PHE B 1 41 ? 19.703 12.758 -42.938 1 13.89 41 PHE B N 1
ATOM 5769 C CA . PHE B 1 41 ? 20.375 12.43 -41.688 1 13.89 41 PHE B CA 1
ATOM 5770 C C . PHE B 1 41 ? 21.609 13.305 -41.469 1 13.89 41 PHE B C 1
ATOM 5772 O O . PHE B 1 41 ? 22.391 13.07 -40.562 1 13.8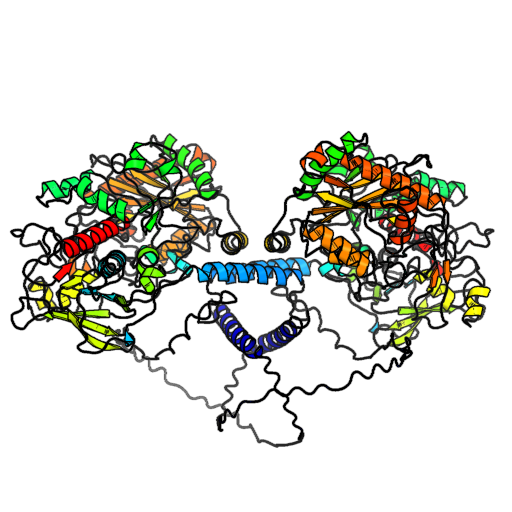9 41 PHE B O 1
ATOM 5779 N N . GLY B 1 42 ? 21.625 14.523 -42.188 1 13.31 42 GLY B N 1
ATOM 5780 C CA . GLY B 1 42 ? 23.062 14.641 -42.344 1 13.31 42 GLY B CA 1
ATOM 5781 C C . GLY B 1 42 ? 23.781 14.852 -41.031 1 13.31 42 GLY B C 1
ATOM 5782 O O . GLY B 1 42 ? 23.156 15.227 -40.031 1 13.31 42 GLY B O 1
ATOM 5783 N N . GLN B 1 43 ? 25.062 15.234 -41.156 1 13.64 43 GLN B N 1
ATOM 5784 C CA . GLN B 1 43 ? 26.391 14.93 -40.625 1 13.64 43 GLN B CA 1
ATOM 5785 C C . GLN B 1 43 ? 26.719 15.781 -39.406 1 13.64 43 GLN B C 1
ATOM 5787 O O . GLN B 1 43 ? 26.109 16.844 -39.219 1 13.64 43 GLN B O 1
ATOM 5792 N N . LYS B 1 44 ? 28.031 15.531 -38.938 1 14.67 44 LYS B N 1
ATOM 5793 C CA . LYS B 1 44 ? 28.703 15.242 -37.688 1 14.67 44 LYS B CA 1
ATOM 5794 C C . LYS B 1 44 ? 29.047 16.531 -36.938 1 14.67 44 LYS B C 1
ATOM 5796 O O . LYS B 1 44 ? 28.734 16.656 -35.75 1 14.67 44 LYS B O 1
ATOM 5801 N N . GLN B 1 45 ? 30.047 17.359 -37.375 1 13.29 45 GLN B N 1
ATOM 5802 C CA . GLN B 1 45 ? 31.234 17.172 -36.562 1 13.29 45 GLN B CA 1
ATOM 5803 C C . GLN B 1 45 ? 31.312 18.234 -35.469 1 13.29 45 GLN B C 1
ATOM 5805 O O . GLN B 1 45 ? 31.375 17.906 -34.281 1 13.29 45 GLN B O 1
ATOM 5810 N N . GLN B 1 46 ? 32.375 19.156 -35.562 1 14.08 46 GLN B N 1
ATOM 5811 C CA . GLN B 1 46 ? 33.562 19.281 -34.719 1 14.08 46 GLN B CA 1
ATOM 5812 C C . GLN B 1 46 ? 33.375 20.375 -33.656 1 14.08 46 GLN B C 1
ATOM 5814 O O . GLN B 1 46 ? 32.531 21.266 -33.844 1 14.08 46 GLN B O 1
ATOM 5819 N N . VAL B 1 47 ? 34.406 20.5 -32.812 1 14.46 47 VAL B N 1
ATOM 5820 C CA . VAL B 1 47 ? 34.781 20.578 -31.406 1 14.46 47 VAL B CA 1
ATOM 5821 C C . VAL B 1 47 ? 34.906 22.047 -30.984 1 14.46 47 VAL B C 1
ATOM 5823 O O . VAL B 1 47 ? 34.562 22.422 -29.875 1 14.46 47 VAL B O 1
ATOM 5826 N N . VAL B 1 48 ? 35.094 23.016 -31.969 1 14.77 48 VAL B N 1
ATOM 5827 C CA . VAL B 1 48 ? 36.281 23.734 -31.531 1 14.77 48 VAL B CA 1
ATOM 5828 C C . VAL B 1 48 ? 35.938 24.609 -30.328 1 14.77 48 VAL B C 1
ATOM 5830 O O . VAL B 1 48 ? 34.781 24.984 -30.125 1 14.77 48 VAL B O 1
ATOM 5833 N N . GLN B 1 49 ? 37.031 25.141 -29.719 1 15.2 49 GLN B N 1
ATOM 5834 C CA . GLN B 1 49 ? 37.688 25.422 -28.453 1 15.2 49 GLN B CA 1
ATOM 5835 C C . GLN B 1 49 ? 37.375 26.828 -27.953 1 15.2 49 GLN B C 1
ATOM 5837 O O . GLN B 1 49 ? 37.656 27.156 -26.797 1 15.2 49 GLN B O 1
ATOM 5842 N N . GLU B 1 50 ? 36.5 27.531 -28.656 1 14.73 50 GLU B N 1
ATOM 5843 C CA . GLU B 1 50 ? 37.031 28.875 -28.484 1 14.73 50 GLU B CA 1
ATOM 5844 C C . GLU B 1 50 ? 36.906 29.344 -27.047 1 14.73 50 GLU B C 1
ATOM 5846 O O . GLU B 1 50 ? 35.906 29.078 -26.391 1 14.73 50 GLU B O 1
ATOM 5851 N N . THR B 1 51 ? 37.969 29.938 -26.609 1 15.79 51 THR B N 1
ATOM 5852 C CA . THR B 1 51 ? 38.625 30.344 -25.375 1 15.79 51 THR B CA 1
ATOM 5853 C C . THR B 1 51 ? 37.969 31.562 -24.766 1 15.79 51 THR B C 1
ATOM 5855 O O . THR B 1 51 ? 38.25 31.953 -23.641 1 15.79 51 THR B O 1
ATOM 5858 N N . GLU B 1 52 ? 36.875 32 -25.406 1 14.98 52 GLU B N 1
ATOM 5859 C CA . GLU B 1 52 ? 37 33.438 -25.188 1 14.98 52 GLU B CA 1
ATOM 5860 C C . GLU B 1 52 ? 36.938 33.781 -23.703 1 14.98 52 GLU B C 1
ATOM 5862 O O . GLU B 1 52 ? 36.406 33.031 -22.891 1 14.98 52 GLU B O 1
ATOM 5867 N N . THR B 1 53 ? 37.344 35.031 -23.547 1 16.42 53 THR B N 1
ATOM 5868 C CA . THR B 1 53 ? 37.906 36.031 -22.672 1 16.42 53 THR B CA 1
ATOM 5869 C C . THR B 1 53 ? 36.906 36.438 -21.594 1 16.42 53 THR B C 1
ATOM 5871 O O . THR B 1 53 ? 35.719 36.594 -21.859 1 16.42 53 THR B O 1
ATOM 5874 N N . VAL B 1 54 ? 37.438 36.5 -20.438 1 17.47 54 VAL B N 1
ATOM 5875 C CA . VAL B 1 54 ? 37.125 36.438 -19.016 1 17.47 54 VAL B CA 1
ATOM 5876 C C . VAL B 1 54 ? 36.438 37.75 -18.609 1 17.47 54 VAL B C 1
ATOM 5878 O O . VAL B 1 54 ? 35.938 37.875 -17.469 1 17.47 54 VAL B O 1
ATOM 5881 N N . THR B 1 55 ? 36.125 38.656 -19.594 1 16.98 55 THR B N 1
ATOM 5882 C CA . THR B 1 55 ? 36.219 39.969 -18.969 1 16.98 55 THR B CA 1
ATOM 5883 C C . THR B 1 55 ? 35.156 40.125 -17.891 1 16.98 55 THR B C 1
ATOM 5885 O O . THR B 1 55 ? 33.969 39.812 -18.094 1 16.98 55 THR B O 1
ATOM 5888 N N . THR B 1 56 ? 35.656 40.344 -16.703 1 17.2 56 THR B N 1
ATOM 5889 C CA . THR B 1 56 ? 35.156 40.281 -15.32 1 17.2 56 THR B CA 1
ATOM 5890 C C . THR B 1 56 ? 34.188 41.438 -15.055 1 17.2 56 THR B C 1
ATOM 5892 O O . THR B 1 56 ? 33.688 41.562 -13.938 1 17.2 56 THR B O 1
ATOM 5895 N N . THR B 1 57 ? 33.688 42.125 -16.141 1 17.31 57 THR B N 1
ATOM 5896 C CA . THR B 1 57 ? 33.25 43.438 -15.68 1 17.31 57 THR B CA 1
ATOM 5897 C C . THR B 1 57 ? 32.125 43.312 -14.672 1 17.31 57 THR B C 1
ATOM 5899 O O . THR B 1 57 ? 31.141 42.625 -14.914 1 17.31 57 THR B O 1
ATOM 5902 N N . THR B 1 58 ? 32.469 43.688 -13.484 1 17.72 58 THR B N 1
ATOM 5903 C CA . THR B 1 58 ? 31.781 43.625 -12.188 1 17.72 58 THR B CA 1
ATOM 5904 C C . THR B 1 58 ? 30.516 44.469 -12.18 1 17.72 58 THR B C 1
ATOM 5906 O O . THR B 1 58 ? 29.906 44.688 -11.133 1 17.72 58 THR B O 1
ATOM 5909 N N . THR B 1 59 ? 29.875 44.656 -13.375 1 17.12 59 THR B N 1
ATOM 5910 C CA . THR B 1 59 ? 28.906 45.719 -13.25 1 17.12 59 THR B CA 1
ATOM 5911 C C . THR B 1 59 ? 27.859 45.406 -12.18 1 17.12 59 THR B C 1
ATOM 5913 O O . THR B 1 59 ? 27.266 44.312 -12.188 1 17.12 59 THR B O 1
ATOM 5916 N N . THR B 1 60 ? 27.938 46.094 -11.102 1 17.88 60 THR B N 1
ATOM 5917 C CA . THR B 1 60 ? 27.125 46.031 -9.883 1 17.88 60 THR B CA 1
ATOM 5918 C C . THR B 1 60 ? 25.656 46.312 -10.195 1 17.88 60 THR B C 1
ATOM 5920 O O . THR B 1 60 ? 25.266 47.438 -10.438 1 17.88 60 THR B O 1
ATOM 5923 N N . LYS B 1 61 ? 25.031 45.594 -11.188 1 19.39 61 LYS B N 1
ATOM 5924 C CA . LYS B 1 61 ? 23.688 46.031 -11.547 1 19.39 61 LYS B CA 1
ATOM 5925 C C . LYS B 1 61 ? 22.766 46.062 -10.336 1 19.39 61 LYS B C 1
ATOM 5927 O O . LYS B 1 61 ? 22.641 45.062 -9.633 1 19.39 61 LYS B O 1
ATOM 5932 N N . VAL B 1 62 ? 22.531 47.25 -9.852 1 19.53 62 VAL B N 1
ATOM 5933 C CA . VAL B 1 62 ? 21.625 47.719 -8.82 1 19.53 62 VAL B CA 1
ATOM 5934 C C . VAL B 1 62 ? 20.219 47.156 -9.07 1 19.53 62 VAL B C 1
ATOM 5936 O O . VAL B 1 62 ? 19.594 47.469 -10.086 1 19.53 62 VAL B O 1
ATOM 5939 N N . VAL B 1 63 ? 20.078 45.938 -8.914 1 20.05 63 VAL B N 1
ATOM 5940 C CA . VAL B 1 63 ? 18.797 45.312 -9.219 1 20.05 63 VAL B CA 1
ATOM 5941 C C . VAL B 1 63 ? 17.688 45.969 -8.414 1 20.05 63 VAL B C 1
ATOM 5943 O O . VAL B 1 63 ? 17.75 46.031 -7.184 1 20.05 63 VAL B O 1
ATOM 5946 N N . ARG B 1 64 ? 17.031 46.875 -9.117 1 20.58 64 ARG B N 1
ATOM 5947 C CA . ARG B 1 64 ? 15.773 47.531 -8.773 1 20.58 64 ARG B CA 1
ATOM 5948 C C . ARG B 1 64 ? 14.75 46.531 -8.242 1 20.58 64 ARG B C 1
ATOM 5950 O O . ARG B 1 64 ? 14.391 45.562 -8.945 1 20.58 64 ARG B O 1
ATOM 5957 N N . ARG B 1 65 ? 14.82 46.281 -6.953 1 21.84 65 ARG B N 1
ATOM 5958 C CA . ARG B 1 65 ? 14.078 45.438 -6.02 1 21.84 65 ARG B CA 1
ATOM 5959 C C . ARG B 1 65 ? 12.57 45.625 -6.191 1 21.84 65 ARG B C 1
ATOM 5961 O O . ARG B 1 65 ? 11.781 45.094 -5.402 1 21.84 65 ARG B O 1
ATOM 5968 N N . ASN B 1 66 ? 12.336 46.719 -7.047 1 20.44 66 ASN B N 1
ATOM 5969 C CA . ASN B 1 66 ? 10.969 47.188 -6.848 1 20.44 66 ASN B CA 1
ATOM 5970 C C . ASN B 1 66 ? 9.953 46.094 -7.238 1 20.44 66 ASN B C 1
ATOM 5972 O O . ASN B 1 66 ? 8.789 46.188 -6.852 1 20.44 66 ASN B O 1
ATOM 5976 N N . ASP B 1 67 ? 10.305 45.469 -8.391 1 21.88 67 ASP B N 1
ATOM 5977 C CA . ASP B 1 67 ? 9.133 45.031 -9.148 1 21.88 67 ASP B CA 1
ATOM 5978 C C . ASP B 1 67 ? 8.461 43.844 -8.484 1 21.88 67 ASP B C 1
ATOM 5980 O O . ASP B 1 67 ? 8.406 42.75 -9.07 1 21.88 67 ASP B O 1
ATOM 5984 N N . VAL B 1 68 ? 8.742 43.562 -7.324 1 22.16 68 VAL B N 1
ATOM 5985 C CA . VAL B 1 68 ? 8.25 42.25 -6.844 1 22.16 68 VAL B CA 1
ATOM 5986 C C . VAL B 1 68 ? 6.742 42.188 -7.047 1 22.16 68 VAL B C 1
ATOM 5988 O O . VAL B 1 68 ? 6.191 41.094 -7.203 1 22.16 68 VAL B O 1
ATOM 5991 N N . PHE B 1 69 ? 6.078 43.281 -6.656 1 25.36 69 PHE B N 1
ATOM 5992 C CA . PHE B 1 69 ? 4.652 43 -6.609 1 25.36 69 PHE B CA 1
ATOM 5993 C C . PHE B 1 69 ? 4.07 42.906 -8.016 1 25.36 69 PHE B C 1
ATOM 5995 O O . PHE B 1 69 ? 3.477 43.875 -8.5 1 25.36 69 PHE B O 1
ATOM 6002 N N . GLY B 1 70 ? 4.816 42.625 -9.016 1 22.77 70 GLY B N 1
ATOM 6003 C CA . GLY B 1 70 ? 4.176 42.531 -10.32 1 22.77 70 GLY B CA 1
ATOM 6004 C C . GLY B 1 70 ? 2.947 41.656 -10.312 1 22.77 70 GLY B C 1
ATOM 6005 O O . GLY B 1 70 ? 3.055 40.438 -10.133 1 22.77 70 GLY B O 1
ATOM 6006 N N . TYR B 1 71 ? 1.878 42.281 -9.969 1 24 71 TYR B N 1
ATOM 6007 C CA . TYR B 1 71 ? 0.516 41.812 -10.195 1 24 71 TYR B CA 1
ATOM 6008 C C . TYR B 1 71 ? 0.323 41.344 -11.641 1 24 71 TYR B C 1
ATOM 6010 O O . TYR B 1 71 ? 0.052 42.188 -12.516 1 24 71 TYR B O 1
ATOM 6018 N N . ASN B 1 72 ? 1.246 40.844 -12.328 1 22.77 72 ASN B N 1
ATOM 6019 C CA . ASN B 1 72 ? 0.755 40.375 -13.617 1 22.77 72 ASN B CA 1
ATOM 6020 C C . ASN B 1 72 ? -0.565 39.625 -13.477 1 22.77 72 ASN B C 1
ATOM 6022 O O . ASN B 1 72 ? -0.698 38.75 -12.617 1 22.77 72 ASN B O 1
ATOM 6026 N N . GLU B 1 73 ? -1.618 40.188 -14.086 1 22.69 73 GLU B N 1
ATOM 6027 C CA . GLU B 1 73 ? -3.029 39.969 -14.391 1 22.69 73 GLU B CA 1
ATOM 6028 C C . GLU B 1 73 ? -3.266 38.594 -14.992 1 22.69 73 GLU B C 1
ATOM 6030 O O . GLU B 1 73 ? -4.344 38.312 -15.516 1 22.69 73 GLU B O 1
ATOM 6035 N N . ARG B 1 74 ? -2.398 37.906 -15.523 1 25.62 74 ARG B N 1
ATOM 6036 C CA . ARG B 1 74 ? -3.141 36.844 -16.188 1 25.62 74 ARG B CA 1
ATOM 6037 C C . ARG B 1 74 ? -4.145 36.188 -15.242 1 25.62 74 ARG B C 1
ATOM 6039 O O . ARG B 1 74 ? -3.762 35.656 -14.203 1 25.62 74 ARG B O 1
ATOM 6046 N N . MET B 1 75 ? -5.363 36.75 -15.305 1 24.25 75 MET B N 1
ATOM 6047 C CA . MET B 1 75 ? -6.633 36.188 -14.859 1 24.25 75 MET B CA 1
ATOM 6048 C C . MET B 1 75 ? -6.621 34.656 -14.977 1 24.25 75 MET B C 1
ATOM 6050 O O . MET B 1 75 ? -6.75 34.125 -16.078 1 24.25 75 MET B O 1
ATOM 6054 N N . SER B 1 76 ? -5.816 34.156 -14.477 1 26.77 76 SER B N 1
ATOM 6055 C CA . SER B 1 76 ? -5.957 32.688 -14.609 1 26.77 76 SER B CA 1
ATOM 6056 C C . SER B 1 76 ? -7.41 32.281 -14.453 1 26.77 76 SER B C 1
ATOM 6058 O O . SER B 1 76 ? -8.125 32.781 -13.594 1 26.77 76 SER B O 1
ATOM 6060 N N . LYS B 1 77 ? -8 31.891 -15.664 1 30.14 77 LYS B N 1
ATOM 6061 C CA . LYS B 1 77 ? -9.32 31.266 -15.734 1 30.14 77 LYS B CA 1
ATOM 6062 C C . LYS B 1 77 ? -9.68 30.594 -14.422 1 30.14 77 LYS B C 1
ATOM 6064 O O . LYS B 1 77 ? -8.828 29.938 -13.805 1 30.14 77 LYS B O 1
ATOM 6069 N N . PRO B 1 78 ? -10.711 31.281 -13.875 1 28.55 78 PRO B N 1
ATOM 6070 C CA . PRO B 1 78 ? -11.219 30.609 -12.68 1 28.55 78 PRO B CA 1
ATOM 6071 C C . PRO B 1 78 ? -11.117 29.078 -12.766 1 28.55 78 PRO B C 1
ATOM 6073 O O . PRO B 1 78 ? -11.422 28.5 -13.812 1 28.55 78 PRO B O 1
ATOM 6076 N N . PRO B 1 79 ? -10.172 28.609 -12.094 1 31.16 79 PRO B N 1
ATOM 6077 C CA . PRO B 1 79 ? -10.188 27.172 -12.398 1 31.16 79 PRO B CA 1
ATOM 6078 C C . PRO B 1 79 ? -11.594 26.578 -12.383 1 31.16 79 PRO B C 1
ATOM 6080 O O . PRO B 1 79 ? -12.477 27.094 -11.695 1 31.16 79 PRO B O 1
ATOM 6083 N N . PRO B 1 80 ? -11.977 26.047 -13.531 1 30.36 80 PRO B N 1
ATOM 6084 C CA . PRO B 1 80 ? -13.312 25.438 -13.617 1 30.36 80 PRO B CA 1
ATOM 6085 C C . PRO B 1 80 ? -13.773 24.844 -12.289 1 30.36 80 PRO B C 1
ATOM 6087 O O . PRO B 1 80 ? -12.945 24.5 -11.445 1 30.36 80 PRO B O 1
ATOM 6090 N N . PRO B 1 81 ? -15 25.109 -11.992 1 30.03 81 PRO B N 1
ATOM 6091 C CA . PRO B 1 81 ? -15.664 24.547 -10.812 1 30.03 81 PRO B CA 1
ATOM 6092 C C . PRO B 1 81 ? -15.141 23.172 -10.445 1 30.03 81 PRO B C 1
ATOM 6094 O O . PRO B 1 81 ? -14.805 22.375 -11.328 1 30.03 81 PRO B O 1
ATOM 6097 N N . VAL B 1 82 ? -14.57 23.141 -9.297 1 35.91 82 VAL B N 1
ATOM 6098 C CA . VAL B 1 82 ? -14.086 21.984 -8.562 1 35.91 82 VAL B CA 1
ATOM 6099 C C . VAL B 1 82 ? -15.055 20.812 -8.734 1 35.91 82 VAL B C 1
ATOM 6101 O O . VAL B 1 82 ? -15.758 20.438 -7.793 1 35.91 82 VAL B O 1
ATOM 6104 N N . SER B 1 83 ? -15.852 20.812 -9.711 1 31.83 83 SER B N 1
ATOM 6105 C CA . SER B 1 83 ? -16.859 19.766 -9.859 1 31.83 83 SER B CA 1
ATOM 6106 C C . SER B 1 83 ? -16.219 18.391 -9.984 1 31.83 83 SER B C 1
ATOM 6108 O O . SER B 1 83 ? -16.766 17.391 -9.516 1 31.83 83 SER B O 1
ATOM 6110 N N . VAL B 1 84 ? -15.008 18.359 -10.5 1 32.06 84 VAL B N 1
ATOM 6111 C CA . VAL B 1 84 ? -14.648 17.031 -10.977 1 32.06 84 VAL B CA 1
ATOM 6112 C C . VAL B 1 84 ? -14.047 16.219 -9.836 1 32.06 84 VAL B C 1
ATOM 6114 O O . VAL B 1 84 ? -13.695 15.055 -10.023 1 32.06 84 VAL B O 1
ATOM 6117 N N . CYS B 1 85 ? -13.438 16.641 -8.812 1 38.72 85 CYS B N 1
ATOM 6118 C CA . CYS B 1 85 ? -13.227 15.531 -7.887 1 38.72 85 CYS B CA 1
ATOM 6119 C C . CYS B 1 85 ? -14.5 14.711 -7.727 1 38.72 85 CYS B C 1
ATOM 6121 O O . CYS B 1 85 ? -14.602 13.891 -6.809 1 38.72 85 CYS B O 1
ATOM 6123 N N . ARG B 1 86 ? -15.5 14.852 -8.133 1 35.5 86 ARG B N 1
ATOM 6124 C CA . ARG B 1 86 ? -16.672 13.969 -8.109 1 35.5 86 ARG B CA 1
ATOM 6125 C C . ARG B 1 86 ? -16.312 12.586 -8.641 1 35.5 86 ARG B C 1
ATOM 6127 O O . ARG B 1 86 ? -16.641 11.57 -8.016 1 35.5 86 ARG B O 1
ATOM 6134 N N . ARG B 1 87 ? -16.297 11.945 -9.727 1 32.5 87 ARG B N 1
ATOM 6135 C CA . ARG B 1 87 ? -16.297 10.492 -9.656 1 32.5 87 ARG B CA 1
ATOM 6136 C C . ARG B 1 87 ? -14.945 9.977 -9.164 1 32.5 87 ARG B C 1
ATOM 6138 O O . ARG B 1 87 ? -14.883 9.016 -8.398 1 32.5 87 ARG B O 1
ATOM 6145 N N . TYR B 1 88 ? -13.508 9.93 -9.766 1 34.72 88 TYR B N 1
ATOM 6146 C CA . TYR B 1 88 ? -12.453 9.086 -9.211 1 34.72 88 TYR B CA 1
ATOM 6147 C C . TYR B 1 88 ? -11.406 9.93 -8.492 1 34.72 88 TYR B C 1
ATOM 6149 O O . TYR B 1 88 ? -10.359 9.414 -8.094 1 34.72 88 TYR B O 1
ATOM 6157 N N . GLY B 1 89 ? -11.344 11.305 -7.859 1 36.94 89 GLY B N 1
ATOM 6158 C CA . GLY B 1 89 ? -10.43 12.023 -6.988 1 36.94 89 GLY B CA 1
ATOM 6159 C C . GLY B 1 89 ? -9.688 13.141 -7.695 1 36.94 89 GLY B C 1
ATOM 6160 O O . GLY B 1 89 ? -8.656 13.617 -7.207 1 36.94 89 GLY B O 1
ATOM 6161 N N . TYR B 1 90 ? -9.773 13.461 -9.031 1 36.56 90 TYR B N 1
ATOM 6162 C CA . TYR B 1 90 ? -8.859 14.359 -9.719 1 36.56 90 TYR B CA 1
ATOM 6163 C C . TYR B 1 90 ? -9.195 15.82 -9.422 1 36.56 90 TYR B C 1
ATOM 6165 O O . TYR B 1 90 ? -10.375 16.188 -9.352 1 36.56 90 TYR B O 1
ATOM 6173 N N . ASP B 1 91 ? -8.383 16.484 -8.68 1 38.75 91 ASP B N 1
ATOM 6174 C CA . ASP B 1 91 ? -8.594 17.938 -8.531 1 38.75 91 ASP B CA 1
ATOM 6175 C C . ASP B 1 91 ? -8.578 18.625 -9.891 1 38.75 91 ASP B C 1
ATOM 6177 O O . ASP B 1 91 ? -8.273 18 -10.914 1 38.75 91 ASP B O 1
ATOM 6181 N N . SER B 1 92 ? -9.141 19.859 -10.055 1 35.66 92 SER B N 1
ATOM 6182 C CA . SER B 1 92 ? -9.273 20.609 -11.305 1 35.66 92 SER B CA 1
ATOM 6183 C C . SER B 1 92 ? -8.039 20.438 -12.18 1 35.66 92 SER B C 1
ATOM 6185 O O . SER B 1 92 ? -8.125 20.547 -13.406 1 35.66 92 SER B O 1
ATOM 6187 N N . GLU B 1 93 ? -6.816 20.688 -11.648 1 37.34 93 GLU B N 1
ATOM 6188 C CA . GLU B 1 93 ? -5.695 20.609 -12.578 1 37.34 93 GLU B CA 1
ATOM 6189 C C . GLU B 1 93 ? -5.277 19.156 -12.797 1 37.34 93 GLU B C 1
ATOM 6191 O O . GLU B 1 93 ? -4.32 18.875 -13.531 1 37.34 93 GLU B O 1
ATOM 6196 N N . GLY B 1 94 ? -6.102 18.188 -12.883 1 36.78 94 GLY B N 1
ATOM 6197 C CA . GLY B 1 94 ? -5.852 16.781 -13.211 1 36.78 94 GLY B CA 1
ATOM 6198 C C . GLY B 1 94 ? -4.848 16.125 -12.281 1 36.78 94 GLY B C 1
ATOM 6199 O O . GLY B 1 94 ? -4.484 14.969 -12.469 1 36.78 94 GLY B O 1
ATOM 6200 N N . LEU B 1 95 ? -3.824 16.859 -11.766 1 38.91 95 LEU B N 1
ATOM 6201 C CA . LEU B 1 95 ? -2.686 16.344 -11.008 1 38.91 95 LEU B CA 1
ATOM 6202 C C . LEU B 1 95 ? -3.133 15.805 -9.656 1 38.91 95 LEU B C 1
ATOM 6204 O O . LEU B 1 95 ? -4.121 16.281 -9.094 1 38.91 95 LEU B O 1
ATOM 6208 N N . TYR B 1 96 ? -2.816 14.586 -9.477 1 46.47 96 TYR B N 1
ATOM 6209 C CA . TYR B 1 96 ? -3.008 13.977 -8.164 1 46.47 96 TYR B CA 1
ATOM 6210 C C . TYR B 1 96 ? -2.904 15.016 -7.062 1 46.47 96 TYR B C 1
ATOM 6212 O O . TYR B 1 96 ? -1.988 15.844 -7.059 1 46.47 96 TYR B O 1
ATOM 6220 N N . SER B 1 97 ? -4.031 15.484 -6.797 1 48.38 97 SER B N 1
ATOM 6221 C CA . SER B 1 97 ? -4.258 16.547 -5.828 1 48.38 97 SER B CA 1
ATOM 6222 C C . SER B 1 97 ? -3.229 16.5 -4.703 1 48.38 97 SER B C 1
ATOM 6224 O O . SER B 1 97 ? -2.848 17.547 -4.156 1 48.38 97 SER B O 1
ATOM 6226 N N . ILE B 1 98 ? -2.797 15.125 -4.457 1 55.03 98 ILE B N 1
ATOM 6227 C CA . ILE B 1 98 ? -1.86 15.062 -3.34 1 55.03 98 ILE B CA 1
ATOM 6228 C C . ILE B 1 98 ? -0.469 14.695 -3.854 1 55.03 98 ILE B C 1
ATOM 6230 O O . ILE B 1 98 ? -0.259 13.594 -4.355 1 55.03 98 ILE B O 1
ATOM 6234 N N . LYS B 1 99 ? 0.435 15.672 -4.219 1 61.97 99 LYS B N 1
ATOM 6235 C CA . LYS B 1 99 ? 1.832 15.438 -4.57 1 61.97 99 LYS B CA 1
ATOM 6236 C C . LYS B 1 99 ? 2.348 14.148 -3.938 1 61.97 99 LYS B C 1
ATOM 6238 O O . LYS B 1 99 ? 3.125 13.414 -4.555 1 61.97 99 LYS B O 1
ATOM 6243 N N . ALA B 1 100 ? 1.833 13.867 -2.818 1 66.75 100 ALA B N 1
ATOM 6244 C CA . ALA B 1 100 ? 2.205 12.648 -2.115 1 66.75 100 ALA B CA 1
ATOM 6245 C C . ALA B 1 100 ? 1.739 11.406 -2.881 1 66.75 100 ALA B C 1
ATOM 6247 O O . ALA B 1 100 ? 2.43 10.391 -2.906 1 66.75 100 ALA B O 1
ATOM 6248 N N . PHE B 1 101 ? 0.762 11.57 -3.652 1 73.56 101 PHE B N 1
ATOM 6249 C CA . PHE B 1 101 ? 0.224 10.445 -4.41 1 73.56 101 PHE B CA 1
ATOM 6250 C C . PHE B 1 101 ? 1.141 10.086 -5.574 1 73.56 101 PHE B C 1
ATOM 6252 O O . PHE B 1 101 ? 1.38 8.914 -5.848 1 73.56 101 PHE B O 1
ATOM 6259 N N . THR B 1 102 ? 1.688 11.086 -6.105 1 70.94 102 THR B N 1
ATOM 6260 C CA . THR B 1 102 ? 2.607 10.852 -7.211 1 70.94 102 THR B CA 1
ATOM 6261 C C . THR B 1 102 ? 3.84 10.086 -6.738 1 70.94 102 THR B C 1
ATOM 6263 O O . THR B 1 102 ? 4.324 9.188 -7.434 1 70.94 102 THR B O 1
ATOM 6266 N N . LYS B 1 103 ? 4.246 10.391 -5.633 1 76.62 103 LYS B N 1
ATOM 6267 C CA . LYS B 1 103 ? 5.402 9.688 -5.078 1 76.62 103 LYS B CA 1
ATOM 6268 C C . LYS B 1 103 ? 5.078 8.227 -4.805 1 76.62 103 LYS B C 1
ATOM 6270 O O . LYS B 1 103 ? 5.922 7.348 -5.004 1 76.62 103 LYS B O 1
ATOM 6275 N N . LEU B 1 104 ? 3.885 7.977 -4.355 1 81.88 104 LEU B N 1
ATOM 6276 C CA . LEU B 1 104 ? 3.449 6.602 -4.145 1 81.88 104 LEU B CA 1
ATOM 6277 C C . LEU B 1 104 ? 3.42 5.832 -5.461 1 81.88 104 LEU B C 1
ATOM 6279 O O . LEU B 1 104 ? 3.902 4.699 -5.531 1 81.88 104 LEU B O 1
ATOM 6283 N N . LEU B 1 105 ? 2.951 6.484 -6.461 1 78.12 105 LEU B N 1
ATOM 6284 C CA . LEU B 1 105 ? 2.869 5.836 -7.766 1 78.12 105 LEU B CA 1
ATOM 6285 C C . LEU B 1 105 ? 4.262 5.531 -8.312 1 78.12 105 LEU B C 1
ATOM 6287 O O . LEU B 1 105 ? 4.48 4.473 -8.906 1 78.12 105 LEU B O 1
ATOM 6291 N N . GLU B 1 106 ? 5.168 6.441 -8.047 1 77.38 106 GLU B N 1
ATOM 6292 C CA . GLU B 1 106 ? 6.551 6.219 -8.469 1 77.38 106 GLU B CA 1
ATOM 6293 C C . GLU B 1 106 ? 7.16 5.016 -7.762 1 77.38 106 GLU B C 1
ATOM 6295 O O . GLU B 1 106 ? 7.848 4.203 -8.383 1 77.38 106 GLU B O 1
ATOM 6300 N N . SER B 1 107 ? 6.891 4.984 -6.543 1 81.19 107 SER B N 1
ATOM 6301 C CA . SER B 1 107 ? 7.402 3.859 -5.766 1 81.19 107 SER B CA 1
ATOM 6302 C C . SER B 1 107 ? 6.828 2.537 -6.266 1 81.19 107 SER B C 1
ATOM 6304 O O . SER B 1 107 ? 7.555 1.547 -6.387 1 81.19 107 SER B O 1
ATOM 6306 N N . LEU B 1 108 ? 5.57 2.492 -6.566 1 82.12 108 LEU B N 1
ATOM 6307 C CA . LEU B 1 108 ? 4.906 1.275 -7.027 1 82.12 108 LEU B CA 1
ATOM 6308 C C . LEU B 1 108 ? 5.387 0.889 -8.422 1 82.12 108 LEU B C 1
ATOM 6310 O O . LEU B 1 108 ? 5.551 -0.297 -8.719 1 82.12 108 LEU B O 1
ATOM 6314 N N . ASN B 1 109 ? 5.652 1.883 -9.172 1 77.25 109 ASN B N 1
ATOM 6315 C CA . ASN B 1 109 ? 6.168 1.626 -10.508 1 77.25 109 ASN B CA 1
ATOM 6316 C C . ASN B 1 109 ? 7.566 1.018 -10.461 1 77.25 109 ASN B C 1
ATOM 6318 O O . ASN B 1 109 ? 7.871 0.093 -11.219 1 77.25 109 ASN B O 1
ATOM 6322 N N . LYS B 1 110 ? 8.352 1.589 -9.664 1 81.38 110 LYS B N 1
ATOM 6323 C CA . LYS B 1 110 ? 9.688 1.025 -9.492 1 81.38 110 LYS B CA 1
ATOM 6324 C C . LYS B 1 110 ? 9.617 -0.423 -9.023 1 81.38 110 LYS B C 1
ATOM 6326 O O . LYS B 1 110 ? 10.344 -1.284 -9.531 1 81.38 110 LYS B O 1
ATOM 6331 N N . ALA B 1 111 ? 8.781 -0.64 -8.109 1 81.38 111 ALA B N 1
ATOM 6332 C CA . ALA B 1 111 ? 8.633 -1.983 -7.551 1 81.38 111 ALA B CA 1
ATOM 6333 C C . ALA B 1 111 ? 8.172 -2.969 -8.617 1 81.38 111 ALA B C 1
ATOM 6335 O O . ALA B 1 111 ? 8.688 -4.086 -8.711 1 81.38 111 ALA B O 1
ATOM 6336 N N . GLN B 1 112 ? 7.203 -2.637 -9.352 1 78.56 112 GLN B N 1
ATOM 6337 C CA . GLN B 1 112 ? 6.703 -3.504 -10.414 1 78.56 112 GLN B CA 1
ATOM 6338 C C . GLN B 1 112 ? 7.785 -3.785 -11.453 1 78.56 112 GLN B C 1
ATOM 6340 O O . GLN B 1 112 ? 7.906 -4.91 -11.938 1 78.56 112 GLN B O 1
ATOM 6345 N N . CYS B 1 113 ? 8.562 -2.795 -11.766 1 77.12 113 CYS B N 1
ATOM 6346 C CA . CYS B 1 113 ? 9.648 -2.961 -12.727 1 77.12 113 CYS B CA 1
ATOM 6347 C C . CYS B 1 113 ? 10.688 -3.947 -12.203 1 77.12 113 CYS B C 1
ATOM 6349 O O . CYS B 1 113 ? 11.219 -4.758 -12.969 1 77.12 113 CYS B O 1
ATOM 6351 N N . ASP B 1 114 ? 10.906 -3.842 -11.016 1 80.56 114 ASP B N 1
ATOM 6352 C CA . ASP B 1 114 ? 11.867 -4.754 -10.406 1 80.56 114 ASP B CA 1
ATOM 6353 C C . ASP B 1 114 ? 11.391 -6.203 -10.508 1 80.56 114 ASP B C 1
ATOM 6355 O O . ASP B 1 114 ? 12.188 -7.109 -10.766 1 80.56 114 ASP B O 1
ATOM 6359 N N . ILE B 1 115 ? 10.148 -6.477 -10.367 1 79.19 115 ILE B N 1
ATOM 6360 C CA . ILE B 1 115 ? 9.578 -7.816 -10.445 1 79.19 115 ILE B CA 1
ATOM 6361 C C . ILE B 1 115 ? 9.672 -8.336 -11.883 1 79.19 115 ILE B C 1
ATOM 6363 O O . ILE B 1 115 ? 10.109 -9.469 -12.109 1 79.19 115 ILE B O 1
ATOM 6367 N N . VAL B 1 116 ? 9.352 -7.5 -12.773 1 76.19 116 VAL B N 1
ATOM 6368 C CA . VAL B 1 116 ? 9.281 -7.918 -14.172 1 76.19 116 VAL B CA 1
ATOM 6369 C C . VAL B 1 116 ? 10.688 -8.203 -14.695 1 76.19 116 VAL B C 1
ATOM 6371 O O . VAL B 1 116 ? 10.883 -9.109 -15.508 1 76.19 116 VAL B O 1
ATOM 6374 N N . GLN B 1 117 ? 11.648 -7.441 -14.18 1 77.94 117 GLN B N 1
ATOM 6375 C CA . GLN B 1 117 ? 13.031 -7.605 -14.625 1 77.94 117 GLN B CA 1
ATOM 6376 C C . GLN B 1 117 ? 13.586 -8.961 -14.203 1 77.94 117 GLN B C 1
ATOM 6378 O O . GLN B 1 117 ? 14.539 -9.469 -14.805 1 77.94 117 GLN B O 1
ATOM 6383 N N . GLU B 1 118 ? 12.984 -9.5 -13.281 1 82.38 118 GLU B N 1
ATOM 6384 C CA . GLU B 1 118 ? 13.43 -10.805 -12.797 1 82.38 118 GLU B CA 1
ATOM 6385 C C . GLU B 1 118 ? 12.852 -11.938 -13.641 1 82.38 118 GLU B C 1
ATOM 6387 O O . GLU B 1 118 ? 13.359 -13.055 -13.617 1 82.38 118 GLU B O 1
ATOM 6392 N N . ILE B 1 119 ? 11.859 -11.664 -14.352 1 85.44 119 ILE B N 1
ATOM 6393 C CA . ILE B 1 119 ? 11.172 -12.68 -15.141 1 85.44 119 ILE B CA 1
ATOM 6394 C C . ILE B 1 119 ? 11.617 -12.594 -16.594 1 85.44 119 ILE B C 1
ATOM 6396 O O . ILE B 1 119 ? 11.023 -11.852 -17.391 1 85.44 119 ILE B O 1
ATOM 6400 N N . ILE B 1 120 ? 12.688 -13.297 -16.938 1 87.38 120 ILE B N 1
ATOM 6401 C CA . ILE B 1 120 ? 13.258 -13.266 -18.281 1 87.38 120 ILE B CA 1
ATOM 6402 C C . ILE B 1 120 ? 13.219 -14.664 -18.891 1 87.38 120 ILE B C 1
ATOM 6404 O O . ILE B 1 120 ? 13.531 -15.648 -18.219 1 87.38 120 ILE B O 1
ATOM 6408 N N . TYR B 1 121 ? 12.727 -14.781 -20.109 1 93.19 121 TYR B N 1
ATOM 6409 C CA . TYR B 1 121 ? 12.719 -16.031 -20.859 1 93.19 121 TYR B CA 1
ATOM 6410 C C . TYR B 1 121 ? 13.633 -15.938 -22.078 1 93.19 121 TYR B C 1
ATOM 6412 O O . TYR B 1 121 ? 13.992 -14.844 -22.5 1 93.19 121 TYR B O 1
ATOM 6420 N N . PRO B 1 122 ? 14.078 -17.109 -22.594 1 95.38 122 PRO B N 1
ATOM 6421 C CA . PRO B 1 122 ? 14.961 -17.078 -23.766 1 95.38 122 PRO B CA 1
ATOM 6422 C C . PRO B 1 122 ? 14.32 -16.406 -24.984 1 95.38 122 PRO B C 1
ATOM 6424 O O . PRO B 1 122 ? 13.094 -16.391 -25.109 1 95.38 122 PRO B O 1
ATOM 6427 N N . ALA B 1 123 ? 15.195 -15.906 -25.812 1 93.44 123 ALA B N 1
ATOM 6428 C CA . ALA B 1 123 ? 14.727 -15.32 -27.062 1 93.44 123 ALA B CA 1
ATOM 6429 C C . ALA B 1 123 ? 14.125 -16.391 -27.969 1 93.44 123 ALA B C 1
ATOM 6431 O O . ALA B 1 123 ? 14.445 -17.578 -27.844 1 93.44 123 ALA B O 1
ATOM 6432 N N . ASP B 1 124 ? 13.211 -16 -28.797 1 94.5 124 ASP B N 1
ATOM 6433 C CA . ASP B 1 124 ? 12.609 -16.875 -29.797 1 94.5 124 ASP B CA 1
ATOM 6434 C C . ASP B 1 124 ? 13.484 -16.984 -31.047 1 94.5 124 ASP B C 1
ATOM 6436 O O . ASP B 1 124 ? 13.742 -15.992 -31.719 1 94.5 124 ASP B O 1
ATOM 6440 N N . ASN B 1 125 ? 13.93 -18.188 -31.391 1 95.38 125 ASN B N 1
ATOM 6441 C CA . ASN B 1 125 ? 14.797 -18.422 -32.531 1 95.38 125 ASN B CA 1
ATOM 6442 C C . ASN B 1 125 ? 14.062 -19.125 -33.656 1 95.38 125 ASN B C 1
ATOM 6444 O O . ASN B 1 125 ? 14.688 -19.641 -34.594 1 95.38 125 ASN B O 1
ATOM 6448 N N . SER B 1 126 ? 12.75 -19.219 -33.594 1 93.5 126 SER B N 1
ATOM 6449 C CA . SER B 1 126 ? 11.953 -20 -34.562 1 93.5 126 SER B CA 1
ATOM 6450 C C . SER B 1 126 ? 12.156 -19.5 -35.969 1 93.5 126 SER B C 1
ATOM 6452 O O . SER B 1 126 ? 12.242 -20.312 -36.906 1 93.5 126 SER B O 1
ATOM 6454 N N . LEU B 1 127 ? 12.305 -18.25 -36.156 1 92.19 127 LEU B N 1
ATOM 6455 C CA . LEU B 1 127 ? 12.359 -17.672 -37.5 1 92.19 127 LEU B CA 1
ATOM 6456 C C . LEU B 1 127 ? 13.781 -17.719 -38.062 1 92.19 127 LEU B C 1
ATOM 6458 O O . LEU B 1 127 ? 14 -17.469 -39.25 1 92.19 127 LEU B O 1
ATOM 6462 N N . SER B 1 128 ? 14.695 -18.047 -37.188 1 93.19 128 SER B N 1
ATOM 6463 C CA . SER B 1 128 ? 16.062 -18.203 -37.688 1 93.19 128 SER B CA 1
ATOM 6464 C C . SER B 1 128 ? 16.281 -19.578 -38.312 1 93.19 128 SER B C 1
ATOM 6466 O O . SER B 1 128 ? 17.266 -19.797 -39 1 93.19 128 SER B O 1
ATOM 6468 N N . LEU B 1 129 ? 15.336 -20.5 -38.094 1 95.69 129 LEU B N 1
ATOM 6469 C CA . LEU B 1 129 ? 15.445 -21.844 -38.625 1 95.69 129 LEU B CA 1
ATOM 6470 C C . LEU B 1 129 ? 14.938 -21.891 -40.062 1 95.69 129 LEU B C 1
ATOM 6472 O O . LEU B 1 129 ? 13.945 -21.234 -40.406 1 95.69 129 LEU B O 1
ATOM 6476 N N . ARG B 1 130 ? 15.648 -22.625 -40.938 1 93 130 ARG B N 1
ATOM 6477 C CA . ARG B 1 130 ? 15.297 -22.797 -42.344 1 93 130 ARG B CA 1
ATOM 6478 C C . ARG B 1 130 ? 15.094 -24.266 -42.688 1 93 130 ARG B C 1
ATOM 6480 O O . ARG B 1 130 ? 15.586 -25.156 -41.969 1 93 130 ARG B O 1
ATOM 6487 N N . ASP B 1 131 ? 14.359 -24.516 -43.75 1 95.44 131 ASP B N 1
ATOM 6488 C CA . ASP B 1 131 ? 14.148 -25.859 -44.25 1 95.44 131 ASP B CA 1
ATOM 6489 C C . ASP B 1 131 ? 15.484 -26.562 -44.531 1 95.44 131 ASP B C 1
ATOM 6491 O O . ASP B 1 131 ? 16.344 -26.016 -45.25 1 95.44 131 ASP B O 1
ATOM 6495 N N . GLY B 1 132 ? 15.672 -27.703 -43.906 1 96.19 132 GLY B N 1
ATOM 6496 C CA . GLY B 1 132 ? 16.891 -28.469 -44.125 1 96.19 132 GLY B CA 1
ATOM 6497 C C . GLY B 1 132 ? 17.922 -28.297 -43.031 1 96.19 132 GLY B C 1
ATOM 6498 O O . GLY B 1 132 ? 18.922 -29 -43 1 96.19 132 GLY B O 1
ATOM 6499 N N . ASP B 1 133 ? 17.656 -27.422 -42.125 1 97.19 133 ASP B N 1
ATOM 6500 C CA . ASP B 1 133 ? 18.578 -27.234 -41 1 97.19 133 ASP B CA 1
ATOM 6501 C C . ASP B 1 133 ? 18.719 -28.516 -40.188 1 97.19 133 ASP B C 1
ATOM 6503 O O . ASP B 1 133 ? 17.844 -29.375 -40.219 1 97.19 133 ASP B O 1
ATOM 6507 N N . THR B 1 134 ? 19.922 -28.609 -39.531 1 97.88 134 THR B N 1
ATOM 6508 C CA . THR B 1 134 ? 20.234 -29.828 -38.781 1 97.88 134 THR B CA 1
ATOM 6509 C C . THR B 1 134 ? 20.688 -29.5 -37.375 1 97.88 134 THR B C 1
ATOM 6511 O O . THR B 1 134 ? 21.203 -28.406 -37.125 1 97.88 134 THR B O 1
ATOM 6514 N N . ALA B 1 135 ? 20.453 -30.344 -36.5 1 98.25 135 ALA B N 1
ATOM 6515 C CA . ALA B 1 135 ? 20.969 -30.328 -35.125 1 98.25 135 ALA B CA 1
ATOM 6516 C C . ALA B 1 135 ? 21.25 -31.75 -34.625 1 98.25 135 ALA B C 1
ATOM 6518 O O . ALA B 1 135 ? 20.766 -32.719 -35.188 1 98.25 135 ALA B O 1
ATOM 6519 N N . ASP B 1 136 ? 22.156 -31.828 -33.656 1 98.25 136 ASP B N 1
ATOM 6520 C CA . ASP B 1 136 ? 22.406 -33.156 -33.062 1 98.25 136 ASP B CA 1
ATOM 6521 C C . ASP B 1 136 ? 21.156 -33.688 -32.375 1 98.25 136 ASP B C 1
ATOM 6523 O O . ASP B 1 136 ? 20.781 -34.844 -32.562 1 98.25 136 ASP B O 1
ATOM 6527 N N . TYR B 1 137 ? 20.531 -32.812 -31.625 1 98.62 137 TYR B N 1
ATOM 6528 C CA . TYR B 1 137 ? 19.312 -33.188 -30.906 1 98.62 137 TYR B CA 1
ATOM 6529 C C . TYR B 1 137 ? 18.203 -32.188 -31.172 1 98.62 137 TYR B C 1
ATOM 6531 O O . TYR B 1 137 ? 18.422 -30.984 -31.172 1 98.62 137 TYR B O 1
ATOM 6539 N N . ILE B 1 138 ? 17 -32.688 -31.438 1 98.88 138 ILE B N 1
ATOM 6540 C CA . ILE B 1 138 ? 15.781 -31.906 -31.547 1 98.88 138 ILE B CA 1
ATOM 6541 C C . ILE B 1 138 ? 14.812 -32.312 -30.438 1 98.88 138 ILE B C 1
ATOM 6543 O O . ILE B 1 138 ? 14.352 -33.438 -30.375 1 98.88 138 ILE B O 1
ATOM 6547 N N . VAL B 1 139 ? 14.578 -31.375 -29.516 1 98.94 139 VAL B N 1
ATOM 6548 C CA . VAL B 1 139 ? 13.648 -31.609 -28.406 1 98.94 139 VAL B CA 1
ATOM 6549 C C . VAL B 1 139 ? 12.273 -31.062 -28.766 1 98.94 139 VAL B C 1
ATOM 6551 O O . VAL B 1 139 ? 12.125 -29.859 -29.016 1 98.94 139 VAL B O 1
ATOM 6554 N N . VAL B 1 140 ? 11.25 -31.953 -28.781 1 98.88 140 VAL B N 1
ATOM 6555 C CA . VAL B 1 140 ? 9.891 -31.562 -29.172 1 98.88 140 VAL B CA 1
ATOM 6556 C C . VAL B 1 140 ? 9.047 -31.312 -27.938 1 98.88 140 VAL B C 1
ATOM 6558 O O . VAL B 1 140 ? 8.602 -32.25 -27.266 1 98.88 140 VAL B O 1
ATOM 6561 N N . GLY B 1 141 ? 8.703 -30.078 -27.656 1 98.69 141 GLY B N 1
ATOM 6562 C CA . GLY B 1 141 ? 8.023 -29.641 -26.453 1 98.69 141 GLY B CA 1
ATOM 6563 C C . GLY B 1 141 ? 8.977 -29.156 -25.375 1 98.69 141 GLY B C 1
ATOM 6564 O O . GLY B 1 141 ? 9.859 -29.891 -24.938 1 98.69 141 GLY B O 1
ATOM 6565 N N . LEU B 1 142 ? 8.812 -27.922 -25.016 1 98.75 142 LEU B N 1
ATOM 6566 C CA . LEU B 1 142 ? 9.641 -27.344 -23.969 1 98.75 142 LEU B CA 1
ATOM 6567 C C . LEU B 1 142 ? 8.797 -27.047 -22.734 1 98.75 142 LEU B C 1
ATOM 6569 O O . LEU B 1 142 ? 8.875 -25.938 -22.172 1 98.75 142 LEU B O 1
ATOM 6573 N N . GLY B 1 143 ? 7.922 -28.031 -22.406 1 97.88 143 GLY B N 1
ATOM 6574 C CA . GLY B 1 143 ? 7.215 -28 -21.141 1 97.88 143 GLY B CA 1
ATOM 6575 C C . GLY B 1 143 ? 8.094 -28.359 -19.953 1 97.88 143 GLY B C 1
ATOM 6576 O O . GLY B 1 143 ? 9.25 -27.938 -19.875 1 97.88 143 GLY B O 1
ATOM 6577 N N . VAL B 1 144 ? 7.59 -29.172 -19.094 1 97.88 144 VAL B N 1
ATOM 6578 C CA . VAL B 1 144 ? 8.312 -29.547 -17.891 1 97.88 144 VAL B CA 1
ATOM 6579 C C . VAL B 1 144 ? 9.531 -30.391 -18.266 1 97.88 144 VAL B C 1
ATOM 6581 O O . VAL B 1 144 ? 10.664 -30.062 -17.875 1 97.88 144 VAL B O 1
ATOM 6584 N N . ALA B 1 145 ? 9.344 -31.359 -19.047 1 98.62 145 ALA B N 1
ATOM 6585 C CA . ALA B 1 145 ? 10.414 -32.312 -19.359 1 98.62 145 ALA B CA 1
ATOM 6586 C C . ALA B 1 145 ? 11.398 -31.703 -20.359 1 98.62 145 ALA B C 1
ATOM 6588 O O . ALA B 1 145 ? 12.609 -31.75 -20.156 1 98.62 145 ALA B O 1
ATOM 6589 N N . GLY B 1 146 ? 10.891 -31.141 -21.406 1 98.75 146 GLY B N 1
ATOM 6590 C CA . GLY B 1 146 ? 11.727 -30.641 -22.484 1 98.75 146 GLY B CA 1
ATOM 6591 C C . GLY B 1 146 ? 12.664 -29.531 -22.047 1 98.75 146 GLY B C 1
ATOM 6592 O O . GLY B 1 146 ? 13.789 -29.438 -22.531 1 98.75 146 GLY B O 1
ATOM 6593 N N . SER B 1 147 ? 12.211 -28.719 -21.156 1 98.75 147 SER B N 1
ATOM 6594 C CA . SER B 1 147 ? 13.055 -27.641 -20.641 1 98.75 147 SER B CA 1
ATOM 6595 C C . SER B 1 147 ? 14.289 -28.203 -19.938 1 98.75 147 SER B C 1
ATOM 6597 O O . SER B 1 147 ? 15.398 -27.688 -20.109 1 98.75 147 SER B O 1
ATOM 6599 N N . VAL B 1 148 ? 14.094 -29.234 -19.203 1 98.75 148 VAL B N 1
ATOM 6600 C CA . VAL B 1 148 ? 15.188 -29.891 -18.469 1 98.75 148 VAL B CA 1
ATOM 6601 C C . VAL B 1 148 ? 16.156 -30.531 -19.453 1 98.75 148 VAL B C 1
ATOM 6603 O O . VAL B 1 148 ? 17.359 -30.312 -19.391 1 98.75 148 VAL B O 1
ATOM 6606 N N . ILE B 1 149 ? 15.625 -31.266 -20.406 1 98.81 149 ILE B N 1
ATOM 6607 C CA . ILE B 1 149 ? 16.438 -32.031 -21.328 1 98.81 149 ILE B CA 1
ATOM 6608 C C . ILE B 1 149 ? 17.234 -31.109 -22.234 1 98.81 149 ILE B C 1
ATOM 6610 O O . ILE B 1 149 ? 18.438 -31.297 -22.438 1 98.81 149 ILE B O 1
ATOM 6614 N N . ALA B 1 150 ? 16.562 -30.125 -22.781 1 98.75 150 ALA B N 1
ATOM 6615 C CA . ALA B 1 150 ? 17.25 -29.156 -23.641 1 98.75 150 ALA B CA 1
ATOM 6616 C C . ALA B 1 150 ? 18.391 -28.469 -22.891 1 98.75 150 ALA B C 1
ATOM 6618 O O . ALA B 1 150 ? 19.484 -28.312 -23.438 1 98.75 150 ALA B O 1
ATOM 6619 N N . SER B 1 151 ? 18.141 -28.078 -21.672 1 98.69 151 SER B N 1
ATOM 6620 C CA . SER B 1 151 ? 19.141 -27.422 -20.828 1 98.69 151 SER B CA 1
ATOM 6621 C C . SER B 1 151 ? 20.328 -28.344 -20.578 1 98.69 151 SER B C 1
ATOM 6623 O O . SER B 1 151 ? 21.484 -27.953 -20.781 1 98.69 151 SER B O 1
ATOM 6625 N N . ARG B 1 152 ? 20.031 -29.562 -20.219 1 98.56 152 ARG B N 1
ATOM 6626 C CA . ARG B 1 152 ? 21.078 -30.5 -19.844 1 98.56 152 ARG B CA 1
ATOM 6627 C C . ARG B 1 152 ? 21.906 -30.938 -21.062 1 98.56 152 ARG B C 1
ATOM 6629 O O . ARG B 1 152 ? 23.141 -30.984 -21 1 98.56 152 ARG B O 1
ATOM 6636 N N . LEU B 1 153 ? 21.266 -31.234 -22.156 1 98.25 153 LEU B N 1
ATOM 6637 C CA . LEU B 1 153 ? 21.984 -31.672 -23.344 1 98.25 153 LEU B CA 1
ATOM 6638 C C . LEU B 1 153 ? 22.891 -30.578 -23.875 1 98.25 153 LEU B C 1
ATOM 6640 O O . LEU B 1 153 ? 23.953 -30.859 -24.453 1 98.25 153 LEU B O 1
ATOM 6644 N N . SER B 1 154 ? 22.547 -29.312 -23.688 1 98.19 154 SER B N 1
ATOM 6645 C CA . SER B 1 154 ? 23.312 -28.188 -24.203 1 98.19 154 SER B CA 1
ATOM 6646 C C . SER B 1 154 ? 24.484 -27.844 -23.297 1 98.19 154 SER B C 1
ATOM 6648 O O . SER B 1 154 ? 25.297 -26.969 -23.609 1 98.19 154 SER B O 1
ATOM 6650 N N . GLU B 1 155 ? 24.516 -28.5 -22.078 1 96.88 155 GLU B N 1
ATOM 6651 C CA . GLU B 1 155 ? 25.672 -28.328 -21.219 1 96.88 155 GLU B CA 1
ATOM 6652 C C . GLU B 1 155 ? 26.953 -28.797 -21.906 1 96.88 155 GLU B C 1
ATOM 6654 O O . GLU B 1 155 ? 28.047 -28.312 -21.594 1 96.88 155 GLU B O 1
ATOM 6659 N N . ILE B 1 156 ? 26.781 -29.734 -22.812 1 96.69 156 ILE B N 1
ATOM 6660 C CA . ILE B 1 156 ? 27.906 -30.188 -23.625 1 96.69 156 ILE B CA 1
ATOM 6661 C C . ILE B 1 156 ? 28.047 -29.328 -24.875 1 96.69 156 ILE B C 1
ATOM 6663 O O . ILE B 1 156 ? 27.203 -29.406 -25.781 1 96.69 156 ILE B O 1
ATOM 6667 N N . PRO B 1 157 ? 29.078 -28.641 -24.984 1 95.88 157 PRO B N 1
ATOM 6668 C CA . PRO B 1 157 ? 29.188 -27.625 -26.047 1 95.88 157 PRO B CA 1
ATOM 6669 C C . PRO B 1 157 ? 29.203 -28.25 -27.438 1 95.88 157 PRO B C 1
ATOM 6671 O O . PRO B 1 157 ? 28.797 -27.609 -28.406 1 95.88 157 PRO B O 1
ATOM 6674 N N . SER B 1 158 ? 29.594 -29.453 -27.578 1 95.75 158 SER B N 1
ATOM 6675 C CA . SER B 1 158 ? 29.703 -30.094 -28.891 1 95.75 158 SER B CA 1
ATOM 6676 C C . SER B 1 158 ? 28.328 -30.547 -29.391 1 95.75 158 SER B C 1
ATOM 6678 O O . SER B 1 158 ? 28.172 -30.875 -30.562 1 95.75 158 SER B O 1
ATOM 6680 N N . ASN B 1 159 ? 27.297 -30.562 -28.562 1 96.94 159 ASN B N 1
ATOM 6681 C CA . ASN B 1 159 ? 25.938 -30.922 -28.938 1 96.94 159 ASN B CA 1
ATOM 6682 C C . ASN B 1 159 ? 25.156 -29.703 -29.438 1 96.94 159 ASN B C 1
ATOM 6684 O O . ASN B 1 159 ? 25.031 -28.703 -28.734 1 96.94 159 ASN B O 1
ATOM 6688 N N . SER B 1 160 ? 24.734 -29.734 -30.625 1 98.25 160 SER B N 1
ATOM 6689 C CA . SER B 1 160 ? 23.766 -28.734 -31.078 1 98.25 160 SER B CA 1
ATOM 6690 C C . SER B 1 160 ? 22.344 -29.156 -30.75 1 98.25 160 SER B C 1
ATOM 6692 O O . SER B 1 160 ? 21.906 -30.234 -31.156 1 98.25 160 SER B O 1
ATOM 6694 N N . VAL B 1 161 ? 21.625 -28.281 -30.016 1 98.75 161 VAL B N 1
ATOM 6695 C CA . VAL B 1 161 ? 20.297 -28.625 -29.531 1 98.75 161 VAL B CA 1
ATOM 6696 C C . VAL B 1 161 ? 19.281 -27.578 -30 1 98.75 161 VAL B C 1
ATOM 6698 O O . VAL B 1 161 ? 19.5 -26.375 -29.844 1 98.75 161 VAL B O 1
ATOM 6701 N N . ILE B 1 162 ? 18.188 -28 -30.609 1 98.75 162 ILE B N 1
ATOM 6702 C CA . ILE B 1 162 ? 17.062 -27.141 -30.953 1 98.75 162 ILE B CA 1
ATOM 6703 C C . ILE B 1 162 ? 15.82 -27.594 -30.188 1 98.75 162 ILE B C 1
ATOM 6705 O O . ILE B 1 162 ? 15.414 -28.75 -30.266 1 98.75 162 ILE B O 1
ATOM 6709 N N . GLY B 1 163 ? 15.305 -26.656 -29.375 1 98.75 163 GLY B N 1
ATOM 6710 C CA . GLY B 1 163 ? 14.039 -26.906 -28.688 1 98.75 163 GLY B CA 1
ATOM 6711 C C . GLY B 1 163 ? 12.859 -26.234 -29.375 1 98.75 163 GLY B C 1
ATOM 6712 O O . GLY B 1 163 ? 12.898 -25.031 -29.641 1 98.75 163 GLY B O 1
ATOM 6713 N N . LEU B 1 164 ? 11.805 -27.031 -29.641 1 98.81 164 LEU B N 1
ATOM 6714 C CA . LEU B 1 164 ? 10.602 -26.531 -30.297 1 98.81 164 LEU B CA 1
ATOM 6715 C C . LEU B 1 164 ? 9.43 -26.5 -29.328 1 98.81 164 LEU B C 1
ATOM 6717 O O . LEU B 1 164 ? 9.109 -27.516 -28.703 1 98.81 164 LEU B O 1
ATOM 6721 N N . GLU B 1 165 ? 8.828 -25.359 -29.141 1 98.62 165 GLU B N 1
ATOM 6722 C CA . GLU B 1 165 ? 7.676 -25.172 -28.266 1 98.62 165 GLU B CA 1
ATOM 6723 C C . GLU B 1 165 ? 6.488 -24.609 -29.031 1 98.62 165 GLU B C 1
ATOM 6725 O O . GLU B 1 165 ? 6.625 -23.609 -29.734 1 98.62 165 GLU B O 1
ATOM 6730 N N . ALA B 1 166 ? 5.328 -25.25 -28.828 1 97.94 166 ALA B N 1
ATOM 6731 C CA . ALA B 1 166 ? 4.109 -24.875 -29.547 1 97.94 166 ALA B CA 1
ATOM 6732 C C . ALA B 1 166 ? 3.635 -23.484 -29.109 1 97.94 166 ALA B C 1
ATOM 6734 O O . ALA B 1 166 ? 3.051 -22.75 -29.906 1 97.94 166 ALA B O 1
ATOM 6735 N N . GLY B 1 167 ? 3.842 -23.141 -27.844 1 96.94 167 GLY B N 1
ATOM 6736 C CA . GLY B 1 167 ? 3.404 -21.859 -27.328 1 96.94 167 GLY B CA 1
ATOM 6737 C C . GLY B 1 167 ? 4.543 -20.875 -27.141 1 96.94 167 GLY B C 1
ATOM 6738 O O . GLY B 1 167 ? 5.629 -21.062 -27.688 1 96.94 167 GLY B O 1
ATOM 6739 N N . GLY B 1 168 ? 4.219 -19.734 -26.484 1 95.94 168 GLY B N 1
ATOM 6740 C CA . GLY B 1 168 ? 5.188 -18.672 -26.219 1 95.94 168 GLY B CA 1
ATOM 6741 C C . GLY B 1 168 ? 5.633 -18.625 -24.766 1 95.94 168 GLY B C 1
ATOM 6742 O O . GLY B 1 168 ? 5.789 -19.656 -24.125 1 95.94 168 GLY B O 1
ATOM 6743 N N . ASN B 1 169 ? 6.008 -17.422 -24.359 1 94.31 169 ASN B N 1
ATOM 6744 C CA . ASN B 1 169 ? 6.281 -17.188 -22.938 1 94.31 169 ASN B CA 1
ATOM 6745 C C . ASN B 1 169 ? 5.023 -17.344 -22.094 1 94.31 169 ASN B C 1
ATOM 6747 O O . ASN B 1 169 ? 3.922 -17.031 -22.562 1 94.31 169 ASN B O 1
ATOM 6751 N N . PRO B 1 170 ? 5.18 -17.875 -20.906 1 93.25 170 PRO B N 1
ATOM 6752 C CA . PRO B 1 170 ? 4.02 -17.875 -20.016 1 93.25 170 PRO B CA 1
ATOM 6753 C C . PRO B 1 170 ? 3.557 -16.453 -19.672 1 93.25 170 PRO B C 1
ATOM 6755 O O . PRO B 1 170 ? 4.297 -15.492 -19.875 1 93.25 170 PRO B O 1
ATOM 6758 N N . SER B 1 171 ? 2.367 -16.406 -19.141 1 88.25 171 SER B N 1
ATOM 6759 C CA . SER B 1 171 ? 1.815 -15.117 -18.719 1 88.25 171 SER B CA 1
ATOM 6760 C C . SER B 1 171 ? 2.52 -14.594 -17.484 1 88.25 171 SER B C 1
ATOM 6762 O O . SER B 1 171 ? 2.873 -15.367 -16.578 1 88.25 171 SER B O 1
ATOM 6764 N N . LEU B 1 172 ? 2.631 -13.297 -17.438 1 85.19 172 LEU B N 1
ATOM 6765 C CA . LEU B 1 172 ? 3.201 -12.672 -16.25 1 85.19 172 LEU B CA 1
ATOM 6766 C C . LEU B 1 172 ? 2.275 -12.844 -15.055 1 85.19 172 LEU B C 1
ATOM 6768 O O . LEU B 1 172 ? 2.74 -12.93 -13.914 1 85.19 172 LEU B O 1
ATOM 6772 N N . ILE B 1 173 ? 1.033 -12.93 -15.273 1 85.25 173 ILE B N 1
ATOM 6773 C CA . ILE B 1 173 ? 0.05 -12.969 -14.195 1 85.25 173 ILE B CA 1
ATOM 6774 C C . ILE B 1 173 ? 0.184 -14.273 -13.422 1 85.25 173 ILE B C 1
ATOM 6776 O O . ILE B 1 173 ? -0.018 -14.305 -12.203 1 85.25 173 ILE B O 1
ATOM 6780 N N . THR B 1 174 ? 0.585 -15.305 -14.102 1 90 174 THR B N 1
ATOM 6781 C CA . THR B 1 174 ? 0.645 -16.594 -13.43 1 90 174 THR B CA 1
ATOM 6782 C C . THR B 1 174 ? 1.954 -16.75 -12.664 1 90 174 THR B C 1
ATOM 6784 O O . THR B 1 174 ? 2.158 -17.734 -11.961 1 90 174 THR B O 1
ATOM 6787 N N . GLU B 1 175 ? 2.791 -15.766 -12.789 1 90.44 175 GLU B N 1
ATOM 6788 C CA . GLU B 1 175 ? 3.986 -15.742 -11.953 1 90.44 175 GLU B CA 1
ATOM 6789 C C . GLU B 1 175 ? 3.629 -15.539 -10.484 1 90.44 175 GLU B C 1
ATOM 6791 O O . GLU B 1 175 ? 4.414 -15.867 -9.594 1 90.44 175 GLU B O 1
ATOM 6796 N N . PHE B 1 176 ? 2.508 -14.953 -10.32 1 89.56 176 PHE B N 1
ATOM 6797 C CA . PHE B 1 176 ? 2.01 -14.766 -8.961 1 89.56 176 PHE B CA 1
ATOM 6798 C C . PHE B 1 176 ? 1.195 -15.969 -8.516 1 89.56 176 PHE B C 1
ATOM 6800 O O . PHE B 1 176 ? 0.146 -16.266 -9.086 1 89.56 176 PHE B O 1
ATOM 6807 N N . PRO B 1 177 ? 1.571 -16.578 -7.484 1 92 177 PRO B N 1
ATOM 6808 C CA . PRO B 1 177 ? 1.048 -17.891 -7.117 1 92 177 PRO B CA 1
ATOM 6809 C C . PRO B 1 177 ? -0.475 -17.922 -7.008 1 92 177 PRO B C 1
ATOM 6811 O O . PRO B 1 177 ? -1.13 -18.766 -7.609 1 92 177 PRO B O 1
ATOM 6814 N N . ARG B 1 178 ? -1.062 -16.938 -6.359 1 91.56 178 ARG B N 1
ATOM 6815 C CA . ARG B 1 178 ? -2.498 -16.984 -6.109 1 91.56 178 ARG B CA 1
ATOM 6816 C C . ARG B 1 178 ? -3.285 -16.734 -7.391 1 91.56 178 ARG B C 1
ATOM 6818 O O . ARG B 1 178 ? -4.492 -16.969 -7.445 1 91.56 178 ARG B O 1
ATOM 6825 N N . LEU B 1 179 ? -2.633 -16.266 -8.43 1 90.62 179 LEU B N 1
ATOM 6826 C CA . LEU B 1 179 ? -3.312 -15.93 -9.672 1 90.62 179 LEU B CA 1
ATOM 6827 C C . LEU B 1 179 ? -3.059 -17 -10.734 1 90.62 179 LEU B C 1
ATOM 6829 O O . LEU B 1 179 ? -3.15 -16.719 -11.938 1 90.62 179 LEU B O 1
ATOM 6833 N N . TRP B 1 180 ? -2.807 -18.188 -10.328 1 93.5 180 TRP B N 1
ATOM 6834 C CA . TRP B 1 180 ? -2.496 -19.297 -11.227 1 93.5 180 TRP B CA 1
ATOM 6835 C C . TRP B 1 180 ? -3.691 -19.641 -12.109 1 93.5 180 TRP B C 1
ATOM 6837 O O . TRP B 1 180 ? -3.525 -20.156 -13.211 1 93.5 180 TRP B O 1
ATOM 6847 N N . THR B 1 181 ? -4.891 -19.25 -11.648 1 94.44 181 THR B N 1
ATOM 6848 C CA . THR B 1 181 ? -6.105 -19.625 -12.367 1 94.44 181 THR B CA 1
ATOM 6849 C C . THR B 1 181 ? -6.367 -18.656 -13.523 1 94.44 181 THR B C 1
ATOM 6851 O O . THR B 1 181 ? -7.211 -18.922 -14.383 1 94.44 181 THR B O 1
ATOM 6854 N N . GLU B 1 182 ? -5.617 -17.641 -13.609 1 90 182 GLU B N 1
ATOM 6855 C CA . GLU B 1 182 ? -5.91 -16.578 -14.57 1 90 182 GLU B CA 1
ATOM 6856 C C . GLU B 1 182 ? -5.52 -17 -15.984 1 90 182 GLU B C 1
ATOM 6858 O O . GLU B 1 182 ? -5.879 -16.344 -16.969 1 90 182 GLU B O 1
ATOM 6863 N N . ALA B 1 183 ? -4.867 -18.062 -16.109 1 92.31 183 ALA B N 1
ATOM 6864 C CA . ALA B 1 183 ? -4.527 -18.578 -17.422 1 92.31 183 ALA B CA 1
ATOM 6865 C C . ALA B 1 183 ? -5.688 -19.375 -18.031 1 92.31 183 ALA B C 1
ATOM 6867 O O . ALA B 1 183 ? -5.691 -19.672 -19.219 1 92.31 183 ALA B O 1
ATOM 6868 N N . ALA B 1 184 ? -6.699 -19.688 -17.219 1 93.44 184 ALA B N 1
ATOM 6869 C CA . ALA B 1 184 ? -7.828 -20.484 -17.703 1 93.44 184 ALA B CA 1
ATOM 6870 C C . ALA B 1 184 ? -8.531 -19.797 -18.859 1 93.44 184 ALA B C 1
ATOM 6872 O O . ALA B 1 184 ? -8.789 -18.594 -18.812 1 93.44 184 ALA B O 1
ATOM 6873 N N . ASP B 1 185 ? -8.766 -20.562 -19.922 1 91.94 185 ASP B N 1
ATOM 6874 C CA . ASP B 1 185 ? -9.531 -20.125 -21.094 1 91.94 185 ASP B CA 1
ATOM 6875 C C . ASP B 1 185 ? -8.773 -19.062 -21.875 1 91.94 185 ASP B C 1
ATOM 6877 O O . ASP B 1 185 ? -9.391 -18.172 -22.484 1 91.94 185 ASP B O 1
ATOM 6881 N N . THR B 1 186 ? -7.441 -19.031 -21.688 1 92.12 186 THR B N 1
ATOM 6882 C CA . THR B 1 186 ? -6.598 -18.109 -22.453 1 92.12 186 THR B CA 1
ATOM 6883 C C . THR B 1 186 ? -5.645 -18.875 -23.359 1 92.12 186 THR B C 1
ATOM 6885 O O . THR B 1 186 ? -5.723 -20.109 -23.453 1 92.12 186 THR B O 1
ATOM 6888 N N . GLU B 1 187 ? -4.738 -18.156 -24.062 1 92.12 187 GLU B N 1
ATOM 6889 C CA . GLU B 1 187 ? -3.781 -18.75 -24.984 1 92.12 187 GLU B CA 1
ATOM 6890 C C . GLU B 1 187 ? -2.654 -19.453 -24.234 1 92.12 187 GLU B C 1
ATOM 6892 O O . GLU B 1 187 ? -1.879 -20.203 -24.844 1 92.12 187 GLU B O 1
ATOM 6897 N N . TYR B 1 188 ? -2.668 -19.344 -22.938 1 94.44 188 TYR B N 1
ATOM 6898 C CA . TYR B 1 188 ? -1.577 -19.906 -22.156 1 94.44 188 TYR B CA 1
ATOM 6899 C C . TYR B 1 188 ? -1.884 -21.344 -21.75 1 94.44 188 TYR B C 1
ATOM 6901 O O . TYR B 1 188 ? -1.04 -22.031 -21.156 1 94.44 188 TYR B O 1
ATOM 6909 N N . GLU B 1 189 ? -3.068 -21.828 -22.125 1 95.19 189 GLU B N 1
ATOM 6910 C CA . GLU B 1 189 ? -3.426 -23.219 -21.906 1 95.19 189 GLU B CA 1
ATOM 6911 C C . GLU B 1 189 ? -3.906 -23.875 -23.203 1 95.19 189 GLU B C 1
ATOM 6913 O O . GLU B 1 189 ? -4.324 -23.172 -24.141 1 95.19 189 GLU B O 1
ATOM 6918 N N . TRP B 1 190 ? -3.811 -25.188 -23.344 1 96.38 190 TRP B N 1
ATOM 6919 C CA . TRP B 1 190 ? -4.184 -25.938 -24.547 1 96.38 190 TRP B CA 1
ATOM 6920 C C . TRP B 1 190 ? -5.699 -25.984 -24.703 1 96.38 190 TRP B C 1
ATOM 6922 O O . TRP B 1 190 ? -6.199 -26.234 -25.797 1 96.38 190 TRP B O 1
ATOM 6932 N N . ASN B 1 191 ? -6.504 -25.75 -23.609 1 94.94 191 ASN B N 1
ATOM 6933 C CA . ASN B 1 191 ? -7.965 -25.797 -23.594 1 94.94 191 ASN B CA 1
ATOM 6934 C C . ASN B 1 191 ? -8.492 -27.141 -24.047 1 94.94 191 ASN B C 1
ATOM 6936 O O . ASN B 1 191 ? -9.414 -27.219 -24.875 1 94.94 191 ASN B O 1
ATOM 6940 N N . TYR B 1 192 ? -7.859 -28.188 -23.578 1 97.06 192 TYR B N 1
ATOM 6941 C CA . TYR B 1 192 ? -8.297 -29.562 -23.859 1 97.06 192 TYR B CA 1
ATOM 6942 C C . TYR B 1 192 ? -9.617 -29.859 -23.156 1 97.06 192 TYR B C 1
ATOM 6944 O O . TYR B 1 192 ? -9.852 -29.406 -22.031 1 97.06 192 TYR B O 1
ATOM 6952 N N . ARG B 1 193 ? -10.422 -30.688 -23.828 1 96.94 193 ARG B N 1
ATOM 6953 C CA . ARG B 1 193 ? -11.633 -31.25 -23.25 1 96.94 193 ARG B CA 1
ATOM 6954 C C . ARG B 1 193 ? -11.68 -32.75 -23.422 1 96.94 193 ARG B C 1
ATOM 6956 O O . ARG B 1 193 ? -11.297 -33.281 -24.469 1 96.94 193 ARG B O 1
ATOM 6963 N N . LEU B 1 194 ? -12.008 -33.375 -22.391 1 97.75 194 LEU B N 1
ATOM 6964 C CA . LEU B 1 194 ? -12.18 -34.812 -22.469 1 97.75 194 LEU B CA 1
ATOM 6965 C C . LEU B 1 194 ? -13.352 -35.156 -23.375 1 97.75 194 LEU B C 1
ATOM 6967 O O . LEU B 1 194 ? -14.258 -34.344 -23.578 1 97.75 194 LEU B O 1
ATOM 6971 N N . ARG B 1 195 ? -13.258 -36.344 -23.922 1 97.38 195 ARG B N 1
ATOM 6972 C CA . ARG B 1 195 ? -14.43 -36.875 -24.609 1 97.38 195 ARG B CA 1
ATOM 6973 C C . ARG B 1 195 ? -15.609 -37 -23.656 1 97.38 195 ARG B C 1
ATOM 6975 O O . ARG B 1 195 ? -15.445 -37.438 -22.516 1 97.38 195 ARG B O 1
ATOM 6982 N N . ALA B 1 196 ? -16.781 -36.625 -24.156 1 96.19 196 ALA B N 1
ATOM 6983 C CA . ALA B 1 196 ? -17.969 -36.781 -23.344 1 96.19 196 ALA B CA 1
ATOM 6984 C C . ALA B 1 196 ? -18.328 -38.25 -23.156 1 96.19 196 ALA B C 1
ATOM 6986 O O . ALA B 1 196 ? -18.219 -39.031 -24.094 1 96.19 196 ALA B O 1
ATOM 6987 N N . ASP B 1 197 ? -18.625 -38.594 -21.969 1 94.44 197 ASP B N 1
ATOM 6988 C CA . ASP B 1 197 ? -19.141 -39.938 -21.625 1 94.44 197 ASP B CA 1
ATOM 6989 C C . ASP B 1 197 ? -20.141 -39.875 -20.484 1 94.44 197 ASP B C 1
ATOM 6991 O O . ASP B 1 197 ? -20.609 -38.781 -20.125 1 94.44 197 ASP B O 1
ATOM 6995 N N . ASN B 1 198 ? -20.578 -41 -19.969 1 92.31 198 ASN B N 1
ATOM 6996 C CA . ASN B 1 198 ? -21.609 -41 -18.922 1 92.31 198 ASN B CA 1
ATOM 6997 C C . ASN B 1 198 ? -21.016 -41.344 -17.562 1 92.31 198 ASN B C 1
ATOM 6999 O O . ASN B 1 198 ? -21.75 -41.625 -16.609 1 92.31 198 ASN B O 1
ATOM 7003 N N . TYR B 1 199 ? -19.703 -41.281 -17.469 1 94.94 199 TYR B N 1
ATOM 7004 C CA . TYR B 1 199 ? -19.078 -41.75 -16.234 1 94.94 199 TYR B CA 1
ATOM 7005 C C . TYR B 1 199 ? -18.75 -40.562 -15.328 1 94.94 199 TYR B C 1
ATOM 7007 O O . TYR B 1 199 ? -18.812 -40.688 -14.102 1 94.94 199 TYR B O 1
ATOM 7015 N N . SER B 1 200 ? -18.344 -39.469 -15.938 1 95.38 200 SER B N 1
ATOM 7016 C CA . SER B 1 200 ? -17.844 -38.375 -15.133 1 95.38 200 SER B CA 1
ATOM 7017 C C . SER B 1 200 ? -18.047 -37.031 -15.828 1 95.38 200 SER B C 1
ATOM 7019 O O . SER B 1 200 ? -18.5 -37 -16.969 1 95.38 200 SER B O 1
ATOM 7021 N N . CYS B 1 201 ? -17.844 -35.906 -15.102 1 96.69 201 CYS B N 1
ATOM 7022 C CA . CYS B 1 201 ? -17.812 -34.531 -15.602 1 96.69 201 CYS B CA 1
ATOM 7023 C C . CYS B 1 201 ? -19.172 -34.125 -16.172 1 96.69 201 CYS B C 1
ATOM 7025 O O . CYS B 1 201 ? -19.25 -33.406 -17.172 1 96.69 201 CYS B O 1
ATOM 7027 N N . LEU B 1 202 ? -20.203 -34.594 -15.578 1 96.38 202 LEU B N 1
ATOM 7028 C CA . LEU B 1 202 ? -21.531 -34.406 -16.141 1 96.38 202 LEU B CA 1
ATOM 7029 C C . LEU B 1 202 ? -22 -32.969 -15.898 1 96.38 202 LEU B C 1
ATOM 7031 O O . LEU B 1 202 ? -22.922 -32.5 -16.562 1 96.38 202 LEU B O 1
ATOM 7035 N N . SER B 1 203 ? -21.344 -32.25 -14.938 1 96.06 203 SER B N 1
ATOM 7036 C CA . SER B 1 203 ? -21.672 -30.859 -14.688 1 96.06 203 SER B CA 1
ATOM 7037 C C . SER B 1 203 ? -20.641 -29.922 -15.32 1 96.06 203 SER B C 1
ATOM 7039 O O . SER B 1 203 ? -20.594 -28.734 -15.016 1 96.06 203 SER B O 1
ATOM 7041 N N . SER B 1 204 ? -19.75 -30.438 -16.125 1 96.56 204 SER B N 1
ATOM 7042 C CA . SER B 1 204 ? -18.781 -29.625 -16.875 1 96.56 204 SER B CA 1
ATOM 7043 C C . SER B 1 204 ? -19.422 -29.047 -18.141 1 96.56 204 SER B C 1
ATOM 7045 O O . SER B 1 204 ? -20.469 -29.531 -18.578 1 96.56 204 SER B O 1
ATOM 7047 N N . GLU B 1 205 ? -18.812 -27.984 -18.656 1 94 205 GLU B N 1
ATOM 7048 C CA . GLU B 1 205 ? -19.281 -27.406 -19.922 1 94 205 GLU B CA 1
ATOM 7049 C C . GLU B 1 205 ? -19.375 -28.484 -21 1 94 205 GLU B C 1
ATOM 7051 O O . GLU B 1 205 ? -18.406 -29.219 -21.234 1 94 205 GLU B O 1
ATOM 7056 N N . TYR B 1 206 ? -20.547 -28.703 -21.625 1 92.69 206 TYR B N 1
ATOM 7057 C CA . TYR B 1 206 ? -20.828 -29.672 -22.672 1 92.69 206 TYR B CA 1
ATOM 7058 C C . TYR B 1 206 ? -20.625 -31.094 -22.172 1 92.69 206 TYR B C 1
ATOM 7060 O O . TYR B 1 206 ? -20.406 -32.031 -22.953 1 92.69 206 TYR B O 1
ATOM 7068 N N . GLN B 1 207 ? -20.516 -31.25 -20.844 1 95.19 207 GLN B N 1
ATOM 7069 C CA . GLN B 1 207 ? -20.281 -32.531 -20.188 1 95.19 207 GLN B CA 1
ATOM 7070 C C . GLN B 1 207 ? -18.938 -33.125 -20.578 1 95.19 207 GLN B C 1
ATOM 7072 O O . GLN B 1 207 ? -18.797 -34.344 -20.75 1 95.19 207 GLN B O 1
ATOM 7077 N N . ARG B 1 208 ? -18.047 -32.25 -20.906 1 96.81 208 ARG B N 1
ATOM 7078 C CA . ARG B 1 208 ? -16.656 -32.594 -21.219 1 96.81 208 ARG B CA 1
ATOM 7079 C C . ARG B 1 208 ? -15.695 -31.984 -20.203 1 96.81 208 ARG B C 1
ATOM 7081 O O . ARG B 1 208 ? -15.625 -30.766 -20.062 1 96.81 208 ARG B O 1
ATOM 7088 N N . GLY B 1 209 ? -15.031 -32.875 -19.547 1 96.88 209 GLY B N 1
ATOM 7089 C CA . GLY B 1 209 ? -14.086 -32.375 -18.547 1 96.88 209 GLY B CA 1
ATOM 7090 C C . GLY B 1 209 ? -12.992 -31.516 -19.156 1 96.88 209 GLY B C 1
ATOM 7091 O O . GLY B 1 209 ? -12.492 -31.797 -20.25 1 96.88 209 GLY B O 1
ATOM 7092 N N . LYS B 1 210 ? -12.672 -30.453 -18.469 1 96.94 210 LYS B N 1
ATOM 7093 C CA . LYS B 1 210 ? -11.578 -29.578 -18.875 1 96.94 210 LYS B CA 1
ATOM 7094 C C . LYS B 1 210 ? -10.242 -30.109 -18.359 1 96.94 210 LYS B C 1
ATOM 7096 O O . LYS B 1 210 ? -10.094 -30.391 -17.172 1 96.94 210 LYS B O 1
ATOM 7101 N N . LEU B 1 211 ? -9.367 -30.344 -19.25 1 97.12 211 LEU B N 1
ATOM 7102 C CA . LEU B 1 211 ? -8 -30.672 -18.875 1 97.12 211 LEU B CA 1
ATOM 7103 C C . LEU B 1 211 ? -7.098 -29.453 -18.953 1 97.12 211 LEU B C 1
ATOM 7105 O O . LEU B 1 211 ? -6.699 -29.031 -20.031 1 97.12 211 LEU B O 1
ATOM 7109 N N . TYR B 1 212 ? -6.801 -28.875 -17.781 1 95.5 212 TYR B N 1
ATOM 7110 C CA . TYR B 1 212 ? -6.062 -27.625 -17.641 1 95.5 212 TYR B CA 1
ATOM 7111 C C . TYR B 1 212 ? -4.566 -27.859 -17.797 1 95.5 212 TYR B C 1
ATOM 7113 O O . TYR B 1 212 ? -3.871 -28.172 -16.844 1 95.5 212 TYR B O 1
ATOM 7121 N N . LYS B 1 213 ? -4.039 -27.703 -19.062 1 97 213 LYS B N 1
ATOM 7122 C CA . LYS B 1 213 ? -2.641 -27.938 -19.406 1 97 213 LYS B CA 1
ATOM 7123 C C . LYS B 1 213 ? -2.002 -26.688 -20 1 97 213 LYS B C 1
ATOM 7125 O O . LYS B 1 213 ? -2.629 -25.984 -20.797 1 97 213 LYS B O 1
ATOM 7130 N N . GLY B 1 214 ? -0.813 -26.469 -19.625 1 96.75 214 GLY B N 1
ATOM 7131 C CA . GLY B 1 214 ? -0.118 -25.281 -20.078 1 96.75 214 GLY B CA 1
ATOM 7132 C C . GLY B 1 214 ? 0.386 -25.406 -21.516 1 96.75 214 GLY B C 1
ATOM 7133 O O . GLY B 1 214 ? 0.853 -26.469 -21.922 1 96.75 214 GLY B O 1
ATOM 7134 N N . ARG B 1 215 ? 0.198 -24.312 -22.25 1 97.25 215 ARG B N 1
ATOM 7135 C CA . ARG B 1 215 ? 0.749 -24.172 -23.594 1 97.25 215 ARG B CA 1
ATOM 7136 C C . ARG B 1 215 ? 1.797 -23.078 -23.641 1 97.25 215 ARG B C 1
ATOM 7138 O O . ARG B 1 215 ? 1.458 -21.891 -23.625 1 97.25 215 ARG B O 1
ATOM 7145 N N . GLY B 1 216 ? 3.039 -23.453 -23.719 1 97.12 216 GLY B N 1
ATOM 7146 C CA . GLY B 1 216 ? 4.156 -22.516 -23.688 1 97.12 216 GLY B CA 1
ATOM 7147 C C . GLY B 1 216 ? 5.352 -23.047 -22.922 1 97.12 216 GLY B C 1
ATOM 7148 O O . GLY B 1 216 ? 5.32 -24.172 -22.406 1 97.12 216 GLY B O 1
ATOM 7149 N N . LEU B 1 217 ? 6.391 -22.188 -22.828 1 97.88 217 LEU B N 1
ATOM 7150 C CA . LEU B 1 217 ? 7.602 -22.578 -22.109 1 97.88 217 LEU B CA 1
ATOM 7151 C C . LEU B 1 217 ? 7.273 -22.953 -20.656 1 97.88 217 LEU B C 1
ATOM 7153 O O . LEU B 1 217 ? 6.504 -22.266 -19.984 1 97.88 217 LEU B O 1
ATOM 7157 N N . GLY B 1 218 ? 7.781 -24.062 -20.266 1 97.31 218 GLY B N 1
ATOM 7158 C CA . GLY B 1 218 ? 7.52 -24.547 -18.906 1 97.31 218 GLY B CA 1
ATOM 7159 C C . GLY B 1 218 ? 6.27 -25.391 -18.812 1 97.31 218 GLY B C 1
ATOM 7160 O O . GLY B 1 218 ? 6.066 -26.109 -17.828 1 97.31 218 GLY B O 1
ATOM 7161 N N . GLY B 1 219 ? 5.414 -25.297 -19.859 1 97 219 GLY B N 1
ATOM 7162 C CA . GLY B 1 219 ? 4.215 -26.109 -19.906 1 97 219 GLY B CA 1
ATOM 7163 C C . GLY B 1 219 ? 3.285 -25.875 -18.719 1 97 219 GLY B C 1
ATOM 7164 O O . GLY B 1 219 ? 3.002 -24.734 -18.375 1 97 219 GLY B O 1
ATOM 7165 N N . THR B 1 220 ? 2.801 -26.953 -18.141 1 97.06 220 THR B N 1
ATOM 7166 C CA . THR B 1 220 ? 1.804 -26.859 -17.078 1 97.06 220 THR B CA 1
ATOM 7167 C C . THR B 1 220 ? 2.426 -26.312 -15.805 1 97.06 220 THR B C 1
ATOM 7169 O O . THR B 1 220 ? 1.732 -25.719 -14.969 1 97.06 220 THR B O 1
ATOM 7172 N N . SER B 1 221 ? 3.744 -26.375 -15.617 1 96.88 221 SER B N 1
ATOM 7173 C CA . SER B 1 221 ? 4.395 -25.812 -14.438 1 96.88 221 SER B CA 1
ATOM 7174 C C . SER B 1 221 ? 4.281 -24.297 -14.414 1 96.88 221 SER B C 1
ATOM 7176 O O . SER B 1 221 ? 4.512 -23.672 -13.383 1 96.88 221 SER B O 1
ATOM 7178 N N . ALA B 1 222 ? 3.9 -23.719 -15.516 1 96.56 222 ALA B N 1
ATOM 7179 C CA . ALA B 1 222 ? 3.762 -22.266 -15.609 1 96.56 222 ALA B CA 1
ATOM 7180 C C . ALA B 1 222 ? 2.379 -21.812 -15.148 1 96.56 222 ALA B C 1
ATOM 7182 O O . ALA B 1 222 ? 2.154 -20.625 -14.906 1 96.56 222 ALA B O 1
ATOM 7183 N N . ILE B 1 223 ? 1.461 -22.766 -14.93 1 96.06 223 ILE B N 1
ATOM 7184 C CA . ILE B 1 223 ? 0.1 -22.328 -14.625 1 96.06 223 ILE B CA 1
ATOM 7185 C C . ILE B 1 223 ? -0.481 -23.203 -13.516 1 96.06 223 ILE B C 1
ATOM 7187 O O . ILE B 1 223 ? -1.659 -23.078 -13.172 1 96.06 223 ILE B O 1
ATOM 7191 N N . ASP B 1 224 ? 0.309 -24.062 -12.984 1 95.38 224 ASP B N 1
ATOM 7192 C CA . ASP B 1 224 ? -0.194 -25.016 -11.992 1 95.38 224 ASP B CA 1
ATOM 7193 C C . ASP B 1 224 ? -0.126 -24.406 -10.586 1 95.38 224 ASP B C 1
ATOM 7195 O O . ASP B 1 224 ? 0.021 -23.203 -10.43 1 95.38 224 ASP B O 1
ATOM 7199 N N . LEU B 1 225 ? -0.251 -25.25 -9.5 1 95.19 225 LEU B N 1
ATOM 7200 C CA . LEU B 1 225 ? -0.318 -24.812 -8.109 1 95.19 225 LEU B CA 1
ATOM 7201 C C . LEU B 1 225 ? 1.075 -24.75 -7.496 1 95.19 225 LEU B C 1
ATOM 7203 O O . LEU B 1 225 ? 1.227 -24.359 -6.336 1 95.19 225 LEU B O 1
ATOM 7207 N N . MET B 1 226 ? 2.094 -25.141 -8.18 1 95.12 226 MET B N 1
ATOM 7208 C CA . MET B 1 226 ? 3.494 -25.047 -7.777 1 95.12 226 MET B CA 1
ATOM 7209 C C . MET B 1 226 ? 3.807 -26.047 -6.668 1 95.12 226 MET B C 1
ATOM 7211 O O . MET B 1 226 ? 4.867 -25.969 -6.043 1 95.12 226 MET B O 1
ATOM 7215 N N . ILE B 1 227 ? 2.914 -26.984 -6.383 1 92.56 227 ILE B N 1
ATOM 7216 C CA . ILE B 1 227 ? 3.139 -27.984 -5.34 1 92.56 227 ILE B CA 1
ATOM 7217 C C . ILE B 1 227 ? 4.223 -28.969 -5.789 1 92.56 227 ILE B C 1
ATOM 7219 O O . ILE B 1 227 ? 4.191 -29.453 -6.918 1 92.56 227 ILE B O 1
ATOM 7223 N N . TYR B 1 228 ? 5.191 -29.125 -4.953 1 91.12 228 TYR B N 1
ATOM 7224 C CA . TYR B 1 228 ? 6.305 -30.031 -5.195 1 91.12 228 TYR B CA 1
ATOM 7225 C C . TYR B 1 228 ? 6.312 -31.172 -4.176 1 91.12 228 TYR B C 1
ATOM 7227 O O . TYR B 1 228 ? 7.027 -31.094 -3.17 1 91.12 228 TYR B O 1
ATOM 7235 N N . ASP B 1 229 ? 5.512 -32.219 -4.438 1 85.44 229 ASP B N 1
ATOM 7236 C CA . ASP B 1 229 ? 5.477 -33.406 -3.598 1 85.44 229 ASP B CA 1
ATOM 7237 C C . ASP B 1 229 ? 6.023 -34.625 -4.344 1 85.44 229 ASP B C 1
ATOM 7239 O O . ASP B 1 229 ? 5.688 -34.844 -5.508 1 85.44 229 ASP B O 1
ATOM 7243 N N . ARG B 1 230 ? 6.895 -35.281 -3.68 1 88.44 230 ARG B N 1
ATOM 7244 C CA . ARG B 1 230 ? 7.367 -36.531 -4.246 1 88.44 230 ARG B CA 1
ATOM 7245 C C . ARG B 1 230 ? 6.438 -37.688 -3.869 1 88.44 230 ARG B C 1
ATOM 7247 O O . ARG B 1 230 ? 5.547 -37.5 -3.035 1 88.44 230 ARG B O 1
ATOM 7254 N N . CYS B 1 231 ? 6.539 -38.719 -4.582 1 91.56 231 CYS B N 1
ATOM 7255 C CA . CYS B 1 231 ? 5.617 -39.844 -4.422 1 91.56 231 CYS B CA 1
ATOM 7256 C C . CYS B 1 231 ? 6.172 -40.844 -3.441 1 91.56 231 CYS B C 1
ATOM 7258 O O . CYS B 1 231 ? 7.312 -40.75 -2.994 1 91.56 231 CYS B O 1
ATOM 7260 N N . MET B 1 232 ? 5.359 -41.781 -3.066 1 92.19 232 MET B N 1
ATOM 7261 C CA . MET B 1 232 ? 5.746 -42.812 -2.119 1 92.19 232 MET B CA 1
ATOM 7262 C C . MET B 1 232 ? 6.801 -43.75 -2.723 1 92.19 232 MET B C 1
ATOM 7264 O O . MET B 1 232 ? 6.738 -44.062 -3.908 1 92.19 232 MET B O 1
ATOM 7268 N N . THR B 1 233 ? 7.699 -44.25 -1.865 1 91.62 233 THR B N 1
ATOM 7269 C CA . THR B 1 233 ? 8.766 -45.156 -2.289 1 91.62 233 THR B CA 1
ATOM 7270 C C . THR B 1 233 ? 8.188 -46.375 -2.971 1 91.62 233 THR B C 1
ATOM 7272 O O . THR B 1 233 ? 8.773 -46.906 -3.914 1 91.62 233 THR B O 1
ATOM 7275 N N . SER B 1 234 ? 7.055 -46.781 -2.562 1 90.69 234 SER B N 1
ATOM 7276 C CA . SER B 1 234 ? 6.422 -47.969 -3.086 1 90.69 234 SER B CA 1
ATOM 7277 C C . SER B 1 234 ? 6.051 -47.812 -4.555 1 90.69 234 SER B C 1
ATOM 7279 O O . SER B 1 234 ? 6.023 -48.812 -5.305 1 90.69 234 SER B O 1
ATOM 7281 N N . ASP B 1 235 ? 5.793 -46.625 -4.961 1 92.62 235 ASP B N 1
ATOM 7282 C CA . ASP B 1 235 ? 5.469 -46.375 -6.363 1 92.62 235 ASP B CA 1
ATOM 7283 C C . ASP B 1 235 ? 6.633 -46.75 -7.273 1 92.62 235 ASP B C 1
ATOM 7285 O O . ASP B 1 235 ? 6.438 -47.375 -8.312 1 92.62 235 ASP B O 1
ATOM 7289 N N . TYR B 1 236 ? 7.801 -46.438 -6.828 1 92.69 236 TYR B N 1
ATOM 7290 C CA . TYR B 1 236 ? 9 -46.719 -7.609 1 92.69 236 TYR B CA 1
ATOM 7291 C C . TYR B 1 236 ? 9.359 -48.188 -7.578 1 92.69 236 TYR B C 1
ATOM 7293 O O . TYR B 1 236 ? 9.766 -48.75 -8.594 1 92.69 236 TYR B O 1
ATOM 7301 N N . GLU B 1 237 ? 9.141 -48.781 -6.48 1 91.75 237 GLU B N 1
ATOM 7302 C CA . GLU B 1 237 ? 9.477 -50.188 -6.324 1 91.75 237 GLU B CA 1
ATOM 7303 C C . GLU B 1 237 ? 8.586 -51.062 -7.199 1 91.75 237 GLU B C 1
ATOM 7305 O O . GLU B 1 237 ? 9.008 -52.125 -7.66 1 91.75 237 GLU B O 1
ATOM 7310 N N . LYS B 1 238 ? 7.441 -50.562 -7.445 1 90.69 238 LYS B N 1
ATOM 7311 C CA . LYS B 1 238 ? 6.543 -51.281 -8.336 1 90.69 238 LYS B CA 1
ATOM 7312 C C . LYS B 1 238 ? 7.117 -51.375 -9.75 1 90.69 238 LYS B C 1
ATOM 7314 O O . LYS B 1 238 ? 6.859 -52.312 -10.484 1 90.69 238 LYS B O 1
ATOM 7319 N N . PHE B 1 239 ? 7.867 -50.375 -10.148 1 90.56 239 PHE B N 1
ATOM 7320 C CA . PHE B 1 239 ? 8.516 -50.438 -11.453 1 90.56 239 PHE B CA 1
ATOM 7321 C C . PHE B 1 239 ? 9.578 -51.531 -11.5 1 90.56 239 PHE B C 1
ATOM 7323 O O . PHE B 1 239 ? 9.695 -52.25 -12.492 1 90.56 239 PHE B O 1
ATOM 7330 N N . ASN B 1 240 ? 10.242 -51.656 -10.43 1 86.06 240 ASN B N 1
ATOM 7331 C CA . ASN B 1 240 ? 11.203 -52.719 -10.32 1 86.06 240 ASN B CA 1
ATOM 7332 C C . ASN B 1 240 ? 10.516 -54.094 -10.383 1 86.06 240 ASN B C 1
ATOM 7334 O O . ASN B 1 240 ? 11.039 -55.031 -11 1 86.06 240 ASN B O 1
ATOM 7338 N N . GLU B 1 241 ? 9.453 -54.188 -9.797 1 87.94 241 GLU B N 1
ATOM 7339 C CA . GLU B 1 241 ? 8.719 -55.438 -9.711 1 87.94 241 GLU B CA 1
ATOM 7340 C C . GLU B 1 241 ? 8.25 -55.906 -11.086 1 87.94 241 GLU B C 1
ATOM 7342 O O . GLU B 1 241 ? 8.148 -57.094 -11.336 1 87.94 241 GLU B O 1
ATOM 7347 N N . ILE B 1 242 ? 7.977 -54.969 -11.914 1 86.56 242 ILE B N 1
ATOM 7348 C CA . ILE B 1 242 ? 7.504 -55.375 -13.234 1 86.56 242 ILE B CA 1
ATOM 7349 C C . ILE B 1 242 ? 8.688 -55.469 -14.195 1 86.56 242 ILE B C 1
ATOM 7351 O O . ILE B 1 242 ? 8.5 -55.562 -15.406 1 86.56 242 ILE B O 1
ATOM 7355 N N . GLY B 1 243 ? 9.906 -55.344 -13.695 1 86.25 243 GLY B N 1
ATOM 7356 C CA . GLY B 1 243 ? 11.094 -55.688 -14.445 1 86.25 243 GLY B CA 1
ATOM 7357 C C . GLY B 1 243 ? 11.766 -54.5 -15.102 1 86.25 243 GLY B C 1
ATOM 7358 O O . GLY B 1 243 ? 12.555 -54.656 -16.031 1 86.25 243 GLY B O 1
ATOM 7359 N N . LEU B 1 244 ? 11.43 -53.375 -14.727 1 91.19 244 LEU B N 1
ATOM 7360 C CA . LEU B 1 244 ? 12.086 -52.219 -15.289 1 91.19 244 LEU B CA 1
ATOM 7361 C C . LEU B 1 244 ? 13.328 -51.844 -14.484 1 91.19 244 LEU B C 1
ATOM 7363 O O . LEU B 1 244 ? 13.227 -51.25 -13.414 1 91.19 244 LEU B O 1
ATOM 7367 N N . PRO B 1 245 ? 14.43 -52.188 -15.023 1 88.62 245 PRO B N 1
ATOM 7368 C CA . PRO B 1 245 ? 15.656 -51.969 -14.25 1 88.62 245 PRO B CA 1
ATOM 7369 C C . PRO B 1 245 ? 15.977 -50.5 -14.016 1 88.62 245 PRO B C 1
ATOM 7371 O O . PRO B 1 245 ? 15.695 -49.656 -14.875 1 88.62 245 PRO B O 1
ATOM 7374 N N . ASP B 1 246 ? 16.531 -50.156 -12.867 1 92.06 246 ASP B N 1
ATOM 7375 C CA . ASP B 1 246 ? 17.062 -48.844 -12.516 1 92.06 246 ASP B CA 1
ATOM 7376 C C . ASP B 1 246 ? 15.953 -47.812 -12.367 1 92.06 246 ASP B C 1
ATOM 7378 O O . ASP B 1 246 ? 16.156 -46.625 -12.641 1 92.06 246 ASP B O 1
ATOM 7382 N N . TRP B 1 247 ? 14.719 -48.219 -12.07 1 95.06 247 TRP B N 1
ATOM 7383 C CA . TRP B 1 247 ? 13.609 -47.312 -11.875 1 95.06 247 TRP B CA 1
ATOM 7384 C C . TRP B 1 247 ? 13.062 -47.406 -10.453 1 95.06 247 TRP B C 1
ATOM 7386 O O . TRP B 1 247 ? 11.953 -46.938 -10.172 1 95.06 247 TRP B O 1
ATOM 7396 N N . GLY B 1 248 ? 13.844 -48.031 -9.555 1 93.31 248 GLY B N 1
ATOM 7397 C CA . GLY B 1 248 ? 13.523 -48.031 -8.133 1 93.31 248 GLY B CA 1
ATOM 7398 C C . GLY B 1 248 ? 13.742 -46.656 -7.488 1 93.31 248 GLY B C 1
ATOM 7399 O O . GLY B 1 248 ? 14.242 -45.75 -8.133 1 93.31 248 GLY B O 1
ATOM 7400 N N . TYR B 1 249 ? 13.391 -46.594 -6.273 1 92.44 249 TYR B N 1
ATOM 7401 C CA . TYR B 1 249 ? 13.406 -45.312 -5.582 1 92.44 249 TYR B CA 1
ATOM 7402 C C . TYR B 1 249 ? 14.812 -44.719 -5.535 1 92.44 249 TYR B C 1
ATOM 7404 O O . TYR B 1 249 ? 15.016 -43.562 -5.895 1 92.44 249 TYR B O 1
ATOM 7412 N N . GLU B 1 250 ? 15.797 -45.469 -5.09 1 92.19 250 GLU B N 1
ATOM 7413 C CA . GLU B 1 250 ? 17.172 -44.969 -4.945 1 92.19 250 GLU B CA 1
ATOM 7414 C C . GLU B 1 250 ? 17.734 -44.5 -6.281 1 92.19 250 GLU B C 1
ATOM 7416 O O . GLU B 1 250 ? 18.438 -43.5 -6.348 1 92.19 250 GLU B O 1
ATOM 7421 N N . ALA B 1 251 ? 17.406 -45.281 -7.332 1 93.81 251 ALA B N 1
ATOM 7422 C CA . ALA B 1 251 ? 17.875 -44.938 -8.672 1 93.81 251 ALA B CA 1
ATOM 7423 C C . ALA B 1 251 ? 17.266 -43.625 -9.164 1 93.81 251 ALA B C 1
ATOM 7425 O O . ALA B 1 251 ? 17.891 -42.875 -9.906 1 93.81 251 ALA B O 1
ATOM 7426 N N . CYS B 1 252 ? 16.062 -43.375 -8.727 1 94.56 252 CYS B N 1
ATOM 7427 C CA . CYS B 1 252 ? 15.359 -42.188 -9.172 1 94.56 252 CYS B CA 1
ATOM 7428 C C . CYS B 1 252 ? 15.703 -40.969 -8.289 1 94.56 252 CYS B C 1
ATOM 7430 O O . CYS B 1 252 ? 15.719 -39.844 -8.758 1 94.56 252 CYS B O 1
ATOM 7432 N N . LEU B 1 253 ? 16 -41.188 -6.984 1 94.62 253 LEU B N 1
ATOM 7433 C CA . LEU B 1 253 ? 16.25 -40.156 -5.996 1 94.62 253 LEU B CA 1
ATOM 7434 C C . LEU B 1 253 ? 17.391 -39.25 -6.438 1 94.62 253 LEU B C 1
ATOM 7436 O O . LEU B 1 253 ? 17.344 -38.031 -6.215 1 94.62 253 LEU B O 1
ATOM 7440 N N . LYS B 1 254 ? 18.391 -39.781 -7.027 1 95.12 254 LYS B N 1
ATOM 7441 C CA . LYS B 1 254 ? 19.562 -39 -7.422 1 95.12 254 LYS B CA 1
ATOM 7442 C C . LYS B 1 254 ? 19.188 -37.938 -8.422 1 95.12 254 LYS B C 1
ATOM 7444 O O . LYS B 1 254 ? 19.797 -36.844 -8.445 1 95.12 254 LYS B O 1
ATOM 7449 N N . TYR B 1 255 ? 18.156 -38.188 -9.227 1 96.31 255 TYR B N 1
ATOM 7450 C CA . TYR B 1 255 ? 17.766 -37.219 -10.234 1 96.31 255 TYR B CA 1
ATOM 7451 C C . TYR B 1 255 ? 16.875 -36.125 -9.625 1 96.31 255 TYR B C 1
ATOM 7453 O O . TYR B 1 255 ? 16.906 -34.969 -10.078 1 96.31 255 TYR B O 1
ATOM 7461 N N . TYR B 1 256 ? 16.125 -36.5 -8.57 1 95.06 256 TYR B N 1
ATOM 7462 C CA . TYR B 1 256 ? 15.438 -35.469 -7.797 1 95.06 256 TYR B CA 1
ATOM 7463 C C . TYR B 1 256 ? 16.438 -34.5 -7.18 1 95.06 256 TYR B C 1
ATOM 7465 O O . TYR B 1 256 ? 16.297 -33.281 -7.293 1 95.06 256 TYR B O 1
ATOM 7473 N N . MET B 1 257 ? 17.406 -35.062 -6.602 1 95.31 257 MET B N 1
ATOM 7474 C CA . MET B 1 257 ? 18.406 -34.281 -5.871 1 95.31 257 MET B CA 1
ATOM 7475 C C . MET B 1 257 ? 19.25 -33.438 -6.824 1 95.31 257 MET B C 1
ATOM 7477 O O . MET B 1 257 ? 19.656 -32.344 -6.477 1 95.31 257 MET B O 1
ATOM 7481 N N . LYS B 1 258 ? 19.438 -33.906 -8 1 96.06 258 LYS B N 1
ATOM 7482 C CA . LYS B 1 258 ? 20.234 -33.188 -9 1 96.06 258 LYS B CA 1
ATOM 7483 C C . LYS B 1 258 ? 19.578 -31.859 -9.352 1 96.06 258 LYS B C 1
ATOM 7485 O O . LYS B 1 258 ? 20.266 -30.828 -9.469 1 96.06 258 LYS B O 1
ATOM 7490 N N . SER B 1 259 ? 18.297 -31.844 -9.516 1 96.5 259 SER B N 1
ATOM 7491 C CA . SER B 1 259 ? 17.578 -30.656 -9.969 1 96.5 259 SER B CA 1
ATOM 7492 C C . SER B 1 259 ? 17.234 -29.734 -8.797 1 96.5 259 SER B C 1
ATOM 7494 O O . SER B 1 259 ? 17.047 -28.531 -8.984 1 96.5 259 SER B O 1
ATOM 7496 N N . GLU B 1 260 ? 17.281 -30.188 -7.609 1 95.12 260 GLU B N 1
ATOM 7497 C CA . GLU B 1 260 ? 16.656 -29.531 -6.469 1 95.12 260 GLU B CA 1
ATOM 7498 C C . GLU B 1 260 ? 17.594 -28.469 -5.871 1 95.12 260 GLU B C 1
ATOM 7500 O O . GLU B 1 260 ? 18.781 -28.734 -5.691 1 95.12 260 GLU B O 1
ATOM 7505 N N . ASP B 1 261 ? 17.078 -27.312 -5.676 1 95.12 261 ASP B N 1
ATOM 7506 C CA . ASP B 1 261 ? 17.625 -26.297 -4.793 1 95.12 261 ASP B CA 1
ATOM 7507 C C . ASP B 1 261 ? 16.703 -26.016 -3.615 1 95.12 261 ASP B C 1
ATOM 7509 O O . ASP B 1 261 ? 15.977 -25.031 -3.611 1 95.12 261 ASP B O 1
ATOM 7513 N N . ALA B 1 262 ? 16.797 -26.891 -2.637 1 91.38 262 ALA B N 1
ATOM 7514 C CA . ALA B 1 262 ? 15.914 -26.797 -1.471 1 91.38 262 ALA B CA 1
ATOM 7515 C C . ALA B 1 262 ? 16.312 -25.609 -0.588 1 91.38 262 ALA B C 1
ATOM 7517 O O . ALA B 1 262 ? 17.469 -25.484 -0.193 1 91.38 262 ALA B O 1
ATOM 7518 N N . ARG B 1 263 ? 15.336 -24.797 -0.196 1 87.44 263 ARG B N 1
ATOM 7519 C CA . ARG B 1 263 ? 15.625 -23.594 0.583 1 87.44 263 ARG B CA 1
ATOM 7520 C C . ARG B 1 263 ? 14.727 -23.516 1.812 1 87.44 263 ARG B C 1
ATOM 7522 O O . ARG B 1 263 ? 14.898 -22.625 2.654 1 87.44 263 ARG B O 1
ATOM 7529 N N . CYS B 1 264 ? 13.812 -24.312 1.93 1 81.19 264 CYS B N 1
ATOM 7530 C CA . CYS B 1 264 ? 12.875 -24.234 3.043 1 81.19 264 CYS B CA 1
ATOM 7531 C C . CYS B 1 264 ? 13.531 -24.672 4.348 1 81.19 264 CYS B C 1
ATOM 7533 O O . CYS B 1 264 ? 14.289 -25.641 4.375 1 81.19 264 CYS B O 1
ATOM 7535 N N . GLU B 1 265 ? 13.297 -23.875 5.402 1 71.88 265 GLU B N 1
ATOM 7536 C CA . GLU B 1 265 ? 13.875 -24.141 6.711 1 71.88 265 GLU B CA 1
ATOM 7537 C C . GLU B 1 265 ? 13.43 -25.5 7.254 1 71.88 265 GLU B C 1
ATOM 7539 O O . GLU B 1 265 ? 14.18 -26.172 7.957 1 71.88 265 GLU B O 1
ATOM 7544 N N . GLU B 1 266 ? 12.211 -25.891 6.844 1 68.19 266 GLU B N 1
ATOM 7545 C CA . GLU B 1 266 ? 11.633 -27.141 7.344 1 68.19 266 GLU B CA 1
ATOM 7546 C C . GLU B 1 266 ? 12.484 -28.344 6.953 1 68.19 266 GLU B C 1
ATOM 7548 O O . GLU B 1 266 ? 12.5 -29.344 7.656 1 68.19 266 GLU B O 1
ATOM 7553 N N . ILE B 1 267 ? 13.148 -28.25 5.77 1 66.25 267 ILE B N 1
ATOM 7554 C CA . ILE B 1 267 ? 13.984 -29.344 5.277 1 66.25 267 ILE B CA 1
ATOM 7555 C C . ILE B 1 267 ? 15.312 -29.359 6.043 1 66.25 267 ILE B C 1
ATOM 7557 O O . ILE B 1 267 ? 15.828 -30.438 6.367 1 66.25 267 ILE B O 1
ATOM 7561 N N . PHE B 1 268 ? 15.805 -28.172 6.414 1 65 268 PHE B N 1
ATOM 7562 C CA . PHE B 1 268 ? 17.172 -28.156 6.906 1 65 268 PHE B CA 1
ATOM 7563 C C . PHE B 1 268 ? 17.203 -28.078 8.43 1 65 268 PHE B C 1
ATOM 7565 O O . PHE B 1 268 ? 18.234 -28.328 9.047 1 65 268 PHE B O 1
ATOM 7572 N N . THR B 1 269 ? 16.328 -27.469 9.102 1 59.56 269 THR B N 1
ATOM 7573 C CA . THR B 1 269 ? 16.406 -27.297 10.547 1 59.56 269 THR B CA 1
ATOM 7574 C C . THR B 1 269 ? 15.961 -28.562 11.281 1 59.56 269 THR B C 1
ATOM 7576 O O . THR B 1 269 ? 16.203 -28.703 12.484 1 59.56 269 THR B O 1
ATOM 7579 N N . LYS B 1 270 ? 15.094 -29.297 10.555 1 55.34 270 LYS B N 1
ATOM 7580 C CA . LYS B 1 270 ? 14.578 -30.359 11.422 1 55.34 270 LYS B CA 1
ATOM 7581 C C . LYS B 1 270 ? 15.406 -31.625 11.289 1 55.34 270 LYS B C 1
ATOM 7583 O O . LYS B 1 270 ? 16.641 -31.578 11.234 1 55.34 270 LYS B O 1
ATOM 7588 N N . VAL B 1 271 ? 14.672 -32.781 10.867 1 52.16 271 VAL B N 1
ATOM 7589 C CA . VAL B 1 271 ? 15.078 -34.188 11.016 1 52.16 271 VAL B CA 1
ATOM 7590 C C . VAL B 1 271 ? 16.141 -34.531 9.984 1 52.16 271 VAL B C 1
ATOM 7592 O O . VAL B 1 271 ? 15.953 -34.312 8.781 1 52.16 271 VAL B O 1
ATOM 7595 N N . THR B 1 272 ? 17.328 -35 10.359 1 52.12 272 THR B N 1
ATOM 7596 C CA . THR B 1 272 ? 18.531 -35.406 9.633 1 52.12 272 THR B CA 1
ATOM 7597 C C . THR B 1 272 ? 18.141 -36.25 8.414 1 52.12 272 THR B C 1
ATOM 7599 O O . THR B 1 272 ? 18.766 -36.125 7.355 1 52.12 272 THR B O 1
ATOM 7602 N N . THR B 1 273 ? 17.125 -37.094 8.5 1 52.72 273 THR B N 1
ATOM 7603 C CA . THR B 1 273 ? 16.781 -38.031 7.43 1 52.72 273 THR B CA 1
ATOM 7604 C C . THR B 1 273 ? 16.141 -37.281 6.262 1 52.72 273 THR B C 1
ATOM 7606 O O . THR B 1 273 ? 16.344 -37.656 5.102 1 52.72 273 THR B O 1
ATOM 7609 N N . ILE B 1 274 ? 15.547 -36.281 6.547 1 64.88 274 ILE B N 1
ATOM 7610 C CA . ILE B 1 274 ? 14.898 -35.5 5.496 1 64.88 274 ILE B CA 1
ATOM 7611 C C . ILE B 1 274 ? 15.945 -34.719 4.711 1 64.88 274 ILE B C 1
ATOM 7613 O O . ILE B 1 274 ? 15.891 -34.625 3.482 1 64.88 274 ILE B O 1
ATOM 7617 N N . ARG B 1 275 ? 16.922 -34.406 5.43 1 66.75 275 ARG B N 1
ATOM 7618 C CA . ARG B 1 275 ? 17.984 -33.625 4.816 1 66.75 275 ARG B CA 1
ATOM 7619 C C . ARG B 1 275 ? 18.781 -34.469 3.805 1 66.75 275 ARG B C 1
ATOM 7621 O O . ARG B 1 275 ? 19.203 -33.938 2.773 1 66.75 275 ARG B O 1
ATOM 7628 N N . ALA B 1 276 ? 18.797 -35.75 4.078 1 74.88 276 ALA B N 1
ATOM 7629 C CA . ALA B 1 276 ? 19.625 -36.625 3.238 1 74.88 276 ALA B CA 1
ATOM 7630 C C . ALA B 1 276 ? 18.953 -36.875 1.888 1 74.88 276 ALA B C 1
ATOM 7632 O O . ALA B 1 276 ? 19.625 -37.219 0.916 1 74.88 276 ALA B O 1
ATOM 7633 N N . SER B 1 277 ? 17.719 -36.688 1.805 1 86.19 277 SER B N 1
ATOM 7634 C CA . SER B 1 277 ? 17 -36.969 0.57 1 86.19 277 SER B CA 1
ATOM 7635 C C . SER B 1 277 ? 16.75 -35.688 -0.225 1 86.19 277 SER B C 1
ATOM 7637 O O . SER B 1 277 ? 16.031 -35.719 -1.23 1 86.19 277 SER B O 1
ATOM 7639 N N . HIS B 1 278 ? 17.328 -34.625 0.221 1 89.81 278 HIS B N 1
ATOM 7640 C CA . HIS B 1 278 ? 17.172 -33.375 -0.477 1 89.81 278 HIS B CA 1
ATOM 7641 C C . HIS B 1 278 ? 18.531 -32.719 -0.773 1 89.81 278 HIS B C 1
ATOM 7643 O O . HIS B 1 278 ? 19.547 -33.156 -0.218 1 89.81 278 HIS B O 1
ATOM 7649 N N . ASN B 1 279 ? 18.562 -31.812 -1.69 1 91.38 279 ASN B N 1
ATOM 7650 C CA . ASN B 1 279 ? 19.797 -31.156 -2.09 1 91.38 279 ASN B CA 1
ATOM 7651 C C . ASN B 1 279 ? 19.594 -29.656 -2.309 1 91.38 279 ASN B C 1
ATOM 7653 O O . ASN B 1 279 ? 18.469 -29.203 -2.467 1 91.38 279 ASN B O 1
ATOM 7657 N N . SER B 1 280 ? 20.688 -28.922 -2.076 1 90.56 280 SER B N 1
ATOM 7658 C CA . SER B 1 280 ? 20.734 -27.516 -2.443 1 90.56 280 SER B CA 1
ATOM 7659 C C . SER B 1 280 ? 21.719 -27.266 -3.57 1 90.56 280 SER B C 1
ATOM 7661 O O . SER B 1 280 ? 22.703 -28.016 -3.721 1 90.56 280 SER B O 1
ATOM 7663 N N . GLY B 1 281 ? 21.375 -26.281 -4.414 1 92 281 GLY B N 1
ATOM 7664 C CA . GLY B 1 281 ? 22.328 -25.922 -5.449 1 92 281 GLY B CA 1
ATOM 7665 C C . GLY B 1 281 ? 21.859 -26.266 -6.848 1 92 281 GLY B C 1
ATOM 7666 O O . GLY B 1 281 ? 22.469 -25.844 -7.836 1 92 281 GLY B O 1
ATOM 7667 N N . GLY B 1 282 ? 20.828 -27.078 -6.973 1 95.06 282 GLY B N 1
ATOM 7668 C CA . GLY B 1 282 ? 20.266 -27.375 -8.281 1 95.06 282 GLY B CA 1
ATOM 7669 C C . GLY B 1 282 ? 19.562 -26.188 -8.906 1 95.06 282 GLY B C 1
ATOM 7670 O O . GLY B 1 282 ? 19.547 -25.094 -8.344 1 95.06 282 GLY B O 1
ATOM 7671 N N . LEU B 1 283 ? 19.016 -26.391 -10.031 1 95.69 283 LEU B N 1
ATOM 7672 C CA . LEU B 1 283 ? 18.438 -25.297 -10.805 1 95.69 283 LEU B CA 1
ATOM 7673 C C . LEU B 1 283 ? 17 -25.031 -10.391 1 95.69 283 LEU B C 1
ATOM 7675 O O . LEU B 1 283 ? 16.469 -23.953 -10.641 1 95.69 283 LEU B O 1
ATOM 7679 N N . LEU B 1 284 ? 16.391 -26 -9.812 1 96.69 284 LEU B N 1
ATOM 7680 C CA . LEU B 1 284 ? 14.969 -25.922 -9.484 1 96.69 284 LEU B CA 1
ATOM 7681 C C . LEU B 1 284 ? 14.773 -25.547 -8.016 1 96.69 284 LEU B C 1
ATOM 7683 O O . LEU B 1 284 ? 14.891 -26.391 -7.133 1 96.69 284 LEU B O 1
ATOM 7687 N N . THR B 1 285 ? 14.445 -24.328 -7.781 1 94.88 285 THR B N 1
ATOM 7688 C CA . THR B 1 285 ? 14.273 -23.875 -6.41 1 94.88 285 THR B CA 1
ATOM 7689 C C . THR B 1 285 ? 13.008 -24.453 -5.797 1 94.88 285 THR B C 1
ATOM 7691 O O . THR B 1 285 ? 11.93 -24.375 -6.383 1 94.88 285 THR B O 1
ATOM 7694 N N . VAL B 1 286 ? 13.148 -25.109 -4.727 1 92 286 VAL B N 1
ATOM 7695 C CA . VAL B 1 286 ? 12.047 -25.641 -3.93 1 92 286 VAL B CA 1
ATOM 7696 C C . VAL B 1 286 ? 12 -24.953 -2.572 1 92 286 VAL B C 1
ATOM 7698 O O . VAL B 1 286 ? 12.977 -24.984 -1.817 1 92 286 VAL B O 1
ATOM 7701 N N . ASP B 1 287 ? 10.93 -24.312 -2.33 1 89.25 287 ASP B N 1
ATOM 7702 C CA . ASP B 1 287 ? 10.75 -23.578 -1.081 1 89.25 287 ASP B CA 1
ATOM 7703 C C . ASP B 1 287 ? 9.367 -23.812 -0.487 1 89.25 287 ASP B C 1
ATOM 7705 O O . ASP B 1 287 ? 8.672 -24.75 -0.884 1 89.25 287 ASP B O 1
ATOM 7709 N N . SER B 1 288 ? 9.086 -23.094 0.599 1 82.62 288 SER B N 1
ATOM 7710 C CA . SER B 1 288 ? 7.762 -23.172 1.212 1 82.62 288 SER B CA 1
ATOM 7711 C C . SER B 1 288 ? 6.93 -21.938 0.88 1 82.62 288 SER B C 1
ATOM 7713 O O . SER B 1 288 ? 7.48 -20.875 0.561 1 82.62 288 SER B O 1
ATOM 7715 N N . PHE B 1 289 ? 5.617 -22.109 0.861 1 78.5 289 PHE B N 1
ATOM 7716 C CA . PHE B 1 289 ? 4.727 -20.969 0.677 1 78.5 289 PHE B CA 1
ATOM 7717 C C . PHE B 1 289 ? 4.758 -20.062 1.895 1 78.5 289 PHE B C 1
ATOM 7719 O O . PHE B 1 289 ? 4.004 -19.094 1.968 1 78.5 289 PHE B O 1
ATOM 7726 N N . TYR B 1 290 ? 5.691 -20.109 2.719 1 65 290 TYR B N 1
ATOM 7727 C CA . TYR B 1 290 ? 5.703 -19.531 4.059 1 65 290 TYR B CA 1
ATOM 7728 C C . TYR B 1 290 ? 5.5 -18.031 4.008 1 65 290 TYR B C 1
ATOM 7730 O O . TYR B 1 290 ? 6.266 -17.312 3.355 1 65 290 TYR B O 1
ATOM 7738 N N . ASN B 1 291 ? 4.262 -17.578 4.238 1 61.19 291 ASN B N 1
ATOM 7739 C CA . ASN B 1 291 ? 3.916 -16.219 4.656 1 61.19 291 ASN B CA 1
ATOM 7740 C C . ASN B 1 291 ? 3.049 -16.219 5.914 1 61.19 291 ASN B C 1
ATOM 7742 O O . ASN B 1 291 ? 2.723 -17.281 6.445 1 61.19 291 ASN B O 1
ATOM 7746 N N . SER B 1 292 ? 3.043 -15.219 6.559 1 56.34 292 SER B N 1
ATOM 7747 C CA . SER B 1 292 ? 2.316 -15.062 7.812 1 56.34 292 SER B CA 1
ATOM 7748 C C . SER B 1 292 ? 0.939 -15.711 7.738 1 56.34 292 SER B C 1
ATOM 7750 O O . SER B 1 292 ? 0.491 -16.344 8.703 1 56.34 292 SER B O 1
ATOM 7752 N N . GLN B 1 293 ? 0.4 -15.883 6.609 1 60.56 293 GLN B N 1
ATOM 7753 C CA . GLN B 1 293 ? -0.94 -16.453 6.48 1 60.56 293 GLN B CA 1
ATOM 7754 C C . GLN B 1 293 ? -0.905 -17.969 6.531 1 60.56 293 GLN B C 1
ATOM 7756 O O . GLN B 1 293 ? -1.789 -18.594 7.121 1 60.56 293 GLN B O 1
ATOM 7761 N N . THR B 1 294 ? 0.159 -18.469 6.004 1 64.38 294 THR B N 1
ATOM 7762 C CA . THR B 1 294 ? 0.283 -19.922 5.988 1 64.38 294 THR B CA 1
ATOM 7763 C C . THR B 1 294 ? 0.437 -20.469 7.406 1 64.38 294 THR B C 1
ATOM 7765 O O . THR B 1 294 ? -0.104 -21.531 7.73 1 64.38 294 THR B O 1
ATOM 7768 N N . VAL B 1 295 ? 1.05 -19.594 8.141 1 64.19 295 VAL B N 1
ATOM 7769 C CA . VAL B 1 295 ? 1.258 -20 9.523 1 64.19 295 VAL B CA 1
ATOM 7770 C C . VAL B 1 295 ? -0.078 -20.016 10.266 1 64.19 295 VAL B C 1
ATOM 7772 O O . VAL B 1 295 ? -0.373 -20.969 11 1 64.19 295 VAL B O 1
ATOM 7775 N N . SER B 1 296 ? -0.835 -19 10 1 69.25 296 SER B N 1
ATOM 7776 C CA . SER B 1 296 ? -2.137 -18.922 10.648 1 69.25 296 SER B CA 1
ATOM 7777 C C . SER B 1 296 ? -3.057 -20.047 10.188 1 69.25 296 SER B C 1
ATOM 7779 O O . SER B 1 296 ? -3.789 -20.641 10.992 1 69.25 296 SER B O 1
ATOM 7781 N N . ILE B 1 297 ? -2.984 -20.422 8.969 1 69.69 297 ILE B N 1
ATOM 7782 C CA . ILE B 1 297 ? -3.793 -21.484 8.383 1 69.69 297 ILE B CA 1
ATOM 7783 C C . ILE B 1 297 ? -3.412 -22.812 9.008 1 69.69 297 ILE B C 1
ATOM 7785 O O . ILE B 1 297 ? -4.281 -23.594 9.422 1 69.69 297 ILE B O 1
ATOM 7789 N N . ARG B 1 298 ? -2.137 -23 9.047 1 70.88 298 ARG B N 1
ATOM 7790 C CA . ARG B 1 298 ? -1.62 -24.234 9.625 1 70.88 298 ARG B CA 1
ATOM 7791 C C . ARG B 1 298 ? -2.066 -24.406 11.07 1 70.88 298 ARG B C 1
ATOM 7793 O O . ARG B 1 298 ? -2.441 -25.5 11.492 1 70.88 298 ARG B O 1
ATOM 7800 N N . LYS B 1 299 ? -2.02 -23.281 11.695 1 73.38 299 LYS B N 1
ATOM 7801 C CA . LYS B 1 299 ? -2.377 -23.344 13.109 1 73.38 299 LYS B CA 1
ATOM 7802 C C . LYS B 1 299 ? -3.854 -23.688 13.289 1 73.38 299 LYS B C 1
ATOM 7804 O O . LYS B 1 299 ? -4.195 -24.609 14.023 1 73.38 299 LYS B O 1
ATOM 7809 N N . SER B 1 300 ? -4.711 -23.078 12.555 1 73.06 300 SER B N 1
ATOM 7810 C CA . SER B 1 300 ? -6.145 -23.281 12.734 1 73.06 300 SER B CA 1
ATOM 7811 C C . SER B 1 300 ? -6.59 -24.609 12.125 1 73.06 300 SER B C 1
ATOM 7813 O O . SER B 1 300 ? -7.309 -25.375 12.766 1 73.06 300 SER B O 1
ATOM 7815 N N . PHE B 1 301 ? -6.129 -24.969 10.977 1 81.25 301 PHE B N 1
ATOM 7816 C CA . PHE B 1 301 ? -6.562 -26.188 10.281 1 81.25 301 PHE B CA 1
ATOM 7817 C C . PHE B 1 301 ? -5.812 -27.406 10.797 1 81.25 301 PHE B C 1
ATOM 7819 O O . PHE B 1 301 ? -6.359 -28.5 10.828 1 81.25 301 PHE B O 1
ATOM 7826 N N . GLY B 1 302 ? -4.566 -27.125 11.18 1 81.62 302 GLY B N 1
ATOM 7827 C CA . GLY B 1 302 ? -3.805 -28.203 11.789 1 81.62 302 GLY B CA 1
ATOM 7828 C C . GLY B 1 302 ? -4.441 -28.75 13.047 1 81.62 302 GLY B C 1
ATOM 7829 O O . GLY B 1 302 ? -4.496 -29.969 13.25 1 81.62 302 GLY B O 1
ATOM 7830 N N . GLN B 1 303 ? -4.934 -27.875 13.773 1 82.88 303 GLN B N 1
ATOM 7831 C CA . GLN B 1 303 ? -5.617 -28.297 14.992 1 82.88 303 GLN B CA 1
ATOM 7832 C C . GLN B 1 303 ? -6.887 -29.078 14.672 1 82.88 303 GLN B C 1
ATOM 7834 O O . GLN B 1 303 ? -7.188 -30.078 15.328 1 82.88 303 GLN B O 1
ATOM 7839 N N . CYS B 1 304 ? -7.598 -28.656 13.711 1 84.44 304 CYS B N 1
ATOM 7840 C CA . CYS B 1 304 ? -8.828 -29.344 13.305 1 84.44 304 CYS B CA 1
ATOM 7841 C C . CYS B 1 304 ? -8.539 -30.766 12.852 1 84.44 304 CYS B C 1
ATOM 7843 O O . CYS B 1 304 ? -9.234 -31.703 13.25 1 84.44 304 CYS B O 1
ATOM 7845 N N . ILE B 1 305 ? -7.52 -30.938 12.062 1 85.5 305 ILE B N 1
ATOM 7846 C CA . ILE B 1 305 ? -7.141 -32.25 11.516 1 85.5 305 ILE B CA 1
ATOM 7847 C C . ILE B 1 305 ? -6.719 -33.188 12.648 1 85.5 305 ILE B C 1
ATOM 7849 O O . ILE B 1 305 ? -7.055 -34.375 12.648 1 85.5 305 ILE B O 1
ATOM 7853 N N . SER B 1 306 ? -6.047 -32.562 13.594 1 83.44 306 SER B N 1
ATOM 7854 C CA . SER B 1 306 ? -5.586 -33.344 14.734 1 83.44 306 SER B CA 1
ATOM 7855 C C . SER B 1 306 ? -6.758 -33.844 15.57 1 83.44 306 SER B C 1
ATOM 7857 O O . SER B 1 306 ? -6.715 -34.969 16.109 1 83.44 306 SER B O 1
ATOM 7859 N N . GLU B 1 307 ? -7.695 -33.156 15.617 1 83.12 307 GLU B N 1
ATOM 7860 C CA . GLU B 1 307 ? -8.891 -33.531 16.375 1 83.12 307 GLU B CA 1
ATOM 7861 C C . GLU B 1 307 ? -9.609 -34.688 15.719 1 83.12 307 GLU B C 1
ATOM 7863 O O . GLU B 1 307 ? -10.328 -35.438 16.391 1 83.12 307 GLU B O 1
ATOM 7868 N N . LEU B 1 308 ? -9.445 -34.875 14.445 1 79 308 LEU B N 1
ATOM 7869 C CA . LEU B 1 308 ? -10.039 -36 13.719 1 79 308 LEU B CA 1
ATOM 7870 C C . LEU B 1 308 ? -9.109 -37.188 13.695 1 79 308 LEU B C 1
ATOM 7872 O O . LEU B 1 308 ? -9.359 -38.188 12.984 1 79 308 LEU B O 1
ATOM 7876 N N . GLY B 1 309 ? -8 -37.094 14.367 1 80.31 309 GLY B N 1
ATOM 7877 C CA . GLY B 1 309 ? -7.113 -38.219 14.516 1 80.31 309 GLY B CA 1
ATOM 7878 C C . GLY B 1 309 ? -6.059 -38.312 13.43 1 80.31 309 GLY B C 1
ATOM 7879 O O . GLY B 1 309 ? -5.387 -39.344 13.273 1 80.31 309 GLY B O 1
ATOM 7880 N N . MET B 1 310 ? -5.977 -37.281 12.695 1 85.81 310 MET B N 1
ATOM 7881 C CA . MET B 1 310 ? -4.938 -37.25 11.672 1 85.81 310 MET B CA 1
ATOM 7882 C C . MET B 1 310 ? -3.727 -36.438 12.133 1 85.81 310 MET B C 1
ATOM 7884 O O . MET B 1 310 ? -3.84 -35.594 13.023 1 85.81 310 MET B O 1
ATOM 7888 N N . THR B 1 311 ? -2.631 -36.781 11.594 1 85.44 311 THR B N 1
ATOM 7889 C CA . THR B 1 311 ? -1.385 -36.125 11.984 1 85.44 311 THR B CA 1
ATOM 7890 C C . THR B 1 311 ? -1.095 -34.906 11.086 1 85.44 311 THR B C 1
ATOM 7892 O O . THR B 1 311 ? -1.253 -35 9.867 1 85.44 311 THR B O 1
ATOM 7895 N N . SER B 1 312 ? -0.803 -33.812 11.727 1 83.75 312 SER B N 1
ATOM 7896 C CA . SER B 1 312 ? -0.234 -32.688 11.031 1 83.75 312 SER B CA 1
ATOM 7897 C C . SER B 1 312 ? 1.291 -32.719 11.062 1 83.75 312 SER B C 1
ATOM 7899 O O . SER B 1 312 ? 1.898 -32.688 12.133 1 83.75 312 SER B O 1
ATOM 7901 N N . LYS B 1 313 ? 1.851 -32.781 9.867 1 83.06 313 LYS B N 1
ATOM 7902 C CA . LYS B 1 313 ? 3.299 -32.906 9.742 1 83.06 313 LYS B CA 1
ATOM 7903 C C . LYS B 1 313 ? 3.93 -31.625 9.234 1 83.06 313 LYS B C 1
ATOM 7905 O O . LYS B 1 313 ? 3.227 -30.719 8.766 1 83.06 313 LYS B O 1
ATOM 7910 N N . ASP B 1 314 ? 5.266 -31.562 9.406 1 78.56 314 ASP B N 1
ATOM 7911 C CA . ASP B 1 314 ? 5.984 -30.391 8.906 1 78.56 314 ASP B CA 1
ATOM 7912 C C . ASP B 1 314 ? 6.207 -30.484 7.402 1 78.56 314 ASP B C 1
ATOM 7914 O O . ASP B 1 314 ? 6.219 -29.453 6.707 1 78.56 314 ASP B O 1
ATOM 7918 N N . VAL B 1 315 ? 6.473 -31.719 7.02 1 81.38 315 VAL B N 1
ATOM 7919 C CA . VAL B 1 315 ? 6.691 -31.984 5.598 1 81.38 315 VAL B CA 1
ATOM 7920 C C . VAL B 1 315 ? 6.363 -33.438 5.281 1 81.38 315 VAL B C 1
ATOM 7922 O O . VAL B 1 315 ? 6.496 -34.312 6.141 1 81.38 315 VAL B O 1
ATOM 7925 N N . PHE B 1 316 ? 5.945 -33.656 4.059 1 82.06 316 PHE B N 1
ATOM 7926 C CA . PHE B 1 316 ? 5.773 -35 3.6 1 82.06 316 PHE B CA 1
ATOM 7927 C C . PHE B 1 316 ? 7.105 -35.625 3.164 1 82.06 316 PHE B C 1
ATOM 7929 O O . PHE B 1 316 ? 7.938 -34.938 2.57 1 82.06 316 PHE B O 1
ATOM 7936 N N . THR B 1 317 ? 7.273 -36.906 3.506 1 80.44 317 THR B N 1
ATOM 7937 C CA . THR B 1 317 ? 8.398 -37.688 2.975 1 80.44 317 THR B CA 1
ATOM 7938 C C . THR B 1 317 ? 7.906 -38.875 2.148 1 80.44 317 THR B C 1
ATOM 7940 O O . THR B 1 317 ? 6.723 -39.188 2.182 1 80.44 317 THR B O 1
ATOM 7943 N N . GLU B 1 318 ? 8.766 -39.469 1.44 1 80.5 318 GLU B N 1
ATOM 7944 C CA . GLU B 1 318 ? 8.43 -40.562 0.543 1 80.5 318 GLU B CA 1
ATOM 7945 C C . GLU B 1 318 ? 8.086 -41.844 1.326 1 80.5 318 GLU B C 1
ATOM 7947 O O . GLU B 1 318 ? 7.527 -42.781 0.77 1 80.5 318 GLU B O 1
ATOM 7952 N N . ILE B 1 319 ? 8.398 -41.875 2.512 1 78.62 319 ILE B N 1
ATOM 7953 C CA . ILE B 1 319 ? 8.117 -43.031 3.332 1 78.62 319 ILE B CA 1
ATOM 7954 C C . ILE B 1 319 ? 6.914 -42.781 4.234 1 78.62 319 ILE B C 1
ATOM 7956 O O . ILE B 1 319 ? 6.184 -43.688 4.602 1 78.62 319 ILE B O 1
ATOM 7960 N N . ASP B 1 320 ? 6.715 -41.531 4.508 1 77.62 320 ASP B N 1
ATOM 7961 C CA . ASP B 1 320 ? 5.645 -41.125 5.41 1 77.62 320 ASP B CA 1
ATOM 7962 C C . ASP B 1 320 ? 4.691 -40.156 4.715 1 77.62 320 ASP B C 1
ATOM 7964 O O . ASP B 1 320 ? 4.832 -38.938 4.836 1 77.62 320 ASP B O 1
ATOM 7968 N N . HIS B 1 321 ? 3.6 -40.75 4.113 1 83.25 321 HIS B N 1
ATOM 7969 C CA . HIS B 1 321 ? 2.744 -39.938 3.254 1 83.25 321 HIS B CA 1
ATOM 7970 C C . HIS B 1 321 ? 1.351 -39.781 3.854 1 83.25 321 HIS B C 1
ATOM 7972 O O . HIS B 1 321 ? 0.478 -39.156 3.25 1 83.25 321 HIS B O 1
ATOM 7978 N N . ASP B 1 322 ? 1.148 -40.219 5.031 1 87.06 322 ASP B N 1
ATOM 7979 C CA . ASP B 1 322 ? -0.172 -40.125 5.648 1 87.06 322 ASP B CA 1
ATOM 7980 C C . ASP B 1 322 ? -0.298 -38.875 6.504 1 87.06 322 ASP B C 1
ATOM 7982 O O . ASP B 1 322 ? 0.637 -38.5 7.219 1 87.06 322 ASP B O 1
ATOM 7986 N N . GLY B 1 323 ? -1.449 -38.188 6.383 1 90.75 323 GLY B N 1
ATOM 7987 C CA . GLY B 1 323 ? -1.667 -37 7.176 1 90.75 323 GLY B CA 1
ATOM 7988 C C . GLY B 1 323 ? -1.688 -35.719 6.344 1 90.75 323 GLY B C 1
ATOM 7989 O O . GLY B 1 323 ? -1.979 -35.781 5.148 1 90.75 323 GLY B O 1
ATOM 7990 N N . PHE B 1 324 ? -1.582 -34.562 7.113 1 90.62 324 PHE B N 1
ATOM 7991 C CA . PHE B 1 324 ? -1.582 -33.25 6.461 1 90.62 324 PHE B CA 1
ATOM 7992 C C . PHE B 1 324 ? -0.262 -32.531 6.695 1 90.62 324 PHE B C 1
ATOM 7994 O O . PHE B 1 324 ? 0.359 -32.688 7.75 1 90.62 324 PHE B O 1
ATOM 8001 N N . ALA B 1 325 ? 0.179 -31.781 5.766 1 86.81 325 ALA B N 1
ATOM 8002 C CA . ALA B 1 325 ? 1.381 -30.953 5.887 1 86.81 325 ALA B CA 1
ATOM 8003 C C . ALA B 1 325 ? 1.345 -29.781 4.91 1 86.81 325 ALA B C 1
ATOM 8005 O O . ALA B 1 325 ? 0.656 -29.844 3.889 1 86.81 325 ALA B O 1
ATOM 8006 N N . PRO B 1 326 ? 2.043 -28.703 5.312 1 85.06 326 PRO B N 1
ATOM 8007 C CA . PRO B 1 326 ? 2.285 -27.703 4.266 1 85.06 326 PRO B CA 1
ATOM 8008 C C . PRO B 1 326 ? 3.082 -28.266 3.09 1 85.06 326 PRO B C 1
ATOM 8010 O O . PRO B 1 326 ? 4.055 -28.984 3.289 1 85.06 326 PRO B O 1
ATOM 8013 N N . SER B 1 327 ? 2.662 -27.938 1.906 1 85.56 327 SER B N 1
ATOM 8014 C CA . SER B 1 327 ? 3.334 -28.453 0.719 1 85.56 327 SER B CA 1
ATOM 8015 C C . SER B 1 327 ? 4.613 -27.672 0.426 1 85.56 327 SER B C 1
ATOM 8017 O O . SER B 1 327 ? 4.691 -26.469 0.682 1 85.56 327 SER B O 1
ATOM 8019 N N . LEU B 1 328 ? 5.602 -28.406 -0.051 1 88.19 328 LEU B N 1
ATOM 8020 C CA . LEU B 1 328 ? 6.719 -27.734 -0.696 1 88.19 328 LEU B CA 1
ATOM 8021 C C . LEU B 1 328 ? 6.289 -27.109 -2.023 1 88.19 328 LEU B C 1
ATOM 8023 O O . LEU B 1 328 ? 5.305 -27.547 -2.625 1 88.19 328 LEU B O 1
ATOM 8027 N N . ALA B 1 329 ? 7.016 -26.094 -2.354 1 91.25 329 ALA B N 1
ATOM 8028 C CA . ALA B 1 329 ? 6.535 -25.328 -3.51 1 91.25 329 ALA B CA 1
ATOM 8029 C C . ALA B 1 329 ? 7.688 -24.938 -4.43 1 91.25 329 ALA B C 1
ATOM 8031 O O . ALA B 1 329 ? 8.805 -24.703 -3.965 1 91.25 329 ALA B O 1
ATOM 8032 N N . LEU B 1 330 ? 7.395 -24.938 -5.73 1 94.62 330 LEU B N 1
ATOM 8033 C CA . LEU B 1 330 ? 8.289 -24.312 -6.707 1 94.62 330 LEU B CA 1
ATOM 8034 C C . LEU B 1 330 ? 8.109 -22.797 -6.734 1 94.62 330 LEU B C 1
ATOM 8036 O O . LEU B 1 330 ? 7.473 -22.266 -7.645 1 94.62 330 LEU B O 1
ATOM 8040 N N . ILE B 1 331 ? 8.664 -22.203 -5.711 1 91.94 331 ILE B N 1
ATOM 8041 C CA . ILE B 1 331 ? 8.523 -20.766 -5.5 1 91.94 331 ILE B CA 1
ATOM 8042 C C . ILE B 1 331 ? 9.859 -20.172 -5.082 1 91.94 331 ILE B C 1
ATOM 8044 O O . ILE B 1 331 ? 10.688 -20.844 -4.461 1 91.94 331 ILE B O 1
ATOM 8048 N N . LYS B 1 332 ? 10.125 -18.953 -5.48 1 90 332 LYS B N 1
ATOM 8049 C CA . LYS B 1 332 ? 11.297 -18.188 -5.07 1 90 332 LYS B CA 1
ATOM 8050 C C . LYS B 1 332 ? 10.945 -16.719 -4.863 1 90 332 LYS B C 1
ATOM 8052 O O . LYS B 1 332 ? 10.477 -16.047 -5.789 1 90 332 LYS B O 1
ATOM 8057 N N . ASP B 1 333 ? 11.109 -16.203 -3.699 1 83.94 333 ASP B N 1
ATOM 8058 C CA . ASP B 1 333 ? 10.906 -14.789 -3.361 1 83.94 333 ASP B CA 1
ATOM 8059 C C . ASP B 1 333 ? 9.484 -14.344 -3.697 1 83.94 333 ASP B C 1
ATOM 8061 O O . ASP B 1 333 ? 9.289 -13.297 -4.32 1 83.94 333 ASP B O 1
ATOM 8065 N N . GLY B 1 334 ? 8.562 -15.281 -3.471 1 83.88 334 GLY B N 1
ATOM 8066 C CA . GLY B 1 334 ? 7.156 -14.938 -3.619 1 83.88 334 GLY B CA 1
ATOM 8067 C C . GLY B 1 334 ? 6.641 -15.133 -5.035 1 83.88 334 GLY B C 1
ATOM 8068 O O . GLY B 1 334 ? 5.465 -14.891 -5.312 1 83.88 334 GLY B O 1
ATOM 8069 N N . LEU B 1 335 ? 7.523 -15.578 -5.949 1 89.5 335 LEU B N 1
ATOM 8070 C CA . LEU B 1 335 ? 7.145 -15.781 -7.344 1 89.5 335 LEU B CA 1
ATOM 8071 C C . LEU B 1 335 ? 7.246 -17.25 -7.727 1 89.5 335 LEU B C 1
ATOM 8073 O O . LEU B 1 335 ? 8.078 -17.984 -7.188 1 89.5 335 LEU B O 1
ATOM 8077 N N . ARG B 1 336 ? 6.418 -17.625 -8.641 1 93.69 336 ARG B N 1
ATOM 8078 C CA . ARG B 1 336 ? 6.469 -18.953 -9.219 1 93.69 336 ARG B CA 1
ATOM 8079 C C . ARG B 1 336 ? 7.836 -19.234 -9.844 1 93.69 336 ARG B C 1
ATOM 8081 O O . ARG B 1 336 ? 8.445 -18.344 -10.422 1 93.69 336 ARG B O 1
ATOM 8088 N N . VAL B 1 337 ? 8.297 -20.453 -9.648 1 94.12 337 VAL B N 1
ATOM 8089 C CA . VAL B 1 337 ? 9.43 -20.969 -10.406 1 94.12 337 VAL B CA 1
ATOM 8090 C C . VAL B 1 337 ? 8.961 -22.078 -11.344 1 94.12 337 VAL B C 1
ATOM 8092 O O . VAL B 1 337 ? 8.93 -23.25 -10.961 1 94.12 337 VAL B O 1
ATOM 8095 N N . ASN B 1 338 ? 8.578 -21.672 -12.562 1 95.81 338 ASN B N 1
ATOM 8096 C CA . ASN B 1 338 ? 8.273 -22.75 -13.484 1 95.81 338 ASN B CA 1
ATOM 8097 C C . ASN B 1 338 ? 9.539 -23.391 -14.047 1 95.81 338 ASN B C 1
ATOM 8099 O O . ASN B 1 338 ? 10.633 -22.859 -13.875 1 95.81 338 ASN B O 1
ATOM 8103 N N . VAL B 1 339 ? 9.422 -24.5 -14.68 1 97.62 339 VAL B N 1
ATOM 8104 C CA . VAL B 1 339 ? 10.578 -25.328 -15.016 1 97.62 339 VAL B CA 1
ATOM 8105 C C . VAL B 1 339 ? 11.391 -24.641 -16.125 1 97.62 339 VAL B C 1
ATOM 8107 O O . VAL B 1 339 ? 12.617 -24.734 -16.141 1 97.62 339 VAL B O 1
ATOM 8110 N N . ALA B 1 340 ? 10.734 -23.953 -17.031 1 97.75 340 ALA B N 1
ATOM 8111 C CA . ALA B 1 340 ? 11.469 -23.234 -18.062 1 97.75 340 ALA B CA 1
ATOM 8112 C C . ALA B 1 340 ? 12.281 -22.078 -17.453 1 97.75 340 ALA B C 1
ATOM 8114 O O . ALA B 1 340 ? 13.406 -21.812 -17.891 1 97.75 340 ALA B O 1
ATOM 8115 N N . ARG B 1 341 ? 11.703 -21.453 -16.5 1 95.12 341 ARG B N 1
ATOM 8116 C CA . ARG B 1 341 ? 12.406 -20.375 -15.805 1 95.12 341 ARG B CA 1
ATOM 8117 C C . ARG B 1 341 ? 13.641 -20.906 -15.086 1 95.12 341 ARG B C 1
ATOM 8119 O O . ARG B 1 341 ? 14.68 -20.25 -15.039 1 95.12 341 ARG B O 1
ATOM 8126 N N . ALA B 1 342 ? 13.539 -22.016 -14.547 1 97.19 342 ALA B N 1
ATOM 8127 C CA . ALA B 1 342 ? 14.625 -22.625 -13.789 1 97.19 342 ALA B CA 1
ATOM 8128 C C . ALA B 1 342 ? 15.719 -23.141 -14.719 1 97.19 342 ALA B C 1
ATOM 8130 O O . ALA B 1 342 ? 16.906 -22.938 -14.461 1 97.19 342 ALA B O 1
ATOM 8131 N N . PHE B 1 343 ? 15.352 -23.703 -15.891 1 98.38 343 PHE B N 1
ATOM 8132 C CA . PHE B 1 343 ? 16.312 -24.484 -16.641 1 98.38 343 PHE B CA 1
ATOM 8133 C C . PHE B 1 343 ? 16.719 -23.766 -17.922 1 98.38 343 PHE B C 1
ATOM 8135 O O . PHE B 1 343 ? 17.75 -24.062 -18.531 1 98.38 343 PHE B O 1
ATOM 8142 N N . LEU B 1 344 ? 15.883 -22.797 -18.406 1 98.12 344 LEU B N 1
ATOM 8143 C CA . LEU B 1 344 ? 16.172 -22.172 -19.688 1 98.12 344 LEU B CA 1
ATOM 8144 C C . LEU B 1 344 ? 16.453 -20.688 -19.516 1 98.12 344 LEU B C 1
ATOM 8146 O O . LEU B 1 344 ? 17.094 -20.062 -20.375 1 98.12 344 LEU B O 1
ATOM 8150 N N . SER B 1 345 ? 16.031 -20.094 -18.438 1 94.88 345 SER B N 1
ATOM 8151 C CA . SER B 1 345 ? 16.047 -18.641 -18.281 1 94.88 345 SER B CA 1
ATOM 8152 C C . SER B 1 345 ? 17.391 -18.156 -17.734 1 94.88 345 SER B C 1
ATOM 8154 O O . SER B 1 345 ? 17.75 -17 -17.906 1 94.88 345 SER B O 1
ATOM 8156 N N . PRO B 1 346 ? 18.109 -18.953 -16.875 1 95.31 346 PRO B N 1
ATOM 8157 C CA . PRO B 1 346 ? 19.406 -18.469 -16.406 1 95.31 346 PRO B CA 1
ATOM 8158 C C . PRO B 1 346 ? 20.281 -17.922 -17.531 1 95.31 346 PRO B C 1
ATOM 8160 O O . PRO B 1 346 ? 20.297 -18.469 -18.625 1 95.31 346 PRO B O 1
ATOM 8163 N N . ARG B 1 347 ? 20.984 -16.844 -17.172 1 93.44 347 ARG B N 1
ATOM 8164 C CA . ARG B 1 347 ? 21.781 -16.109 -18.156 1 93.44 347 ARG B CA 1
ATOM 8165 C C . ARG B 1 347 ? 22.781 -17.031 -18.844 1 93.44 347 ARG B C 1
ATOM 8167 O O . ARG B 1 347 ? 22.984 -16.969 -20.047 1 93.44 347 ARG B O 1
ATOM 8174 N N . GLU B 1 348 ? 23.359 -17.906 -18.125 1 95.06 348 GLU B N 1
ATOM 8175 C CA . GLU B 1 348 ? 24.359 -18.828 -18.641 1 95.06 348 GLU B CA 1
ATOM 8176 C C . GLU B 1 348 ? 23.766 -19.766 -19.688 1 95.06 348 GLU B C 1
ATOM 8178 O O . GLU B 1 348 ? 24.438 -20.141 -20.641 1 95.06 348 GLU B O 1
ATOM 8183 N N . VAL B 1 349 ? 22.5 -20.156 -19.531 1 97 349 VAL B N 1
ATOM 8184 C CA . VAL B 1 349 ? 21.828 -21.062 -20.469 1 97 349 VAL B CA 1
ATOM 8185 C C . VAL B 1 349 ? 21.375 -20.281 -21.703 1 97 349 VAL B C 1
ATOM 8187 O O . VAL B 1 349 ? 21.594 -20.734 -22.828 1 97 349 VAL B O 1
ATOM 8190 N N . ARG B 1 350 ? 20.844 -19.109 -21.453 1 95.31 350 ARG B N 1
ATOM 8191 C CA . ARG B 1 350 ? 20.312 -18.297 -22.547 1 95.31 350 ARG B CA 1
ATOM 8192 C C . ARG B 1 350 ? 21.438 -17.875 -23.5 1 95.31 350 ARG B C 1
ATOM 8194 O O . ARG B 1 350 ? 21.188 -17.609 -24.672 1 95.31 350 ARG B O 1
ATOM 8201 N N . ARG B 1 351 ? 22.641 -17.844 -23.016 1 95.31 351 ARG B N 1
ATOM 8202 C CA . ARG B 1 351 ? 23.75 -17.328 -23.797 1 95.31 351 ARG B CA 1
ATOM 8203 C C . ARG B 1 351 ? 24.484 -18.469 -24.5 1 95.31 351 ARG B C 1
ATOM 8205 O O . ARG B 1 351 ? 25.406 -18.234 -25.297 1 95.31 351 ARG B O 1
ATOM 8212 N N . ARG B 1 352 ? 24.109 -19.734 -24.297 1 97.69 352 ARG B N 1
ATOM 8213 C CA . ARG B 1 352 ? 24.766 -20.859 -24.984 1 97.69 352 ARG B CA 1
ATOM 8214 C C . ARG B 1 352 ? 24.531 -20.797 -26.484 1 97.69 352 ARG B C 1
ATOM 8216 O O . ARG B 1 352 ? 23.375 -20.797 -26.938 1 97.69 352 ARG B O 1
ATOM 8223 N N . PRO B 1 353 ? 25.547 -20.812 -27.219 1 96.56 353 PRO B N 1
ATOM 8224 C CA . PRO B 1 353 ? 25.375 -20.734 -28.672 1 96.56 353 PRO B CA 1
ATOM 8225 C C . PRO B 1 353 ? 24.844 -22.031 -29.266 1 96.56 353 PRO B C 1
ATOM 8227 O O . PRO B 1 353 ? 24.359 -22.047 -30.406 1 96.56 353 PRO B O 1
ATOM 8230 N N . ASN B 1 354 ? 24.984 -23.141 -28.516 1 98.19 354 ASN B N 1
ATOM 8231 C CA . ASN B 1 354 ? 24.625 -24.453 -29.047 1 98.19 354 ASN B CA 1
ATOM 8232 C C . ASN B 1 354 ? 23.188 -24.812 -28.688 1 98.19 354 ASN B C 1
ATOM 8234 O O . ASN B 1 354 ? 22.766 -25.953 -28.906 1 98.19 354 ASN B O 1
ATOM 8238 N N . LEU B 1 355 ? 22.422 -23.859 -28.109 1 98.56 355 LEU B N 1
ATOM 8239 C CA . LEU B 1 355 ? 21.016 -24.094 -27.797 1 98.56 355 LEU B CA 1
ATOM 8240 C C . LEU B 1 355 ? 20.141 -23.047 -28.469 1 98.56 355 LEU B C 1
ATOM 8242 O O . LEU B 1 355 ? 20.328 -21.844 -28.281 1 98.56 355 LEU B O 1
ATOM 8246 N N . LYS B 1 356 ? 19.188 -23.516 -29.234 1 98.31 356 LYS B N 1
ATOM 8247 C CA . LYS B 1 356 ? 18.172 -22.641 -29.828 1 98.31 356 LYS B CA 1
ATOM 8248 C C . LYS B 1 356 ? 16.781 -22.969 -29.297 1 98.31 356 LYS B C 1
ATOM 8250 O O . LYS B 1 356 ? 16.266 -24.062 -29.531 1 98.31 356 LYS B O 1
ATOM 8255 N N . VAL B 1 357 ? 16.234 -22.031 -28.609 1 98.5 357 VAL B N 1
ATOM 8256 C CA . VAL B 1 357 ? 14.852 -22.141 -28.156 1 98.5 357 VAL B CA 1
ATOM 8257 C C . VAL B 1 357 ? 13.922 -21.531 -29.203 1 98.5 357 VAL B C 1
ATOM 8259 O O . VAL B 1 357 ? 14.094 -20.359 -29.594 1 98.5 357 VAL B O 1
ATOM 8262 N N . CYS B 1 358 ? 12.977 -22.344 -29.656 1 98.31 358 CYS B N 1
ATOM 8263 C CA . CYS B 1 358 ? 12.055 -21.891 -30.688 1 98.31 358 CYS B CA 1
ATOM 8264 C C . CYS B 1 358 ? 10.617 -21.906 -30.188 1 98.31 358 CYS B C 1
ATOM 8266 O O . CYS B 1 358 ? 10.078 -22.969 -29.875 1 98.31 358 CYS B O 1
ATOM 8268 N N . LYS B 1 359 ? 10.062 -20.75 -30.125 1 97.5 359 LYS B N 1
ATOM 8269 C CA . LYS B 1 359 ? 8.688 -20.578 -29.656 1 97.5 359 LYS B CA 1
ATOM 8270 C C . LYS B 1 359 ? 7.711 -20.531 -30.828 1 97.5 359 LYS B C 1
ATOM 8272 O O . LYS B 1 359 ? 8.133 -20.453 -31.984 1 97.5 359 LYS B O 1
ATOM 8277 N N . PHE B 1 360 ? 6.426 -20.781 -30.484 1 97.06 360 PHE B N 1
ATOM 8278 C CA . PHE B 1 360 ? 5.379 -20.797 -31.5 1 97.06 360 PHE B CA 1
ATOM 8279 C C . PHE B 1 360 ? 5.77 -21.719 -32.656 1 97.06 360 PHE B C 1
ATOM 8281 O O . PHE B 1 360 ? 5.641 -21.344 -33.812 1 97.06 360 PHE B O 1
ATOM 8288 N N . SER B 1 361 ? 6.367 -22.797 -32.344 1 98.19 361 SER B N 1
ATOM 8289 C CA . SER B 1 361 ? 6.824 -23.828 -33.281 1 98.19 361 SER B CA 1
ATOM 8290 C C . SER B 1 361 ? 6.09 -25.141 -33.062 1 98.19 361 SER B C 1
ATOM 8292 O O . SER B 1 361 ? 6.57 -26.016 -32.312 1 98.19 361 SER B O 1
ATOM 8294 N N . TYR B 1 362 ? 4.973 -25.328 -33.719 1 98.12 362 TYR B N 1
ATOM 8295 C CA . TYR B 1 362 ? 4.082 -26.469 -33.531 1 98.12 362 TYR B CA 1
ATOM 8296 C C . TYR B 1 362 ? 4.527 -27.641 -34.375 1 98.12 362 TYR B C 1
ATOM 8298 O O . TYR B 1 362 ? 4.434 -27.594 -35.625 1 98.12 362 TYR B O 1
ATOM 8306 N N . VAL B 1 363 ? 5.023 -28.703 -33.781 1 98.75 363 VAL B N 1
ATOM 8307 C CA . VAL B 1 363 ? 5.488 -29.891 -34.5 1 98.75 363 VAL B CA 1
ATOM 8308 C C . VAL B 1 363 ? 4.293 -30.688 -35.031 1 98.75 363 VAL B C 1
ATOM 8310 O O . VAL B 1 363 ? 3.402 -31.047 -34.25 1 98.75 363 VAL B O 1
ATOM 8313 N N . THR B 1 364 ? 4.293 -31 -36.312 1 97.81 364 THR B N 1
ATOM 8314 C CA . THR B 1 364 ? 3.164 -31.672 -36.938 1 97.81 364 THR B CA 1
ATOM 8315 C C . THR B 1 364 ? 3.443 -33.156 -37.094 1 97.81 364 THR B C 1
ATOM 8317 O O . THR B 1 364 ? 2.533 -34 -37 1 97.81 364 THR B O 1
ATOM 8320 N N . ARG B 1 365 ? 4.68 -33.5 -37.406 1 97.44 365 ARG B N 1
ATOM 8321 C CA . ARG B 1 365 ? 4.996 -34.938 -37.562 1 97.44 365 ARG B CA 1
ATOM 8322 C C . ARG B 1 365 ? 6.5 -35.156 -37.469 1 97.44 365 ARG B C 1
ATOM 8324 O O . ARG B 1 365 ? 7.289 -34.219 -37.656 1 97.44 365 ARG B O 1
ATOM 8331 N N . LEU B 1 366 ? 6.855 -36.406 -37.188 1 98.69 366 LEU B N 1
ATOM 8332 C CA . LEU B 1 366 ? 8.219 -36.906 -37.312 1 98.69 366 LEU B CA 1
ATOM 8333 C C . LEU B 1 366 ? 8.531 -37.312 -38.75 1 98.69 366 LEU B C 1
ATOM 8335 O O . LEU B 1 366 ? 7.652 -37.781 -39.469 1 98.69 366 LEU B O 1
ATOM 8339 N N . LEU B 1 367 ? 9.766 -37.062 -39.156 1 98.5 367 LEU B N 1
ATOM 8340 C CA . LEU B 1 367 ? 10.25 -37.5 -40.469 1 98.5 367 LEU B CA 1
ATOM 8341 C C . LEU B 1 367 ? 10.977 -38.844 -40.344 1 98.5 367 LEU B C 1
ATOM 8343 O O . LEU B 1 367 ? 11.914 -38.969 -39.562 1 98.5 367 LEU B O 1
ATOM 8347 N N . LEU B 1 368 ? 10.5 -39.844 -41.094 1 98.25 368 LEU B N 1
ATOM 8348 C CA . LEU B 1 368 ? 11.117 -41.188 -41.094 1 98.25 368 LEU B CA 1
ATOM 8349 C C . LEU B 1 368 ? 11.914 -41.406 -42.375 1 98.25 368 LEU B C 1
ATOM 8351 O O . LEU B 1 368 ? 11.672 -40.75 -43.375 1 98.25 368 LEU B O 1
ATOM 8355 N N . ASP B 1 369 ? 12.898 -42.312 -42.281 1 97.81 369 ASP B N 1
ATOM 8356 C CA . ASP B 1 369 ? 13.617 -42.719 -43.5 1 97.81 369 ASP B CA 1
ATOM 8357 C C . ASP B 1 369 ? 12.734 -43.562 -44.406 1 97.81 369 ASP B C 1
ATOM 8359 O O . ASP B 1 369 ? 11.648 -43.969 -44 1 97.81 369 ASP B O 1
ATOM 8363 N N . ASP B 1 370 ? 13.188 -43.812 -45.594 1 96 370 ASP B N 1
ATOM 8364 C CA . ASP B 1 370 ? 12.391 -44.5 -46.594 1 96 370 ASP B CA 1
ATOM 8365 C C . ASP B 1 370 ? 12 -45.906 -46.125 1 96 370 ASP B C 1
ATOM 8367 O O . ASP B 1 370 ? 10.922 -46.406 -46.469 1 96 370 ASP B O 1
ATOM 8371 N N . ALA B 1 371 ? 12.805 -46.531 -45.25 1 97.12 371 ALA B N 1
ATOM 8372 C CA . ALA B 1 371 ? 12.562 -47.875 -44.781 1 97.12 371 ALA B CA 1
ATOM 8373 C C . ALA B 1 371 ? 11.727 -47.875 -43.5 1 97.12 371 ALA B C 1
ATOM 8375 O O . ALA B 1 371 ? 11.328 -48.938 -43 1 97.12 371 ALA B O 1
ATOM 8376 N N . ASN B 1 372 ? 11.367 -46.688 -42.969 1 97.31 372 ASN B N 1
ATOM 8377 C CA . ASN B 1 372 ? 10.625 -46.531 -41.719 1 97.31 372 ASN B CA 1
ATOM 8378 C C . ASN B 1 372 ? 11.305 -47.25 -40.562 1 97.31 372 ASN B C 1
ATOM 8380 O O . ASN B 1 372 ? 10.648 -47.938 -39.781 1 97.31 372 ASN B O 1
ATOM 8384 N N . THR B 1 373 ? 12.625 -47.094 -40.469 1 97.12 373 THR B N 1
ATOM 8385 C CA . THR B 1 373 ? 13.391 -47.75 -39.406 1 97.12 373 THR B CA 1
ATOM 8386 C C . THR B 1 373 ? 14.031 -46.719 -38.469 1 97.12 373 THR B C 1
ATOM 8388 O O . THR B 1 373 ? 14.469 -47.062 -37.375 1 97.12 373 THR B O 1
ATOM 8391 N N . LYS B 1 374 ? 14.031 -45.562 -39.031 1 97.62 374 LYS B N 1
ATOM 8392 C CA . LYS B 1 374 ? 14.719 -44.531 -38.25 1 97.62 374 LYS B CA 1
ATOM 8393 C C . LYS B 1 374 ? 14.039 -43.188 -38.406 1 97.62 374 LYS B C 1
ATOM 8395 O O . LYS B 1 374 ? 13.508 -42.875 -39.5 1 97.62 374 LYS B O 1
ATOM 8400 N N . VAL B 1 375 ? 14.062 -42.344 -37.281 1 98.62 375 VAL B N 1
ATOM 8401 C CA . VAL B 1 375 ? 13.609 -40.969 -37.344 1 98.62 375 VAL B CA 1
ATOM 8402 C C . VAL B 1 375 ? 14.758 -40.062 -37.812 1 98.62 375 VAL B C 1
ATOM 8404 O O . VAL B 1 375 ? 15.859 -40.125 -37.281 1 98.62 375 VAL B O 1
ATOM 8407 N N . ILE B 1 376 ? 14.539 -39.219 -38.812 1 98.56 376 ILE B N 1
ATOM 8408 C CA . ILE B 1 376 ? 15.625 -38.406 -39.375 1 98.56 376 ILE B CA 1
ATOM 8409 C C . ILE B 1 376 ? 15.383 -36.938 -39.094 1 98.56 376 ILE B C 1
ATOM 8411 O O . ILE B 1 376 ? 16.234 -36.094 -39.406 1 98.56 376 ILE B O 1
ATOM 8415 N N . GLY B 1 377 ? 14.219 -36.625 -38.562 1 98.62 377 GLY B N 1
ATOM 8416 C CA . GLY B 1 377 ? 13.938 -35.219 -38.281 1 98.62 377 GLY B CA 1
ATOM 8417 C C . GLY B 1 377 ? 12.492 -34.969 -37.906 1 98.62 377 GLY B C 1
ATOM 8418 O O . GLY B 1 377 ? 11.789 -35.875 -37.469 1 98.62 377 GLY B O 1
ATOM 8419 N N . VAL B 1 378 ? 12.094 -33.625 -37.969 1 98.81 378 VAL B N 1
ATOM 8420 C CA . VAL B 1 378 ? 10.727 -33.25 -37.625 1 98.81 378 VAL B CA 1
ATOM 8421 C C . VAL B 1 378 ? 10.25 -32.156 -38.625 1 98.81 378 VAL B C 1
ATOM 8423 O O . VAL B 1 378 ? 11.055 -31.5 -39.281 1 98.81 378 VAL B O 1
ATOM 8426 N N . GLU B 1 379 ? 8.984 -32.125 -38.781 1 98.62 379 GLU B N 1
ATOM 8427 C CA . GLU B 1 379 ? 8.305 -31.031 -39.469 1 98.62 379 GLU B CA 1
ATOM 8428 C C . GLU B 1 379 ? 7.488 -30.203 -38.469 1 98.62 379 GLU B C 1
ATOM 8430 O O . GLU B 1 379 ? 6.82 -30.734 -37.594 1 98.62 379 GLU B O 1
ATOM 8435 N N . PHE B 1 380 ? 7.641 -28.891 -38.531 1 98.12 380 PHE B N 1
ATOM 8436 C CA . PHE B 1 380 ? 6.863 -28.016 -37.656 1 98.12 380 PHE B CA 1
ATOM 8437 C C . PHE B 1 380 ? 6.375 -26.797 -38.438 1 98.12 380 PHE B C 1
ATOM 8439 O O . PHE B 1 380 ? 6.906 -26.453 -39.469 1 98.12 380 PHE B O 1
ATOM 8446 N N . ARG B 1 381 ? 5.301 -26.234 -37.906 1 97.25 381 ARG B N 1
ATOM 8447 C CA . ARG B 1 381 ? 4.781 -24.969 -38.406 1 97.25 381 ARG B CA 1
ATOM 8448 C C . ARG B 1 381 ? 5.289 -23.797 -37.562 1 97.25 381 ARG B C 1
ATOM 8450 O O . ARG B 1 381 ? 5.113 -23.781 -36.344 1 97.25 381 ARG B O 1
ATOM 8457 N N . ASN B 1 382 ? 5.961 -22.859 -38.125 1 93.75 382 ASN B N 1
ATOM 8458 C CA . ASN B 1 382 ? 6.477 -21.719 -37.375 1 93.75 382 ASN B CA 1
ATOM 8459 C C . ASN B 1 382 ? 5.402 -20.641 -37.188 1 93.75 382 ASN B C 1
ATOM 8461 O O . ASN B 1 382 ? 4.25 -20.844 -37.562 1 93.75 382 ASN B O 1
ATOM 8465 N N . ARG B 1 383 ? 5.734 -19.594 -36.531 1 91 383 ARG B N 1
ATOM 8466 C CA . ARG B 1 383 ? 4.773 -18.578 -36.125 1 91 383 ARG B CA 1
ATOM 8467 C C . ARG B 1 383 ? 4.18 -17.859 -37.312 1 91 383 ARG B C 1
ATOM 8469 O O . ARG B 1 383 ? 3.104 -17.266 -37.25 1 91 383 ARG B O 1
ATOM 8476 N N . LEU B 1 384 ? 4.848 -17.938 -38.469 1 92 384 LEU B N 1
ATOM 8477 C CA . LEU B 1 384 ? 4.363 -17.312 -39.688 1 92 384 LEU B CA 1
ATOM 8478 C C . LEU B 1 384 ? 3.453 -18.266 -40.469 1 92 384 LEU B C 1
ATOM 8480 O O . LEU B 1 384 ? 2.848 -17.859 -41.469 1 92 384 LEU B O 1
ATOM 8484 N N . GLY B 1 385 ? 3.363 -19.484 -40.031 1 92.25 385 GLY B N 1
ATOM 8485 C CA . GLY B 1 385 ? 2.492 -20.453 -40.688 1 92.25 385 GLY B CA 1
ATOM 8486 C C . GLY B 1 385 ? 3.217 -21.328 -41.688 1 92.25 385 GLY B C 1
ATOM 8487 O O . GLY B 1 385 ? 2.607 -22.188 -42.312 1 92.25 385 GLY B O 1
ATOM 8488 N N . ASP B 1 386 ? 4.512 -21.156 -41.812 1 93.88 386 ASP B N 1
ATOM 8489 C CA . ASP B 1 386 ? 5.301 -21.953 -42.75 1 93.88 386 ASP B CA 1
ATOM 8490 C C . ASP B 1 386 ? 5.652 -23.312 -42.188 1 93.88 386 ASP B C 1
ATOM 8492 O O . ASP B 1 386 ? 5.926 -23.422 -40.969 1 93.88 386 ASP B O 1
ATOM 8496 N N . LEU B 1 387 ? 5.605 -24.312 -43.031 1 96.12 387 LEU B N 1
ATOM 8497 C CA . LEU B 1 387 ? 6.098 -25.625 -42.625 1 96.12 387 LEU B CA 1
ATOM 8498 C C . LEU B 1 387 ? 7.605 -25.719 -42.844 1 96.12 387 LEU B C 1
ATOM 8500 O O . LEU B 1 387 ? 8.117 -25.406 -43.906 1 96.12 387 LEU B O 1
ATOM 8504 N N . VAL B 1 388 ? 8.297 -26.109 -41.844 1 97.44 388 VAL B N 1
ATOM 8505 C CA . VAL B 1 388 ? 9.75 -26.219 -41.844 1 97.44 388 VAL B CA 1
ATOM 8506 C C . VAL B 1 388 ? 10.164 -27.641 -41.469 1 97.44 388 VAL B C 1
ATOM 8508 O O . VAL B 1 388 ? 9.625 -28.234 -40.531 1 97.44 388 VAL B O 1
ATOM 8511 N N . LYS B 1 389 ? 11.094 -28.234 -42.219 1 98.31 389 LYS B N 1
ATOM 8512 C CA . LYS B 1 389 ? 11.648 -29.547 -41.906 1 98.31 389 LYS B CA 1
ATOM 8513 C C . LYS B 1 389 ? 13.047 -29.422 -41.312 1 98.31 389 LYS B C 1
ATOM 8515 O O . LYS B 1 389 ? 13.93 -28.781 -41.906 1 98.31 389 LYS B O 1
ATOM 8520 N N . LEU B 1 390 ? 13.188 -29.984 -40.188 1 98.31 390 LEU B N 1
ATOM 8521 C CA . LEU B 1 390 ? 14.469 -30.031 -39.469 1 98.31 390 LEU B CA 1
ATOM 8522 C C . LEU B 1 390 ? 14.984 -31.469 -39.406 1 98.31 390 LEU B C 1
ATOM 8524 O O . LEU B 1 390 ? 14.211 -32.406 -39.188 1 98.31 390 LEU B O 1
ATOM 8528 N N . TYR B 1 391 ? 16.25 -31.594 -39.531 1 98.44 391 TYR B N 1
ATOM 8529 C CA . TYR B 1 391 ? 16.844 -32.938 -39.5 1 98.44 391 TYR B CA 1
ATOM 8530 C C . TYR B 1 391 ? 17.75 -33.094 -38.281 1 98.44 391 TYR B C 1
ATOM 8532 O O . TYR B 1 391 ? 18.281 -32.125 -37.75 1 98.44 391 TYR B O 1
ATOM 8540 N N . CYS B 1 392 ? 17.812 -34.344 -37.781 1 97.69 392 CYS B N 1
ATOM 8541 C CA . CYS B 1 392 ? 18.641 -34.594 -36.594 1 97.69 392 CYS B CA 1
ATOM 8542 C C . CYS B 1 392 ? 19.828 -35.469 -36.938 1 97.69 392 CYS B C 1
ATOM 8544 O O . CYS B 1 392 ? 19.703 -36.438 -37.719 1 97.69 392 CYS B O 1
ATOM 8546 N N . ASN B 1 393 ? 21.016 -35.188 -36.406 1 97.5 393 ASN B N 1
ATOM 8547 C CA . ASN B 1 393 ? 22.219 -36 -36.594 1 97.5 393 ASN B CA 1
ATOM 8548 C C . ASN B 1 393 ? 22.266 -37.156 -35.594 1 97.5 393 ASN B C 1
ATOM 8550 O O . ASN B 1 393 ? 22.875 -38.188 -35.875 1 97.5 393 ASN B O 1
ATOM 8554 N N . LYS B 1 394 ? 21.641 -37 -34.5 1 97.56 394 LYS B N 1
ATOM 8555 C CA . LYS B 1 394 ? 21.672 -38.062 -33.469 1 97.56 394 LYS B CA 1
ATOM 8556 C C . LYS B 1 394 ? 20.266 -38.531 -33.125 1 97.56 394 LYS B C 1
ATOM 8558 O O . LYS B 1 394 ? 19.797 -39.531 -33.656 1 97.56 394 LYS B O 1
ATOM 8563 N N . GLU B 1 395 ? 19.484 -37.656 -32.344 1 98.12 395 GLU B N 1
ATOM 8564 C CA . GLU B 1 395 ? 18.172 -38.188 -31.938 1 98.12 395 GLU B CA 1
ATOM 8565 C C . GLU B 1 395 ? 17.141 -37.062 -31.859 1 98.12 395 GLU B C 1
ATOM 8567 O O . GLU B 1 395 ? 17.484 -35.906 -31.672 1 98.12 395 GLU B O 1
ATOM 8572 N N . VAL B 1 396 ? 15.914 -37.438 -32.094 1 98.81 396 VAL B N 1
ATOM 8573 C CA . VAL B 1 396 ? 14.758 -36.625 -31.703 1 98.81 396 VAL B CA 1
ATOM 8574 C C . VAL B 1 396 ? 14.227 -37.094 -30.344 1 98.81 396 VAL B C 1
ATOM 8576 O O . VAL B 1 396 ? 14.07 -38.281 -30.109 1 98.81 396 VAL B O 1
ATOM 8579 N N . ILE B 1 397 ? 14.062 -36.156 -29.438 1 98.88 397 ILE B N 1
ATOM 8580 C CA . ILE B 1 397 ? 13.5 -36.438 -28.125 1 98.88 397 ILE B CA 1
ATOM 8581 C C . ILE B 1 397 ? 12.094 -35.844 -28.016 1 98.88 397 ILE B C 1
ATOM 8583 O O . ILE B 1 397 ? 11.914 -34.625 -28.016 1 98.88 397 ILE B O 1
ATOM 8587 N N . LEU B 1 398 ? 11.133 -36.719 -27.922 1 98.81 398 LEU B N 1
ATOM 8588 C CA . LEU B 1 398 ? 9.734 -36.312 -27.812 1 98.81 398 LEU B CA 1
ATOM 8589 C C . LEU B 1 398 ? 9.359 -36.062 -26.359 1 98.81 398 LEU B C 1
ATOM 8591 O O . LEU B 1 398 ? 9.453 -36.938 -25.516 1 98.81 398 LEU B O 1
ATOM 8595 N N . THR B 1 399 ? 9 -34.844 -26.047 1 98.75 399 THR B N 1
ATOM 8596 C CA . THR B 1 399 ? 8.602 -34.406 -24.719 1 98.75 399 THR B CA 1
ATOM 8597 C C . THR B 1 399 ? 7.379 -33.469 -24.781 1 98.75 399 THR B C 1
ATOM 8599 O O . THR B 1 399 ? 7.34 -32.438 -24.141 1 98.75 399 THR B O 1
ATOM 8602 N N . ALA B 1 400 ? 6.445 -33.844 -25.547 1 98.31 400 ALA B N 1
ATOM 8603 C CA . ALA B 1 400 ? 5.266 -33 -25.781 1 98.31 400 ALA B CA 1
ATOM 8604 C C . ALA B 1 400 ? 4.176 -33.312 -24.766 1 98.31 400 ALA B C 1
ATOM 8606 O O . ALA B 1 400 ? 3.117 -32.656 -24.766 1 98.31 400 ALA B O 1
ATOM 8607 N N . GLY B 1 401 ? 4.398 -34.219 -23.844 1 97.12 401 GLY B N 1
ATOM 8608 C CA . GLY B 1 401 ? 3.455 -34.531 -22.781 1 97.12 401 GLY B CA 1
ATOM 8609 C C . GLY B 1 401 ? 2.578 -35.719 -23.078 1 97.12 401 GLY B C 1
ATOM 8610 O O . GLY B 1 401 ? 2.572 -36.219 -24.203 1 97.12 401 GLY B O 1
ATOM 8611 N N . ALA B 1 402 ? 1.803 -36.094 -22.172 1 97.94 402 ALA B N 1
ATOM 8612 C CA . ALA B 1 402 ? 1.029 -37.344 -22.234 1 97.94 402 ALA B CA 1
ATOM 8613 C C . ALA B 1 402 ? -0.11 -37.219 -23.234 1 97.94 402 ALA B C 1
ATOM 8615 O O . ALA B 1 402 ? -0.715 -38.219 -23.625 1 97.94 402 ALA B O 1
ATOM 8616 N N . ILE B 1 403 ? -0.382 -36 -23.672 1 98.25 403 ILE B N 1
ATOM 8617 C CA . ILE B 1 403 ? -1.433 -35.812 -24.672 1 98.25 403 ILE B CA 1
ATOM 8618 C C . ILE B 1 403 ? -0.81 -35.656 -26.047 1 98.25 403 ILE B C 1
ATOM 8620 O O . ILE B 1 403 ? -1.172 -36.375 -26.984 1 98.25 403 ILE B O 1
ATOM 8624 N N . GLU B 1 404 ? 0.203 -34.875 -26.141 1 98.19 404 GLU B N 1
ATOM 8625 C CA . GLU B 1 404 ? 0.698 -34.5 -27.453 1 98.19 404 GLU B CA 1
ATOM 8626 C C . GLU B 1 404 ? 1.799 -35.438 -27.938 1 98.19 404 GLU B C 1
ATOM 8628 O O . GLU B 1 404 ? 2.01 -35.594 -29.141 1 98.19 404 GLU B O 1
ATOM 8633 N N . SER B 1 405 ? 2.572 -36.094 -27.031 1 98.75 405 SER B N 1
ATOM 8634 C CA . SER B 1 405 ? 3.592 -37.062 -27.484 1 98.75 405 SER B CA 1
ATOM 8635 C C . SER B 1 405 ? 2.977 -38.188 -28.297 1 98.75 405 SER B C 1
ATOM 8637 O O . SER B 1 405 ? 3.402 -38.438 -29.422 1 98.75 405 SER B O 1
ATOM 8639 N N . PRO B 1 406 ? 1.951 -38.844 -27.781 1 98.75 406 PRO B N 1
ATOM 8640 C CA . PRO B 1 406 ? 1.322 -39.875 -28.625 1 98.75 406 PRO B CA 1
ATOM 8641 C C . PRO B 1 406 ? 0.675 -39.281 -29.875 1 98.75 406 PRO B C 1
ATOM 8643 O O . PRO B 1 406 ? 0.662 -39.906 -30.938 1 98.75 406 PRO B O 1
ATOM 8646 N N . HIS B 1 407 ? 0.137 -38.094 -29.766 1 98.5 407 HIS B N 1
ATOM 8647 C CA . HIS B 1 407 ? -0.519 -37.438 -30.906 1 98.5 407 HIS B CA 1
ATOM 8648 C C . HIS B 1 407 ? 0.468 -37.188 -32.031 1 98.5 407 HIS B C 1
ATOM 8650 O O . HIS B 1 407 ? 0.156 -37.438 -33.188 1 98.5 407 HIS B O 1
ATOM 8656 N N . VAL B 1 408 ? 1.653 -36.688 -31.688 1 98.62 408 VAL B N 1
ATOM 8657 C CA . VAL B 1 408 ? 2.701 -36.469 -32.688 1 98.62 408 VAL B CA 1
ATOM 8658 C C . VAL B 1 408 ? 3.076 -37.812 -33.344 1 98.62 408 VAL B C 1
ATOM 8660 O O . VAL B 1 408 ? 3.252 -37.875 -34.562 1 98.62 408 VAL B O 1
ATOM 8663 N N . LEU B 1 409 ? 3.191 -38.844 -32.562 1 98.81 409 LEU B N 1
ATOM 8664 C CA . LEU B 1 409 ? 3.488 -40.188 -33.094 1 98.81 409 LEU B CA 1
ATOM 8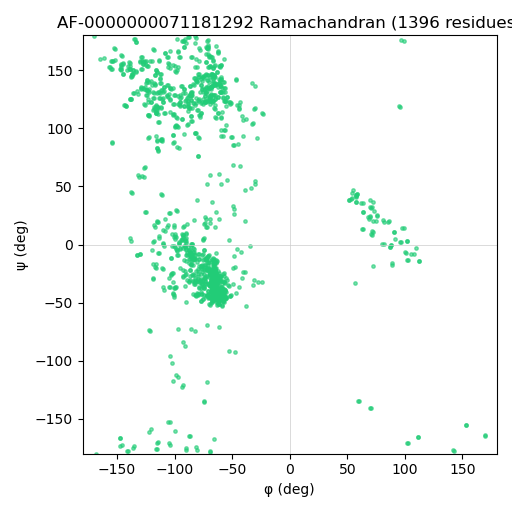665 C C . LEU B 1 409 ? 2.395 -40.625 -34.062 1 98.81 409 LEU B C 1
ATOM 8667 O O . LEU B 1 409 ? 2.686 -41.062 -35.188 1 98.81 409 LEU B O 1
ATOM 8671 N N . GLN B 1 410 ? 1.211 -40.469 -33.688 1 98.75 410 GLN B N 1
ATOM 8672 C CA . GLN B 1 410 ? 0.068 -40.906 -34.469 1 98.75 410 GLN B CA 1
ATOM 8673 C C . GLN B 1 410 ? -0.029 -40.125 -35.781 1 98.75 410 GLN B C 1
ATOM 8675 O O . GLN B 1 410 ? -0.25 -40.719 -36.844 1 98.75 410 GLN B O 1
ATOM 8680 N N . ASN B 1 411 ? 0.197 -38.875 -35.688 1 98 411 ASN B N 1
ATOM 8681 C CA . ASN B 1 411 ? 0.191 -38.031 -36.875 1 98 411 ASN B CA 1
ATOM 8682 C C . ASN B 1 411 ? 1.339 -38.375 -37.844 1 98 411 ASN B C 1
ATOM 8684 O O . ASN B 1 411 ? 1.309 -38.031 -39 1 98 411 ASN B O 1
ATOM 8688 N N . SER B 1 412 ? 2.322 -39.094 -37.312 1 98.56 412 SER B N 1
ATOM 8689 C CA . SER B 1 412 ? 3.488 -39.5 -38.094 1 98.56 412 SER B CA 1
ATOM 8690 C C . SER B 1 412 ? 3.295 -40.906 -38.688 1 98.56 412 SER B C 1
ATOM 8692 O O . SER B 1 412 ? 4.223 -41.469 -39.25 1 98.56 412 SER B O 1
ATOM 8694 N N . GLY B 1 413 ? 2.104 -41.469 -38.469 1 98.25 413 GLY B N 1
ATOM 8695 C CA . GLY B 1 413 ? 1.82 -42.812 -38.938 1 98.25 413 GLY B CA 1
ATOM 8696 C C . GLY B 1 413 ? 2.355 -43.875 -38.031 1 98.25 413 GLY B C 1
ATOM 8697 O O . GLY B 1 413 ? 2.609 -45 -38.469 1 98.25 413 GLY B O 1
ATOM 8698 N N . ILE B 1 414 ? 2.621 -43.625 -36.844 1 98.56 414 ILE B N 1
ATOM 8699 C CA . ILE B 1 414 ? 3.154 -44.562 -35.844 1 98.56 414 ILE B CA 1
ATOM 8700 C C . ILE B 1 414 ? 2.1 -44.844 -34.781 1 98.56 414 ILE B C 1
ATOM 8702 O O . ILE B 1 414 ? 1.663 -43.938 -34.062 1 98.56 414 ILE B O 1
ATOM 8706 N N . GLY B 1 415 ? 1.636 -46.062 -34.625 1 97.88 415 GLY B N 1
ATOM 8707 C CA . GLY B 1 415 ? 0.659 -46.344 -33.594 1 97.88 415 GLY B CA 1
ATOM 8708 C C . GLY B 1 415 ? -0.231 -47.531 -33.906 1 97.88 415 GLY B C 1
ATOM 8709 O O . GLY B 1 415 ? 0.204 -48.469 -34.562 1 97.88 415 GLY B O 1
ATOM 8710 N N . ASP B 1 416 ? -1.348 -47.531 -33.344 1 97.56 416 ASP B N 1
ATOM 8711 C CA . ASP B 1 416 ? -2.355 -48.562 -33.562 1 97.56 416 ASP B CA 1
ATOM 8712 C C . ASP B 1 416 ? -2.941 -48.469 -34.969 1 97.56 416 ASP B C 1
ATOM 8714 O O . ASP B 1 416 ? -3.488 -47.438 -35.344 1 97.56 416 ASP B O 1
ATOM 8718 N N . PRO B 1 417 ? -2.844 -49.562 -35.688 1 97.19 417 PRO B N 1
ATOM 8719 C CA . PRO B 1 417 ? -3.324 -49.531 -37.062 1 97.19 417 PRO B CA 1
ATOM 8720 C C . PRO B 1 417 ? -4.805 -49.156 -37.188 1 97.19 417 PRO B C 1
ATOM 8722 O O . PRO B 1 417 ? -5.215 -48.469 -38.094 1 97.19 417 PRO B O 1
ATOM 8725 N N . VAL B 1 418 ? -5.559 -49.562 -36.25 1 96.75 418 VAL B N 1
ATOM 8726 C CA . VAL B 1 418 ? -6.996 -49.312 -36.281 1 96.75 418 VAL B CA 1
ATOM 8727 C C . VAL B 1 418 ? -7.273 -47.844 -36.062 1 96.75 418 VAL B C 1
ATOM 8729 O O . VAL B 1 418 ? -8.055 -47.25 -36.812 1 96.75 418 VAL B O 1
ATOM 8732 N N . ASP B 1 419 ? -6.633 -47.25 -35.125 1 96.19 419 ASP B N 1
ATOM 8733 C CA . ASP B 1 419 ? -6.805 -45.844 -34.844 1 96.19 419 ASP B CA 1
ATOM 8734 C C . ASP B 1 419 ? -6.383 -44.969 -36.031 1 96.19 419 ASP B C 1
ATOM 8736 O O . ASP B 1 419 ? -7.047 -43.969 -36.344 1 96.19 419 ASP B O 1
ATOM 8740 N N . LEU B 1 420 ? -5.293 -45.312 -36.656 1 97.81 420 LEU B N 1
ATOM 8741 C CA . LEU B 1 420 ? -4.746 -44.531 -37.75 1 97.81 420 LEU B CA 1
ATOM 8742 C C . LEU B 1 420 ? -5.625 -44.656 -39 1 97.81 420 LEU B C 1
ATOM 8744 O O . LEU B 1 420 ? -5.871 -43.688 -39.688 1 97.81 420 LEU B O 1
ATOM 8748 N N . ALA B 1 421 ? -6.133 -45.906 -39.25 1 97.56 421 ALA B N 1
ATOM 8749 C CA . ALA B 1 421 ? -6.988 -46.156 -40.406 1 97.56 421 ALA B CA 1
ATOM 8750 C C . ALA B 1 421 ? -8.289 -45.344 -40.281 1 97.56 421 ALA B C 1
ATOM 8752 O O . ALA B 1 421 ? -8.812 -44.875 -41.281 1 97.56 421 ALA B O 1
ATOM 8753 N N . ARG B 1 422 ? -8.758 -45.25 -39.188 1 96.88 422 ARG B N 1
ATOM 8754 C CA . ARG B 1 422 ? -10.016 -44.562 -38.906 1 96.88 422 ARG B CA 1
ATOM 8755 C C . ARG B 1 422 ? -9.977 -43.125 -39.406 1 96.88 422 ARG B C 1
ATOM 8757 O O . ARG B 1 422 ? -10.984 -42.594 -39.875 1 96.88 422 ARG B O 1
ATOM 8764 N N . VAL B 1 423 ? -8.812 -42.469 -39.375 1 97.38 423 VAL B N 1
ATOM 8765 C CA . VAL B 1 423 ? -8.742 -41.062 -39.719 1 97.38 423 VAL B CA 1
ATOM 8766 C C . VAL B 1 423 ? -8 -40.906 -41.062 1 97.38 423 VAL B C 1
ATOM 8768 O O . VAL B 1 423 ? -7.699 -39.781 -41.469 1 97.38 423 VAL B O 1
ATOM 8771 N N . GLY B 1 424 ? -7.598 -41.969 -41.625 1 97 424 GLY B N 1
ATOM 8772 C CA . GLY B 1 424 ? -6.988 -41.938 -42.969 1 97 424 GLY B CA 1
ATOM 8773 C C . GLY B 1 424 ? -5.5 -41.656 -42.906 1 97 424 GLY B C 1
ATOM 8774 O O . GLY B 1 424 ? -4.926 -41.188 -43.906 1 97 424 GLY B O 1
ATOM 8775 N N . THR B 1 425 ? -4.863 -41.875 -41.781 1 96.81 425 THR B N 1
ATOM 8776 C CA . THR B 1 425 ? -3.418 -41.719 -41.688 1 96.81 425 THR B CA 1
ATOM 8777 C C . THR B 1 425 ? -2.693 -43 -42.125 1 96.81 425 THR B C 1
ATOM 8779 O O . THR B 1 425 ? -3.031 -44.094 -41.688 1 96.81 425 THR B O 1
ATOM 8782 N N . ILE B 1 426 ? -1.697 -42.844 -43 1 96.62 426 ILE B N 1
ATOM 8783 C CA . ILE B 1 426 ? -0.947 -43.969 -43.531 1 96.62 426 ILE B CA 1
ATOM 8784 C C . ILE B 1 426 ? -0.079 -44.562 -42.438 1 96.62 426 ILE B C 1
ATOM 8786 O O . ILE B 1 426 ? 0.68 -43.875 -41.781 1 96.62 426 ILE B O 1
ATOM 8790 N N . LEU B 1 427 ? -0.231 -45.875 -42.219 1 97.81 427 LEU B N 1
ATOM 8791 C CA . LEU B 1 427 ? 0.57 -46.594 -41.219 1 97.81 427 LEU B CA 1
ATOM 8792 C C . LEU B 1 427 ? 2.012 -46.75 -41.719 1 97.81 427 LEU B C 1
ATOM 8794 O O . LEU B 1 427 ? 2.26 -47.281 -42.781 1 97.81 427 LEU B O 1
ATOM 8798 N N . ARG B 1 428 ? 2.938 -46.281 -41 1 97.94 428 ARG B N 1
ATOM 8799 C CA . ARG B 1 428 ? 4.355 -46.406 -41.312 1 97.94 428 ARG B CA 1
ATOM 8800 C C . ARG B 1 428 ? 5.051 -47.344 -40.344 1 97.94 428 ARG B C 1
ATOM 8802 O O . ARG B 1 428 ? 5.965 -48.094 -40.719 1 97.94 428 ARG B O 1
ATOM 8809 N N . LYS B 1 429 ? 4.672 -47.344 -39.062 1 97.56 429 LYS B N 1
ATOM 8810 C CA . LYS B 1 429 ? 5.227 -48.188 -38.031 1 97.56 429 LYS B CA 1
ATOM 8811 C C . LYS B 1 429 ? 4.148 -48.625 -37.031 1 97.56 429 LYS B C 1
ATOM 8813 O O . LYS B 1 429 ? 3.512 -47.781 -36.375 1 97.56 429 LYS B O 1
ATOM 8818 N N . GLU B 1 430 ? 3.975 -49.906 -36.938 1 96.94 430 GLU B N 1
ATOM 8819 C CA . GLU B 1 430 ? 2.975 -50.406 -36 1 96.94 430 GLU B CA 1
ATOM 8820 C C . GLU B 1 430 ? 3.514 -50.469 -34.562 1 96.94 430 GLU B C 1
ATOM 8822 O O . GLU B 1 430 ? 4.562 -51.062 -34.312 1 96.94 430 GLU B O 1
ATOM 8827 N N . ARG B 1 431 ? 2.842 -49.875 -33.688 1 97.19 431 ARG B N 1
ATOM 8828 C CA . ARG B 1 431 ? 3.059 -49.906 -32.25 1 97.19 431 ARG B CA 1
ATOM 8829 C C . ARG B 1 431 ? 1.765 -49.625 -31.5 1 97.19 431 ARG B C 1
ATOM 8831 O O . ARG B 1 431 ? 1.521 -48.469 -31.078 1 97.19 431 ARG B O 1
ATOM 8838 N N . PRO B 1 432 ? 0.959 -50.656 -31.234 1 97.31 432 PRO B N 1
ATOM 8839 C CA . PRO B 1 432 ? -0.415 -50.469 -30.75 1 97.31 432 PRO B CA 1
ATOM 8840 C C . PRO B 1 432 ? -0.485 -49.812 -29.375 1 97.31 432 PRO B C 1
ATOM 8842 O O . PRO B 1 432 ? -1.537 -49.281 -29 1 97.31 432 PRO B O 1
ATOM 8845 N N . GLY B 1 433 ? 0.569 -49.75 -28.656 1 98.06 433 GLY B N 1
ATOM 8846 C CA . GLY B 1 433 ? 0.574 -49.156 -27.328 1 98.06 433 GLY B CA 1
ATOM 8847 C C . GLY B 1 433 ? 0.524 -47.656 -27.344 1 98.06 433 GLY B C 1
ATOM 8848 O O . GLY B 1 433 ? 0.247 -47.031 -26.328 1 98.06 433 GLY B O 1
ATOM 8849 N N . VAL B 1 434 ? 0.754 -47.031 -28.547 1 98.69 434 VAL B N 1
ATOM 8850 C CA . VAL B 1 434 ? 0.766 -45.594 -28.641 1 98.69 434 VAL B CA 1
ATOM 8851 C C . VAL B 1 434 ? -0.63 -45.031 -28.359 1 98.69 434 VAL B C 1
ATOM 8853 O O . VAL B 1 434 ? -1.599 -45.406 -29.031 1 98.69 434 VAL B O 1
ATOM 8856 N N . GLY B 1 435 ? -0.748 -44.125 -27.359 1 98.56 435 GLY B N 1
ATOM 8857 C CA . GLY B 1 435 ? -2 -43.5 -27.016 1 98.56 435 GLY B CA 1
ATOM 8858 C C . GLY B 1 435 ? -2.836 -44.281 -26.031 1 98.56 435 GLY B C 1
ATOM 8859 O O . GLY B 1 435 ? -3.883 -43.844 -25.578 1 98.56 435 GLY B O 1
ATOM 8860 N N . LYS B 1 436 ? -2.346 -45.438 -25.656 1 98.25 436 LYS B N 1
ATOM 8861 C CA . LYS B 1 436 ? -3.092 -46.312 -24.734 1 98.25 436 LYS B CA 1
ATOM 8862 C C . LYS B 1 436 ? -2.605 -46.125 -23.312 1 98.25 436 LYS B C 1
ATOM 8864 O O . LYS B 1 436 ? -1.611 -45.438 -23.062 1 98.25 436 LYS B O 1
ATOM 8869 N N . ASN B 1 437 ? -3.346 -46.625 -22.297 1 98 437 ASN B N 1
ATOM 8870 C CA . ASN B 1 437 ? -2.982 -46.625 -20.891 1 98 437 ASN B CA 1
ATOM 8871 C C . ASN B 1 437 ? -3.006 -45.219 -20.297 1 98 437 ASN B C 1
ATOM 8873 O O . ASN B 1 437 ? -2.168 -44.875 -19.453 1 98 437 ASN B O 1
ATOM 8877 N N . LEU B 1 438 ? -3.9 -44.375 -20.797 1 98.25 438 LEU B N 1
ATOM 8878 C CA . LEU B 1 438 ? -4.047 -43.031 -20.234 1 98.25 438 LEU B CA 1
ATOM 8879 C C . LEU B 1 438 ? -4.562 -43.125 -18.797 1 98.25 438 LEU B C 1
ATOM 8881 O O . LEU B 1 438 ? -5.633 -43.656 -18.547 1 98.25 438 LEU B O 1
ATOM 8885 N N . GLN B 1 439 ? -3.768 -42.656 -17.875 1 97 439 GLN B N 1
ATOM 8886 C CA . GLN B 1 439 ? -4.141 -42.594 -16.469 1 97 439 GLN B CA 1
ATOM 8887 C C . GLN B 1 439 ? -4.121 -41.156 -15.977 1 97 439 GLN B C 1
ATOM 8889 O O . GLN B 1 439 ? -3.236 -40.375 -16.344 1 97 439 GLN B O 1
ATOM 8894 N N . MET B 1 440 ? -5.121 -40.812 -15.211 1 94.75 440 MET B N 1
ATOM 8895 C CA . MET B 1 440 ? -5.211 -39.469 -14.641 1 94.75 440 MET B CA 1
ATOM 8896 C C . MET B 1 440 ? -5.863 -39.5 -13.258 1 94.75 440 MET B C 1
ATOM 8898 O O . MET B 1 440 ? -6.715 -40.344 -13 1 94.75 440 MET B O 1
ATOM 8902 N N . HIS B 1 441 ? -5.477 -38.562 -12.422 1 96.12 441 HIS B N 1
ATOM 8903 C CA . HIS B 1 441 ? -6.121 -38.438 -11.117 1 96.12 441 HIS B CA 1
ATOM 8904 C C . HIS B 1 441 ? -7.465 -37.719 -11.242 1 96.12 441 HIS B C 1
ATOM 8906 O O . HIS B 1 441 ? -7.543 -36.625 -11.781 1 96.12 441 HIS B O 1
ATOM 8912 N N . PRO B 1 442 ? -8.562 -38.344 -10.758 1 97.25 442 PRO B N 1
ATOM 8913 C CA . PRO B 1 442 ? -9.812 -37.594 -10.633 1 97.25 442 PRO B CA 1
ATOM 8914 C C . PRO B 1 442 ? -9.852 -36.719 -9.391 1 97.25 442 PRO B C 1
ATOM 8916 O O . PRO B 1 442 ? -9.234 -37.031 -8.375 1 97.25 442 PRO B O 1
ATOM 8919 N N . LEU B 1 443 ? -10.508 -35.594 -9.484 1 97.88 443 LEU B N 1
ATOM 8920 C CA . LEU B 1 443 ? -10.703 -34.656 -8.383 1 97.88 443 LEU B CA 1
ATOM 8921 C C . LEU B 1 443 ? -12.18 -34.344 -8.188 1 97.88 443 LEU B C 1
ATOM 8923 O O . LEU B 1 443 ? -12.852 -33.906 -9.117 1 97.88 443 LEU B O 1
ATOM 8927 N N . PHE B 1 444 ? -12.727 -34.625 -7.051 1 98.06 444 PHE B N 1
ATOM 8928 C CA . PHE B 1 444 ? -14.062 -34.188 -6.648 1 98.06 444 PHE B CA 1
ATOM 8929 C C . PHE B 1 444 ? -14 -32.969 -5.738 1 98.06 444 PHE B C 1
ATOM 8931 O O . PHE B 1 444 ? -13.789 -33.094 -4.531 1 98.06 444 PHE B O 1
ATOM 8938 N N . PRO B 1 445 ? -14.258 -31.812 -6.23 1 96.69 445 PRO B N 1
ATOM 8939 C CA . PRO B 1 445 ? -14.188 -30.594 -5.402 1 96.69 445 PRO B CA 1
ATOM 8940 C C . PRO B 1 445 ? -15.539 -30.234 -4.777 1 96.69 445 PRO B C 1
ATOM 8942 O O . PRO B 1 445 ? -15.711 -29.125 -4.281 1 96.69 445 PRO B O 1
ATOM 8945 N N . GLY B 1 446 ? -16.516 -31.078 -4.742 1 93.56 446 GLY B N 1
ATOM 8946 C CA . GLY B 1 446 ? -17.875 -30.734 -4.367 1 93.56 446 GLY B CA 1
ATOM 8947 C C . GLY B 1 446 ? -18.141 -30.875 -2.879 1 93.56 446 GLY B C 1
ATOM 8948 O O . GLY B 1 446 ? -19.266 -30.672 -2.418 1 93.56 446 GLY B O 1
ATOM 8949 N N . ALA B 1 447 ? -17.141 -31.219 -2.129 1 95.25 447 ALA B N 1
ATOM 8950 C CA . ALA B 1 447 ? -17.266 -31.219 -0.675 1 95.25 447 ALA B CA 1
ATOM 8951 C C . ALA B 1 447 ? -17.078 -29.828 -0.099 1 95.25 447 ALA B C 1
ATOM 8953 O O . ALA B 1 447 ? -15.953 -29.406 0.198 1 95.25 447 ALA B O 1
ATOM 8954 N N . ILE B 1 448 ? -18.203 -29.156 0.122 1 96.31 448 ILE B N 1
ATOM 8955 C CA . ILE B 1 448 ? -18.172 -27.734 0.443 1 96.31 448 ILE B CA 1
ATOM 8956 C C . ILE B 1 448 ? -18.484 -27.531 1.925 1 96.31 448 ILE B C 1
ATOM 8958 O O . ILE B 1 448 ? -19.422 -28.125 2.451 1 96.31 448 ILE B O 1
ATOM 8962 N N . MET B 1 449 ? -17.656 -26.812 2.568 1 95.5 449 MET B N 1
ATOM 8963 C CA . MET B 1 449 ? -17.844 -26.344 3.939 1 95.5 449 MET B CA 1
ATOM 8964 C C . MET B 1 449 ? -18.078 -24.828 3.973 1 95.5 449 MET B C 1
ATOM 8966 O O . MET B 1 449 ? -17.312 -24.062 3.371 1 95.5 449 MET B O 1
ATOM 8970 N N . THR B 1 450 ? -19.156 -24.344 4.582 1 95.94 450 THR B N 1
ATOM 8971 C CA . THR B 1 450 ? -19.406 -22.922 4.77 1 95.94 450 THR B CA 1
ATOM 8972 C C . THR B 1 450 ? -19.016 -22.484 6.176 1 95.94 450 THR B C 1
ATOM 8974 O O . THR B 1 450 ? -19.016 -23.297 7.109 1 95.94 450 THR B O 1
ATOM 8977 N N . PHE B 1 451 ? -18.594 -21.266 6.266 1 93.69 451 PHE B N 1
ATOM 8978 C CA . PHE B 1 451 ? -18.219 -20.703 7.551 1 93.69 451 PHE B CA 1
ATOM 8979 C C . PHE B 1 451 ? -19 -19.422 7.836 1 93.69 451 PHE B C 1
ATOM 8981 O O . PHE B 1 451 ? -19.047 -18.516 7 1 93.69 451 PHE B O 1
ATOM 8988 N N . LYS B 1 452 ? -19.562 -19.25 9.008 1 91.25 452 LYS B N 1
ATOM 8989 C CA . LYS B 1 452 ? -20.25 -18.031 9.422 1 91.25 452 LYS B CA 1
ATOM 8990 C C . LYS B 1 452 ? -19.266 -16.891 9.68 1 91.25 452 LYS B C 1
ATOM 8992 O O . LYS B 1 452 ? -19.5 -15.75 9.289 1 91.25 452 LYS B O 1
ATOM 8997 N N . THR B 1 453 ? -18.188 -17.234 10.359 1 90.06 453 THR B N 1
ATOM 8998 C CA . THR B 1 453 ? -17.062 -16.344 10.57 1 90.06 453 THR B CA 1
ATOM 8999 C C . THR B 1 453 ? -15.836 -16.828 9.82 1 90.06 453 THR B C 1
ATOM 9001 O O . THR B 1 453 ? -15.484 -18 9.883 1 90.06 453 THR B O 1
ATOM 9004 N N . PRO B 1 454 ? -15.234 -15.891 9.148 1 86.75 454 PRO B N 1
ATOM 9005 C CA . PRO B 1 454 ? -14.086 -16.344 8.367 1 86.75 454 PRO B CA 1
ATOM 9006 C C . PRO B 1 454 ? -12.969 -16.922 9.242 1 86.75 454 PRO B C 1
ATOM 9008 O O . PRO B 1 454 ? -12.5 -16.25 10.164 1 86.75 454 PRO B O 1
ATOM 9011 N N . PRO B 1 455 ? -12.578 -18.047 8.93 1 84.56 455 PRO B N 1
ATOM 9012 C CA . PRO B 1 455 ? -11.492 -18.641 9.711 1 84.56 455 PRO B CA 1
ATOM 9013 C C . PRO B 1 455 ? -10.125 -18.062 9.344 1 84.56 455 PRO B C 1
ATOM 9015 O O . PRO B 1 455 ? -9.148 -18.266 10.078 1 84.56 455 PRO B O 1
ATOM 9018 N N . ILE B 1 456 ? -10.031 -17.453 8.211 1 80.75 456 ILE B N 1
ATOM 9019 C CA . ILE B 1 456 ? -8.805 -16.812 7.742 1 80.75 456 ILE B CA 1
ATOM 9020 C C . ILE B 1 456 ? -9.031 -15.305 7.594 1 80.75 456 ILE B C 1
ATOM 9022 O O . ILE B 1 456 ? -10.086 -14.875 7.125 1 80.75 456 ILE B O 1
ATOM 9026 N N . ALA B 1 457 ? -7.957 -14.547 8.07 1 76.5 457 ALA B N 1
ATOM 9027 C CA . ALA B 1 457 ? -8.055 -13.094 8.008 1 76.5 457 ALA B CA 1
ATOM 9028 C C . ALA B 1 457 ? -8.305 -12.617 6.574 1 76.5 457 ALA B C 1
ATOM 9030 O O . ALA B 1 457 ? -7.719 -13.148 5.629 1 76.5 457 ALA B O 1
ATOM 9031 N N . GLN B 1 458 ? -9.258 -11.688 6.512 1 79.94 458 GLN B N 1
ATOM 9032 C CA . GLN B 1 458 ? -9.578 -11.117 5.207 1 79.94 458 GLN B CA 1
ATOM 9033 C C . GLN B 1 458 ? -8.75 -9.859 4.941 1 79.94 458 GLN B C 1
ATOM 9035 O O . GLN B 1 458 ? -8.523 -9.062 5.848 1 79.94 458 GLN B O 1
ATOM 9040 N N . TRP B 1 459 ? -8.219 -9.805 3.77 1 81.56 459 TRP B N 1
ATOM 9041 C CA . TRP B 1 459 ? -7.469 -8.625 3.326 1 81.56 459 TRP B CA 1
ATOM 9042 C C . TRP B 1 459 ? -8.25 -7.859 2.266 1 81.56 459 TRP B C 1
ATOM 9044 O O . TRP B 1 459 ? -8.828 -8.453 1.354 1 81.56 459 TRP B O 1
ATOM 9054 N N . PRO B 1 460 ? -8.273 -6.516 2.412 1 83.62 460 PRO B N 1
ATOM 9055 C CA . PRO B 1 460 ? -8.773 -5.758 1.261 1 83.62 460 PRO B CA 1
ATOM 9056 C C . PRO B 1 460 ? -7.922 -5.965 0.008 1 83.62 460 PRO B C 1
ATOM 9058 O O . PRO B 1 460 ? -6.699 -6.094 0.101 1 83.62 460 PRO B O 1
ATOM 9061 N N . VAL B 1 461 ? -8.617 -6.012 -1.071 1 82.44 461 VAL B N 1
ATOM 9062 C CA . VAL B 1 461 ? -7.957 -6.285 -2.342 1 82.44 461 VAL B CA 1
ATOM 9063 C C . VAL B 1 461 ? -6.781 -5.328 -2.531 1 82.44 461 VAL B C 1
ATOM 9065 O O . VAL B 1 461 ? -5.691 -5.746 -2.936 1 82.44 461 VAL B O 1
ATOM 9068 N N . GLY B 1 462 ? -6.969 -4.039 -2.238 1 84.38 462 GLY B N 1
ATOM 9069 C CA . GLY B 1 462 ? -5.902 -3.061 -2.375 1 84.38 462 GLY B CA 1
ATOM 9070 C C . GLY B 1 462 ? -4.684 -3.381 -1.528 1 84.38 462 GLY B C 1
ATOM 9071 O O . GLY B 1 462 ? -3.549 -3.229 -1.981 1 84.38 462 GLY B O 1
ATOM 9072 N N . ASP B 1 463 ? -4.875 -3.84 -0.376 1 88.69 463 ASP B N 1
ATOM 9073 C CA . ASP B 1 463 ? -3.777 -4.176 0.527 1 88.69 463 ASP B CA 1
ATOM 9074 C C . ASP B 1 463 ? -2.998 -5.387 0.018 1 88.69 463 ASP B C 1
ATOM 9076 O O . ASP B 1 463 ? -1.768 -5.418 0.093 1 88.69 463 ASP B O 1
ATOM 9080 N N . MET B 1 464 ? -3.748 -6.324 -0.49 1 87.25 464 MET B N 1
ATOM 9081 C CA . MET B 1 464 ? -3.107 -7.523 -1.022 1 87.25 464 MET B CA 1
ATOM 9082 C C . MET B 1 464 ? -2.188 -7.176 -2.188 1 87.25 464 MET B C 1
ATOM 9084 O O . MET B 1 464 ? -1.051 -7.648 -2.25 1 87.25 464 MET B O 1
ATOM 9088 N N . LEU B 1 465 ? -2.707 -6.445 -2.975 1 85.31 465 LEU B N 1
ATOM 9089 C CA . LEU B 1 465 ? -1.965 -6.082 -4.18 1 85.31 465 LEU B CA 1
ATOM 9090 C C . LEU B 1 465 ? -0.768 -5.203 -3.834 1 85.31 465 LEU B C 1
ATOM 9092 O O . LEU B 1 465 ? 0.306 -5.352 -4.422 1 85.31 465 LEU B O 1
ATOM 9096 N N . TYR B 1 466 ? -0.945 -4.32 -2.945 1 88.5 466 TYR B N 1
ATOM 9097 C CA . TYR B 1 466 ? 0.167 -3.471 -2.533 1 88.5 466 TYR B CA 1
ATOM 9098 C C . TYR B 1 466 ? 1.29 -4.301 -1.922 1 88.5 466 TYR B C 1
ATOM 9100 O O . TYR B 1 466 ? 2.465 -4.094 -2.234 1 88.5 466 TYR B O 1
ATOM 9108 N N . GLU B 1 467 ? 0.945 -5.121 -1.022 1 88.88 467 GLU B N 1
ATOM 9109 C CA . GLU B 1 467 ? 1.946 -5.977 -0.386 1 88.88 467 GLU B CA 1
ATOM 9110 C C . GLU B 1 467 ? 2.717 -6.789 -1.422 1 88.88 467 GLU B C 1
ATOM 9112 O O . GLU B 1 467 ? 3.924 -6.996 -1.282 1 88.88 467 GLU B O 1
ATOM 9117 N N . LEU B 1 468 ? 2.002 -7.285 -2.404 1 86 468 LEU B N 1
ATOM 9118 C CA . LEU B 1 468 ? 2.627 -8.047 -3.48 1 86 468 LEU B CA 1
ATOM 9119 C C . LEU B 1 468 ? 3.621 -7.188 -4.254 1 86 468 LEU B C 1
ATOM 9121 O O . LEU B 1 468 ? 4.785 -7.559 -4.398 1 86 468 LEU B O 1
ATOM 9125 N N . ILE B 1 469 ? 3.172 -6.051 -4.637 1 84.44 469 ILE B N 1
ATOM 9126 C CA . ILE B 1 469 ? 3.949 -5.223 -5.555 1 84.44 469 ILE B CA 1
ATOM 9127 C C . ILE B 1 469 ? 5.105 -4.566 -4.801 1 84.44 469 ILE B C 1
ATOM 9129 O O . ILE B 1 469 ? 6.25 -4.602 -5.254 1 84.44 469 ILE B O 1
ATOM 9133 N N . ALA B 1 470 ? 4.766 -4.02 -3.672 1 87.12 470 ALA B N 1
ATOM 9134 C CA . ALA B 1 470 ? 5.758 -3.229 -2.945 1 87.12 470 ALA B CA 1
ATOM 9135 C C . ALA B 1 470 ? 6.75 -4.129 -2.217 1 87.12 470 ALA B C 1
ATOM 9137 O O . ALA B 1 470 ? 7.922 -3.775 -2.059 1 87.12 470 ALA B O 1
ATOM 9138 N N . HIS B 1 471 ? 6.285 -5.363 -1.776 1 87.56 471 HIS B N 1
ATOM 9139 C CA . HIS B 1 471 ? 7.121 -6.117 -0.846 1 87.56 471 HIS B CA 1
ATOM 9140 C C . HIS B 1 471 ? 7.254 -7.574 -1.276 1 87.56 471 HIS B C 1
ATOM 9142 O O . HIS B 1 471 ? 8.023 -8.336 -0.682 1 87.56 471 HIS B O 1
ATOM 9148 N N . ARG B 1 472 ? 6.523 -8.078 -2.254 1 84.06 472 ARG B N 1
ATOM 9149 C CA . ARG B 1 472 ? 6.488 -9.477 -2.682 1 84.06 472 ARG B CA 1
ATOM 9150 C C . ARG B 1 472 ? 6.09 -10.391 -1.531 1 84.06 472 ARG B C 1
ATOM 9152 O O . ARG B 1 472 ? 6.715 -11.43 -1.312 1 84.06 472 ARG B O 1
ATOM 9159 N N . LYS B 1 473 ? 5.148 -9.914 -0.812 1 85.88 473 LYS B N 1
ATOM 9160 C CA . LYS B 1 473 ? 4.578 -10.648 0.315 1 85.88 473 LYS B CA 1
ATOM 9161 C C . LYS B 1 473 ? 3.053 -10.609 0.281 1 85.88 473 LYS B C 1
ATOM 9163 O O . LYS B 1 473 ? 2.461 -10.102 -0.671 1 85.88 473 LYS B O 1
ATOM 9168 N N . GLY B 1 474 ? 2.475 -11.312 1.159 1 84.12 474 GLY B N 1
ATOM 9169 C CA . GLY B 1 474 ? 1.029 -11.25 1.299 1 84.12 474 GLY B CA 1
ATOM 9170 C C . GLY B 1 474 ? 0.321 -12.445 0.679 1 84.12 474 GLY B C 1
ATOM 9171 O O . GLY B 1 474 ? 0.969 -13.375 0.2 1 84.12 474 GLY B O 1
ATOM 9172 N N . PRO B 1 475 ? -0.981 -12.344 0.608 1 85.25 475 PRO B N 1
ATOM 9173 C CA . PRO B 1 475 ? -1.807 -13.5 0.25 1 85.25 475 PRO B CA 1
ATOM 9174 C C . PRO B 1 475 ? -1.647 -13.906 -1.212 1 85.25 475 PRO B C 1
ATOM 9176 O O . PRO B 1 475 ? -1.906 -15.062 -1.566 1 85.25 475 PRO B O 1
ATOM 9179 N N . ILE B 1 476 ? -1.179 -13.047 -2.049 1 88.19 476 ILE B N 1
ATOM 9180 C CA . ILE B 1 476 ? -1.096 -13.359 -3.471 1 88.19 476 ILE B CA 1
ATOM 9181 C C . ILE B 1 476 ? 0.197 -14.117 -3.76 1 88.19 476 ILE B C 1
ATOM 9183 O O . ILE B 1 476 ? 0.323 -14.773 -4.801 1 88.19 476 ILE B O 1
ATOM 9187 N N . THR B 1 477 ? 1.136 -14.125 -2.801 1 88.25 477 THR B N 1
ATOM 9188 C CA . THR B 1 477 ? 2.416 -14.797 -2.988 1 88.25 477 THR B CA 1
ATOM 9189 C C . THR B 1 477 ? 2.342 -16.25 -2.52 1 88.25 477 THR B C 1
ATOM 9191 O O . THR B 1 477 ? 3.361 -16.938 -2.457 1 88.25 477 THR B O 1
ATOM 9194 N N . ASN B 1 478 ? 1.154 -16.641 -2.229 1 88.12 478 ASN B N 1
ATOM 9195 C CA . ASN B 1 478 ? 0.881 -18.031 -1.877 1 88.12 478 ASN B CA 1
ATOM 9196 C C . ASN B 1 478 ? -0.433 -18.516 -2.484 1 88.12 478 ASN B C 1
ATOM 9198 O O . ASN B 1 478 ? -1.086 -17.781 -3.229 1 88.12 478 ASN B O 1
ATOM 9202 N N . ILE B 1 479 ? -0.792 -19.766 -2.166 1 90 479 ILE B N 1
ATOM 9203 C CA . ILE B 1 479 ? -2.012 -20.297 -2.76 1 90 479 ILE B CA 1
ATOM 9204 C C . ILE B 1 479 ? -3.043 -20.562 -1.667 1 90 479 ILE B C 1
ATOM 9206 O O . ILE B 1 479 ? -3.928 -21.406 -1.833 1 90 479 ILE B O 1
ATOM 9210 N N . GLY B 1 480 ? -2.877 -19.938 -0.508 1 85.88 480 GLY B N 1
ATOM 9211 C CA . GLY B 1 480 ? -3.838 -20 0.581 1 85.88 480 GLY B CA 1
ATOM 9212 C C . GLY B 1 480 ? -3.891 -21.359 1.247 1 85.88 480 GLY B C 1
ATOM 9213 O O . GLY B 1 480 ? -2.855 -22 1.455 1 85.88 480 GLY B O 1
ATOM 9214 N N . LEU B 1 481 ? -5.078 -21.75 1.572 1 86.56 481 LEU B N 1
ATOM 9215 C CA . LEU B 1 481 ? -5.305 -23.016 2.279 1 86.56 481 LEU B CA 1
ATOM 9216 C C . LEU B 1 481 ? -4.898 -24.203 1.419 1 86.56 481 LEU B C 1
ATOM 9218 O O . LEU B 1 481 ? -4.594 -25.281 1.942 1 86.56 481 LEU B O 1
ATOM 9222 N N . THR B 1 482 ? -4.809 -24.016 0.125 1 91.12 482 THR B N 1
ATOM 9223 C CA . THR B 1 482 ? -4.449 -25.062 -0.809 1 91.12 482 THR B CA 1
ATOM 9224 C C . THR B 1 482 ? -3.006 -25.516 -0.586 1 91.12 482 THR B C 1
ATOM 9226 O O . THR B 1 482 ? -2.615 -26.609 -1.014 1 91.12 482 THR B O 1
ATOM 9229 N N . SER B 1 483 ? -2.27 -24.719 0.113 1 89 483 SER B N 1
ATOM 9230 C CA . SER B 1 483 ? -0.882 -25.062 0.404 1 89 483 SER B CA 1
ATOM 9231 C C . SER B 1 483 ? -0.787 -26.062 1.547 1 89 483 SER B C 1
ATOM 9233 O O . SER B 1 483 ? 0.287 -26.609 1.817 1 89 483 SER B O 1
ATOM 9235 N N . TYR B 1 484 ? -1.868 -26.344 2.186 1 89.06 484 TYR B N 1
ATOM 9236 C CA . TYR B 1 484 ? -1.96 -27.328 3.262 1 89.06 484 TYR B CA 1
ATOM 9237 C C . TYR B 1 484 ? -2.777 -28.547 2.83 1 89.06 484 TYR B C 1
ATOM 9239 O O . TYR B 1 484 ? -3.99 -28.594 3.057 1 89.06 484 TYR B O 1
ATOM 9247 N N . THR B 1 485 ? -2.156 -29.547 2.26 1 89.75 485 THR B N 1
ATOM 9248 C CA . THR B 1 485 ? -2.824 -30.719 1.68 1 89.75 485 THR B CA 1
ATOM 9249 C C . THR B 1 485 ? -2.645 -31.938 2.57 1 89.75 485 THR B C 1
ATOM 9251 O O . THR B 1 485 ? -1.811 -31.938 3.479 1 89.75 485 THR B O 1
ATOM 9254 N N . GLY B 1 486 ? -3.516 -32.906 2.324 1 91.5 486 GLY B N 1
ATOM 9255 C CA . GLY B 1 486 ? -3.447 -34.125 3.105 1 91.5 486 GLY B CA 1
ATOM 9256 C C . GLY B 1 486 ? -3.598 -35.406 2.266 1 91.5 486 GLY B C 1
ATOM 9257 O O . GLY B 1 486 ? -4.203 -35.344 1.192 1 91.5 486 GLY B O 1
ATOM 9258 N N . PHE B 1 487 ? -2.959 -36.469 2.738 1 93.19 487 PHE B N 1
ATOM 9259 C CA . PHE B 1 487 ? -3.127 -37.812 2.186 1 93.19 487 PHE B CA 1
ATOM 9260 C C . PHE B 1 487 ? -3.814 -38.719 3.189 1 93.19 487 PHE B C 1
ATOM 9262 O O . PHE B 1 487 ? -3.393 -38.812 4.344 1 93.19 487 PHE B O 1
ATOM 9269 N N . VAL B 1 488 ? -4.887 -39.312 2.709 1 91.69 488 VAL B N 1
ATOM 9270 C CA . VAL B 1 488 ? -5.738 -40.125 3.576 1 91.69 488 VAL B CA 1
ATOM 9271 C C . VAL B 1 488 ? -5.867 -41.531 3.004 1 91.69 488 VAL B C 1
ATOM 9273 O O . VAL B 1 488 ? -5.949 -41.719 1.785 1 91.69 488 VAL B O 1
ATOM 9276 N N . LYS B 1 489 ? -5.863 -42.438 3.939 1 89.81 489 LYS B N 1
ATOM 9277 C CA . LYS B 1 489 ? -6.066 -43.844 3.588 1 89.81 489 LYS B CA 1
ATOM 9278 C C . LYS B 1 489 ? -7.531 -44.25 3.74 1 89.81 489 LYS B C 1
ATOM 9280 O O . LYS B 1 489 ? -8.156 -43.938 4.762 1 89.81 489 LYS B O 1
ATOM 9285 N N . THR B 1 490 ? -8.055 -44.781 2.689 1 85 490 THR B N 1
ATOM 9286 C CA . THR B 1 490 ? -9.398 -45.344 2.795 1 85 490 THR B CA 1
ATOM 9287 C C . THR B 1 490 ? -9.344 -46.812 3.154 1 85 490 THR B C 1
ATOM 9289 O O . THR B 1 490 ? -8.266 -47.406 3.184 1 85 490 THR B O 1
ATOM 9292 N N . ASN B 1 491 ? -10.508 -47.438 3.391 1 80.5 491 ASN B N 1
ATOM 9293 C CA . ASN B 1 491 ? -10.602 -48.844 3.754 1 80.5 491 ASN B CA 1
ATOM 9294 C C . ASN B 1 491 ? -10.281 -49.75 2.57 1 80.5 491 ASN B C 1
ATOM 9296 O O . ASN B 1 491 ? -9.984 -50.938 2.752 1 80.5 491 ASN B O 1
ATOM 9300 N N . THR B 1 492 ? -10.188 -49.188 1.413 1 78.19 492 THR B N 1
ATOM 9301 C CA . THR B 1 492 ? -9.992 -50 0.211 1 78.19 492 THR B CA 1
ATOM 9302 C C . THR B 1 492 ? -8.508 -50.062 -0.154 1 78.19 492 THR B C 1
ATOM 9304 O O . THR B 1 492 ? -8.141 -50.688 -1.152 1 78.19 492 THR B O 1
ATOM 9307 N N . SER B 1 493 ? -7.66 -49.438 0.672 1 84.44 493 SER B N 1
ATOM 9308 C CA . SER B 1 493 ? -6.25 -49.375 0.296 1 84.44 493 SER B CA 1
ATOM 9309 C C . SER B 1 493 ? -5.348 -49.562 1.508 1 84.44 493 SER B C 1
ATOM 9311 O O . SER B 1 493 ? -5.727 -49.219 2.633 1 84.44 493 SER B O 1
ATOM 9313 N N . ASP B 1 494 ? -4.16 -50.125 1.273 1 85.5 494 ASP B N 1
ATOM 9314 C CA . ASP B 1 494 ? -3.174 -50.312 2.332 1 85.5 494 ASP B CA 1
ATOM 9315 C C . ASP B 1 494 ? -2.262 -49.094 2.467 1 85.5 494 ASP B C 1
ATOM 9317 O O . ASP B 1 494 ? -1.489 -49 3.422 1 85.5 494 ASP B O 1
ATOM 9321 N N . VAL B 1 495 ? -2.332 -48.188 1.586 1 89.44 495 VAL B N 1
ATOM 9322 C CA . VAL B 1 495 ? -1.564 -46.969 1.581 1 89.44 495 VAL B CA 1
ATOM 9323 C C . VAL B 1 495 ? -2.502 -45.781 1.366 1 89.44 495 VAL B C 1
ATOM 9325 O O . VAL B 1 495 ? -3.635 -45.938 0.91 1 89.44 495 VAL B O 1
ATOM 9328 N N . PRO B 1 496 ? -2.084 -44.625 1.779 1 92.12 496 PRO B N 1
ATOM 9329 C CA . PRO B 1 496 ? -2.938 -43.469 1.459 1 92.12 496 PRO B CA 1
ATOM 9330 C C . PRO B 1 496 ? -3.283 -43.406 -0.026 1 92.12 496 PRO B C 1
ATOM 9332 O O . PRO B 1 496 ? -2.387 -43.375 -0.872 1 92.12 496 PRO B O 1
ATOM 9335 N N . ASN B 1 497 ? -4.551 -43.438 -0.349 1 93.62 497 ASN B N 1
ATOM 9336 C CA . ASN B 1 497 ? -4.961 -43.469 -1.749 1 93.62 497 ASN B CA 1
ATOM 9337 C C . ASN B 1 497 ? -5.785 -42.25 -2.127 1 93.62 497 ASN B C 1
ATOM 9339 O O . ASN B 1 497 ? -6.309 -42.156 -3.24 1 93.62 497 ASN B O 1
ATOM 9343 N N . LEU B 1 498 ? -5.957 -41.312 -1.135 1 95.5 498 LEU B N 1
ATOM 9344 C CA . LEU B 1 498 ? -6.652 -40.062 -1.423 1 95.5 498 LEU B CA 1
ATOM 9345 C C . LEU B 1 498 ? -5.789 -38.875 -1.06 1 95.5 498 LEU B C 1
ATOM 9347 O O . LEU B 1 498 ? -5.09 -38.875 -0.043 1 95.5 498 LEU B O 1
ATOM 9351 N N . GLN B 1 499 ? -5.801 -37.906 -1.853 1 95 499 GLN B N 1
ATOM 9352 C CA . GLN B 1 499 ? -5.281 -36.594 -1.508 1 95 499 GLN B CA 1
ATOM 9353 C C . GLN B 1 499 ? -6.418 -35.594 -1.276 1 95 499 GLN B C 1
ATOM 9355 O O . GLN B 1 499 ? -7.34 -35.5 -2.092 1 95 499 GLN B O 1
ATOM 9360 N N . ILE B 1 500 ? -6.406 -34.938 -0.176 1 95 500 ILE B N 1
ATOM 9361 C CA . ILE B 1 500 ? -7.383 -33.906 0.145 1 95 500 ILE B CA 1
ATOM 9362 C C . ILE B 1 500 ? -6.762 -32.531 -0.076 1 95 500 ILE B C 1
ATOM 9364 O O . ILE B 1 500 ? -5.766 -32.188 0.561 1 95 500 ILE B O 1
ATOM 9368 N N . ILE B 1 501 ? -7.367 -31.75 -0.944 1 94.94 501 ILE B N 1
ATOM 9369 C CA . ILE B 1 501 ? -6.867 -30.422 -1.302 1 94.94 501 ILE B CA 1
ATOM 9370 C C . ILE B 1 501 ? -7.93 -29.375 -1.005 1 94.94 501 ILE B C 1
ATOM 9372 O O . ILE B 1 501 ? -8.906 -29.234 -1.75 1 94.94 501 ILE B O 1
ATOM 9376 N N . PRO B 1 502 ? -7.73 -28.547 -0.043 1 94.06 502 PRO B N 1
ATOM 9377 C CA . PRO B 1 502 ? -8.734 -27.531 0.281 1 94.06 502 PRO B CA 1
ATOM 9378 C C . PRO B 1 502 ? -8.578 -26.25 -0.553 1 94.06 502 PRO B C 1
ATOM 9380 O O . PRO B 1 502 ? -7.457 -25.781 -0.753 1 94.06 502 PRO B O 1
ATOM 9383 N N . TYR B 1 503 ? -9.672 -25.734 -1.028 1 94.69 503 TYR B N 1
ATOM 9384 C CA . TYR B 1 503 ? -9.766 -24.438 -1.699 1 94.69 503 TYR B CA 1
ATOM 9385 C C . TYR B 1 503 ? -10.641 -23.469 -0.902 1 94.69 503 TYR B C 1
ATOM 9387 O O . TYR B 1 503 ? -11.852 -23.656 -0.802 1 94.69 503 TYR B O 1
ATOM 9395 N N . TYR B 1 504 ? -10.008 -22.438 -0.38 1 92.69 504 TYR B N 1
ATOM 9396 C CA . TYR B 1 504 ? -10.727 -21.516 0.478 1 92.69 504 TYR B CA 1
ATOM 9397 C C . TYR B 1 504 ? -10.992 -20.203 -0.248 1 92.69 504 TYR B C 1
ATOM 9399 O O . TYR B 1 504 ? -10.117 -19.672 -0.943 1 92.69 504 TYR B O 1
ATOM 9407 N N . PHE B 1 505 ? -12.211 -19.719 -0.073 1 93.25 505 PHE B N 1
ATOM 9408 C CA . PHE B 1 505 ? -12.617 -18.438 -0.646 1 93.25 505 PHE B CA 1
ATOM 9409 C C . PHE B 1 505 ? -13.375 -17.609 0.379 1 93.25 505 PHE B C 1
ATOM 9411 O O . PHE B 1 505 ? -14.305 -18.109 1.025 1 93.25 505 PHE B O 1
ATOM 9418 N N . SER B 1 506 ? -12.953 -16.375 0.496 1 91.12 506 SER B N 1
ATOM 9419 C CA . SER B 1 506 ? -13.641 -15.453 1.397 1 91.12 506 SER B CA 1
ATOM 9420 C C . SER B 1 506 ? -15.039 -15.125 0.891 1 91.12 506 SER B C 1
ATOM 9422 O O . SER B 1 506 ? -15.352 -15.359 -0.279 1 91.12 506 SER B O 1
ATOM 9424 N N . LYS B 1 507 ? -15.82 -14.625 1.847 1 93.19 507 LYS B N 1
ATOM 9425 C CA . LYS B 1 507 ? -17.172 -14.211 1.47 1 93.19 507 LYS B CA 1
ATOM 9426 C C . LYS B 1 507 ? -17.125 -13.211 0.317 1 93.19 507 LYS B C 1
ATOM 9428 O O . LYS B 1 507 ? -16.375 -12.242 0.355 1 93.19 507 LYS B O 1
ATOM 9433 N N . GLU B 1 508 ? -17.859 -13.477 -0.751 1 90.38 508 GLU B N 1
ATOM 9434 C CA . GLU B 1 508 ? -17.938 -12.641 -1.944 1 90.38 508 GLU B CA 1
ATOM 9435 C C . GLU B 1 508 ? -16.562 -12.445 -2.578 1 90.38 508 GLU B C 1
ATOM 9437 O O . GLU B 1 508 ? -16.172 -11.32 -2.867 1 90.38 508 GLU B O 1
ATOM 9442 N N . ASP B 1 509 ? -15.883 -13.539 -2.629 1 89.62 509 ASP B N 1
ATOM 9443 C CA . ASP B 1 509 ? -14.562 -13.5 -3.246 1 89.62 509 ASP B CA 1
ATOM 9444 C C . ASP B 1 509 ? -14.656 -13.156 -4.73 1 89.62 509 ASP B C 1
ATOM 9446 O O . ASP B 1 509 ? -15.141 -13.961 -5.531 1 89.62 509 ASP B O 1
ATOM 9450 N N . SER B 1 510 ? -14.25 -12.016 -5.102 1 77.06 510 SER B N 1
ATOM 9451 C CA . SER B 1 510 ? -14.367 -11.539 -6.477 1 77.06 510 SER B CA 1
ATOM 9452 C C . SER B 1 510 ? -13.062 -11.734 -7.238 1 77.06 510 SER B C 1
ATOM 9454 O O . SER B 1 510 ? -13.016 -11.555 -8.453 1 77.06 510 SER B O 1
ATOM 9456 N N . LEU B 1 511 ? -12.047 -12.188 -6.543 1 80.19 511 LEU B N 1
ATOM 9457 C CA . LEU B 1 511 ? -10.734 -12.211 -7.172 1 80.19 511 LEU B CA 1
ATOM 9458 C C . LEU B 1 511 ? -10.352 -13.633 -7.578 1 80.19 511 LEU B C 1
ATOM 9460 O O . LEU B 1 511 ? -9.75 -13.836 -8.633 1 80.19 511 LEU B O 1
ATOM 9464 N N . PHE B 1 512 ? -10.742 -14.633 -6.75 1 90.25 512 PHE B N 1
ATOM 9465 C CA . PHE B 1 512 ? -10.078 -15.922 -6.941 1 90.25 512 PHE B CA 1
ATOM 9466 C C . PHE B 1 512 ? -11.094 -17 -7.312 1 90.25 512 PHE B C 1
ATOM 9468 O O . PHE B 1 512 ? -10.766 -17.953 -8.023 1 90.25 512 PHE B O 1
ATOM 9475 N N . LEU B 1 513 ? -12.367 -16.906 -6.871 1 94.81 513 LEU B N 1
ATOM 9476 C CA . LEU B 1 513 ? -13.352 -17.969 -7.012 1 94.81 513 LEU B CA 1
ATOM 9477 C C . LEU B 1 513 ? -13.664 -18.234 -8.484 1 94.81 513 LEU B C 1
ATOM 9479 O O . LEU B 1 513 ? -13.68 -19.375 -8.922 1 94.81 513 LEU B O 1
ATOM 9483 N N . ASN B 1 514 ? -13.82 -17.188 -9.242 1 93.62 514 ASN B N 1
ATOM 9484 C CA . ASN B 1 514 ? -14.188 -17.359 -10.641 1 93.62 514 ASN B CA 1
ATOM 9485 C C . ASN B 1 514 ? -13.086 -18.062 -11.422 1 93.62 514 ASN B C 1
ATOM 9487 O O . ASN B 1 514 ? -13.375 -18.922 -12.266 1 93.62 514 ASN B O 1
ATOM 9491 N N . GLY B 1 515 ? -11.859 -17.656 -11.18 1 93.94 515 GLY B N 1
ATOM 9492 C CA . GLY B 1 515 ? -10.75 -18.344 -11.82 1 93.94 515 GLY B CA 1
ATOM 9493 C C . GLY B 1 515 ? -10.688 -19.828 -11.484 1 93.94 515 GLY B C 1
ATOM 9494 O O . GLY B 1 515 ? -10.438 -20.656 -12.352 1 93.94 515 GLY B O 1
ATOM 9495 N N . GLN B 1 516 ? -11 -20.125 -10.242 1 96.31 516 GLN B N 1
ATOM 9496 C CA . GLN B 1 516 ? -10.977 -21.516 -9.805 1 96.31 516 GLN B CA 1
ATOM 9497 C C . GLN B 1 516 ? -12.07 -22.328 -10.5 1 96.31 516 GLN B C 1
ATOM 9499 O O . GLN B 1 516 ? -11.82 -23.453 -10.953 1 96.31 516 GLN B O 1
ATOM 9504 N N . LEU B 1 517 ? -13.25 -21.766 -10.555 1 96.81 517 LEU B N 1
ATOM 9505 C CA . LEU B 1 517 ? -14.367 -22.453 -11.188 1 96.81 517 LEU B CA 1
ATOM 9506 C C . LEU B 1 517 ? -14.117 -22.641 -12.68 1 96.81 517 LEU B C 1
ATOM 9508 O O . LEU B 1 517 ? -14.523 -23.656 -13.258 1 96.81 517 LEU B O 1
ATOM 9512 N N . ALA B 1 518 ? -13.383 -21.672 -13.258 1 95.62 518 ALA B N 1
ATOM 9513 C CA . ALA B 1 518 ? -12.992 -21.812 -14.656 1 95.62 518 ALA B CA 1
ATOM 9514 C C . ALA B 1 518 ? -12.016 -22.969 -14.852 1 95.62 518 ALA B C 1
ATOM 9516 O O . ALA B 1 518 ? -12.117 -23.719 -15.828 1 95.62 518 ALA B O 1
ATOM 9517 N N . VAL B 1 519 ? -11.148 -23.156 -13.93 1 96.81 519 VAL B N 1
ATOM 9518 C CA . VAL B 1 519 ? -10.172 -24.234 -14 1 96.81 519 VAL B CA 1
ATOM 9519 C C . VAL B 1 519 ? -10.875 -25.578 -13.836 1 96.81 519 VAL B C 1
ATOM 9521 O O . VAL B 1 519 ? -10.523 -26.562 -14.5 1 96.81 519 VAL B O 1
ATOM 9524 N N . PHE B 1 520 ? -11.922 -25.594 -12.984 1 97.12 520 PHE B N 1
ATOM 9525 C CA . PHE B 1 520 ? -12.695 -26.812 -12.828 1 97.12 520 PHE B CA 1
ATOM 9526 C C . PHE B 1 520 ? -13.484 -27.125 -14.094 1 97.12 520 PHE B C 1
ATOM 9528 O O . PHE B 1 520 ? -13.875 -28.281 -14.32 1 97.12 520 PHE B O 1
ATOM 9535 N N . GLY B 1 521 ? -13.75 -26.188 -14.914 1 97.06 521 GLY B N 1
ATOM 9536 C CA . GLY B 1 521 ? -14.438 -26.391 -16.188 1 97.06 521 GLY B CA 1
ATOM 9537 C C . GLY B 1 521 ? -15.93 -26.609 -16.031 1 97.06 521 GLY B C 1
ATOM 9538 O O . GLY B 1 521 ? -16.562 -27.234 -16.875 1 97.06 521 GLY B O 1
ATOM 9539 N N . TYR B 1 522 ? -16.516 -26.109 -14.922 1 96.75 522 TYR B N 1
ATOM 9540 C CA . TYR B 1 522 ? -17.938 -26.297 -14.656 1 96.75 522 TYR B CA 1
ATOM 9541 C C . TYR B 1 522 ? -18.781 -25.469 -15.617 1 96.75 522 TYR B C 1
ATOM 9543 O O . TYR B 1 522 ? -18.328 -24.453 -16.141 1 96.75 522 TYR B O 1
ATOM 9551 N N . ASP B 1 523 ? -19.953 -25.938 -15.859 1 95.88 523 ASP B N 1
ATOM 9552 C CA . ASP B 1 523 ? -20.906 -25.156 -16.641 1 95.88 523 ASP B CA 1
ATOM 9553 C C . ASP B 1 523 ? -21.422 -23.969 -15.828 1 95.88 523 ASP B C 1
ATOM 9555 O O . ASP B 1 523 ? -21.141 -23.859 -14.633 1 95.88 523 ASP B O 1
ATOM 9559 N N . GLU B 1 524 ? -22.078 -23.109 -16.469 1 95.44 524 GLU B N 1
ATOM 9560 C CA . GLU B 1 524 ? -22.484 -21.859 -15.852 1 95.44 524 GLU B CA 1
ATOM 9561 C C . GLU B 1 524 ? -23.484 -22.094 -14.719 1 95.44 524 GLU B C 1
ATOM 9563 O O . GLU B 1 524 ? -23.469 -21.391 -13.711 1 95.44 524 GLU B O 1
ATOM 9568 N N . ALA B 1 525 ? -24.375 -23.016 -14.867 1 95.31 525 ALA B N 1
ATOM 9569 C CA . ALA B 1 525 ? -25.359 -23.312 -13.828 1 95.31 525 ALA B CA 1
ATOM 9570 C C . ALA B 1 525 ? -24.672 -23.734 -12.531 1 95.31 525 ALA B C 1
ATOM 9572 O O . ALA B 1 525 ? -25.047 -23.266 -11.453 1 95.31 525 ALA B O 1
ATOM 9573 N N . THR B 1 526 ? -23.719 -24.625 -12.656 1 96.12 526 THR B N 1
ATOM 9574 C CA . THR B 1 526 ? -22.969 -25.094 -11.492 1 96.12 526 THR B CA 1
ATOM 9575 C C . THR B 1 526 ? -22.156 -23.953 -10.891 1 96.12 526 THR B C 1
ATOM 9577 O O . THR B 1 526 ? -22.125 -23.781 -9.664 1 96.12 526 THR B O 1
ATOM 9580 N N . ARG B 1 527 ? -21.516 -23.156 -11.695 1 96.56 527 ARG B N 1
ATOM 9581 C CA . ARG B 1 527 ? -20.734 -22 -11.227 1 96.56 527 ARG B CA 1
ATOM 9582 C C . ARG B 1 527 ? -21.625 -21.047 -10.438 1 96.56 527 ARG B C 1
ATOM 9584 O O . ARG B 1 527 ? -21.219 -20.562 -9.375 1 96.56 527 ARG B O 1
ATOM 9591 N N . LYS B 1 528 ? -22.766 -20.719 -10.984 1 96 528 LYS B N 1
ATOM 9592 C CA . LYS B 1 528 ? -23.703 -19.797 -10.352 1 96 528 LYS B CA 1
ATOM 9593 C C . LYS B 1 528 ? -24.094 -20.281 -8.961 1 96 528 LYS B C 1
ATOM 9595 O O . LYS B 1 528 ? -24.172 -19.484 -8.016 1 96 528 LYS B O 1
ATOM 9600 N N . LYS B 1 529 ? -24.359 -21.562 -8.836 1 95.69 529 LYS B N 1
ATOM 9601 C CA . LYS B 1 529 ? -24.75 -22.141 -7.547 1 95.69 529 LYS B CA 1
ATOM 9602 C C . LYS B 1 529 ? -23.656 -21.922 -6.504 1 95.69 529 LYS B C 1
ATOM 9604 O O . LYS B 1 529 ? -23.938 -21.547 -5.367 1 95.69 529 LYS B O 1
ATOM 9609 N N . ILE B 1 530 ? -22.438 -22.188 -6.883 1 96.81 530 ILE B N 1
ATOM 9610 C CA . ILE B 1 530 ? -21.312 -22.047 -5.961 1 96.81 530 ILE B CA 1
ATOM 9611 C C . ILE B 1 530 ? -21.109 -20.578 -5.605 1 96.81 530 ILE B C 1
ATOM 9613 O O . ILE B 1 530 ? -20.859 -20.234 -4.445 1 96.81 530 ILE B O 1
ATOM 9617 N N . ARG B 1 531 ? -21.234 -19.688 -6.566 1 96.31 531 ARG B N 1
ATOM 9618 C CA . ARG B 1 531 ? -21.125 -18.25 -6.332 1 96.31 531 ARG B CA 1
ATOM 9619 C C . ARG B 1 531 ? -22.188 -17.766 -5.348 1 96.31 531 ARG B C 1
ATOM 9621 O O . ARG B 1 531 ? -21.922 -16.906 -4.508 1 96.31 531 ARG B O 1
ATOM 9628 N N . GLU B 1 532 ? -23.359 -18.25 -5.484 1 95.69 532 GLU B N 1
ATOM 9629 C CA . GLU B 1 532 ? -24.453 -17.875 -4.598 1 95.69 532 GLU B CA 1
ATOM 9630 C C . GLU B 1 532 ? -24.156 -18.281 -3.154 1 95.69 532 GLU B C 1
ATOM 9632 O O . GLU B 1 532 ? -24.438 -17.516 -2.223 1 95.69 532 GLU B O 1
ATOM 9637 N N . ILE B 1 533 ? -23.609 -19.422 -3.051 1 95.69 533 ILE B N 1
ATOM 9638 C CA . ILE B 1 533 ? -23.219 -19.875 -1.719 1 95.69 533 ILE B CA 1
ATOM 9639 C C . ILE B 1 533 ? -22.141 -18.953 -1.154 1 95.69 533 ILE B C 1
ATOM 9641 O O . ILE B 1 533 ? -22.203 -18.562 0.015 1 95.69 533 ILE B O 1
ATOM 9645 N N . ASN B 1 534 ? -21.188 -18.562 -1.989 1 96.38 534 ASN B N 1
ATOM 9646 C CA . ASN B 1 534 ? -20.078 -17.734 -1.562 1 96.38 534 ASN B CA 1
ATOM 9647 C C . ASN B 1 534 ? -20.516 -16.297 -1.284 1 96.38 534 ASN B C 1
ATOM 9649 O O . ASN B 1 534 ? -19.859 -15.578 -0.528 1 96.38 534 ASN B O 1
ATOM 9653 N N . ARG B 1 535 ? -21.594 -15.812 -1.808 1 94.25 535 ARG B N 1
ATOM 9654 C CA . ARG B 1 535 ? -22.125 -14.484 -1.527 1 94.25 535 ARG B CA 1
ATOM 9655 C C . ARG B 1 535 ? -22.562 -14.367 -0.071 1 94.25 535 ARG B C 1
ATOM 9657 O O . ARG B 1 535 ? -22.547 -13.273 0.502 1 94.25 535 ARG B O 1
ATOM 9664 N N . GLU B 1 536 ? -22.875 -15.516 0.504 1 93.44 536 GLU B N 1
ATOM 9665 C CA . GLU B 1 536 ? -23.453 -15.5 1.841 1 93.44 536 GLU B CA 1
ATOM 9666 C C . GLU B 1 536 ? -22.422 -15.852 2.902 1 93.44 536 GLU B C 1
ATOM 9668 O O . GLU B 1 536 ? -22.594 -15.516 4.078 1 93.44 536 GLU B O 1
ATOM 9673 N N . SER B 1 537 ? -21.422 -16.562 2.494 1 94.56 537 SER B N 1
ATOM 9674 C CA . SER B 1 537 ? -20.453 -17.047 3.471 1 94.56 537 SER B CA 1
ATOM 9675 C C . SER B 1 537 ? -19.094 -17.297 2.82 1 94.56 537 SER B C 1
ATOM 9677 O O . SER B 1 537 ? -19 -17.438 1.598 1 94.56 537 SER B O 1
ATOM 9679 N N . SER B 1 538 ? -18.047 -17.281 3.689 1 93.88 538 SER B N 1
ATOM 9680 C CA . SER B 1 538 ? -16.797 -17.906 3.244 1 93.88 538 SER B CA 1
ATOM 9681 C C . SER B 1 538 ? -16.953 -19.406 3.061 1 93.88 538 SER B C 1
ATOM 9683 O O . SER B 1 538 ? -17.75 -20.047 3.76 1 93.88 538 SER B O 1
ATOM 9685 N N . ILE B 1 539 ? -16.25 -19.938 2.08 1 95.44 539 ILE B N 1
ATOM 9686 C CA . ILE B 1 539 ? -16.406 -21.359 1.817 1 95.44 539 ILE B CA 1
ATOM 9687 C C . ILE B 1 539 ? -15.039 -22.016 1.653 1 95.44 539 ILE B C 1
ATOM 9689 O O . ILE B 1 539 ? -14.078 -21.359 1.244 1 95.44 539 ILE B O 1
ATOM 9693 N N . ALA B 1 540 ? -14.93 -23.266 2.027 1 93.88 540 ALA B N 1
ATOM 9694 C CA . ALA B 1 540 ? -13.836 -24.156 1.674 1 93.88 540 ALA B CA 1
ATOM 9695 C C . ALA B 1 540 ? -14.344 -25.344 0.851 1 93.88 540 ALA B C 1
ATOM 9697 O O . ALA B 1 540 ? -15.25 -26.062 1.277 1 93.88 540 ALA B O 1
ATOM 9698 N N . MET B 1 541 ? -13.844 -25.438 -0.361 1 96.5 541 MET B N 1
ATOM 9699 C CA . MET B 1 541 ? -14.109 -26.609 -1.199 1 96.5 541 MET B CA 1
ATOM 9700 C C . MET B 1 541 ? -13 -27.641 -1.052 1 96.5 541 MET B C 1
ATOM 9702 O O . MET B 1 541 ? -11.891 -27.453 -1.553 1 96.5 541 MET B O 1
ATOM 9706 N N . PHE B 1 542 ? -13.312 -28.719 -0.391 1 95.81 542 PHE B N 1
ATOM 9707 C CA . PHE B 1 542 ? -12.312 -29.766 -0.193 1 95.81 542 PHE B CA 1
ATOM 9708 C C . PHE B 1 542 ? -12.289 -30.719 -1.379 1 95.81 542 PHE B C 1
ATOM 9710 O O . PHE B 1 542 ? -13.188 -31.547 -1.533 1 95.81 542 PHE B O 1
ATOM 9717 N N . GLY B 1 543 ? -11.227 -30.562 -2.168 1 97.31 543 GLY B N 1
ATOM 9718 C CA . GLY B 1 543 ? -11.039 -31.5 -3.27 1 97.31 543 GLY B CA 1
ATOM 9719 C C . GLY B 1 543 ? -10.578 -32.875 -2.816 1 97.31 543 GLY B C 1
ATOM 9720 O O . GLY B 1 543 ? -9.57 -33 -2.127 1 97.31 543 GLY B O 1
ATOM 9721 N N . VAL B 1 544 ? -11.359 -33.906 -3.176 1 97.31 544 VAL B N 1
ATOM 9722 C CA . VAL B 1 544 ? -11 -35.281 -2.932 1 97.31 544 VAL B CA 1
ATOM 9723 C C . VAL B 1 544 ? -10.461 -35.938 -4.215 1 97.31 544 VAL B C 1
ATOM 9725 O O . VAL B 1 544 ? -11.195 -36.094 -5.188 1 97.31 544 VAL B O 1
ATOM 9728 N N . SER B 1 545 ? -9.195 -36.219 -4.168 1 97.06 545 SER B N 1
ATOM 9729 C CA . SER B 1 545 ? -8.555 -36.781 -5.359 1 97.06 545 SER B CA 1
ATOM 9730 C C . SER B 1 545 ? -8.078 -38.219 -5.125 1 97.06 545 SER B C 1
ATOM 9732 O O . SER B 1 545 ? -7.434 -38.5 -4.113 1 97.06 545 SER B O 1
ATOM 9734 N N . LEU B 1 546 ? -8.445 -39.031 -6.059 1 96.62 546 LEU B N 1
ATOM 9735 C CA . LEU B 1 546 ? -8.008 -40.438 -5.996 1 96.62 546 LEU B CA 1
ATOM 9736 C C . LEU B 1 546 ? -6.641 -40.594 -6.645 1 96.62 546 LEU B C 1
ATOM 9738 O O . LEU B 1 546 ? -6.445 -40.219 -7.801 1 96.62 546 LEU B O 1
ATOM 9742 N N . MET B 1 547 ? -5.695 -41.219 -5.957 1 94.69 547 MET B N 1
ATOM 9743 C CA . MET B 1 547 ? -4.305 -41.281 -6.402 1 94.69 547 MET B CA 1
ATOM 9744 C C . MET B 1 547 ? -4.066 -42.531 -7.266 1 94.69 547 MET B C 1
ATOM 9746 O O . MET B 1 547 ? -3.18 -42.531 -8.125 1 94.69 547 MET B O 1
ATOM 9750 N N . TYR B 1 548 ? -4.875 -43.594 -7.062 1 93.81 548 TYR B N 1
ATOM 9751 C CA . TYR B 1 548 ? -4.695 -44.812 -7.828 1 93.81 548 TYR B CA 1
ATOM 9752 C C . TYR B 1 548 ? -5.996 -45.219 -8.516 1 93.81 548 TYR B C 1
ATOM 9754 O O . TYR B 1 548 ? -6.559 -46.281 -8.211 1 93.81 548 TYR B O 1
ATOM 9762 N N . PRO B 1 549 ? -6.418 -44.438 -9.438 1 95.38 549 PRO B N 1
ATOM 9763 C CA . PRO B 1 549 ? -7.633 -44.812 -10.148 1 95.38 549 PRO B CA 1
ATOM 9764 C C . PRO B 1 549 ? -7.461 -46.125 -10.938 1 95.38 549 PRO B C 1
ATOM 9766 O O . PRO B 1 549 ? -6.387 -46.375 -11.5 1 95.38 549 PRO B O 1
ATOM 9769 N N . LYS B 1 550 ? -8.531 -46.844 -11.039 1 95.81 550 LYS B N 1
ATOM 9770 C CA . LYS B 1 550 ? -8.539 -48.094 -11.82 1 95.81 550 LYS B CA 1
ATOM 9771 C C . LYS B 1 550 ? -8.984 -47.812 -13.258 1 95.81 550 LYS B C 1
ATOM 9773 O O . LYS B 1 550 ? -8.703 -48.625 -14.156 1 95.81 550 LYS B O 1
ATOM 9778 N N . SER B 1 551 ? -9.68 -46.719 -13.461 1 96.75 551 SER B N 1
ATOM 9779 C CA . SER B 1 551 ? -10.117 -46.312 -14.789 1 96.75 551 SER B CA 1
ATOM 9780 C C . SER B 1 551 ? -8.93 -45.969 -15.68 1 96.75 551 SER B C 1
ATOM 9782 O O . SER B 1 551 ? -8.008 -45.281 -15.25 1 96.75 551 SER B O 1
ATOM 9784 N N . VAL B 1 552 ? -8.836 -46.531 -16.875 1 97.31 552 VAL B N 1
ATOM 9785 C CA . VAL B 1 552 ? -7.773 -46.312 -17.859 1 97.31 552 VAL B CA 1
ATOM 9786 C C . VAL B 1 552 ? -8.383 -45.906 -19.188 1 97.31 552 VAL B C 1
ATOM 9788 O O . VAL B 1 552 ? -9.414 -46.438 -19.609 1 97.31 552 VAL B O 1
ATOM 9791 N N . GLY B 1 553 ? -7.812 -44.875 -19.797 1 97.62 553 GLY B N 1
ATOM 9792 C CA . GLY B 1 553 ? -8.32 -44.375 -21.062 1 97.62 553 GLY B CA 1
ATOM 9793 C C . GLY B 1 553 ? -7.289 -44.438 -22.172 1 97.62 553 GLY B C 1
ATOM 9794 O O . GLY B 1 553 ? -6.398 -45.281 -22.172 1 97.62 553 GLY B O 1
ATOM 9795 N N . SER B 1 554 ? -7.551 -43.594 -23.203 1 98.19 554 SER B N 1
ATOM 9796 C CA . SER B 1 554 ? -6.668 -43.531 -24.375 1 98.19 554 SER B CA 1
ATOM 9797 C C . SER B 1 554 ? -6.734 -42.188 -25.062 1 98.19 554 SER B C 1
ATOM 9799 O O . SER B 1 554 ? -7.656 -41.406 -24.812 1 98.19 554 SER B O 1
ATOM 9801 N N . VAL B 1 555 ? -5.695 -41.906 -25.797 1 98.5 555 VAL B N 1
ATOM 9802 C CA . VAL B 1 555 ? -5.609 -40.719 -26.656 1 98.5 555 VAL B CA 1
ATOM 9803 C C . VAL B 1 555 ? -5.457 -41.156 -28.109 1 98.5 555 VAL B C 1
ATOM 9805 O O . VAL B 1 555 ? -4.574 -41.969 -28.438 1 98.5 555 VAL B O 1
ATOM 9808 N N . TYR B 1 556 ? -6.312 -40.688 -28.984 1 98.31 556 TYR B N 1
ATOM 9809 C CA . TYR B 1 556 ? -6.23 -41.062 -30.391 1 98.31 556 TYR B CA 1
ATOM 9810 C C . TYR B 1 556 ? -6.676 -39.906 -31.281 1 98.31 556 TYR B C 1
ATOM 9812 O O . TYR B 1 556 ? -7.363 -38.969 -30.812 1 98.31 556 TYR B O 1
ATOM 9820 N N . PRO B 1 557 ? -6.199 -39.875 -32.5 1 97.62 557 PRO B N 1
ATOM 9821 C CA . PRO B 1 557 ? -6.512 -38.75 -33.375 1 97.62 557 PRO B CA 1
ATOM 9822 C C . PRO B 1 557 ? -7.996 -38.656 -33.75 1 97.62 557 PRO B C 1
ATOM 9824 O O . PRO B 1 557 ? -8.633 -39.688 -33.969 1 97.62 557 PRO B O 1
ATOM 9827 N N . GLU B 1 558 ? -8.508 -37.531 -33.75 1 96.12 558 GLU B N 1
ATOM 9828 C CA . GLU B 1 558 ? -9.875 -37.281 -34.188 1 96.12 558 GLU B CA 1
ATOM 9829 C C . GLU B 1 558 ? -9.953 -37.156 -35.719 1 96.12 558 GLU B C 1
ATOM 9831 O O . GLU B 1 558 ? -10.938 -37.594 -36.312 1 96.12 558 GLU B O 1
ATOM 9836 N N . THR B 1 559 ? -8.992 -36.438 -36.281 1 97.12 559 THR B N 1
ATOM 9837 C CA . THR B 1 559 ? -8.828 -36.281 -37.719 1 97.12 559 THR B CA 1
ATOM 9838 C C . THR B 1 559 ? -7.367 -36.438 -38.125 1 97.12 559 THR B C 1
ATOM 9840 O O . THR B 1 559 ? -6.504 -36.656 -37.281 1 97.12 559 THR B O 1
ATOM 9843 N N . SER B 1 560 ? -7.164 -36.375 -39.438 1 95.69 560 SER B N 1
ATOM 9844 C CA . SER B 1 560 ? -5.793 -36.469 -39.906 1 95.69 560 SER B CA 1
ATOM 9845 C C . SER B 1 560 ? -5.098 -35.125 -39.906 1 95.69 560 SER B C 1
ATOM 9847 O O . SER B 1 560 ? -3.908 -35.031 -40.219 1 95.69 560 SER B O 1
ATOM 9849 N N . ASN B 1 561 ? -5.859 -34.094 -39.469 1 95.88 561 ASN B N 1
ATOM 9850 C CA . ASN B 1 561 ? -5.277 -32.75 -39.312 1 95.88 561 ASN B CA 1
ATOM 9851 C C . ASN B 1 561 ? -4.504 -32.625 -38 1 95.88 561 ASN B C 1
ATOM 9853 O O . ASN B 1 561 ? -5.086 -32.688 -36.938 1 95.88 561 ASN B O 1
ATOM 9857 N N . PRO B 1 562 ? -3.15 -32.406 -38.094 1 95.56 562 PRO B N 1
ATOM 9858 C CA . PRO B 1 562 ? -2.326 -32.406 -36.875 1 95.56 562 PRO B CA 1
ATOM 9859 C C . PRO B 1 562 ? -2.658 -31.234 -35.969 1 95.56 562 PRO B C 1
ATOM 9861 O O . PRO B 1 562 ? -2.223 -31.203 -34.812 1 95.56 562 PRO B O 1
ATOM 9864 N N . TYR B 1 563 ? -3.379 -30.297 -36.406 1 94.38 563 TYR B N 1
ATOM 9865 C CA . TYR B 1 563 ? -3.691 -29.109 -35.625 1 94.38 563 TYR B CA 1
ATOM 9866 C C . TYR B 1 563 ? -4.977 -29.297 -34.844 1 94.38 563 TYR B C 1
ATOM 9868 O O . TYR B 1 563 ? -5.285 -28.5 -33.938 1 94.38 563 TYR B O 1
ATOM 9876 N N . ASP B 1 564 ? -5.738 -30.297 -35.156 1 96.38 564 ASP B N 1
ATOM 9877 C CA . ASP B 1 564 ? -6.918 -30.625 -34.344 1 96.38 564 ASP B CA 1
ATOM 9878 C C . ASP B 1 564 ? -6.527 -31.344 -33.062 1 96.38 564 ASP B C 1
ATOM 9880 O O . ASP B 1 564 ? -5.605 -32.156 -33.062 1 96.38 564 ASP B O 1
ATOM 9884 N N . HIS B 1 565 ? -7.219 -31.016 -32.031 1 96.75 565 HIS B N 1
ATOM 9885 C CA . HIS B 1 565 ? -6.984 -31.75 -30.797 1 96.75 565 HIS B CA 1
ATOM 9886 C C . HIS B 1 565 ? -7.266 -33.25 -30.969 1 96.75 565 HIS B C 1
ATOM 9888 O O . HIS B 1 565 ? -8.18 -33.625 -31.719 1 96.75 565 HIS B O 1
ATOM 9894 N N . PRO B 1 566 ? -6.449 -34.031 -30.328 1 98 566 PRO B N 1
ATOM 9895 C CA . PRO B 1 566 ? -6.828 -35.438 -30.297 1 98 566 PRO B CA 1
ATOM 9896 C C . PRO B 1 566 ? -8.039 -35.719 -29.406 1 98 566 PRO B C 1
ATOM 9898 O O . PRO B 1 566 ? -8.43 -34.844 -28.625 1 98 566 PRO B O 1
ATOM 9901 N N . VAL B 1 567 ? -8.617 -36.875 -29.578 1 98.19 567 VAL B N 1
ATOM 9902 C CA . VAL B 1 567 ? -9.648 -37.312 -28.656 1 98.19 567 VAL B CA 1
ATOM 9903 C C . VAL B 1 567 ? -8.992 -37.812 -27.359 1 98.19 567 VAL B C 1
ATOM 9905 O O . VAL B 1 567 ? -8.117 -38.656 -27.391 1 98.19 567 VAL B O 1
ATOM 9908 N N . ILE B 1 568 ? -9.352 -37.219 -26.359 1 98.31 568 ILE B N 1
ATOM 9909 C CA . ILE B 1 568 ? -8.922 -37.625 -25.031 1 98.31 568 ILE B CA 1
ATOM 9910 C C . ILE B 1 568 ? -10.039 -38.406 -24.344 1 98.31 568 ILE B C 1
ATOM 9912 O O . ILE B 1 568 ? -10.93 -37.844 -23.719 1 98.31 568 ILE B O 1
ATOM 9916 N N . ASP B 1 569 ? -9.961 -39.688 -24.469 1 98.06 569 ASP B N 1
ATOM 9917 C CA . ASP B 1 569 ? -10.945 -40.594 -23.891 1 98.06 569 ASP B CA 1
ATOM 9918 C C . ASP B 1 569 ? -10.461 -41.156 -22.547 1 98.06 569 ASP B C 1
ATOM 9920 O O . ASP B 1 569 ? -9.984 -42.281 -22.484 1 98.06 569 ASP B O 1
ATOM 9924 N N . ALA B 1 570 ? -10.68 -40.406 -21.578 1 96.56 570 ALA B N 1
ATOM 9925 C CA . ALA B 1 570 ? -10.094 -40.719 -20.266 1 96.56 570 ALA B CA 1
ATOM 9926 C C . ALA B 1 570 ? -10.875 -41.812 -19.562 1 96.56 570 ALA B C 1
ATOM 9928 O O . ALA B 1 570 ? -10.312 -42.562 -18.75 1 96.56 570 ALA B O 1
ATOM 9929 N N . LYS B 1 571 ? -12.195 -41.875 -19.781 1 96.75 571 LYS B N 1
ATOM 9930 C CA . LYS B 1 571 ? -13.094 -42.812 -19.125 1 96.75 571 LYS B CA 1
ATOM 9931 C C . LYS B 1 571 ? -12.969 -42.719 -17.609 1 96.75 571 LYS B C 1
ATOM 9933 O O . LYS B 1 571 ? -12.875 -43.719 -16.922 1 96.75 571 LYS B O 1
ATOM 9938 N N . LEU B 1 572 ? -12.836 -41.5 -17.203 1 95.69 572 LEU B N 1
ATOM 9939 C CA . LEU B 1 572 ? -12.695 -41.219 -15.773 1 95.69 572 LEU B CA 1
ATOM 9940 C C . LEU B 1 572 ? -13.891 -41.75 -15 1 95.69 572 LEU B C 1
ATOM 9942 O O . LEU B 1 572 ? -15.039 -41.5 -15.359 1 95.69 572 LEU B O 1
ATOM 9946 N N . LEU B 1 573 ? -13.664 -42.562 -13.961 1 97.38 573 LEU B N 1
ATOM 9947 C CA . LEU B 1 573 ? -14.656 -43.156 -13.07 1 97.38 573 LEU B CA 1
ATOM 9948 C C . LEU B 1 573 ? -15.422 -44.25 -13.766 1 97.38 573 LEU B C 1
ATOM 9950 O O . LEU B 1 573 ? -16.531 -44.594 -13.359 1 97.38 573 LEU B O 1
ATOM 9954 N N . SER B 1 574 ? -14.875 -44.781 -14.836 1 97.38 574 SER B N 1
ATOM 9955 C CA . SER B 1 574 ? -15.516 -45.938 -15.5 1 97.38 574 SER B CA 1
ATOM 9956 C C . SER B 1 574 ? -15.492 -47.156 -14.617 1 97.38 574 SER B C 1
ATOM 9958 O O . SER B 1 574 ? -16.344 -48.062 -14.758 1 97.38 574 SER B O 1
ATOM 9960 N N . ASP B 1 575 ? -14.523 -47.25 -13.742 1 96.69 575 ASP B N 1
ATOM 9961 C CA . ASP B 1 575 ? -14.508 -48.312 -12.734 1 96.69 575 ASP B CA 1
ATOM 9962 C C . ASP B 1 575 ? -15.25 -47.875 -11.469 1 96.69 575 ASP B C 1
ATOM 9964 O O . ASP B 1 575 ? -14.883 -46.906 -10.836 1 96.69 575 ASP B O 1
ATOM 9968 N N . PRO B 1 576 ? -16.203 -48.594 -10.984 1 94.81 576 PRO B N 1
ATOM 9969 C CA . PRO B 1 576 ? -17.016 -48.219 -9.828 1 94.81 576 PRO B CA 1
ATOM 9970 C C . PRO B 1 576 ? -16.188 -48.094 -8.539 1 94.81 576 PRO B C 1
ATOM 9972 O O . PRO B 1 576 ? -16.547 -47.344 -7.633 1 94.81 576 PRO B O 1
ATOM 9975 N N . GLU B 1 577 ? -15.125 -48.844 -8.484 1 94.88 577 GLU B N 1
ATOM 9976 C CA . GLU B 1 577 ? -14.289 -48.781 -7.293 1 94.88 577 GLU B CA 1
ATOM 9977 C C . GLU B 1 577 ? -13.719 -47.375 -7.098 1 94.88 577 GLU B C 1
ATOM 9979 O O . GLU B 1 577 ? -13.469 -46.938 -5.969 1 94.88 577 GLU B O 1
ATOM 9984 N N . ASP B 1 578 ? -13.516 -46.688 -8.18 1 96.75 578 ASP B N 1
ATOM 9985 C CA . ASP B 1 578 ? -13.047 -45.312 -8.094 1 96.75 578 ASP B CA 1
ATOM 9986 C C . ASP B 1 578 ? -14.062 -44.406 -7.371 1 96.75 578 ASP B C 1
ATOM 9988 O O . ASP B 1 578 ? -13.688 -43.594 -6.547 1 96.75 578 ASP B O 1
ATOM 9992 N N . ILE B 1 579 ? -15.352 -44.625 -7.633 1 96.62 579 ILE B N 1
ATOM 9993 C CA . ILE B 1 579 ? -16.422 -43.844 -7.023 1 96.62 579 ILE B CA 1
ATOM 9994 C C . ILE B 1 579 ? -16.484 -44.125 -5.523 1 96.62 579 ILE B C 1
ATOM 9996 O O . ILE B 1 579 ? -16.594 -43.219 -4.711 1 96.62 579 ILE B O 1
ATOM 10000 N N . TYR B 1 580 ? -16.344 -45.438 -5.18 1 95.31 580 TYR B N 1
ATOM 10001 C CA . TYR B 1 580 ? -16.422 -45.844 -3.779 1 95.31 580 TYR B CA 1
ATOM 10002 C C . TYR B 1 580 ? -15.289 -45.219 -2.969 1 95.31 580 TYR B C 1
ATOM 10004 O O . TYR B 1 580 ? -15.5 -44.781 -1.832 1 95.31 580 TYR B O 1
ATOM 10012 N N . SER B 1 581 ? -14.117 -45.188 -3.561 1 95.44 581 SER B N 1
ATOM 10013 C CA . SER B 1 581 ? -12.984 -44.562 -2.881 1 95.44 581 SER B CA 1
ATOM 10014 C C . SER B 1 581 ? -13.227 -43.062 -2.629 1 95.44 581 SER B C 1
ATOM 10016 O O . SER B 1 581 ? -12.961 -42.562 -1.537 1 95.44 581 SER B O 1
ATOM 10018 N N . ILE B 1 582 ? -13.773 -42.375 -3.582 1 97.06 582 ILE B N 1
ATOM 10019 C CA . ILE B 1 582 ? -14.031 -40.938 -3.465 1 97.06 582 ILE B CA 1
ATOM 10020 C C . ILE B 1 582 ? -15.109 -40.688 -2.416 1 97.06 582 ILE B C 1
ATOM 10022 O O . ILE B 1 582 ? -15.023 -39.75 -1.637 1 97.06 582 ILE B O 1
ATOM 10026 N N . LEU B 1 583 ? -16.156 -41.594 -2.35 1 96.31 583 LEU B N 1
ATOM 10027 C CA . LEU B 1 583 ? -17.188 -41.5 -1.326 1 96.31 583 LEU B CA 1
ATOM 10028 C C . LEU B 1 583 ? -16.578 -41.562 0.071 1 96.31 583 LEU B C 1
ATOM 10030 O O . LEU B 1 583 ? -17.016 -40.875 0.981 1 96.31 583 LEU B O 1
ATOM 10034 N N . GLY B 1 584 ? -15.594 -42.469 0.193 1 93.69 584 GLY B N 1
ATOM 10035 C CA . GLY B 1 584 ? -14.883 -42.531 1.463 1 93.69 584 GLY B CA 1
ATOM 10036 C C . GLY B 1 584 ? -14.219 -41.25 1.841 1 93.69 584 GLY B C 1
ATOM 10037 O O . GLY B 1 584 ? -14.211 -40.844 3.012 1 93.69 584 GLY B O 1
ATOM 10038 N N . GLY B 1 585 ? -13.633 -40.562 0.853 1 94.94 585 GLY B N 1
ATOM 10039 C CA . GLY B 1 585 ? -13.031 -39.25 1.082 1 94.94 585 GLY B CA 1
ATOM 10040 C C . GLY B 1 585 ? -14.039 -38.188 1.442 1 94.94 585 GLY B C 1
ATOM 10041 O O . GLY B 1 585 ? -13.773 -37.312 2.283 1 94.94 585 GLY B O 1
ATOM 10042 N N . ILE B 1 586 ? -15.227 -38.188 0.827 1 95.56 586 ILE B N 1
ATOM 10043 C CA . ILE B 1 586 ? -16.297 -37.25 1.125 1 95.56 586 ILE B CA 1
ATOM 10044 C C . ILE B 1 586 ? -16.75 -37.406 2.574 1 95.56 586 ILE B C 1
ATOM 10046 O O . ILE B 1 586 ? -16.953 -36.438 3.287 1 95.56 586 ILE B O 1
ATOM 10050 N N . ASP B 1 587 ? -16.844 -38.656 2.936 1 93.06 587 ASP B N 1
ATOM 10051 C CA . ASP B 1 587 ? -17.219 -38.969 4.316 1 93.06 587 ASP B CA 1
ATOM 10052 C C . ASP B 1 587 ? -16.188 -38.406 5.293 1 93.06 587 ASP B C 1
ATOM 10054 O O . ASP B 1 587 ? -16.531 -37.906 6.359 1 93.06 587 ASP B O 1
ATOM 10058 N N . TRP B 1 588 ? -15.016 -38.594 4.934 1 90.94 588 TRP B N 1
ATOM 10059 C CA . TRP B 1 588 ? -13.945 -38.062 5.777 1 90.94 588 TRP B CA 1
ATOM 10060 C C . TRP B 1 588 ? -14.055 -36.562 5.93 1 90.94 588 TRP B C 1
ATOM 10062 O O . TRP B 1 588 ? -13.938 -36.031 7.039 1 90.94 588 TRP B O 1
ATOM 10072 N N . VAL B 1 589 ? -14.297 -35.812 4.855 1 93.31 589 VAL B N 1
ATOM 10073 C CA . VAL B 1 589 ? -14.422 -34.344 4.867 1 93.31 589 VAL B CA 1
ATOM 10074 C C . VAL B 1 589 ? -15.625 -33.938 5.707 1 93.31 589 VAL B C 1
ATOM 10076 O O . VAL B 1 589 ? -15.57 -32.969 6.445 1 93.31 589 VAL B O 1
ATOM 10079 N N . ARG B 1 590 ? -16.688 -34.625 5.52 1 93.25 590 ARG B N 1
ATOM 10080 C CA . ARG B 1 590 ? -17.891 -34.344 6.305 1 93.25 590 ARG B CA 1
ATOM 10081 C C . ARG B 1 590 ? -17.578 -34.375 7.801 1 93.25 590 ARG B C 1
ATOM 10083 O O . ARG B 1 590 ? -18.125 -33.594 8.57 1 93.25 590 ARG B O 1
ATOM 10090 N N . GLY B 1 591 ? -16.719 -35.219 8.18 1 90.31 591 GLY B N 1
ATOM 10091 C CA . GLY B 1 591 ? -16.312 -35.344 9.578 1 90.31 591 GLY B CA 1
ATOM 10092 C C . GLY B 1 591 ? -15.672 -34.094 10.133 1 90.31 591 GLY B C 1
ATOM 10093 O O . GLY B 1 591 ? -15.711 -33.844 11.344 1 90.31 591 GLY B O 1
ATOM 10094 N N . LEU B 1 592 ? -15.125 -33.281 9.305 1 90.19 592 LEU B N 1
ATOM 10095 C CA . LEU B 1 592 ? -14.484 -32.031 9.727 1 90.19 592 LEU B CA 1
ATOM 10096 C C . LEU B 1 592 ? -15.5 -31.078 10.359 1 90.19 592 LEU B C 1
ATOM 10098 O O . LEU B 1 592 ? -15.141 -30.234 11.188 1 90.19 592 LEU B O 1
ATOM 10102 N N . GLU B 1 593 ? -16.703 -31.156 9.898 1 91.5 593 GLU B N 1
ATOM 10103 C CA . GLU B 1 593 ? -17.766 -30.297 10.43 1 91.5 593 GLU B CA 1
ATOM 10104 C C . GLU B 1 593 ? -17.891 -30.453 11.938 1 91.5 593 GLU B C 1
ATOM 10106 O O . GLU B 1 593 ? -18.219 -29.484 12.641 1 91.5 593 GLU B O 1
ATOM 10111 N N . ASP B 1 594 ? -17.547 -31.625 12.422 1 89 594 ASP B N 1
ATOM 10112 C CA . ASP B 1 594 ? -17.75 -31.953 13.836 1 89 594 ASP B CA 1
ATOM 10113 C C . ASP B 1 594 ? -16.562 -31.5 14.68 1 89 594 ASP B C 1
ATOM 10115 O O . ASP B 1 594 ? -16.609 -31.578 15.906 1 89 594 ASP B O 1
ATOM 10119 N N . SER B 1 595 ? -15.547 -31.047 14.078 1 88.88 595 SER B N 1
ATOM 10120 C CA . SER B 1 595 ? -14.391 -30.562 14.828 1 88.88 595 SER B CA 1
ATOM 10121 C C . SER B 1 595 ? -14.75 -29.328 15.648 1 88.88 595 SER B C 1
ATOM 10123 O O . SER B 1 595 ? -15.375 -28.391 15.141 1 88.88 595 SER B O 1
ATOM 10125 N N . PRO B 1 596 ? -14.305 -29.188 16.922 1 89.06 596 PRO B N 1
ATOM 10126 C CA . PRO B 1 596 ? -14.57 -28.016 17.75 1 89.06 596 PRO B CA 1
ATOM 10127 C C . PRO B 1 596 ? -14 -26.734 17.156 1 89.06 596 PRO B C 1
ATOM 10129 O O . PRO B 1 596 ? -14.617 -25.672 17.266 1 89.06 596 PRO B O 1
ATOM 10132 N N . VAL B 1 597 ? -12.883 -26.812 16.594 1 86.56 597 VAL B N 1
ATOM 10133 C CA . VAL B 1 597 ? -12.266 -25.641 16 1 86.56 597 VAL B CA 1
ATOM 10134 C C . VAL B 1 597 ? -13.148 -25.109 14.867 1 86.56 597 VAL B C 1
ATOM 10136 O O . VAL B 1 597 ? -13.406 -23.906 14.789 1 86.56 597 VAL B O 1
ATOM 10139 N N . PHE B 1 598 ? -13.641 -25.953 14 1 89 598 PHE B N 1
ATOM 10140 C CA . PHE B 1 598 ? -14.484 -25.547 12.891 1 89 598 PHE B CA 1
ATOM 10141 C C . PHE B 1 598 ? -15.836 -25.047 13.391 1 89 598 PHE B C 1
ATOM 10143 O O . PHE B 1 598 ? -16.406 -24.109 12.828 1 89 598 PHE B O 1
ATOM 10150 N N . GLN B 1 599 ? -16.25 -25.641 14.414 1 91.19 599 GLN B N 1
ATOM 10151 C CA . GLN B 1 599 ? -17.531 -25.234 14.992 1 91.19 599 GLN B CA 1
ATOM 10152 C C . GLN B 1 599 ? -17.453 -23.797 15.516 1 91.19 599 GLN B C 1
ATOM 10154 O O . GLN B 1 599 ? -18.438 -23.062 15.461 1 91.19 599 GLN B O 1
ATOM 10159 N N . LYS B 1 600 ? -16.312 -23.438 16.047 1 89.88 600 LYS B N 1
ATOM 10160 C CA . LYS B 1 600 ? -16.109 -22.078 16.531 1 89.88 600 LYS B CA 1
ATOM 10161 C C . LYS B 1 600 ? -16.344 -21.062 15.422 1 89.88 600 LYS B C 1
ATOM 10163 O O . LYS B 1 600 ? -16.734 -19.922 15.68 1 89.88 600 LYS B O 1
ATOM 10168 N N . PHE B 1 601 ? -16.109 -21.562 14.234 1 89.81 601 PHE B N 1
ATOM 10169 C CA . PHE B 1 601 ? -16.281 -20.656 13.102 1 89.81 601 PHE B CA 1
ATOM 10170 C C . PHE B 1 601 ? -17.625 -20.859 12.438 1 89.81 601 PHE B C 1
ATOM 10172 O O . PHE B 1 601 ? -17.906 -20.281 11.375 1 89.81 601 PHE B O 1
ATOM 10179 N N . GLY B 1 602 ? -18.5 -21.672 12.969 1 93.19 602 GLY B N 1
ATOM 10180 C CA . GLY B 1 602 ? -19.812 -21.953 12.398 1 93.19 602 GLY B CA 1
ATOM 10181 C C . GLY B 1 602 ? -19.75 -22.766 11.117 1 93.19 602 GLY B C 1
ATOM 10182 O O . GLY B 1 602 ? -20.484 -22.484 10.164 1 93.19 602 GLY B O 1
ATOM 10183 N N . ALA B 1 603 ? -18.875 -23.688 11.07 1 93.62 603 ALA B N 1
ATOM 10184 C CA . ALA B 1 603 ? -18.688 -24.516 9.875 1 93.62 603 ALA B CA 1
ATOM 10185 C C . ALA B 1 603 ? -19.906 -25.422 9.648 1 93.62 603 ALA B C 1
ATOM 10187 O O . ALA B 1 603 ? -20.453 -25.969 10.602 1 93.62 603 ALA B O 1
ATOM 10188 N N . LYS B 1 604 ? -20.328 -25.5 8.406 1 95.69 604 LYS B N 1
ATOM 10189 C CA . LYS B 1 604 ? -21.406 -26.391 7.988 1 95.69 604 LYS B CA 1
ATOM 10190 C C . LYS B 1 604 ? -21.094 -27.062 6.656 1 95.69 604 LYS B C 1
ATOM 10192 O O . LYS B 1 604 ? -20.734 -26.391 5.684 1 95.69 604 LYS B O 1
ATOM 10197 N N . PHE B 1 605 ? -21.172 -28.422 6.691 1 95.5 605 PHE B N 1
ATOM 10198 C CA . PHE B 1 605 ? -21 -29.172 5.461 1 95.5 605 PHE B CA 1
ATOM 10199 C C . PHE B 1 605 ? -22.25 -29.062 4.578 1 95.5 605 PHE B C 1
ATOM 10201 O O . PHE B 1 605 ? -23.359 -29.359 5.023 1 95.5 605 PHE B O 1
ATOM 10208 N N . LEU B 1 606 ? -22.062 -28.625 3.312 1 93.75 606 LEU B N 1
ATOM 10209 C CA . LEU B 1 606 ? -23.188 -28.328 2.436 1 93.75 606 LEU B CA 1
ATOM 10210 C C . LEU B 1 606 ? -23.109 -29.141 1.144 1 93.75 606 LEU B C 1
ATOM 10212 O O . LEU B 1 606 ? -22.203 -28.922 0.336 1 93.75 606 LEU B O 1
ATOM 10216 N N . PRO B 1 607 ? -24 -30.125 0.896 1 92.56 607 PRO B N 1
ATOM 10217 C CA . PRO B 1 607 ? -24.078 -30.781 -0.41 1 92.56 607 PRO B CA 1
ATOM 10218 C C . PRO B 1 607 ? -24.562 -29.844 -1.516 1 92.56 607 PRO B C 1
ATOM 10220 O O . PRO B 1 607 ? -25.547 -29.125 -1.323 1 92.56 607 PRO B O 1
ATOM 10223 N N . LEU B 1 608 ? -23.844 -29.797 -2.564 1 92.12 608 LEU B N 1
ATOM 10224 C CA . LEU B 1 608 ? -24.25 -28.984 -3.707 1 92.12 608 LEU B CA 1
ATOM 10225 C C . LEU B 1 608 ? -25.375 -29.672 -4.477 1 92.12 608 LEU B C 1
ATOM 10227 O O . LEU B 1 608 ? -25.281 -30.859 -4.781 1 92.12 608 LEU B O 1
ATOM 10231 N N . TYR B 1 609 ? -26.328 -28.984 -4.789 1 87.56 609 TYR B N 1
ATOM 10232 C CA . TYR B 1 609 ? -27.406 -29.531 -5.602 1 87.56 609 TYR B CA 1
ATOM 10233 C C . TYR B 1 609 ? -26.938 -29.812 -7.02 1 87.56 609 TYR B C 1
ATOM 10235 O O . TYR B 1 609 ? -26.328 -28.953 -7.664 1 87.56 609 TYR B O 1
ATOM 10243 N N . VAL B 1 610 ? -27.125 -31.016 -7.469 1 90.25 610 VAL B N 1
ATOM 10244 C CA . VAL B 1 610 ? -26.781 -31.422 -8.828 1 90.25 610 VAL B CA 1
ATOM 10245 C C . VAL B 1 610 ? -28.047 -31.531 -9.672 1 90.25 610 VAL B C 1
ATOM 10247 O O . VAL B 1 610 ? -29.031 -32.125 -9.242 1 90.25 610 VAL B O 1
ATOM 10250 N N . ASP B 1 611 ? -27.953 -30.984 -10.828 1 84.69 611 ASP B N 1
ATOM 10251 C CA . ASP B 1 611 ? -29.125 -30.938 -11.695 1 84.69 611 ASP B CA 1
ATOM 10252 C C . ASP B 1 611 ? -29.578 -32.344 -12.094 1 84.69 611 ASP B C 1
ATOM 10254 O O . ASP B 1 611 ? -28.75 -33.219 -12.359 1 84.69 611 ASP B O 1
ATOM 10258 N N . ASN B 1 612 ? -30.812 -32.688 -12.125 1 83.69 612 ASN B N 1
ATOM 10259 C CA . ASN B 1 612 ? -31.469 -33.906 -12.594 1 83.69 612 ASN B CA 1
ATOM 10260 C C . ASN B 1 612 ? -31.203 -35.062 -11.656 1 83.69 612 ASN B C 1
ATOM 10262 O O . ASN B 1 612 ? -31.359 -36.25 -12.039 1 83.69 612 ASN B O 1
ATOM 10266 N N . CYS B 1 613 ? -30.625 -34.781 -10.562 1 88.12 613 CYS B N 1
ATOM 10267 C CA . CYS B 1 613 ? -30.484 -35.844 -9.578 1 88.12 613 CYS B CA 1
ATOM 10268 C C . CYS B 1 613 ? -31.812 -36.156 -8.93 1 88.12 613 CYS B C 1
ATOM 10270 O O . CYS B 1 613 ? -32.5 -35.281 -8.43 1 88.12 613 CYS B O 1
ATOM 10272 N N . LEU B 1 614 ? -32.219 -37.438 -8.836 1 89 614 LEU B N 1
ATOM 10273 C CA . LEU B 1 614 ? -33.531 -37.844 -8.359 1 89 614 LEU B CA 1
ATOM 10274 C C . LEU B 1 614 ? -33.469 -38.344 -6.922 1 89 614 LEU B C 1
ATOM 10276 O O . LEU B 1 614 ? -34.469 -38.688 -6.316 1 89 614 LEU B O 1
ATOM 10280 N N . TYR B 1 615 ? -32.312 -38.375 -6.332 1 92.94 615 TYR B N 1
ATOM 10281 C CA . TYR B 1 615 ? -32.125 -38.906 -4.992 1 92.94 615 TYR B CA 1
ATOM 10282 C C . TYR B 1 615 ? -32.125 -37.812 -3.947 1 92.94 615 TYR B C 1
ATOM 10284 O O . TYR B 1 615 ? -31.781 -36.656 -4.25 1 92.94 615 TYR B O 1
ATOM 10292 N N . PRO B 1 616 ? -32.531 -38.156 -2.703 1 92.31 616 PRO B N 1
ATOM 10293 C CA . PRO B 1 616 ? -32.5 -37.125 -1.643 1 92.31 616 PRO B CA 1
ATOM 10294 C C . PRO B 1 616 ? -31.062 -36.625 -1.393 1 92.31 616 PRO B C 1
ATOM 10296 O O . PRO B 1 616 ? -30.125 -37.438 -1.302 1 92.31 616 PRO B O 1
ATOM 10299 N N . ILE B 1 617 ? -31.016 -35.344 -1.298 1 89.56 617 ILE B N 1
ATOM 10300 C CA . ILE B 1 617 ? -29.734 -34.688 -1.072 1 89.56 617 ILE B CA 1
ATOM 10301 C C . ILE B 1 617 ? -29.094 -35.25 0.194 1 89.56 617 ILE B C 1
ATOM 10303 O O . ILE B 1 617 ? -29.75 -35.375 1.228 1 89.56 617 ILE B O 1
ATOM 10307 N N . GLY B 1 618 ? -27.906 -35.75 0.005 1 87.06 618 GLY B N 1
ATOM 10308 C CA . GLY B 1 618 ? -27.172 -36.281 1.152 1 87.06 618 GLY B CA 1
ATOM 10309 C C . GLY B 1 618 ? -27.203 -37.781 1.253 1 87.06 618 GLY B C 1
ATOM 10310 O O . GLY B 1 618 ? -26.438 -38.375 2.012 1 87.06 618 GLY B O 1
ATOM 10311 N N . SER B 1 619 ? -28.047 -38.438 0.521 1 92.94 619 SER B N 1
ATOM 10312 C CA . SER B 1 619 ? -28.062 -39.906 0.504 1 92.94 619 SER B CA 1
ATOM 10313 C C . SER B 1 619 ? -26.828 -40.469 -0.203 1 92.94 619 SER B C 1
ATOM 10315 O O . SER B 1 619 ? -26.125 -39.719 -0.889 1 92.94 619 SER B O 1
ATOM 10317 N N . ARG B 1 620 ? -26.578 -41.688 0.041 1 92.88 620 ARG B N 1
ATOM 10318 C CA . ARG B 1 620 ? -25.453 -42.344 -0.624 1 92.88 620 ARG B CA 1
ATOM 10319 C C . ARG B 1 620 ? -25.609 -42.281 -2.141 1 92.88 620 ARG B C 1
ATOM 10321 O O . ARG B 1 620 ? -24.641 -42.062 -2.859 1 92.88 620 ARG B O 1
ATOM 10328 N N . GLU B 1 621 ? -26.859 -42.469 -2.604 1 94 621 GLU B N 1
ATOM 10329 C CA . GLU B 1 621 ? -27.141 -42.406 -4.035 1 94 621 GLU B CA 1
ATOM 10330 C C . GLU B 1 621 ? -26.906 -41 -4.594 1 94 621 GLU B C 1
ATOM 10332 O O . GLU B 1 621 ? -26.391 -40.844 -5.699 1 94 621 GLU B O 1
ATOM 10337 N N . TYR B 1 622 ? -27.328 -40.094 -3.807 1 94.75 622 TYR B N 1
ATOM 10338 C CA . TYR B 1 622 ? -27.062 -38.719 -4.207 1 94.75 622 TYR B CA 1
ATOM 10339 C C . TYR B 1 622 ? -25.562 -38.469 -4.398 1 94.75 622 TYR B C 1
ATOM 10341 O O . TYR B 1 622 ? -25.141 -37.906 -5.406 1 94.75 622 TYR B O 1
ATOM 10349 N N . TRP B 1 623 ? -24.781 -38.938 -3.453 1 96.44 623 TRP B N 1
ATOM 10350 C CA . TRP B 1 623 ? -23.359 -38.688 -3.508 1 96.44 623 TRP B CA 1
ATOM 10351 C C . TRP B 1 623 ? -22.703 -39.406 -4.68 1 96.44 623 TRP B C 1
ATOM 10353 O O . TRP B 1 623 ? -21.766 -38.906 -5.297 1 96.44 623 TRP B O 1
ATOM 10363 N N . MET B 1 624 ? -23.172 -40.594 -4.977 1 95.69 624 MET B N 1
ATOM 10364 C CA . MET B 1 624 ? -22.672 -41.312 -6.156 1 95.69 624 MET B CA 1
ATOM 10365 C C . MET B 1 624 ? -22.922 -40.5 -7.422 1 95.69 624 MET B C 1
ATOM 10367 O O . MET B 1 624 ? -22.047 -40.375 -8.281 1 95.69 624 MET B O 1
ATOM 10371 N N . GLU B 1 625 ? -24.062 -39.875 -7.445 1 95.25 625 GLU B N 1
ATOM 10372 C CA . GLU B 1 625 ? -24.391 -39.031 -8.586 1 95.25 625 GLU B CA 1
ATOM 10373 C C . GLU B 1 625 ? -23.562 -37.75 -8.586 1 95.25 625 GLU B C 1
ATOM 10375 O O . GLU B 1 625 ? -23.094 -37.312 -9.641 1 95.25 625 GLU B O 1
ATOM 10380 N N . ALA B 1 626 ? -23.469 -37.219 -7.445 1 96.62 626 ALA B N 1
ATOM 10381 C CA . ALA B 1 626 ? -22.688 -36 -7.324 1 96.62 626 ALA B CA 1
ATOM 10382 C C . ALA B 1 626 ? -21.25 -36.188 -7.797 1 96.62 626 ALA B C 1
ATOM 10384 O O . ALA B 1 626 ? -20.672 -35.344 -8.453 1 96.62 626 ALA B O 1
ATOM 10385 N N . VAL B 1 627 ? -20.688 -37.344 -7.441 1 97.81 627 VAL B N 1
ATOM 10386 C CA . VAL B 1 627 ? -19.344 -37.656 -7.863 1 97.81 627 VAL B CA 1
ATOM 10387 C C . VAL B 1 627 ? -19.266 -37.719 -9.391 1 97.81 627 VAL B C 1
ATOM 10389 O O . VAL B 1 627 ? -18.344 -37.188 -9.992 1 97.81 627 VAL B O 1
ATOM 10392 N N . ARG B 1 628 ? -20.203 -38.312 -10.023 1 96.56 628 ARG B N 1
ATOM 10393 C CA . ARG B 1 628 ? -20.219 -38.406 -11.477 1 96.56 628 ARG B CA 1
ATOM 10394 C C . ARG B 1 628 ? -20.359 -37.031 -12.117 1 96.56 628 ARG B C 1
ATOM 10396 O O . ARG B 1 628 ? -19.797 -36.781 -13.188 1 96.56 628 ARG B O 1
ATOM 10403 N N . HIS B 1 629 ? -21.078 -36.188 -11.453 1 96.19 629 HIS B N 1
ATOM 10404 C CA . HIS B 1 629 ? -21.375 -34.875 -12 1 96.19 629 HIS B CA 1
ATOM 10405 C C . HIS B 1 629 ? -20.219 -33.906 -11.781 1 96.19 629 HIS B C 1
ATOM 10407 O O . HIS B 1 629 ? -19.828 -33.188 -12.703 1 96.19 629 HIS B O 1
ATOM 10413 N N . LEU B 1 630 ? -19.656 -33.938 -10.602 1 97.38 630 LEU B N 1
ATOM 10414 C CA . LEU B 1 630 ? -18.797 -32.812 -10.195 1 97.38 630 LEU B CA 1
ATOM 10415 C C . LEU B 1 630 ? -17.328 -33.188 -10.305 1 97.38 630 LEU B C 1
ATOM 10417 O O . LEU B 1 630 ? -16.453 -32.312 -10.242 1 97.38 630 LEU B O 1
ATOM 10421 N N . THR B 1 631 ? -17 -34.438 -10.492 1 97.81 631 THR B N 1
ATOM 10422 C CA . THR B 1 631 ? -15.602 -34.844 -10.617 1 97.81 631 THR B CA 1
ATOM 10423 C C . THR B 1 631 ? -14.992 -34.312 -11.906 1 97.81 631 THR B C 1
ATOM 10425 O O . THR B 1 631 ? -15.625 -34.312 -12.961 1 97.81 631 THR B O 1
ATOM 10428 N N . VAL B 1 632 ? -13.828 -33.781 -11.766 1 97.25 632 VAL B N 1
ATOM 10429 C CA . VAL B 1 632 ? -13.094 -33.219 -12.898 1 97.25 632 VAL B CA 1
ATOM 10430 C C . VAL B 1 632 ? -11.688 -33.812 -12.938 1 97.25 632 VAL B C 1
ATOM 10432 O O . VAL B 1 632 ? -11.203 -34.344 -11.938 1 97.25 632 VAL B O 1
ATOM 10435 N N . PRO B 1 633 ? -11.055 -33.781 -14.117 1 96.19 633 PRO B N 1
ATOM 10436 C CA . PRO B 1 633 ? -9.688 -34.312 -14.188 1 96.19 633 PRO B CA 1
ATOM 10437 C C . PRO B 1 633 ? -8.672 -33.344 -13.555 1 96.19 633 PRO B C 1
ATOM 10439 O O . PRO B 1 633 ? -8.812 -32.125 -13.656 1 96.19 633 PRO B O 1
ATOM 10442 N N . ARG B 1 634 ? -7.66 -33.938 -12.898 1 94 634 ARG B N 1
ATOM 10443 C CA . ARG B 1 634 ? -6.508 -33.125 -12.5 1 94 634 ARG B CA 1
ATOM 10444 C C . ARG B 1 634 ? -5.539 -32.938 -13.664 1 94 634 ARG B C 1
ATOM 10446 O O . ARG B 1 634 ? -5.812 -33.406 -14.781 1 94 634 ARG B O 1
ATOM 10453 N N . LYS B 1 635 ? -4.5 -32.375 -13.453 1 87.12 635 LYS B N 1
ATOM 10454 C CA . LYS B 1 635 ? -3.566 -31.922 -14.492 1 87.12 635 LYS B CA 1
ATOM 10455 C C . LYS B 1 635 ? -2.424 -32.938 -14.656 1 87.12 635 LYS B C 1
ATOM 10457 O O . LYS B 1 635 ? -1.324 -32.562 -15.07 1 87.12 635 LYS B O 1
ATOM 10462 N N . HIS B 1 636 ? -2.727 -34.25 -14.383 1 87.69 636 HIS B N 1
ATOM 10463 C CA . HIS B 1 636 ? -1.6 -35.156 -14.32 1 87.69 636 HIS B CA 1
ATOM 10464 C C . HIS B 1 636 ? -1.828 -36.375 -15.227 1 87.69 636 HIS B C 1
ATOM 10466 O O . HIS B 1 636 ? -1.771 -37.5 -14.773 1 87.69 636 HIS B O 1
ATOM 10472 N N . PRO B 1 637 ? -2.021 -36.156 -16.484 1 95.56 637 PRO B N 1
ATOM 10473 C CA . PRO B 1 637 ? -2.1 -37.344 -17.344 1 95.56 637 PRO B CA 1
ATOM 10474 C C . PRO B 1 637 ? -0.748 -38.031 -17.516 1 95.56 637 PRO B C 1
ATOM 10476 O O . PRO B 1 637 ? 0.281 -37.344 -17.609 1 95.56 637 PRO B O 1
ATOM 10479 N N . VAL B 1 638 ? -0.773 -39.406 -17.531 1 97.5 638 VAL B N 1
ATOM 10480 C CA . VAL B 1 638 ? 0.451 -40.156 -17.75 1 97.5 638 VAL B CA 1
ATOM 10481 C C . VAL B 1 638 ? 0.136 -41.438 -18.516 1 97.5 638 VAL B C 1
ATOM 10483 O O . VAL B 1 638 ? -1.032 -41.781 -18.719 1 97.5 638 VAL B O 1
ATOM 10486 N N . GLY B 1 639 ? 1.126 -42.062 -19.094 1 97.62 639 GLY B N 1
ATOM 10487 C CA . GLY B 1 639 ? 1.068 -43.469 -19.438 1 97.62 639 GLY B CA 1
ATOM 10488 C C . GLY B 1 639 ? 0.802 -43.719 -20.906 1 97.62 639 GLY B C 1
ATOM 10489 O O . GLY B 1 639 ? 0.802 -44.875 -21.359 1 97.62 639 GLY B O 1
ATOM 10490 N N . THR B 1 640 ? 0.705 -42.75 -21.766 1 98.62 640 THR B N 1
ATOM 10491 C CA . THR B 1 640 ? 0.192 -42.906 -23.125 1 98.62 640 THR B CA 1
ATOM 10492 C C . THR B 1 640 ? 1.304 -43.344 -24.078 1 98.62 640 THR B C 1
ATOM 10494 O O . THR B 1 640 ? 1.049 -43.656 -25.25 1 98.62 640 THR B O 1
ATOM 10497 N N . CYS B 1 641 ? 2.482 -43.344 -23.641 1 98.69 641 CYS B N 1
ATOM 10498 C CA . CYS B 1 641 ? 3.641 -43.938 -24.297 1 98.69 641 CYS B CA 1
ATOM 10499 C C . CYS B 1 641 ? 4.434 -44.781 -23.312 1 98.69 641 CYS B C 1
ATOM 10501 O O . CYS B 1 641 ? 5.656 -44.656 -23.219 1 98.69 641 CYS B O 1
ATOM 10503 N N . LYS B 1 642 ? 3.816 -45.781 -22.75 1 97.81 642 LYS B N 1
ATOM 10504 C CA . LYS B 1 642 ? 4.297 -46.438 -21.531 1 97.81 642 LYS B CA 1
ATOM 10505 C C . LYS B 1 642 ? 5.578 -47.219 -21.812 1 97.81 642 LYS B C 1
ATOM 10507 O O . LYS B 1 642 ? 5.734 -47.812 -22.875 1 97.81 642 LYS B O 1
ATOM 10512 N N . MET B 1 643 ? 6.391 -47.188 -20.828 1 97.12 643 MET B N 1
ATOM 10513 C CA . MET B 1 643 ? 7.609 -47.969 -20.781 1 97.12 643 MET B CA 1
ATOM 10514 C C . MET B 1 643 ? 7.285 -49.438 -20.484 1 97.12 643 MET B C 1
ATOM 10516 O O . MET B 1 643 ? 6.328 -49.719 -19.75 1 97.12 643 MET B O 1
ATOM 10520 N N . GLY B 1 644 ? 8.031 -50.312 -21.062 1 94.75 644 GLY B N 1
ATOM 10521 C CA . GLY B 1 644 ? 7.852 -51.719 -20.797 1 94.75 644 GLY B CA 1
ATOM 10522 C C . GLY B 1 644 ? 8.969 -52.594 -21.375 1 94.75 644 GLY B C 1
ATOM 10523 O O . GLY B 1 644 ? 9.953 -52.062 -21.906 1 94.75 644 GLY B O 1
ATOM 10524 N N . LEU B 1 645 ? 8.789 -53.812 -21.109 1 89.31 645 LEU B N 1
ATOM 10525 C CA . LEU B 1 645 ? 9.734 -54.781 -21.656 1 89.31 645 LEU B CA 1
ATOM 10526 C C . LEU B 1 645 ? 9.523 -54.969 -23.156 1 89.31 645 LEU B C 1
ATOM 10528 O O . LEU B 1 645 ? 8.43 -54.719 -23.672 1 89.31 645 LEU B O 1
ATOM 10532 N N . PRO B 1 646 ? 10.539 -55.406 -23.781 1 82.12 646 PRO B N 1
ATOM 10533 C CA . PRO B 1 646 ? 10.445 -55.5 -25.234 1 82.12 646 PRO B CA 1
ATOM 10534 C C . PRO B 1 646 ? 9.375 -56.5 -25.688 1 82.12 646 PRO B C 1
ATOM 10536 O O . PRO B 1 646 ? 8.797 -56.344 -26.766 1 82.12 646 PRO B O 1
ATOM 10539 N N . ASP B 1 647 ? 9.094 -57.469 -24.875 1 86.81 647 ASP B N 1
ATOM 10540 C CA . ASP B 1 647 ? 8.133 -58.469 -25.281 1 86.81 647 ASP B CA 1
ATOM 10541 C C . ASP B 1 647 ? 6.703 -58.062 -24.969 1 86.81 647 ASP B C 1
ATOM 10543 O O . ASP B 1 647 ? 5.746 -58.719 -25.359 1 86.81 647 ASP B O 1
ATOM 10547 N N . ASP B 1 648 ? 6.52 -56.938 -24.297 1 92.12 648 ASP B N 1
ATOM 10548 C CA . ASP B 1 648 ? 5.203 -56.344 -24.078 1 92.12 648 ASP B CA 1
ATOM 10549 C C . ASP B 1 648 ? 4.715 -55.625 -25.344 1 92.12 648 ASP B C 1
ATOM 10551 O O . ASP B 1 648 ? 5.277 -54.594 -25.734 1 92.12 648 ASP B O 1
ATOM 10555 N N . PRO B 1 649 ? 3.703 -56.125 -25.938 1 91.81 649 PRO B N 1
ATOM 10556 C CA . PRO B 1 649 ? 3.244 -55.531 -27.203 1 91.81 649 PRO B CA 1
ATOM 10557 C C . PRO B 1 649 ? 2.693 -54.125 -27.031 1 91.81 649 PRO B C 1
ATOM 10559 O O . PRO B 1 649 ? 2.58 -53.375 -28 1 91.81 649 PRO B O 1
ATOM 10562 N N . LEU B 1 650 ? 2.373 -53.75 -25.797 1 95.69 650 LEU B N 1
ATOM 10563 C CA . LEU B 1 650 ? 1.79 -52.438 -25.578 1 95.69 650 LEU B CA 1
ATOM 10564 C C . LEU B 1 650 ? 2.848 -51.469 -25.078 1 95.69 650 LEU B C 1
ATOM 10566 O O . LEU B 1 650 ? 2.562 -50.281 -24.906 1 95.69 650 LEU B O 1
ATOM 10570 N N . ALA B 1 651 ? 4.109 -51.969 -24.891 1 97.12 651 ALA B N 1
ATOM 10571 C CA . ALA B 1 651 ? 5.203 -51.062 -24.516 1 97.12 651 ALA B CA 1
ATOM 10572 C C . ALA B 1 651 ? 5.613 -50.188 -25.703 1 97.12 651 ALA B C 1
ATOM 10574 O O . ALA B 1 651 ? 5.672 -50.656 -26.844 1 97.12 651 ALA B O 1
ATOM 10575 N N . VAL B 1 652 ? 5.789 -48.969 -25.469 1 98.38 652 VAL B N 1
ATOM 10576 C CA . VAL B 1 652 ? 6.137 -48 -26.516 1 98.38 652 VAL B CA 1
ATOM 10577 C C . VAL B 1 652 ? 7.629 -47.688 -26.453 1 98.38 652 VAL B C 1
ATOM 10579 O O . VAL B 1 652 ? 8.289 -47.562 -27.484 1 98.38 652 VAL B O 1
ATOM 10582 N N . VAL B 1 653 ? 8.156 -47.531 -25.219 1 97.94 653 VAL B N 1
ATOM 10583 C CA . VAL B 1 653 ? 9.578 -47.25 -25.047 1 97.94 653 VAL B CA 1
ATOM 10584 C C . VAL B 1 653 ? 10.203 -48.281 -24.109 1 97.94 653 VAL B C 1
ATOM 10586 O O . VAL B 1 653 ? 9.492 -48.938 -23.328 1 97.94 653 VAL B O 1
ATOM 10589 N N . ASP B 1 654 ? 11.453 -48.438 -24.234 1 96.12 654 ASP B N 1
ATOM 10590 C CA . ASP B 1 654 ? 12.172 -49.312 -23.312 1 96.12 654 ASP B CA 1
ATOM 10591 C C . ASP B 1 654 ? 12.625 -48.531 -22.078 1 96.12 654 ASP B C 1
ATOM 10593 O O . ASP B 1 654 ? 12.352 -47.344 -21.938 1 96.12 654 ASP B O 1
ATOM 10597 N N . PRO B 1 655 ? 13.266 -49.125 -21.094 1 94.44 655 PRO B N 1
ATOM 10598 C CA . PRO B 1 655 ? 13.617 -48.469 -19.828 1 94.44 655 PRO B CA 1
ATOM 10599 C C . PRO B 1 655 ? 14.641 -47.344 -20.016 1 94.44 655 PRO B C 1
ATOM 10601 O O . PRO B 1 655 ? 14.867 -46.562 -19.094 1 94.44 655 PRO B O 1
ATOM 10604 N N . ASP B 1 656 ? 15.312 -47.281 -21.172 1 95.19 656 ASP B N 1
ATOM 10605 C CA . ASP B 1 656 ? 16.266 -46.219 -21.469 1 95.19 656 ASP B CA 1
ATOM 10606 C C . ASP B 1 656 ? 15.648 -45.156 -22.375 1 95.19 656 ASP B C 1
ATOM 10608 O O . ASP B 1 656 ? 16.359 -44.438 -23.078 1 95.19 656 ASP B O 1
ATOM 10612 N N . PHE B 1 657 ? 14.312 -45.125 -22.484 1 97.31 657 PHE B N 1
ATOM 10613 C CA . PHE B 1 657 ? 13.516 -44.094 -23.109 1 97.31 657 PHE B CA 1
ATOM 10614 C C . PHE B 1 657 ? 13.484 -44.25 -24.625 1 97.31 657 PHE B C 1
ATOM 10616 O O . PHE B 1 657 ? 12.914 -43.438 -25.328 1 97.31 657 PHE B O 1
ATOM 10623 N N . ARG B 1 658 ? 14.156 -45.281 -25.172 1 97.81 658 ARG B N 1
ATOM 10624 C CA . ARG B 1 658 ? 14.227 -45.5 -26.625 1 97.81 658 ARG B CA 1
ATOM 10625 C C . ARG B 1 658 ? 12.914 -46.062 -27.156 1 97.81 658 ARG B C 1
ATOM 10627 O O . ARG B 1 658 ? 12.352 -47 -26.578 1 97.81 658 ARG B O 1
ATOM 10634 N N . PHE B 1 659 ? 12.445 -45.469 -28.188 1 97.88 659 PHE B N 1
ATOM 10635 C CA . PHE B 1 659 ? 11.258 -46 -28.844 1 97.88 659 PHE B CA 1
ATOM 10636 C C . PHE B 1 659 ? 11.516 -47.406 -29.344 1 97.88 659 PHE B C 1
ATOM 10638 O O . PHE B 1 659 ? 12.539 -47.688 -29.984 1 97.88 659 PHE B O 1
ATOM 10645 N N . ILE B 1 660 ? 10.664 -48.312 -29.078 1 97.25 660 ILE B N 1
ATOM 10646 C CA . ILE B 1 660 ? 10.836 -49.719 -29.484 1 97.25 660 ILE B CA 1
ATOM 10647 C C . ILE B 1 660 ? 10.492 -49.875 -30.969 1 97.25 660 ILE B C 1
ATOM 10649 O O . ILE B 1 660 ? 9.344 -49.625 -31.375 1 97.25 660 ILE B O 1
ATOM 10653 N N . GLY B 1 661 ? 11.484 -50.156 -31.812 1 94.75 661 GLY B N 1
ATOM 10654 C CA . GLY B 1 661 ? 11.227 -50.469 -33.219 1 94.75 661 GLY B CA 1
ATOM 10655 C C . GLY B 1 661 ? 11.656 -49.344 -34.125 1 94.75 661 GLY B C 1
ATOM 10656 O O . GLY B 1 661 ? 11.594 -49.469 -35.375 1 94.75 661 GLY B O 1
ATOM 10657 N N . LEU B 1 662 ? 12.031 -48.188 -33.625 1 96.19 662 LEU B N 1
ATOM 10658 C CA . LEU B 1 662 ? 12.531 -47.062 -34.406 1 96.19 662 LEU B CA 1
ATOM 10659 C C . LEU B 1 662 ? 13.812 -46.5 -33.812 1 96.19 662 LEU B C 1
ATOM 10661 O O . LEU B 1 662 ? 13.867 -46.219 -32.625 1 96.19 662 LEU B O 1
ATOM 10665 N N . ASP B 1 663 ? 14.805 -46.344 -34.656 1 97.5 663 ASP B N 1
ATOM 10666 C CA . ASP B 1 663 ? 16.062 -45.75 -34.188 1 97.5 663 ASP B CA 1
ATOM 10667 C C . ASP B 1 663 ? 15.969 -44.219 -34.125 1 97.5 663 ASP B C 1
ATOM 10669 O O . ASP B 1 663 ? 15.141 -43.625 -34.812 1 97.5 663 ASP B O 1
ATOM 10673 N N . ASN B 1 664 ? 16.703 -43.562 -33.281 1 98.25 664 ASN B N 1
ATOM 10674 C CA . ASN B 1 664 ? 16.906 -42.094 -33.188 1 98.25 664 ASN B CA 1
ATOM 10675 C C . ASN B 1 664 ? 15.68 -41.406 -32.625 1 98.25 664 ASN B C 1
ATOM 10677 O O . ASN B 1 664 ? 15.359 -40.281 -33.031 1 98.25 664 ASN B O 1
ATOM 10681 N N . LEU B 1 665 ? 14.945 -42.156 -31.781 1 98.56 665 LEU B N 1
ATOM 10682 C CA . LEU B 1 665 ? 13.773 -41.562 -31.141 1 98.56 665 LEU B CA 1
ATOM 10683 C C . LEU B 1 665 ? 13.695 -41.969 -29.672 1 98.56 665 LEU B C 1
ATOM 10685 O O . LEU B 1 665 ? 13.766 -43.156 -29.344 1 98.56 665 LEU B O 1
ATOM 10689 N N . ARG B 1 666 ? 13.617 -40.969 -28.812 1 98.62 666 ARG B N 1
ATOM 10690 C CA . ARG B 1 666 ? 13.312 -41.188 -27.406 1 98.62 666 ARG B CA 1
ATOM 10691 C C . ARG B 1 666 ? 12.102 -40.375 -26.969 1 98.62 666 ARG B C 1
ATOM 10693 O O . ARG B 1 666 ? 11.75 -39.375 -27.594 1 98.62 666 ARG B O 1
ATOM 10700 N N . ILE B 1 667 ? 11.453 -40.875 -25.969 1 98.81 667 ILE B N 1
ATOM 10701 C CA . ILE B 1 667 ? 10.383 -40.125 -25.297 1 98.81 667 ILE B CA 1
ATOM 10702 C C . ILE B 1 667 ? 10.734 -39.938 -23.828 1 98.81 667 ILE B C 1
ATOM 10704 O O . ILE B 1 667 ? 10.984 -40.906 -23.109 1 98.81 667 ILE B O 1
ATOM 10708 N N . GLY B 1 668 ? 10.789 -38.656 -23.391 1 98.31 668 GLY B N 1
ATOM 10709 C CA . GLY B 1 668 ? 11.32 -38.375 -22.062 1 98.31 668 GLY B CA 1
ATOM 10710 C C . GLY B 1 668 ? 10.367 -37.594 -21.188 1 98.31 668 GLY B C 1
ATOM 10711 O O . GLY B 1 668 ? 10.797 -36.781 -20.375 1 98.31 668 GLY B O 1
ATOM 10712 N N . ASP B 1 669 ? 8.992 -37.719 -21.406 1 98.06 669 ASP B N 1
ATOM 10713 C CA . ASP B 1 669 ? 8.016 -37 -20.594 1 98.06 669 ASP B CA 1
ATOM 10714 C C . ASP B 1 669 ? 7.16 -38 -19.781 1 98.06 669 ASP B C 1
ATOM 10716 O O . ASP B 1 669 ? 7.5 -39.156 -19.672 1 98.06 669 ASP B O 1
ATOM 10720 N N . SER B 1 670 ? 6.141 -37.5 -19.156 1 97.06 670 SER B N 1
ATOM 10721 C CA . SER B 1 670 ? 5.355 -38.281 -18.219 1 97.06 670 SER B CA 1
ATOM 10722 C C . SER B 1 670 ? 4.582 -39.406 -18.938 1 97.06 670 SER B C 1
ATOM 10724 O O . SER B 1 670 ? 4.066 -40.312 -18.297 1 97.06 670 SER B O 1
ATOM 10726 N N . SER B 1 671 ? 4.469 -39.344 -20.25 1 98.31 671 SER B N 1
ATOM 10727 C CA . SER B 1 671 ? 3.725 -40.344 -21.016 1 98.31 671 SER B CA 1
ATOM 10728 C C . SER B 1 671 ? 4.367 -41.719 -20.891 1 98.31 671 SER B C 1
ATOM 10730 O O . SER B 1 671 ? 3.729 -42.719 -21.172 1 98.31 671 SER B O 1
ATOM 10732 N N . ILE B 1 672 ? 5.559 -41.812 -20.406 1 98 672 ILE B N 1
ATOM 10733 C CA . ILE B 1 672 ? 6.285 -43.062 -20.438 1 98 672 ILE B CA 1
ATOM 10734 C C . ILE B 1 672 ? 5.938 -43.906 -19.203 1 98 672 ILE B C 1
ATOM 10736 O O . ILE B 1 672 ? 6.293 -45.062 -19.109 1 98 672 ILE B O 1
ATOM 10740 N N . LEU B 1 673 ? 5.305 -43.344 -18.25 1 96.75 673 LEU B N 1
ATOM 10741 C CA . LEU B 1 673 ? 5.035 -44.031 -17 1 96.75 673 LEU B CA 1
ATOM 10742 C C . LEU B 1 673 ? 4.027 -45.156 -17.188 1 96.75 673 LEU B C 1
ATOM 10744 O O . LEU B 1 673 ? 2.92 -44.906 -17.688 1 96.75 673 LEU B O 1
ATOM 10748 N N . PRO B 1 674 ? 4.375 -46.312 -16.75 1 95.75 674 PRO B N 1
ATOM 10749 C CA . PRO B 1 674 ? 3.414 -47.406 -16.891 1 95.75 674 PRO B CA 1
ATOM 10750 C C . PRO B 1 674 ? 2.242 -47.312 -15.922 1 95.75 674 PRO B C 1
ATOM 10752 O O . PRO B 1 674 ? 1.154 -47.812 -16.203 1 95.75 674 PRO B O 1
ATOM 10755 N N . ARG B 1 675 ? 2.537 -46.688 -14.781 1 93.31 675 ARG B N 1
ATOM 10756 C CA . ARG B 1 675 ? 1.53 -46.469 -13.742 1 93.31 675 ARG B CA 1
ATOM 10757 C C . ARG B 1 675 ? 1.609 -45.062 -13.164 1 93.31 675 ARG B C 1
ATOM 10759 O O . ARG B 1 675 ? 2.699 -44.5 -13.031 1 93.31 675 ARG B O 1
ATOM 10766 N N . ILE B 1 676 ? 0.412 -44.625 -12.828 1 93.81 676 ILE B N 1
ATOM 10767 C CA . ILE B 1 676 ? 0.33 -43.312 -12.227 1 93.81 676 ILE B CA 1
ATOM 10768 C C . ILE B 1 676 ? 0.849 -43.344 -10.789 1 93.81 676 ILE B C 1
ATOM 10770 O O . ILE B 1 676 ? 0.755 -44.375 -10.125 1 93.81 676 ILE B O 1
ATOM 10774 N N . PHE B 1 677 ? 1.457 -42.312 -10.344 1 90.81 677 PHE B N 1
ATOM 10775 C CA . PHE B 1 677 ? 2.08 -42.219 -9.023 1 90.81 677 PHE B CA 1
ATOM 10776 C C . PHE B 1 677 ? 1.102 -41.688 -7.988 1 90.81 677 PHE B C 1
ATOM 10778 O O . PHE B 1 677 ? -0.01 -41.281 -8.336 1 90.81 677 PHE B O 1
ATOM 10785 N N . SER B 1 678 ? 1.52 -41.688 -6.727 1 88.94 678 SER B N 1
ATOM 10786 C CA . SER B 1 678 ? 0.697 -41.406 -5.559 1 88.94 678 SER B CA 1
ATOM 10787 C C . SER B 1 678 ? 0.621 -39.875 -5.305 1 88.94 678 SER B C 1
ATOM 10789 O O . SER B 1 678 ? 0.06 -39.438 -4.297 1 88.94 678 SER B O 1
ATOM 10791 N N . SER B 1 679 ? 1.252 -39.156 -6.121 1 85 679 SER B N 1
ATOM 10792 C CA . SER B 1 679 ? 1.203 -37.688 -5.934 1 85 679 SER B CA 1
ATOM 10793 C C . SER B 1 679 ? 1.268 -36.969 -7.273 1 85 679 SER B C 1
ATOM 10795 O O . SER B 1 679 ? 1.035 -37.562 -8.328 1 85 679 SER B O 1
ATOM 10797 N N . ASP B 1 680 ? 1.51 -35.688 -7.18 1 85.12 680 ASP B N 1
ATOM 10798 C CA . ASP B 1 680 ? 1.518 -34.844 -8.367 1 85.12 680 ASP B CA 1
ATOM 10799 C C . ASP B 1 680 ? 2.676 -35.188 -9.297 1 85.12 680 ASP B C 1
ATOM 10801 O O . ASP B 1 680 ? 3.674 -35.781 -8.852 1 85.12 680 ASP B O 1
ATOM 10805 N N . SER B 1 681 ? 2.531 -34.844 -10.477 1 85 681 SER B N 1
ATOM 10806 C CA . SER B 1 681 ? 3.43 -35.375 -11.492 1 85 681 SER B CA 1
ATOM 10807 C C . SER B 1 681 ? 4.566 -34.406 -11.805 1 85 681 SER B C 1
ATOM 10809 O O . SER B 1 681 ? 5.516 -34.75 -12.508 1 85 681 SER B O 1
ATOM 10811 N N . SER B 1 682 ? 4.52 -33.25 -11.32 1 89.06 682 SER B N 1
ATOM 10812 C CA . SER B 1 682 ? 5.52 -32.281 -11.727 1 89.06 682 SER B CA 1
ATOM 10813 C C . SER B 1 682 ? 6.918 -32.688 -11.297 1 89.06 682 SER B C 1
ATOM 10815 O O . SER B 1 682 ? 7.844 -32.719 -12.109 1 89.06 682 SER B O 1
ATOM 10817 N N . ALA B 1 683 ? 7.066 -33.031 -10.062 1 92.81 683 ALA B N 1
ATOM 10818 C CA . ALA B 1 683 ? 8.367 -33.438 -9.555 1 92.81 683 ALA B CA 1
ATOM 10819 C C . ALA B 1 683 ? 8.844 -34.719 -10.273 1 92.81 683 ALA B C 1
ATOM 10821 O O . ALA B 1 683 ? 10.008 -34.812 -10.648 1 92.81 683 ALA B O 1
ATOM 10822 N N . VAL B 1 684 ? 7.957 -35.594 -10.5 1 95.06 684 VAL B N 1
ATOM 10823 C CA . VAL B 1 684 ? 8.266 -36.844 -11.156 1 95.06 684 VAL B CA 1
ATOM 10824 C C . VAL B 1 684 ? 8.711 -36.594 -12.594 1 95.06 684 VAL B C 1
ATOM 10826 O O . VAL B 1 684 ? 9.656 -37.219 -13.078 1 95.06 684 VAL B O 1
ATOM 10829 N N . THR B 1 685 ? 8.031 -35.719 -13.258 1 97 685 THR B N 1
ATOM 10830 C CA . THR B 1 685 ? 8.359 -35.406 -14.648 1 97 685 THR B CA 1
ATOM 10831 C C . THR B 1 685 ? 9.75 -34.812 -14.758 1 97 685 THR B C 1
ATOM 10833 O O . THR B 1 685 ? 10.5 -35.125 -15.688 1 97 685 THR B O 1
ATOM 10836 N N . VAL B 1 686 ? 10.102 -33.938 -13.812 1 97.69 686 VAL B N 1
ATOM 10837 C CA . VAL B 1 686 ? 11.445 -33.375 -13.789 1 97.69 686 VAL B CA 1
ATOM 10838 C C . VAL B 1 686 ? 12.469 -34.469 -13.578 1 97.69 686 VAL B C 1
ATOM 10840 O O . VAL B 1 686 ? 13.5 -34.531 -14.25 1 97.69 686 VAL B O 1
ATOM 10843 N N . MET B 1 687 ? 12.18 -35.375 -12.664 1 96.94 687 MET B N 1
ATOM 10844 C CA . MET B 1 687 ? 13.055 -36.5 -12.398 1 96.94 687 MET B CA 1
ATOM 10845 C C . MET B 1 687 ? 13.234 -37.344 -13.656 1 96.94 687 MET B C 1
ATOM 10847 O O . MET B 1 687 ? 14.359 -37.719 -14 1 96.94 687 MET B O 1
ATOM 10851 N N . ILE B 1 688 ? 12.172 -37.625 -14.383 1 97.25 688 ILE B N 1
ATOM 10852 C CA . ILE B 1 688 ? 12.195 -38.375 -15.625 1 97.25 688 ILE B CA 1
ATOM 10853 C C . ILE B 1 688 ? 13.094 -37.688 -16.641 1 97.25 688 ILE B C 1
ATOM 10855 O O . ILE B 1 688 ? 13.922 -38.344 -17.281 1 97.25 688 ILE B O 1
ATOM 10859 N N . ALA B 1 689 ? 12.906 -36.438 -16.75 1 98.69 689 ALA B N 1
ATOM 10860 C CA . ALA B 1 689 ? 13.656 -35.656 -17.734 1 98.69 689 ALA B CA 1
ATOM 10861 C C . ALA B 1 689 ? 15.148 -35.656 -17.406 1 98.69 689 ALA B C 1
ATOM 10863 O O . ALA B 1 689 ? 15.977 -35.812 -18.312 1 98.69 689 ALA B O 1
ATOM 10864 N N . GLU B 1 690 ? 15.516 -35.5 -16.141 1 98.5 690 GLU B N 1
ATOM 10865 C CA . GLU B 1 690 ? 16.906 -35.594 -15.719 1 98.5 690 GLU B CA 1
ATOM 10866 C C . GLU B 1 690 ? 17.5 -36.938 -16.062 1 98.5 690 GLU B C 1
ATOM 10868 O O . GLU B 1 690 ? 18.625 -37.031 -16.562 1 98.5 690 GLU B O 1
ATOM 10873 N N . LYS B 1 691 ? 16.828 -37.906 -15.789 1 97.81 691 LYS B N 1
ATOM 10874 C CA . LYS B 1 691 ? 17.281 -39.281 -16.062 1 97.81 691 LYS B CA 1
ATOM 10875 C C . LYS B 1 691 ? 17.453 -39.5 -17.562 1 97.81 691 LYS B C 1
ATOM 10877 O O . LYS B 1 691 ? 18.422 -40.094 -18.016 1 97.81 691 LYS B O 1
ATOM 10882 N N . CYS B 1 692 ? 16.453 -39.062 -18.312 1 98.25 692 CYS B N 1
ATOM 10883 C CA . CYS B 1 692 ? 16.516 -39.188 -19.766 1 98.25 692 CYS B CA 1
ATOM 10884 C C . CYS B 1 692 ? 17.766 -38.5 -20.312 1 98.25 692 CYS B C 1
ATOM 10886 O O . CYS B 1 692 ? 18.5 -39.094 -21.094 1 98.25 692 CYS B O 1
ATOM 10888 N N . ALA B 1 693 ? 17.984 -37.281 -19.906 1 98.44 693 ALA B N 1
ATOM 10889 C CA . ALA B 1 693 ? 19.172 -36.531 -20.328 1 98.44 693 ALA B CA 1
ATOM 10890 C C . ALA B 1 693 ? 20.453 -37.281 -19.953 1 98.44 693 ALA B C 1
ATOM 10892 O O . ALA B 1 693 ? 21.391 -37.375 -20.75 1 98.44 693 ALA B O 1
ATOM 10893 N N . ASP B 1 694 ? 20.453 -37.781 -18.766 1 97.31 694 ASP B N 1
ATOM 10894 C CA . ASP B 1 694 ? 21.625 -38.5 -18.266 1 97.31 694 ASP B CA 1
ATOM 10895 C C . ASP B 1 694 ? 21.891 -39.75 -19.125 1 97.31 694 ASP B C 1
ATOM 10897 O O . ASP B 1 694 ? 23.047 -40.031 -19.438 1 97.31 694 ASP B O 1
ATOM 10901 N N . ARG B 1 695 ? 20.859 -40.5 -19.469 1 95.75 695 ARG B N 1
ATOM 10902 C CA . ARG B 1 695 ? 21 -41.719 -20.266 1 95.75 695 ARG B CA 1
ATOM 10903 C C . ARG B 1 695 ? 21.516 -41.375 -21.672 1 95.75 695 ARG B C 1
ATOM 10905 O O . ARG B 1 695 ? 22.297 -42.125 -22.234 1 95.75 695 ARG B O 1
ATOM 10912 N N . ILE B 1 696 ? 21.078 -40.281 -22.203 1 95.94 696 ILE B N 1
ATOM 10913 C CA . ILE B 1 696 ? 21.531 -39.844 -23.516 1 95.94 696 ILE B CA 1
ATOM 10914 C C . ILE B 1 696 ? 23 -39.469 -23.453 1 95.94 696 ILE B C 1
ATOM 10916 O O . ILE B 1 696 ? 23.781 -39.875 -24.328 1 95.94 696 ILE B O 1
ATOM 10920 N N . MET B 1 697 ? 23.422 -38.781 -22.453 1 92.56 697 MET B N 1
ATOM 10921 C CA . MET B 1 697 ? 24.781 -38.281 -22.328 1 92.56 697 MET B CA 1
ATOM 10922 C C . MET B 1 697 ? 25.75 -39.406 -22 1 92.56 697 MET B C 1
ATOM 10924 O O . MET B 1 697 ? 26.938 -39.312 -22.344 1 92.56 697 MET B O 1
ATOM 10928 N N . SER B 1 698 ? 25.297 -40.406 -21.281 1 86.88 698 SER B N 1
ATOM 10929 C CA . SER B 1 698 ? 26.172 -41.531 -20.938 1 86.88 698 SER B CA 1
ATOM 10930 C C . SER B 1 698 ? 26.5 -42.375 -22.156 1 86.88 698 SER B C 1
ATOM 10932 O O . SER B 1 698 ? 27.484 -43.125 -22.156 1 86.88 698 SER B O 1
ATOM 10934 N N . GLN B 1 699 ? 25.703 -42.344 -23.141 1 73.81 699 GLN B N 1
ATOM 10935 C CA . GLN B 1 699 ? 25.922 -43.125 -24.359 1 73.81 699 GLN B CA 1
ATOM 10936 C C . GLN B 1 699 ? 26.828 -42.375 -25.328 1 73.81 699 GLN B C 1
ATOM 10938 O O . GLN B 1 699 ? 27.328 -42.938 -26.297 1 73.81 699 GLN B O 1
ATOM 10943 N N . ILE B 1 700 ? 27.094 -41.156 -25 1 51.12 700 ILE B N 1
ATOM 10944 C CA . ILE B 1 700 ? 28.016 -40.375 -25.812 1 51.12 700 ILE B CA 1
ATOM 10945 C C . ILE B 1 700 ? 29.453 -40.594 -25.328 1 51.12 700 ILE B C 1
ATOM 10947 O O . ILE B 1 700 ? 29.719 -40.531 -24.125 1 51.12 700 ILE B O 1
#

Foldseek 3Di:
DVVVVVVQLVQQVVVVVVVVPVVPPVDDDDDDDDDDDDDDDDDPDDDDDDDDPPDPPVPPPPPPPPCVVPPPPPVPPPLPPQVPCPDPQAGSSSGNPDVVVVVVVVLLVVLQVVLVVLDFFFDACAVVDFFAAEFQEEEEAQALQSLLQLLLLVVDQVGFYEYEFQAADADPQLQFQQSLLVCFPHRQWPQDWADADQFFQQQFDVNTFTQTWGGYHNIRLSRDNQFDDDFAQVQQVVCVVQPQPQSGDVSLLVLLQQQEAEDECLQPPDDPVSVVSHHHDHLQYKYFLDAPQVVLLCVLVVQLQVLLPFHEDQEDDNHRAAGKYQTIGRADLLTHDRNNCRRCGPPVNSPRPSYHYHHSWAWQEFDADPLRFATFWTWTQHPVRDIHTYGHPFFYEYANAQFVSLLRCLLHQEEDPVLNVVQPHHHSYYFPLFFWFKDFKKKFQQWKKFFQADSGDDDDPVVQVCCCSNPSGHDSSHNHSQSMKGFHCDPVDPGRFKIKGKHKAFQQRPNRLVSVVSSRNGDPVLSVQVNVSSNNGIMIGIMIITQADPFIFGWGAPHSGSVDGTHNHGCPNVDVVRLVVSVRVSVVSQVSCVGPSRVVRVMDTDGGDDPPDPDPGPDPSNSSVSRRNRMHTYNAIEASQAEHDLVPSSHQAHSLQHGRRYGRYGYQARNHHNGGGSDHCSSVRSSSSSSNSVSVVVVD/DVVVVVVLQVQQVVVVVVVVPVVPDPPPDDDDDYDDDDDDDDDDDDDDDDDDDDPPPPPPPPPPPPCVVPPPPPVPPPLPPQPPCPDPRQGSSSPNPDPVVVVVVVLLVVLQVVLVVLDFFFDACAVVDFFAAEFQEEEEAQALQSLLQLLLLVVDQVGFYEYEFQAADADPQLQFQQSLLVCFPHRQWPQDWADADQQFQQQFDVNTFTQTWGGYHNIRLSRDNQFDDDFAQVQQVVCVVQPQPQSGDVSLLVLLQQQEAEDECLQPVDDPVSVVSHHHDHLQYKYFLDDPQVVLLCVLVVQLQVLLVFHEDQEDDNHRAAGKHQTIGRADLLTHDRNNCRRCGPPVNSPRPSYHYHHSWAWQEFDAPPLRFATFWTWTQHPVRDIHTYGHPFFYEYANAQFVSLLRCLLHQEEDPVLNVVQPHHHSYYFPLFFWFKDFKKKFQQWKKFFQADSGDDDDPVVQVCCCSNPSGHDSSHNHSQSIKGFHDDPVDPGRFKIKGKHKAFQQRPNRLVSVVSSRNGDPVLSVQVNVSSNNGIMIGIMIITQADPFIFGWGAPHSGSPDGTHNHGCPNVDVVRLVVSVRVSVSSQVSCVRPSRVVRVMDTDGGDDPPDPDPGPDPSNSSVSRRNRMHTYNAIEASQAEHDLVPSSHQAHSLQHGRRYGRYGYQARNHHNGGGSDHCSSVRSSSSSSNSVSVVVVD

Solvent-accessible surface area (backbone atoms only — not comparable to full-atom values): 71674 Å² total; per-residue (Å²): 119,72,78,64,52,62,60,50,55,57,55,17,58,51,56,56,58,57,65,59,57,66,67,66,65,82,71,77,82,79,86,82,82,85,82,83,78,83,88,81,87,85,84,75,74,84,77,80,76,79,74,80,71,80,75,75,77,70,74,76,73,76,73,70,77,68,67,70,79,61,74,73,64,81,72,63,67,70,69,63,72,75,67,52,42,53,85,67,28,30,36,86,78,39,39,62,52,42,71,62,52,54,52,32,51,51,46,46,30,47,31,43,19,56,56,52,69,68,65,54,72,60,69,72,42,43,83,76,61,53,73,70,39,72,27,35,30,36,32,37,21,28,15,49,16,20,17,43,28,53,39,56,51,35,69,41,74,88,36,33,32,38,34,29,15,60,22,44,78,58,60,71,54,27,34,30,39,46,37,17,36,68,40,50,95,40,82,44,26,68,74,42,51,34,51,65,59,91,40,32,10,58,43,14,44,90,23,19,26,26,40,68,37,33,28,15,45,2,12,40,52,39,43,48,88,39,66,48,45,73,44,42,46,65,58,24,42,50,38,40,72,75,65,34,72,79,43,27,44,75,60,44,46,59,32,46,31,55,39,22,16,53,65,35,61,73,47,70,70,66,48,72,73,54,39,72,74,48,30,67,78,28,57,40,46,33,18,56,57,80,37,79,61,49,53,54,45,45,53,58,51,36,51,35,42,40,71,73,73,39,51,65,44,80,57,76,46,42,86,52,59,68,24,31,22,49,43,37,19,25,35,55,86,38,26,49,47,22,40,20,52,38,37,36,27,44,68,76,51,56,63,35,87,35,48,41,45,18,36,31,24,37,69,42,26,57,33,59,44,98,83,47,47,34,45,43,30,37,32,26,31,37,79,87,66,49,79,37,41,37,34,35,77,55,31,37,37,39,16,44,33,37,67,44,36,34,47,32,36,41,58,43,14,33,19,29,65,67,62,33,53,74,40,69,38,66,79,60,40,85,37,57,12,41,11,30,53,24,31,55,33,44,28,30,48,61,46,32,33,36,23,77,41,68,89,59,90,84,69,57,70,44,56,33,43,44,33,34,45,69,65,42,32,53,68,44,31,20,59,60,53,43,39,48,30,28,24,41,62,45,95,88,44,98,48,57,40,30,37,41,38,35,42,67,40,54,55,56,45,84,79,50,52,62,30,49,45,52,48,53,22,47,21,68,70,58,46,50,54,54,51,56,52,24,60,76,21,20,34,35,30,37,21,36,24,39,32,72,54,76,30,58,18,31,43,46,67,65,51,68,51,67,85,52,71,55,41,32,39,46,48,53,52,64,34,65,68,43,53,54,53,46,51,52,46,48,53,54,54,52,54,50,40,74,23,68,63,37,43,76,26,48,36,40,72,46,83,69,87,56,87,90,60,87,49,60,87,81,35,74,66,26,48,57,49,43,46,26,25,54,22,26,54,47,76,42,57,22,9,8,34,11,39,35,54,88,86,40,71,50,33,31,15,33,81,83,28,36,36,68,80,36,44,36,35,31,47,35,29,42,12,32,34,73,64,74,48,67,44,61,47,62,48,52,24,43,24,44,7,44,46,43,37,49,56,57,55,68,75,100,118,73,80,63,53,62,59,54,57,57,53,30,57,48,53,52,51,54,63,52,49,69,62,69,68,80,76,80,82,79,87,81,85,87,82,88,83,79,74,85,79,77,88,82,83,85,82,79,74,81,73,80,79,75,79,70,77,68,75,76,71,78,71,77,76,69,70,67,78,64,74,73,65,82,70,64,68,69,72,63,74,76,59,54,41,57,86,63,30,37,35,72,72,53,48,60,60,40,68,62,50,53,52,30,50,50,46,46,29,49,31,39,14,55,56,52,72,69,66,54,72,59,69,72,42,43,84,76,61,54,72,68,38,75,27,37,30,36,33,38,21,26,15,49,16,19,17,45,28,53,39,56,51,36,70,41,71,90,36,33,33,38,34,30,15,58,22,45,78,58,60,68,53,27,33,31,40,46,38,17,36,69,42,51,95,41,82,44,26,67,73,42,52,34,52,66,60,93,39,32,8,58,43,15,44,92,22,18,26,25,39,69,38,32,28,16,45,3,13,39,54,38,42,46,88,37,64,48,44,76,44,44,48,65,58,24,41,51,38,40,71,74,66,35,72,78,41,27,46,75,60,42,47,56,32,45,32,57,40,22,16,54,65,33,60,73,48,67,72,53,59,70,72,55,39,71,72,50,31,67,78,27,57,38,46,32,18,56,57,80,41,79,61,49,53,53,45,45,54,58,50,36,50,33,42,40,71,74,73,40,51,65,44,81,57,75,46,42,86,51,59,70,24,31,22,48,45,37,19,25,35,56,85,37,26,51,47,24,40,20,54,37,39,36,27,42,68,74,53,54,65,36,86,35,49,42,46,17,36,29,23,37,69,41,27,57,34,58,44,98,83,47,47,34,45,44,30,38,32,27,31,37,80,86,66,49,79,35,40,39,32,34,78,55,30,39,37,40,16,46,32,38,66,43,36,34,47,32,38,41,59,43,14,32,18,28,65,66,62,33,53,74,39,70,38,65,79,61,39,86,37,58,13,42,11,29,55,24,30,55,33,44,28,32,48,62,46,31,34,37,23,75,41,70,87,60,90,84,71,58,69,44,56,34,41,44,33,33,47,71,66,42,32,56,67,43,31,19,58,60,52,44,38,48,29,29,24,40,62,47,95,89,43,97,48,58,41,30,39,41,38,35,43,66,40,54,55,58,44,82,80,52,52,64,32,48,43,52,48,54,21,46,20,68,71,57,47,50,56,53,50,56,53,23,61,77,20,19,34,34,29,36,21,36,22,39,32,71,56,75,29,58,18,32,44,46,66,66,51,69,51,67,85,53,70,56,40,31,41,46,50,52,52,64,33,65,66,44,53,56,54,48,51,50,45,49,53,56,55,52,53,50,39,72,25,68,63,37,41,76,25,47,36,40,70,46,82,69,87,56,87,92,60,89,51,59,85,82,37,73,66,26,48,57,48,44,46,24,25,54,22,27,54,46,75,42,56,22,10,10,35,11,39,35,54,89,84,40,72,49,32,30,15,32,81,83,28,36,33,68,82,37,42,36,36,32,47,34,28,41,12,30,35,72,63,74,50,67,44,59,49,63,48,53,25,44,24,44,7,45,46,43,37,48,57,58,55,68,76,99